Protein AF-0000000073246845 (afdb_homodimer)

Radius of gyration: 29.86 Å; Cα contacts (8 Å, |Δi|>4): 1501; chains: 2; bounding box: 59×100×62 Å

Structure (mmCIF, N/CA/C/O backbone):
data_AF-0000000073246845-model_v1
#
loop_
_entity.id
_entity.type
_entity.pdbx_description
1 polymer 'Chromosome 1, complete genome'
#
loop_
_atom_site.group_PDB
_atom_site.id
_atom_site.type_symbol
_atom_site.label_atom_id
_atom_site.label_alt_id
_atom_site.label_comp_id
_atom_site.label_asym_id
_atom_site.label_entity_id
_atom_site.label_seq_id
_atom_site.pdbx_PDB_ins_code
_atom_site.Cartn_x
_atom_site.Cartn_y
_atom_site.Cartn_z
_atom_site.occupancy
_atom_site.B_iso_or_equiv
_atom_site.auth_seq_id
_atom_site.auth_comp_id
_atom_site.auth_asym_id
_atom_site.auth_atom_id
_atom_site.pdbx_PDB_model_num
ATOM 1 N N . MET A 1 1 ? 7.84 8.164 -20.188 1 82.81 1 MET A N 1
ATOM 2 C CA . MET A 1 1 ? 6.77 8.5 -21.125 1 82.81 1 MET A CA 1
ATOM 3 C C . MET A 1 1 ? 5.914 9.641 -20.578 1 82.81 1 MET A C 1
ATOM 5 O O . MET A 1 1 ? 5.57 9.656 -19.391 1 82.81 1 MET A O 1
ATOM 9 N N . ALA A 1 2 ? 5.559 10.523 -21.375 1 90.88 2 ALA A N 1
ATOM 10 C CA . ALA A 1 2 ? 4.773 11.672 -20.938 1 90.88 2 ALA A CA 1
ATOM 11 C C . ALA A 1 2 ? 3.365 11.25 -20.531 1 90.88 2 ALA A C 1
ATOM 13 O O . ALA A 1 2 ? 2.775 10.359 -21.141 1 90.88 2 ALA A O 1
ATOM 14 N N . PRO A 1 3 ? 2.818 11.828 -19.531 1 93.88 3 PRO A N 1
ATOM 15 C CA . PRO A 1 3 ? 1.464 11.5 -19.078 1 93.88 3 PRO A CA 1
ATOM 16 C C . PRO A 1 3 ? 0.438 11.555 -20.203 1 93.88 3 PRO A C 1
ATOM 18 O O . PRO A 1 3 ? -0.422 10.672 -20.312 1 93.88 3 PRO A O 1
ATOM 21 N N . SER A 1 4 ? 0.585 12.523 -21.094 1 93.38 4 SER A N 1
ATOM 22 C CA . SER A 1 4 ? -0.365 12.664 -22.188 1 93.38 4 SER A CA 1
ATOM 23 C C . SER A 1 4 ? -0.311 11.453 -23.125 1 93.38 4 SER A C 1
ATOM 25 O O . SER A 1 4 ? -1.34 11.023 -23.656 1 93.38 4 SER A O 1
ATOM 27 N N . GLU A 1 5 ? 0.818 10.953 -23.344 1 94.06 5 GLU A N 1
ATOM 28 C CA . GLU A 1 5 ? 0.982 9.773 -24.188 1 94.06 5 GLU A CA 1
ATOM 29 C C . GLU A 1 5 ? 0.367 8.539 -23.531 1 94.06 5 GLU A C 1
ATOM 31 O O . GLU A 1 5 ? -0.268 7.727 -24.203 1 94.06 5 GLU A O 1
ATOM 36 N N . ILE A 1 6 ? 0.563 8.383 -22.25 1 96.31 6 ILE A N 1
ATOM 37 C CA . ILE A 1 6 ? 0 7.258 -21.516 1 96.31 6 ILE A CA 1
ATOM 38 C C . ILE A 1 6 ? -1.524 7.312 -21.578 1 96.31 6 ILE A C 1
ATOM 40 O O . ILE A 1 6 ? -2.18 6.297 -21.812 1 96.31 6 ILE A O 1
ATOM 44 N N . ILE A 1 7 ? -2.055 8.492 -21.422 1 96.62 7 ILE A N 1
ATOM 45 C CA . ILE A 1 7 ? -3.5 8.68 -21.391 1 96.62 7 ILE A CA 1
ATOM 46 C C . ILE A 1 7 ? -4.086 8.391 -22.781 1 96.62 7 ILE A C 1
ATOM 48 O O . ILE A 1 7 ? -5.18 7.828 -22.891 1 96.62 7 ILE A O 1
ATOM 52 N N . LYS A 1 8 ? -3.363 8.727 -23.812 1 94.44 8 LYS A N 1
ATOM 53 C CA . LYS A 1 8 ? -3.799 8.375 -25.156 1 94.44 8 LYS A CA 1
ATOM 54 C C . LYS A 1 8 ? -3.893 6.859 -25.328 1 94.44 8 LYS A C 1
ATOM 56 O O . LYS A 1 8 ? -4.855 6.352 -25.906 1 94.44 8 LYS A O 1
ATOM 61 N N . ARG A 1 9 ? -2.912 6.191 -24.828 1 94.81 9 ARG A N 1
ATOM 62 C CA . ARG A 1 9 ? -2.938 4.734 -24.875 1 94.81 9 ARG A CA 1
ATOM 63 C C . ARG A 1 9 ? -4.082 4.176 -24.047 1 94.81 9 ARG A C 1
ATOM 65 O O . ARG A 1 9 ? -4.676 3.154 -24.391 1 94.81 9 ARG A O 1
ATOM 72 N N . MET A 1 10 ? -4.359 4.84 -22.938 1 96.38 10 MET A N 1
ATOM 73 C CA . MET A 1 10 ? -5.469 4.426 -22.094 1 96.38 10 MET A CA 1
ATOM 74 C C . MET A 1 10 ? -6.801 4.559 -22.828 1 96.38 10 MET A C 1
ATOM 76 O O . MET A 1 10 ? -7.707 3.744 -22.625 1 96.38 10 MET A O 1
ATOM 80 N N . GLN A 1 11 ? -6.938 5.543 -23.656 1 94.12 11 GLN A N 1
ATOM 81 C CA . GLN A 1 11 ? -8.164 5.738 -24.422 1 94.12 11 GLN A CA 1
ATOM 82 C C . GLN A 1 11 ? -8.422 4.555 -25.344 1 94.12 11 GLN A C 1
ATOM 84 O O . GLN A 1 11 ? -9.547 4.066 -25.438 1 94.12 11 GLN A O 1
ATOM 89 N N . ASP A 1 12 ? -7.395 4.152 -25.953 1 92.44 12 ASP A N 1
ATOM 90 C CA . ASP A 1 12 ? -7.508 2.994 -26.828 1 92.44 12 ASP A CA 1
ATOM 91 C C . ASP A 1 12 ? -7.879 1.738 -26.047 1 92.44 12 ASP A C 1
ATOM 93 O O . ASP A 1 12 ? -8.734 0.959 -26.469 1 92.44 12 ASP A O 1
ATOM 97 N N . ALA A 1 13 ? -7.23 1.567 -24.953 1 92.75 13 ALA A N 1
ATOM 98 C CA . ALA A 1 13 ? -7.492 0.401 -24.109 1 92.75 13 ALA A CA 1
ATOM 99 C C . ALA A 1 13 ? -8.906 0.444 -23.531 1 92.75 13 ALA A C 1
ATOM 101 O O . ALA A 1 13 ? -9.539 -0.599 -23.344 1 92.75 13 ALA A O 1
ATOM 102 N N . ALA A 1 14 ? -9.352 1.641 -23.25 1 93.81 14 ALA A N 1
ATOM 103 C CA . ALA A 1 14 ? -10.703 1.796 -22.719 1 93.81 14 ALA A CA 1
ATOM 104 C C . ALA A 1 14 ? -11.75 1.363 -23.734 1 93.81 14 ALA A C 1
ATOM 106 O O . ALA A 1 14 ? -12.781 0.782 -23.359 1 93.81 14 ALA A O 1
ATOM 107 N N . ALA A 1 15 ? -11.555 1.657 -24.984 1 92.56 15 ALA A N 1
ATOM 108 C CA . ALA A 1 15 ? -12.453 1.205 -26.047 1 92.56 15 ALA A CA 1
ATOM 109 C C . ALA A 1 15 ? -12.508 -0.319 -26.094 1 92.56 15 ALA A C 1
ATOM 111 O O . ALA A 1 15 ? -13.586 -0.904 -26.234 1 92.56 15 ALA A O 1
ATOM 112 N N . ALA A 1 16 ? -11.391 -0.897 -25.984 1 91.38 16 ALA A N 1
ATOM 113 C CA . ALA A 1 16 ? -11.305 -2.355 -25.953 1 91.38 16 ALA A CA 1
ATOM 114 C C . ALA A 1 16 ? -12.008 -2.918 -24.719 1 91.38 16 ALA A C 1
ATOM 116 O O . ALA A 1 16 ? -12.656 -3.965 -24.781 1 91.38 16 ALA A O 1
ATOM 117 N N . TYR A 1 17 ? -11.859 -2.238 -23.641 1 92.44 17 TYR A N 1
ATOM 118 C CA . TYR A 1 17 ? -12.492 -2.631 -22.391 1 92.44 17 TYR A CA 1
ATOM 119 C C . TYR A 1 17 ? -14.016 -2.568 -22.5 1 92.44 17 TYR A C 1
ATOM 121 O O . TYR A 1 17 ? -14.711 -3.48 -22.062 1 92.44 17 TYR A O 1
ATOM 129 N N . ASP A 1 18 ? -14.477 -1.591 -23.156 1 91.44 18 ASP A N 1
ATOM 130 C CA . ASP A 1 18 ? -15.914 -1.438 -23.359 1 91.44 18 ASP A CA 1
ATOM 131 C C . ASP A 1 18 ? -16.469 -2.557 -24.234 1 91.44 18 ASP A C 1
ATOM 133 O O . ASP A 1 18 ? -17.625 -2.971 -24.078 1 91.44 18 ASP A O 1
ATOM 137 N N . ARG A 1 19 ? -15.625 -3.062 -25.078 1 91 19 ARG A N 1
ATOM 138 C CA . ARG A 1 19 ? -16.016 -4.152 -25.969 1 91 19 ARG A CA 1
ATOM 139 C C . ARG A 1 19 ? -15.781 -5.508 -25.312 1 91 19 ARG A C 1
ATOM 141 O O . ARG A 1 19 ? -15.883 -6.547 -25.969 1 91 19 ARG A O 1
ATOM 148 N N . GLU A 1 20 ? -15.289 -5.488 -24.109 1 87.19 20 GLU A N 1
ATOM 149 C CA . GLU A 1 20 ? -15.062 -6.691 -23.312 1 87.19 20 GLU A CA 1
ATOM 150 C C . GLU A 1 20 ? -14.008 -7.586 -23.953 1 87.19 20 GLU A C 1
ATOM 152 O O . GLU A 1 20 ? -14.141 -8.812 -23.938 1 87.19 20 GLU A O 1
ATOM 157 N N . GLU A 1 21 ? -13.109 -6.906 -24.562 1 86.12 21 GLU A N 1
ATOM 158 C CA . GLU A 1 21 ? -12 -7.66 -25.141 1 86.12 21 GLU A CA 1
ATOM 159 C C . GLU A 1 21 ? -11.109 -8.25 -24.047 1 86.12 21 GLU A C 1
ATOM 161 O O . GLU A 1 21 ? -10.859 -7.605 -23.016 1 86.12 21 GLU A O 1
ATOM 166 N N . LEU A 1 22 ? -10.648 -9.445 -24.297 1 81.81 22 LEU A N 1
ATOM 167 C CA . LEU A 1 22 ? -9.781 -10.141 -23.344 1 81.81 22 LEU A CA 1
ATOM 168 C C . LEU A 1 22 ? -8.484 -9.367 -23.125 1 81.81 22 LEU A C 1
ATOM 170 O O . LEU A 1 22 ? -7.859 -8.914 -24.094 1 81.81 22 LEU A O 1
ATOM 174 N N . GLY A 1 23 ? -8.164 -9.07 -21.891 1 84.56 23 GLY A N 1
ATOM 175 C CA . GLY A 1 23 ? -6.898 -8.445 -21.547 1 84.56 23 GLY A CA 1
ATOM 176 C C . GLY A 1 23 ? -6.988 -6.934 -21.453 1 84.56 23 GLY A C 1
ATOM 177 O O . GLY A 1 23 ? -6.059 -6.281 -20.969 1 84.56 23 GLY A O 1
ATOM 178 N N . ALA A 1 24 ? -8.133 -6.449 -21.922 1 89.19 24 ALA A N 1
ATOM 179 C CA . ALA A 1 24 ? -8.273 -4.996 -21.953 1 89.19 24 ALA A CA 1
ATOM 180 C C . ALA A 1 24 ? -8.188 -4.406 -20.547 1 89.19 24 ALA A C 1
ATOM 182 O O . ALA A 1 24 ? -7.562 -3.361 -20.344 1 89.19 24 ALA A O 1
ATOM 183 N N . ARG A 1 25 ? -8.773 -5.074 -19.594 1 91.56 25 ARG A N 1
ATOM 184 C CA . ARG A 1 25 ? -8.719 -4.598 -18.203 1 91.56 25 ARG A CA 1
ATOM 185 C C . ARG A 1 25 ? -7.289 -4.578 -17.688 1 91.56 25 ARG A C 1
ATOM 187 O O . ARG A 1 25 ? -6.859 -3.6 -17.078 1 91.56 25 ARG A O 1
ATOM 194 N N . ALA A 1 26 ? -6.559 -5.605 -17.938 1 89.06 26 ALA A N 1
ATOM 195 C CA . ALA A 1 26 ? -5.168 -5.711 -17.484 1 89.06 26 ALA A CA 1
ATOM 196 C C . ALA A 1 26 ? -4.309 -4.617 -18.125 1 89.06 26 ALA A C 1
ATOM 198 O O . ALA A 1 26 ? -3.434 -4.051 -17.453 1 89.06 26 ALA A O 1
ATOM 199 N N . THR A 1 27 ? -4.594 -4.383 -19.359 1 91.19 27 THR A N 1
ATOM 200 C CA . THR A 1 27 ? -3.855 -3.33 -20.062 1 91.19 27 THR A CA 1
ATOM 201 C C . THR A 1 27 ? -4.117 -1.972 -19.422 1 91.19 27 THR A C 1
ATOM 203 O O . THR A 1 27 ? -3.184 -1.196 -19.188 1 91.19 27 THR A O 1
ATOM 206 N N . LEU A 1 28 ? -5.355 -1.724 -19.141 1 94.75 28 LEU A N 1
ATOM 207 C CA . LEU A 1 28 ? -5.727 -0.464 -18.5 1 94.75 28 LEU A CA 1
ATOM 208 C C . LEU A 1 28 ? -5.086 -0.34 -17.125 1 94.75 28 LEU A C 1
ATOM 210 O O . LEU A 1 28 ? -4.609 0.735 -16.75 1 94.75 28 LEU A O 1
ATOM 214 N N . LEU A 1 29 ? -5.055 -1.41 -16.406 1 94.06 29 LEU A N 1
ATOM 215 C CA . LEU A 1 29 ? -4.445 -1.409 -15.086 1 94.06 29 LEU A CA 1
ATOM 216 C C . LEU A 1 29 ? -2.949 -1.134 -15.172 1 94.06 29 LEU A C 1
ATOM 218 O O . LEU A 1 29 ? -2.402 -0.381 -14.367 1 94.06 29 LEU A O 1
ATOM 222 N N . ASN A 1 30 ? -2.336 -1.722 -16.125 1 91.81 30 ASN A N 1
ATOM 223 C CA . ASN A 1 30 ? -0.905 -1.501 -16.312 1 91.81 30 ASN A CA 1
ATOM 224 C C . ASN A 1 30 ? -0.604 -0.047 -16.656 1 91.81 30 ASN A C 1
ATOM 226 O O . ASN A 1 30 ? 0.362 0.531 -16.156 1 91.81 30 ASN A O 1
ATOM 230 N N . LEU A 1 31 ? -1.396 0.497 -17.562 1 95 31 LEU A N 1
ATOM 231 C CA . LEU A 1 31 ? -1.209 1.889 -17.953 1 95 31 LEU A CA 1
ATOM 232 C C . LEU A 1 31 ? -1.502 2.828 -16.781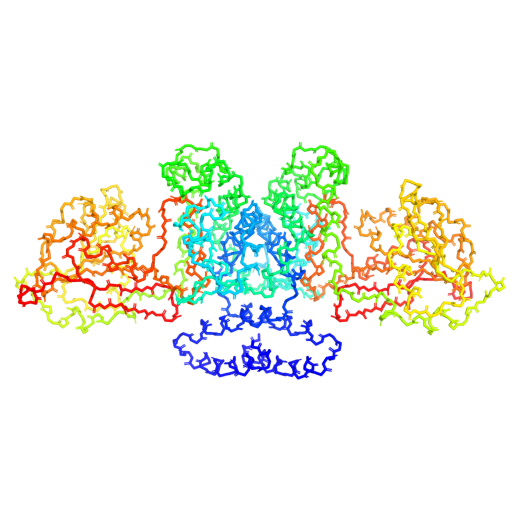 1 95 31 LEU A C 1
ATOM 234 O O . LEU A 1 31 ? -0.862 3.873 -16.641 1 95 31 LEU A O 1
ATOM 238 N N . ASN A 1 32 ? -2.48 2.475 -16.016 1 96.69 32 ASN A N 1
ATOM 239 C CA . ASN A 1 32 ? -2.779 3.236 -14.805 1 96.69 32 ASN A CA 1
ATOM 240 C C . ASN A 1 32 ? -1.578 3.295 -13.859 1 96.69 32 ASN A C 1
ATOM 242 O O . ASN A 1 32 ? -1.262 4.352 -13.312 1 96.69 32 ASN A O 1
ATOM 246 N N . ARG A 1 33 ? -0.924 2.209 -13.711 1 93.81 33 ARG A N 1
ATOM 247 C CA . ARG A 1 33 ? 0.26 2.139 -12.859 1 93.81 33 ARG A CA 1
ATOM 248 C C . ARG A 1 33 ? 1.408 2.949 -13.453 1 93.81 33 ARG A C 1
ATOM 250 O O . ARG A 1 33 ? 2.164 3.592 -12.719 1 93.81 33 ARG A O 1
ATOM 257 N N . GLN A 1 34 ? 1.519 2.838 -14.703 1 94.44 34 GLN A N 1
ATOM 258 C CA . GLN A 1 34 ? 2.561 3.604 -15.383 1 94.44 34 GLN A CA 1
ATOM 259 C C . GLN A 1 34 ? 2.344 5.105 -15.203 1 94.44 34 GLN A C 1
ATOM 261 O O . GLN A 1 34 ? 3.297 5.852 -14.969 1 94.44 34 GLN A O 1
ATOM 266 N N . LEU A 1 35 ? 1.121 5.527 -15.375 1 96.69 35 LEU A N 1
ATOM 267 C CA . LEU A 1 35 ? 0.8 6.938 -15.195 1 96.69 35 LEU A CA 1
ATOM 268 C C . LEU A 1 35 ? 1.1 7.387 -13.766 1 96.69 35 LEU A C 1
ATOM 270 O O . LEU A 1 35 ? 1.645 8.477 -13.555 1 96.69 35 LEU A O 1
ATOM 274 N N . LEU A 1 36 ? 0.759 6.598 -12.812 1 95.62 36 LEU A N 1
ATOM 275 C CA . LEU A 1 36 ? 1.051 6.902 -11.414 1 95.62 36 LEU A CA 1
ATOM 276 C C . LEU A 1 36 ? 2.549 7.098 -11.203 1 95.62 36 LEU A C 1
ATOM 278 O O . LEU A 1 36 ? 2.969 8.047 -10.539 1 95.62 36 LEU A O 1
ATOM 282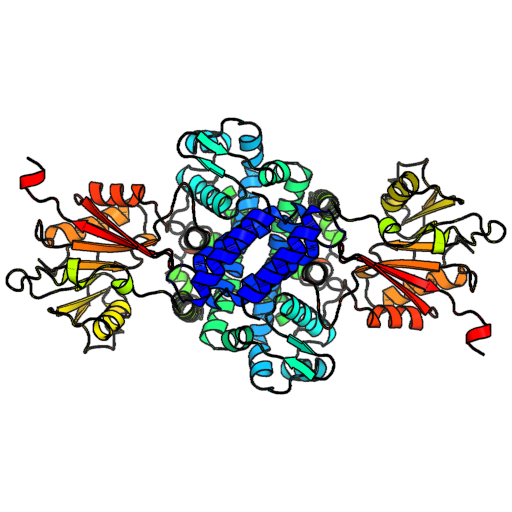 N N . ALA A 1 37 ? 3.303 6.18 -11.773 1 94.12 37 ALA A N 1
ATOM 283 C CA . ALA A 1 37 ? 4.754 6.227 -11.609 1 94.12 37 ALA A CA 1
ATOM 284 C C . ALA A 1 37 ? 5.328 7.52 -12.18 1 94.12 37 ALA A C 1
ATOM 286 O O . ALA A 1 37 ? 6.312 8.055 -11.664 1 94.12 37 ALA A O 1
ATOM 287 N N . GLU A 1 38 ? 4.691 7.988 -13.203 1 94.31 38 GLU A N 1
ATOM 288 C CA . GLU A 1 38 ? 5.16 9.219 -13.836 1 94.31 38 GLU A CA 1
ATOM 289 C C . GLU A 1 38 ? 4.77 10.445 -13.016 1 94.31 38 GLU A C 1
ATOM 291 O O . GLU A 1 38 ? 5.484 11.445 -13.016 1 94.31 38 GLU A O 1
ATOM 296 N N . LEU A 1 39 ? 3.689 10.328 -12.344 1 94.06 39 LEU A N 1
ATOM 297 C CA . LEU A 1 39 ? 3.123 11.5 -11.68 1 94.06 39 LEU A CA 1
ATOM 298 C C . LEU A 1 39 ? 3.629 11.609 -10.242 1 94.06 39 LEU A C 1
ATOM 300 O O . LEU A 1 39 ? 3.734 12.711 -9.703 1 94.06 39 LEU A O 1
ATOM 304 N N . GLU A 1 40 ? 3.91 10.578 -9.586 1 93 40 GLU A N 1
ATOM 305 C CA . GLU A 1 40 ? 4.277 10.555 -8.172 1 93 40 GLU A CA 1
ATOM 306 C C . GLU A 1 40 ? 5.676 11.117 -7.953 1 93 40 GLU A C 1
ATOM 308 O O . GLU A 1 40 ? 6.605 10.789 -8.688 1 93 40 GLU A O 1
ATOM 313 N N . THR A 1 41 ? 5.82 12.016 -7.004 1 91.81 41 THR A N 1
ATOM 314 C CA . THR A 1 41 ? 7.145 12.391 -6.512 1 91.81 41 THR A CA 1
ATOM 315 C C . THR A 1 41 ? 7.699 11.312 -5.586 1 91.81 41 THR A C 1
ATOM 317 O O . THR A 1 41 ? 6.961 10.445 -5.117 1 91.81 41 THR A O 1
ATOM 320 N N . PRO A 1 42 ? 9.016 11.32 -5.34 1 93.06 42 PRO A N 1
ATOM 321 C CA . PRO A 1 42 ? 9.57 10.367 -4.379 1 93.06 42 PRO A CA 1
ATOM 322 C C . PRO A 1 42 ? 8.906 10.461 -3.006 1 93.06 42 PRO A C 1
ATOM 324 O O . PRO A 1 42 ? 8.719 9.438 -2.336 1 93.06 42 PRO A O 1
ATOM 327 N N . SER A 1 43 ? 8.5 11.633 -2.615 1 91.06 43 SER A N 1
ATOM 328 C CA . SER A 1 43 ? 7.785 11.812 -1.355 1 91.06 43 SER A CA 1
ATOM 329 C C . SER A 1 43 ? 6.414 11.141 -1.398 1 91.06 43 SER A C 1
ATOM 331 O O . SER A 1 43 ? 6.004 10.484 -0.438 1 91.06 43 SER A O 1
ATOM 333 N N . ASP A 1 44 ? 5.68 11.336 -2.543 1 92 44 ASP A N 1
ATOM 334 C CA . ASP A 1 44 ? 4.395 10.664 -2.73 1 92 44 ASP A CA 1
ATOM 335 C C . ASP A 1 44 ? 4.551 9.148 -2.627 1 92 44 ASP A C 1
ATOM 337 O O . ASP A 1 44 ? 3.711 8.477 -2.025 1 92 44 ASP A O 1
ATOM 341 N N . PHE A 1 45 ? 5.633 8.703 -3.27 1 95.12 45 PHE A N 1
ATOM 342 C CA . PHE A 1 45 ? 5.926 7.273 -3.314 1 95.12 45 PHE A CA 1
ATOM 343 C C . PHE A 1 45 ? 6.105 6.715 -1.908 1 95.12 45 PHE A C 1
ATOM 345 O O . PHE A 1 45 ? 5.508 5.695 -1.556 1 95.12 45 PHE A O 1
ATOM 352 N N . VAL A 1 46 ? 6.883 7.355 -1.07 1 93.62 46 VAL A N 1
ATOM 353 C CA . VAL A 1 46 ? 7.148 6.93 0.299 1 93.62 46 VAL A CA 1
ATOM 354 C C . VAL A 1 46 ? 5.859 6.973 1.116 1 93.62 46 VAL A C 1
ATOM 356 O O . VAL A 1 46 ? 5.551 6.031 1.85 1 93.62 46 VAL A O 1
ATOM 359 N N . GLN A 1 47 ? 5.082 7.996 0.986 1 92.12 47 GLN A N 1
ATOM 360 C CA . GLN A 1 47 ? 3.836 8.156 1.731 1 92.12 47 GLN A CA 1
ATOM 361 C C . GLN A 1 47 ? 2.83 7.07 1.355 1 92.12 47 GLN A C 1
ATOM 363 O O . GLN A 1 47 ? 2.113 6.559 2.217 1 92.12 47 GLN A O 1
ATOM 368 N N . ARG A 1 48 ? 2.771 6.785 0.093 1 94.44 48 ARG A N 1
ATOM 369 C CA . ARG A 1 48 ? 1.822 5.777 -0.367 1 94.44 48 ARG A CA 1
ATOM 370 C C . ARG A 1 48 ? 2.113 4.422 0.264 1 94.44 48 ARG A C 1
ATOM 372 O O . ARG A 1 48 ? 1.196 3.727 0.708 1 94.44 48 ARG A O 1
ATOM 379 N N . ILE A 1 49 ? 3.359 4.078 0.323 1 95.25 49 ILE A N 1
ATOM 380 C CA . ILE A 1 49 ? 3.758 2.756 0.788 1 95.25 49 ILE A CA 1
ATOM 381 C C . ILE A 1 49 ? 3.561 2.656 2.299 1 95.25 49 ILE A C 1
ATOM 383 O O . ILE A 1 49 ? 2.861 1.765 2.783 1 95.25 49 ILE A O 1
ATOM 387 N N . TRP A 1 50 ? 4.016 3.619 3.033 1 94.88 50 TRP A N 1
ATOM 388 C CA . TRP A 1 50 ? 4.184 3.381 4.461 1 94.88 50 TRP A CA 1
ATOM 389 C C . TRP A 1 50 ? 3.092 4.082 5.266 1 94.88 50 TRP A C 1
ATOM 391 O O . TRP A 1 50 ? 2.924 3.816 6.457 1 94.88 50 TRP A O 1
ATOM 401 N N . PHE A 1 51 ? 2.309 4.949 4.645 1 93.12 51 PHE A N 1
ATOM 402 C CA . PHE A 1 51 ? 1.229 5.594 5.383 1 93.12 51 PHE A CA 1
ATOM 403 C C . PHE A 1 51 ? -0.124 5.246 4.773 1 93.12 51 PHE A C 1
ATOM 405 O O . PHE A 1 51 ? -0.983 4.668 5.441 1 93.12 51 PHE A O 1
ATOM 412 N N . THR A 1 52 ? -0.248 5.531 3.521 1 94.5 52 THR A N 1
ATOM 413 C CA . THR A 1 52 ? -1.549 5.398 2.873 1 94.5 52 THR A CA 1
ATOM 414 C C . THR A 1 52 ? -2.029 3.951 2.912 1 94.5 52 THR A C 1
ATOM 416 O O . THR A 1 52 ? -3.102 3.662 3.447 1 94.5 52 THR A O 1
ATOM 419 N N . THR A 1 53 ? -1.166 3.051 2.434 1 94.38 53 THR A N 1
ATOM 420 C CA . THR A 1 53 ? -1.609 1.671 2.275 1 94.38 53 THR A CA 1
ATOM 421 C C . THR A 1 53 ? -1.439 0.896 3.58 1 94.38 53 THR A C 1
ATOM 423 O O . THR A 1 53 ? -2.293 0.082 3.939 1 94.38 53 THR A O 1
ATOM 426 N N . ALA A 1 54 ? -0.339 1.139 4.305 1 92.81 54 ALA A N 1
ATOM 427 C CA . ALA A 1 54 ? -0.092 0.424 5.555 1 92.81 54 ALA A CA 1
ATOM 428 C C . ALA A 1 54 ? -1.191 0.707 6.574 1 92.81 54 ALA A C 1
ATOM 430 O O . ALA A 1 54 ? -1.659 -0.204 7.262 1 92.81 54 ALA A O 1
ATOM 431 N N . SER A 1 55 ? -1.608 1.948 6.641 1 95.88 55 SER A N 1
ATOM 432 C CA . SER A 1 55 ? -2.658 2.291 7.598 1 95.88 55 SER A CA 1
ATOM 433 C C . SER A 1 55 ? -4.004 1.724 7.164 1 95.88 55 SER A C 1
ATOM 435 O O . SER A 1 55 ? -4.84 1.384 8.008 1 95.88 55 SER A O 1
ATOM 437 N N . LEU A 1 56 ? -4.195 1.62 5.891 1 97.38 56 LEU A N 1
ATOM 438 C CA . LEU A 1 56 ? -5.449 1.092 5.371 1 97.38 56 LEU A CA 1
ATOM 439 C C . LEU A 1 56 ? -5.645 -0.361 5.789 1 97.38 56 LEU A C 1
ATOM 441 O O . LEU A 1 56 ? -6.742 -0.753 6.191 1 97.38 56 LEU A O 1
ATOM 445 N N . GLY A 1 57 ? -4.582 -1.149 5.691 1 96.19 57 GLY A N 1
ATOM 446 C CA . GLY A 1 57 ? -4.68 -2.541 6.105 1 96.19 57 GLY A CA 1
ATOM 447 C C . GLY A 1 57 ? -5.117 -2.707 7.547 1 96.19 57 GLY A C 1
ATOM 448 O O . GLY A 1 57 ? -6.078 -3.428 7.828 1 96.19 57 GLY A O 1
ATOM 449 N N . GLY A 1 58 ? -4.441 -2.039 8.445 1 95.88 58 GLY A N 1
ATOM 450 C CA . GLY A 1 58 ? -4.812 -2.09 9.852 1 95.88 58 GLY A CA 1
ATOM 451 C C . GLY A 1 58 ? -6.215 -1.581 10.117 1 95.88 58 GLY A C 1
ATOM 452 O O . GLY A 1 58 ? -6.949 -2.156 10.922 1 95.88 58 GLY A O 1
ATOM 453 N N . SER A 1 59 ? -6.613 -0.53 9.406 1 97.75 59 SER A N 1
ATOM 454 C CA . SER A 1 59 ? -7.938 0.064 9.578 1 97.75 59 SER A CA 1
ATOM 455 C C . SER A 1 59 ? -9.031 -0.877 9.086 1 97.75 59 SER A C 1
ATOM 457 O O . SER A 1 59 ? -10.109 -0.942 9.68 1 97.75 59 SER A O 1
ATOM 459 N N . LEU A 1 60 ? -8.758 -1.584 8.031 1 98.19 60 LEU A N 1
ATOM 460 C CA . LEU A 1 60 ? -9.727 -2.521 7.48 1 98.19 60 LEU A CA 1
ATOM 461 C C . LEU A 1 60 ? -9.969 -3.678 8.445 1 98.19 60 LEU A C 1
ATOM 463 O O . LEU A 1 60 ? -11.094 -4.176 8.555 1 98.19 60 LEU A O 1
ATOM 467 N N . GLU A 1 61 ? -8.922 -4.121 9.109 1 97.56 61 GLU A N 1
ATOM 468 C CA . GLU A 1 61 ? -9.109 -5.188 10.094 1 97.56 61 GLU A CA 1
ATOM 469 C C . GLU A 1 61 ? -9.914 -4.695 11.297 1 97.56 61 GLU A C 1
ATOM 471 O O . GLU A 1 61 ? -10.711 -5.449 11.867 1 97.56 61 GLU A O 1
ATOM 476 N N . VAL A 1 62 ? -9.719 -3.457 11.688 1 97.69 62 VAL A N 1
ATOM 477 C CA . VAL A 1 62 ? -10.547 -2.883 12.742 1 97.69 62 VAL A CA 1
ATOM 478 C C . VAL A 1 62 ? -12.008 -2.877 12.305 1 97.69 62 VAL A C 1
ATOM 480 O O . VAL A 1 62 ? -12.898 -3.234 13.086 1 97.69 62 VAL A O 1
ATOM 483 N N . ALA A 1 63 ? -12.25 -2.455 11.07 1 98.38 63 ALA A N 1
ATOM 484 C CA . ALA A 1 63 ? -13.602 -2.457 10.516 1 98.38 63 ALA A CA 1
ATOM 485 C C . ALA A 1 63 ? -14.188 -3.867 10.508 1 98.38 63 ALA A C 1
ATOM 487 O O . ALA A 1 63 ? -15.375 -4.059 10.797 1 98.38 63 ALA A O 1
ATOM 488 N N . ASN A 1 64 ? -13.328 -4.773 10.133 1 97.31 64 ASN A N 1
ATOM 489 C CA . ASN A 1 64 ? -13.727 -6.176 10.117 1 97.31 64 ASN A CA 1
ATOM 490 C C . ASN A 1 64 ? -14.117 -6.66 11.508 1 97.31 64 ASN A C 1
ATOM 492 O O . ASN A 1 64 ? -15.172 -7.273 11.68 1 97.31 64 ASN A O 1
ATOM 496 N N . ASN A 1 65 ? -13.367 -6.371 12.5 1 96.94 65 ASN A N 1
ATOM 497 C CA . ASN A 1 65 ? -13.578 -6.797 13.883 1 96.94 65 ASN A CA 1
ATOM 498 C C . ASN A 1 65 ? -14.852 -6.195 14.469 1 96.94 65 ASN A C 1
ATOM 500 O O . ASN A 1 65 ? -15.453 -6.77 15.383 1 96.94 65 ASN A O 1
ATOM 504 N N . THR A 1 66 ? -15.273 -5.102 13.945 1 98.19 66 THR A N 1
ATOM 505 C CA . THR A 1 66 ? -16.391 -4.379 14.531 1 98.19 66 THR A CA 1
ATOM 506 C C . THR A 1 66 ? -17.594 -4.379 13.578 1 98.19 66 THR A C 1
ATOM 508 O O . THR A 1 66 ? -18.594 -3.715 13.836 1 98.19 66 THR A O 1
ATOM 511 N N . LYS A 1 67 ? -17.453 -4.992 12.414 1 98.19 67 LYS A N 1
ATOM 512 C CA . LYS A 1 67 ? -18.516 -5.262 11.461 1 98.19 67 LYS A CA 1
ATOM 513 C C . LYS A 1 67 ? -19.062 -3.969 10.859 1 98.19 67 LYS A C 1
ATOM 515 O O . LYS A 1 67 ? -20.266 -3.816 10.68 1 98.19 67 LYS A O 1
ATOM 520 N N . ILE A 1 68 ? -18.188 -3.041 10.625 1 98.56 68 ILE A N 1
ATOM 521 C CA . ILE A 1 68 ? -18.562 -1.757 10.047 1 98.56 68 ILE A CA 1
ATOM 522 C C . ILE A 1 68 ? -19.281 -1.981 8.711 1 98.56 68 ILE A C 1
ATOM 524 O O . ILE A 1 68 ? -20.359 -1.43 8.477 1 98.56 68 ILE A O 1
ATOM 528 N N . PHE A 1 69 ? -18.75 -2.822 7.844 1 98.31 69 PHE A N 1
ATOM 529 C CA . PHE A 1 69 ? -19.25 -2.961 6.484 1 98.31 69 PHE A CA 1
ATOM 530 C C . PHE A 1 69 ? -20.578 -3.709 6.48 1 98.31 69 PHE A C 1
ATOM 532 O O . PHE A 1 69 ? -21.453 -3.438 5.648 1 98.31 69 PHE A O 1
ATOM 539 N N . GLN A 1 70 ? -20.766 -4.637 7.41 1 98.19 70 GLN A N 1
ATOM 540 C CA . GLN A 1 70 ? -22.047 -5.312 7.551 1 98.19 70 GLN A CA 1
ATOM 541 C C . GLN A 1 70 ? -23.141 -4.336 7.973 1 98.19 70 GLN A C 1
ATOM 543 O O . GLN A 1 70 ? -24.266 -4.395 7.461 1 98.19 70 GLN A O 1
ATOM 548 N N . HIS A 1 71 ? -22.812 -3.488 8.906 1 98.44 71 HIS A N 1
ATOM 549 C CA . HIS A 1 71 ? -23.781 -2.498 9.359 1 98.44 71 HIS A CA 1
ATOM 550 C C . HIS A 1 71 ? -24.156 -1.544 8.227 1 98.44 71 HIS A C 1
ATOM 552 O O . HIS A 1 71 ? -25.328 -1.188 8.078 1 98.44 71 HIS A O 1
ATOM 558 N N . LEU A 1 72 ? -23.188 -1.129 7.441 1 98.19 72 LEU A N 1
ATOM 559 C CA . LEU A 1 72 ? -23.453 -0.236 6.324 1 98.19 72 LEU A CA 1
ATOM 560 C C . LEU A 1 72 ? -24.312 -0.937 5.266 1 98.19 72 LEU A C 1
ATOM 562 O O . LEU A 1 72 ? -25.203 -0.329 4.684 1 98.19 72 LEU A O 1
ATOM 566 N N . GLN A 1 73 ? -23.953 -2.164 5 1 97.5 73 GLN A N 1
ATOM 567 C CA . GLN A 1 73 ? -24.688 -2.943 4.004 1 97.5 73 GLN A CA 1
ATOM 568 C C . GLN A 1 73 ? -26.172 -3.021 4.348 1 97.5 73 GLN A C 1
ATOM 570 O O . GLN A 1 73 ? -27.031 -2.936 3.461 1 97.5 73 GLN A O 1
ATOM 575 N N . LYS A 1 74 ? -26.453 -3.146 5.602 1 97.12 74 LYS A N 1
ATOM 576 C CA . LYS A 1 74 ? -27.828 -3.295 6.074 1 97.12 74 LYS A CA 1
ATOM 577 C C . LYS A 1 74 ? -28.562 -1.957 6.059 1 97.12 74 LYS A C 1
ATOM 579 O O . LYS A 1 74 ? -29.781 -1.918 5.98 1 97.12 74 LYS A O 1
ATOM 584 N N . ALA A 1 75 ? -27.828 -0.888 6.113 1 95.81 75 ALA A N 1
ATOM 585 C CA . ALA A 1 75 ? -28.422 0.444 6.191 1 95.81 75 ALA A CA 1
ATOM 586 C C . ALA A 1 75 ? -28.531 1.076 4.805 1 95.81 75 ALA A C 1
ATOM 588 O O . ALA A 1 75 ? -27.703 1.903 4.426 1 95.81 75 ALA A O 1
ATOM 589 N N . LYS A 1 76 ? -29.531 0.861 4.105 1 90 76 LYS A N 1
ATOM 590 C CA . LYS A 1 76 ? -29.688 1.299 2.723 1 90 76 LYS A CA 1
ATOM 591 C C . LYS A 1 76 ? -29.766 2.82 2.631 1 90 76 LYS A C 1
ATOM 593 O O . LYS A 1 76 ? -29.375 3.404 1.617 1 90 76 LYS A O 1
ATOM 598 N N . ASP A 1 77 ? -30.156 3.469 3.715 1 94.12 77 ASP A N 1
ATOM 599 C CA . ASP A 1 77 ? -30.297 4.922 3.686 1 94.12 77 ASP A CA 1
ATOM 600 C C . ASP A 1 77 ? -29.094 5.609 4.344 1 94.12 77 ASP A C 1
ATOM 602 O O . ASP A 1 77 ? -29.141 6.812 4.602 1 94.12 77 ASP A O 1
ATOM 606 N N . GLY A 1 78 ? -28.094 4.824 4.668 1 96.31 78 GLY A N 1
ATOM 607 C CA . GLY A 1 78 ? -26.906 5.395 5.285 1 96.31 78 GLY A CA 1
ATOM 608 C C . GLY A 1 78 ? -26.969 5.402 6.801 1 96.31 78 GLY A C 1
ATOM 609 O O . GLY A 1 78 ? -28.016 5.117 7.387 1 96.31 78 GLY A O 1
ATOM 610 N N . LEU A 1 79 ? -25.844 5.645 7.445 1 98 79 LEU A N 1
ATOM 611 C CA . LEU A 1 79 ? -25.734 5.766 8.898 1 98 79 LEU A CA 1
ATOM 612 C C . LEU A 1 79 ? -24.938 7.012 9.281 1 98 79 LEU A C 1
ATOM 614 O O . LEU A 1 79 ? -23.938 7.34 8.641 1 98 79 LEU A O 1
ATOM 618 N N . THR A 1 80 ? -25.391 7.641 10.273 1 97.31 80 THR A N 1
ATOM 619 C CA . THR A 1 80 ? -24.578 8.711 10.852 1 97.31 80 THR A CA 1
ATOM 620 C C . THR A 1 80 ? -23.406 8.141 11.633 1 97.31 80 THR A C 1
ATOM 622 O O . THR A 1 80 ? -23.406 6.961 11.992 1 97.31 80 THR A O 1
ATOM 625 N N . SER A 1 81 ? -22.453 9 11.914 1 96.81 81 SER A N 1
ATOM 626 C CA . SER A 1 81 ? -21.328 8.578 12.734 1 96.81 81 SER A CA 1
ATOM 627 C C . SER A 1 81 ? -21.797 8.086 14.102 1 96.81 81 SER A C 1
ATOM 629 O O . SER A 1 81 ? -21.281 7.09 14.617 1 96.81 81 SER A O 1
ATOM 631 N N . GLN A 1 82 ? -22.75 8.75 14.633 1 97.56 82 GLN A N 1
ATOM 632 C CA . GLN A 1 82 ? -23.25 8.383 15.945 1 97.56 82 GLN A CA 1
ATOM 633 C C . GLN A 1 82 ? -23.922 7.012 15.914 1 97.56 82 GLN A C 1
ATOM 635 O O . GLN A 1 82 ? -23.672 6.176 16.781 1 97.56 82 GLN A O 1
ATOM 640 N N . ALA A 1 83 ? -24.75 6.777 14.953 1 98.06 83 ALA A N 1
ATOM 641 C CA . ALA A 1 83 ? -25.438 5.496 14.828 1 98.06 83 ALA A CA 1
ATOM 642 C C . ALA A 1 83 ? -24.438 4.359 14.617 1 98.06 83 ALA A C 1
ATOM 644 O O . ALA A 1 83 ? -24.594 3.279 15.195 1 98.06 83 ALA A O 1
ATOM 645 N N . LEU A 1 84 ? -23.5 4.641 13.773 1 98.25 84 LEU A N 1
ATOM 646 C CA . LEU A 1 84 ? -22.484 3.629 13.492 1 98.25 84 LEU A CA 1
ATOM 647 C C . LEU A 1 84 ? -21.625 3.354 14.727 1 98.25 84 LEU A C 1
ATOM 649 O O . LEU A 1 84 ? -21.234 2.213 14.969 1 98.25 84 LEU A O 1
ATOM 653 N N . SER A 1 85 ? -21.328 4.398 15.461 1 98.38 85 SER A N 1
ATOM 654 C CA . SER A 1 85 ? -20.578 4.25 16.703 1 98.38 85 SER A CA 1
ATOM 655 C C . SER A 1 85 ? -21.344 3.365 17.703 1 98.38 85 SER A C 1
ATOM 657 O O . SER A 1 85 ? -20.75 2.496 18.344 1 98.38 85 SER A O 1
ATOM 659 N N . GLU A 1 86 ? -22.578 3.537 17.828 1 98.25 86 GLU A N 1
ATOM 660 C CA . GLU A 1 86 ? -23.406 2.752 18.75 1 98.25 86 GLU A CA 1
ATOM 661 C C . GLU A 1 86 ? -23.422 1.281 18.344 1 98.25 86 GLU A C 1
ATOM 663 O O . GLU A 1 86 ? -23.422 0.395 19.203 1 98.25 86 GLU A O 1
ATOM 668 N N . LYS A 1 87 ? -23.422 1.07 17.125 1 98 87 LYS A N 1
ATOM 669 C CA . LYS A 1 87 ? -23.5 -0.296 16.625 1 98 87 LYS A CA 1
ATOM 670 C C . LYS A 1 87 ? -22.156 -1.01 16.75 1 98 87 LYS A C 1
ATOM 672 O O . LYS A 1 87 ? -22.109 -2.232 16.891 1 98 87 LYS A O 1
ATOM 677 N N . THR A 1 88 ? -21.062 -0.275 16.625 1 98.19 88 THR A N 1
ATOM 678 C CA . THR A 1 88 ? -19.75 -0.888 16.516 1 98.19 88 THR A CA 1
ATOM 679 C C . THR A 1 88 ? -19 -0.8 17.828 1 98.19 88 THR A C 1
ATOM 681 O O . THR A 1 88 ? -18.031 -1.537 18.047 1 98.19 88 THR A O 1
ATOM 684 N N . GLY A 1 89 ? -19.344 0.204 18.641 1 97.94 89 GLY A N 1
ATOM 685 C CA . GLY A 1 89 ? -18.609 0.452 19.875 1 97.94 89 GLY A CA 1
ATOM 686 C C . GLY A 1 89 ? -17.391 1.336 19.688 1 97.94 89 GLY A C 1
ATOM 687 O O . GLY A 1 89 ? -16.703 1.672 20.656 1 97.94 89 GLY A O 1
ATOM 688 N N . ILE A 1 90 ? -17.125 1.759 18.469 1 98.19 90 ILE A N 1
ATOM 689 C CA . ILE A 1 90 ? -15.992 2.637 18.203 1 98.19 90 ILE A CA 1
ATOM 690 C C . ILE A 1 90 ? -16.359 4.074 18.562 1 98.19 90 ILE A C 1
ATOM 692 O O . ILE A 1 90 ? -17.391 4.582 18.141 1 98.19 90 ILE A O 1
ATOM 696 N N . ALA A 1 91 ? -15.523 4.754 19.375 1 97.12 91 ALA A N 1
ATOM 697 C CA . ALA A 1 91 ? -15.773 6.152 19.703 1 97.12 91 ALA A CA 1
ATOM 698 C C . ALA A 1 91 ? -15.891 7.004 18.438 1 97.12 91 ALA A C 1
ATOM 700 O O . ALA A 1 91 ? -15.133 6.809 17.484 1 97.12 91 ALA A O 1
ATOM 701 N N . VAL A 1 92 ? -16.75 7.949 18.438 1 96.19 92 VAL A N 1
ATOM 702 C CA . VAL A 1 92 ? -17.125 8.719 17.25 1 96.19 92 VAL A CA 1
ATOM 703 C C . VAL A 1 92 ? -15.883 9.406 16.672 1 96.19 92 VAL A C 1
ATOM 705 O O . VAL A 1 92 ? -15.641 9.344 15.469 1 96.19 92 VAL A O 1
ATOM 708 N N . PRO A 1 93 ? -15 10.055 17.469 1 93.06 93 PRO A N 1
ATOM 709 C CA . PRO A 1 93 ? -13.836 10.719 16.875 1 93.06 93 PRO A CA 1
ATOM 710 C C . PRO A 1 93 ? -12.906 9.742 16.156 1 93.06 93 PRO A C 1
ATOM 712 O O . PRO A 1 93 ? -12.352 10.078 15.102 1 93.06 93 PRO A O 1
ATOM 715 N N . LEU A 1 94 ? -12.734 8.609 16.75 1 95.19 94 LEU A N 1
ATOM 716 C CA . LEU A 1 94 ? -11.898 7.582 16.141 1 95.19 94 LEU A CA 1
ATOM 717 C C . LEU A 1 94 ? -12.555 7.02 14.891 1 95.19 94 LEU A C 1
ATOM 719 O O . LEU A 1 94 ? -11.898 6.84 13.867 1 95.19 94 LEU A O 1
ATOM 723 N N . LEU A 1 95 ? -13.836 6.77 14.961 1 97.62 95 LEU A N 1
ATOM 724 C CA . LEU A 1 95 ? -14.617 6.23 13.852 1 97.62 95 LEU A CA 1
ATOM 725 C C . LEU A 1 95 ? -14.547 7.145 12.641 1 97.62 95 LEU A C 1
ATOM 727 O O . LEU A 1 95 ? -14.367 6.676 11.516 1 97.62 95 LEU A O 1
ATOM 731 N N . ASN A 1 96 ? -14.688 8.383 12.852 1 95.81 96 ASN A N 1
ATOM 732 C CA . ASN A 1 96 ? -14.656 9.352 11.758 1 95.81 96 ASN A CA 1
ATOM 733 C C . ASN A 1 96 ? -13.328 9.305 11.008 1 95.81 96 ASN A C 1
ATOM 735 O O . ASN A 1 96 ? -13.289 9.484 9.789 1 95.81 96 ASN A O 1
ATOM 739 N N . ARG A 1 97 ? -12.281 9.141 11.703 1 95.94 97 ARG A N 1
ATOM 740 C CA . ARG A 1 97 ? -10.961 9.102 11.078 1 95.94 97 ARG A CA 1
ATOM 741 C C . ARG A 1 97 ? -10.828 7.883 10.164 1 95.94 97 ARG A C 1
ATOM 743 O O . ARG A 1 97 ? -10.367 7.996 9.031 1 95.94 97 ARG A O 1
ATOM 750 N N . PHE A 1 98 ? -11.258 6.688 10.664 1 97.62 98 PHE A N 1
ATOM 751 C CA . PHE A 1 98 ? -11.234 5.484 9.844 1 97.62 98 PHE A CA 1
ATOM 752 C C . PHE A 1 98 ? -12.141 5.629 8.633 1 97.62 98 PHE A C 1
ATOM 754 O O . PHE A 1 98 ? -11.742 5.312 7.508 1 97.62 98 PHE A O 1
ATOM 761 N N . MET A 1 99 ? -13.305 6.16 8.875 1 98 99 MET A N 1
ATOM 762 C CA . MET A 1 99 ? -14.305 6.25 7.816 1 98 99 MET A CA 1
ATOM 763 C C . MET A 1 99 ? -13.859 7.227 6.734 1 98 99 MET A C 1
ATOM 765 O O . MET A 1 99 ? -14.07 6.977 5.543 1 98 99 MET A O 1
ATOM 769 N N . ARG A 1 100 ? -13.281 8.352 7.094 1 97.06 100 ARG A N 1
ATOM 770 C CA . ARG A 1 100 ? -12.766 9.297 6.113 1 97.06 100 ARG A CA 1
ATOM 771 C C . ARG A 1 100 ? -11.672 8.664 5.258 1 97.06 100 ARG A C 1
ATOM 773 O O . ARG A 1 100 ? -11.594 8.922 4.055 1 97.06 100 ARG A O 1
ATOM 780 N N . HIS A 1 101 ? -10.844 7.922 5.93 1 97.75 101 HIS A N 1
ATOM 781 C CA . HIS A 1 101 ? -9.781 7.227 5.207 1 97.75 101 HIS A CA 1
ATOM 782 C C . HIS A 1 101 ? -10.359 6.203 4.234 1 97.75 101 HIS A C 1
ATOM 784 O O . HIS A 1 101 ? -9.883 6.074 3.105 1 97.75 101 HIS A O 1
ATOM 790 N N . PHE A 1 102 ? -11.438 5.469 4.664 1 98.19 102 PHE A N 1
ATOM 791 C CA . PHE A 1 102 ? -12.125 4.527 3.783 1 98.19 102 PHE A CA 1
ATOM 792 C C . PHE A 1 102 ? -12.758 5.254 2.602 1 98.19 102 PHE A C 1
ATOM 794 O O . PHE A 1 102 ? -12.727 4.758 1.474 1 98.19 102 PHE A O 1
ATOM 801 N N . ALA A 1 103 ? -13.289 6.414 2.889 1 97.19 103 ALA A N 1
ATOM 802 C CA . ALA A 1 103 ? -13.914 7.195 1.825 1 97.19 103 ALA A CA 1
ATOM 803 C C . ALA A 1 103 ? -12.883 7.664 0.805 1 97.19 103 ALA A C 1
ATOM 805 O O . ALA A 1 103 ? -13.141 7.645 -0.401 1 97.19 103 ALA A O 1
ATOM 806 N N . ALA A 1 104 ? -11.766 8.109 1.3 1 95.88 104 ALA A N 1
ATOM 807 C CA . ALA A 1 104 ? -10.695 8.562 0.415 1 95.88 104 ALA A CA 1
ATOM 808 C C . ALA A 1 104 ? -10.227 7.434 -0.504 1 95.88 104 ALA A C 1
ATOM 810 O O . ALA A 1 104 ? -9.82 7.68 -1.642 1 95.88 104 ALA A O 1
ATOM 811 N N . HIS A 1 105 ? -10.312 6.18 -0.042 1 96.62 105 HIS A N 1
ATOM 812 C CA . HIS A 1 105 ? -9.922 5.008 -0.814 1 96.62 105 HIS A CA 1
ATOM 813 C C . HIS A 1 105 ? -11.094 4.445 -1.602 1 96.62 105 HIS A C 1
ATOM 815 O O . HIS A 1 105 ? -10.984 3.375 -2.207 1 96.62 105 HIS A O 1
ATOM 821 N N . LYS A 1 106 ? -12.242 5.074 -1.537 1 95.81 106 LYS A N 1
ATOM 822 C CA . LYS A 1 106 ? -13.445 4.711 -2.275 1 95.81 106 LYS A CA 1
ATOM 823 C C . LYS A 1 106 ? -14.031 3.398 -1.764 1 95.81 106 LYS A C 1
ATOM 825 O O . LYS A 1 106 ? -14.727 2.689 -2.5 1 95.81 106 LYS A O 1
ATOM 830 N N . VAL A 1 107 ? -13.758 3.09 -0.505 1 97.44 107 VAL A N 1
ATOM 831 C CA . VAL A 1 107 ? -14.312 1.886 0.106 1 97.44 107 VAL A CA 1
ATOM 832 C C . VAL A 1 107 ? -15.75 2.141 0.54 1 97.44 107 VAL A C 1
ATOM 834 O O . VAL A 1 107 ? -16.609 1.26 0.423 1 97.44 107 VAL A O 1
ATOM 837 N N . VAL A 1 108 ? -15.945 3.324 1.064 1 97.81 108 VAL A N 1
ATOM 838 C CA . VAL A 1 108 ? -17.281 3.779 1.458 1 97.81 108 VAL A CA 1
ATOM 839 C C . VAL A 1 108 ? -17.547 5.152 0.853 1 97.81 108 VAL A C 1
ATOM 841 O O . VAL A 1 108 ? -16.688 5.738 0.201 1 97.81 108 VAL A O 1
ATOM 844 N N . ARG A 1 109 ? -18.75 5.59 1.013 1 95.88 109 ARG A N 1
ATOM 845 C CA . ARG A 1 109 ? -19.141 6.922 0.563 1 95.88 109 ARG A CA 1
ATOM 846 C C . ARG A 1 109 ? -19.766 7.719 1.697 1 95.88 109 ARG A C 1
ATOM 848 O O . ARG A 1 109 ? -20.312 7.141 2.641 1 95.88 109 ARG A O 1
ATOM 855 N N . PHE A 1 110 ? -19.641 9 1.562 1 96.19 110 PHE A N 1
ATOM 856 C CA . PHE A 1 110 ? -20.219 9.883 2.568 1 96.19 110 PHE A CA 1
ATOM 857 C C . PHE A 1 110 ? -21.047 10.984 1.912 1 96.19 110 PHE A C 1
ATOM 859 O O . PHE A 1 110 ? -20.672 11.5 0.857 1 96.19 110 PHE A O 1
ATOM 866 N N . SER A 1 111 ? -22.188 11.195 2.471 1 93.88 111 SER A N 1
ATOM 867 C CA . SER A 1 111 ? -23.031 12.359 2.168 1 93.88 111 SER A CA 1
ATOM 868 C C . SER A 1 111 ? -23.453 13.078 3.441 1 93.88 111 SER A C 1
ATOM 870 O O . SER A 1 111 ? -23.906 12.445 4.398 1 93.88 111 SER A O 1
ATOM 872 N N . LYS A 1 112 ? -23.328 14.328 3.432 1 90.06 112 LYS A N 1
ATOM 873 C CA . LYS A 1 112 ? -23.609 15.109 4.633 1 90.06 112 LYS A CA 1
ATOM 874 C C . LYS A 1 112 ? -25.031 14.844 5.137 1 90.06 112 LYS A C 1
ATOM 876 O O . LYS A 1 112 ? -25.234 14.633 6.332 1 90.06 112 LYS A O 1
ATOM 881 N N . PRO A 1 113 ? -25.984 14.781 4.266 1 92.06 113 PRO A N 1
ATOM 882 C CA . PRO A 1 113 ? -27.359 14.609 4.734 1 92.06 113 PRO A CA 1
ATOM 883 C C . PRO A 1 113 ? -27.641 13.203 5.266 1 92.06 113 PRO A C 1
ATOM 885 O O . PRO A 1 113 ? -28.453 13.031 6.164 1 92.06 113 PRO A O 1
ATOM 888 N N . THR A 1 114 ? -26.938 12.195 4.75 1 94.88 114 THR A N 1
ATOM 889 C CA . THR A 1 114 ? -27.375 10.836 5.035 1 94.88 114 THR A CA 1
ATOM 890 C C . THR A 1 114 ? -26.266 10.039 5.723 1 94.88 114 THR A C 1
ATOM 892 O O . THR A 1 114 ? -26.516 8.938 6.211 1 94.88 114 THR A O 1
ATOM 895 N N . GLY A 1 115 ? -25.109 10.664 5.703 1 96.69 115 GLY A N 1
ATOM 896 C CA . GLY A 1 115 ? -24.031 10.031 6.43 1 96.69 115 GLY A CA 1
ATOM 897 C C . GLY A 1 115 ? -23.234 9.047 5.586 1 96.69 115 GLY A C 1
ATOM 898 O O . GLY A 1 115 ? -22.953 9.32 4.418 1 96.69 115 GLY A O 1
ATOM 899 N N . TRP A 1 116 ? -22.875 7.926 6.195 1 97.94 116 TRP A N 1
ATOM 900 C CA . TRP A 1 116 ? -21.984 6.941 5.574 1 97.94 116 TRP A CA 1
ATOM 901 C C . TRP A 1 116 ? -22.797 5.895 4.816 1 97.94 116 TRP A C 1
ATOM 903 O O . TRP A 1 116 ? -23.812 5.398 5.316 1 97.94 116 TRP A O 1
ATOM 913 N N . HIS A 1 117 ? -22.297 5.555 3.613 1 97.94 117 HIS A N 1
ATOM 914 C CA . HIS A 1 117 ? -22.953 4.578 2.754 1 97.94 117 HIS A CA 1
ATOM 915 C C . HIS A 1 117 ? -21.984 3.486 2.312 1 97.94 117 HIS A C 1
ATOM 917 O O . HIS A 1 117 ? -20.797 3.742 2.139 1 97.94 117 HIS A O 1
ATOM 923 N N . ALA A 1 118 ? -22.578 2.307 2.102 1 97.75 118 ALA A N 1
ATOM 924 C CA . ALA A 1 118 ? -21.812 1.199 1.538 1 97.75 118 ALA A CA 1
ATOM 925 C C . ALA A 1 118 ? -21.547 1.418 0.051 1 97.75 118 ALA A C 1
ATOM 927 O O . ALA A 1 118 ? -22.188 2.25 -0.586 1 97.75 118 ALA A O 1
ATOM 928 N N . THR A 1 119 ? -20.531 0.846 -0.453 1 96.5 119 THR A N 1
ATOM 929 C CA . THR A 1 119 ? -20.25 0.684 -1.874 1 96.5 119 THR A CA 1
ATOM 930 C C . THR A 1 119 ? -20.266 -0.792 -2.266 1 96.5 119 THR A C 1
ATOM 932 O O . THR A 1 119 ? -20.469 -1.662 -1.414 1 96.5 119 THR A O 1
ATOM 935 N N . ASP A 1 120 ? -20.078 -1.048 -3.557 1 95.88 120 ASP A N 1
ATOM 936 C CA . ASP A 1 120 ? -19.953 -2.438 -3.99 1 95.88 120 ASP A CA 1
ATOM 937 C C . ASP A 1 120 ? -18.766 -3.121 -3.324 1 95.88 120 ASP A C 1
ATOM 939 O O . ASP A 1 120 ? -18.844 -4.293 -2.947 1 95.88 120 ASP A O 1
ATOM 943 N N . LEU A 1 121 ? -17.766 -2.381 -3.166 1 96.81 121 LEU A N 1
ATOM 944 C CA . LEU A 1 121 ? -16.562 -2.932 -2.555 1 96.81 121 LEU A CA 1
ATOM 945 C C . LEU A 1 121 ? -16.797 -3.268 -1.087 1 96.81 121 LEU A C 1
ATOM 947 O O . LEU A 1 121 ? -16.5 -4.379 -0.644 1 96.81 121 LEU A O 1
ATOM 951 N N . SER A 1 122 ? -17.344 -2.289 -0.334 1 97.88 122 SER A N 1
ATOM 952 C CA . SER A 1 122 ? -17.562 -2.553 1.083 1 97.88 122 SER A CA 1
ATOM 953 C C . SER A 1 122 ? -18.578 -3.684 1.278 1 97.88 122 SER A C 1
ATOM 955 O O . SER A 1 122 ? -18.469 -4.457 2.232 1 97.88 122 SER A O 1
ATOM 957 N N . ASN A 1 123 ? -19.578 -3.795 0.366 1 97.75 123 ASN A N 1
ATOM 958 C CA . ASN A 1 123 ? -20.516 -4.906 0.419 1 97.75 123 ASN A CA 1
ATOM 959 C C . ASN A 1 123 ? -19.812 -6.246 0.231 1 97.75 123 ASN A C 1
ATOM 961 O O . ASN A 1 123 ? -20.141 -7.223 0.909 1 97.75 123 ASN A O 1
ATOM 965 N N . THR A 1 124 ? -18.891 -6.281 -0.633 1 96.75 124 THR A N 1
ATOM 966 C CA . THR A 1 124 ? -18.141 -7.508 -0.868 1 96.75 124 THR A CA 1
ATOM 967 C C . THR A 1 124 ? -17.25 -7.832 0.329 1 96.75 124 THR A C 1
ATOM 969 O O . THR A 1 124 ? -17.172 -8.984 0.753 1 96.75 124 THR A O 1
ATOM 972 N N . LEU A 1 125 ? -16.625 -6.852 0.895 1 96.94 125 LEU A N 1
ATOM 973 C CA . LEU A 1 125 ? -15.719 -7.039 2.025 1 96.94 125 LEU A CA 1
ATOM 974 C C . LEU A 1 125 ? -16.484 -7.492 3.264 1 96.94 125 LEU A C 1
ATOM 976 O O . LEU A 1 125 ? -15.891 -8.039 4.199 1 96.94 125 LEU A O 1
ATOM 980 N N . ALA A 1 126 ? -17.797 -7.262 3.246 1 97.38 126 ALA A N 1
ATOM 981 C CA . ALA A 1 126 ? -18.641 -7.633 4.375 1 97.38 126 ALA A CA 1
ATOM 982 C C . ALA A 1 126 ? -18.906 -9.133 4.387 1 97.38 126 ALA A C 1
ATOM 984 O O . ALA A 1 126 ? -19.344 -9.688 5.402 1 97.38 126 ALA A O 1
ATOM 985 N N . LYS A 1 127 ? -18.672 -9.797 3.301 1 96.88 127 LYS A N 1
ATOM 986 C CA . LYS A 1 127 ? -18.922 -11.227 3.219 1 96.88 127 LYS A CA 1
ATOM 987 C C . LYS A 1 127 ? -17.922 -12.016 4.062 1 96.88 127 LYS A C 1
ATOM 989 O O . LYS A 1 127 ? -16.766 -11.602 4.211 1 96.88 127 LYS A O 1
ATOM 994 N N . GLU A 1 128 ? -18.297 -13.102 4.516 1 95.69 128 GLU A N 1
ATOM 995 C CA . GLU A 1 128 ? -17.531 -13.883 5.473 1 95.69 128 GLU A CA 1
ATOM 996 C C . GLU A 1 128 ? -16.156 -14.25 4.91 1 95.69 128 GLU A C 1
ATOM 998 O O . GLU A 1 128 ? -15.148 -14.133 5.602 1 95.69 128 GLU A O 1
ATOM 1003 N N . ASN A 1 129 ? -16.125 -14.742 3.705 1 93.5 129 ASN A N 1
ATOM 1004 C CA . ASN A 1 129 ? -14.859 -15.156 3.123 1 93.5 129 ASN A CA 1
ATOM 1005 C C . ASN A 1 129 ? -13.883 -13.992 3.018 1 93.5 129 ASN A C 1
ATOM 1007 O O . ASN A 1 129 ? -12.672 -14.172 3.182 1 93.5 129 ASN A O 1
ATOM 1011 N N . HIS A 1 130 ? -14.414 -12.844 2.725 1 95.62 130 HIS A N 1
ATOM 1012 C CA . HIS A 1 130 ? -13.547 -11.672 2.648 1 95.62 130 HIS A CA 1
ATOM 1013 C C . HIS A 1 130 ? -13.125 -11.203 4.039 1 95.62 130 HIS A C 1
ATOM 1015 O O . HIS A 1 130 ? -12 -10.734 4.227 1 95.62 130 HIS A O 1
ATOM 1021 N N . GLN A 1 131 ? -14 -11.344 5.02 1 96.25 131 GLN A N 1
ATOM 1022 C CA . GLN A 1 131 ? -13.641 -11.039 6.398 1 96.25 131 GLN A CA 1
ATOM 1023 C C . GLN A 1 131 ? -12.484 -11.914 6.875 1 96.25 131 GLN A C 1
ATOM 1025 O O . GLN A 1 131 ? -11.516 -11.422 7.449 1 96.25 131 GLN A O 1
ATOM 1030 N N . HIS A 1 132 ? -12.664 -13.18 6.594 1 95.75 132 HIS A N 1
ATOM 1031 C CA . HIS A 1 132 ? -11.602 -14.125 6.934 1 95.75 132 HIS A CA 1
ATOM 1032 C C . HIS A 1 132 ? -10.297 -13.758 6.227 1 95.75 132 HIS A C 1
ATOM 1034 O O . HIS A 1 132 ? -9.219 -13.836 6.828 1 95.75 132 HIS A O 1
ATOM 1040 N N . SER A 1 133 ? -10.438 -13.352 5.008 1 95.12 133 SER A N 1
ATOM 1041 C CA . SER A 1 133 ? -9.273 -13.016 4.199 1 95.12 133 SER A CA 1
ATOM 1042 C C . SER A 1 133 ? -8.539 -11.805 4.766 1 95.12 133 SER A C 1
ATOM 1044 O O . SER A 1 133 ? -7.309 -11.797 4.836 1 95.12 133 SER A O 1
ATOM 1046 N N . ILE A 1 134 ? -9.312 -10.812 5.156 1 96.44 134 ILE A N 1
ATOM 1047 C CA . ILE A 1 134 ? -8.727 -9.609 5.738 1 96.44 134 ILE A CA 1
ATOM 1048 C C . ILE A 1 134 ? -7.945 -9.977 7 1 96.44 134 ILE A C 1
ATOM 1050 O O . ILE A 1 134 ? -6.793 -9.57 7.164 1 96.44 134 ILE A O 1
ATOM 1054 N N . SER A 1 135 ? -8.523 -10.75 7.852 1 95.88 135 SER A N 1
ATOM 1055 C CA . SER A 1 135 ? -7.879 -11.141 9.102 1 95.88 135 SER A CA 1
ATOM 1056 C C . SER A 1 135 ? -6.617 -11.953 8.836 1 95.88 135 SER A C 1
ATOM 1058 O O . SER A 1 135 ? -5.586 -11.727 9.477 1 95.88 135 SER A O 1
ATOM 1060 N N . PHE A 1 136 ? -6.699 -12.852 7.93 1 94.88 136 PHE A N 1
ATOM 1061 C CA . PHE A 1 136 ? -5.543 -13.672 7.582 1 94.88 136 PHE A CA 1
ATOM 1062 C C . PHE A 1 136 ? -4.402 -12.812 7.066 1 94.88 136 PHE A C 1
ATOM 1064 O O . PHE A 1 136 ? -3.268 -12.922 7.535 1 94.88 136 PHE A O 1
ATOM 1071 N N . CYS A 1 137 ? -4.715 -11.93 6.094 1 95.44 137 CYS A N 1
ATOM 1072 C CA . CYS A 1 137 ? -3.697 -11.109 5.445 1 95.44 137 CYS A CA 1
ATOM 1073 C C . CYS A 1 137 ? -3.049 -10.156 6.438 1 95.44 137 CYS A C 1
ATOM 1075 O O . CYS A 1 137 ? -1.83 -9.969 6.426 1 95.44 137 CYS A O 1
ATOM 1077 N N . GLN A 1 138 ? -3.844 -9.609 7.277 1 94.25 138 GLN A N 1
ATOM 1078 C CA . GLN A 1 138 ? -3.336 -8.633 8.234 1 94.25 138 GLN A CA 1
ATOM 1079 C C . GLN A 1 138 ? -2.496 -9.297 9.32 1 94.25 138 GLN A C 1
ATOM 1081 O O . GLN A 1 138 ? -1.419 -8.812 9.664 1 94.25 138 GLN A O 1
ATOM 1086 N N . ARG A 1 139 ? -2.926 -10.414 9.82 1 90.94 139 ARG A N 1
ATOM 1087 C CA . ARG A 1 139 ? -2.328 -11 11.016 1 90.94 139 ARG A CA 1
ATOM 1088 C C . ARG A 1 139 ? -1.224 -11.984 10.648 1 90.94 139 ARG A C 1
ATOM 1090 O O . ARG A 1 139 ? -0.299 -12.211 11.438 1 90.94 139 ARG A O 1
ATOM 1097 N N . ALA A 1 140 ? -1.345 -12.531 9.531 1 89.75 140 ALA A N 1
ATOM 1098 C CA . ALA A 1 140 ? -0.352 -13.531 9.141 1 89.75 140 ALA A CA 1
ATOM 1099 C C . ALA A 1 140 ? 0.603 -12.977 8.086 1 89.75 140 ALA A C 1
ATOM 1101 O O . ALA A 1 140 ? 1.805 -12.852 8.336 1 89.75 140 ALA A O 1
ATOM 1102 N N . ALA A 1 141 ? 0.125 -12.469 6.996 1 87.44 141 ALA A N 1
ATOM 1103 C CA . ALA A 1 141 ? 0.948 -12.094 5.848 1 87.44 141 ALA A CA 1
ATOM 1104 C C . ALA A 1 141 ? 1.678 -10.773 6.109 1 87.44 141 ALA A C 1
ATOM 1106 O O . ALA A 1 141 ? 2.896 -10.688 5.938 1 87.44 141 ALA A O 1
ATOM 1107 N N . ALA A 1 142 ? 0.921 -9.742 6.492 1 89.94 142 ALA A N 1
ATOM 1108 C CA . ALA A 1 142 ? 1.499 -8.414 6.668 1 89.94 142 ALA A CA 1
ATOM 1109 C C . ALA A 1 142 ? 2.627 -8.438 7.695 1 89.94 142 ALA A C 1
ATOM 1111 O O . ALA A 1 142 ? 3.629 -7.73 7.543 1 89.94 142 ALA A O 1
ATOM 1112 N N . LYS A 1 143 ? 2.471 -9.219 8.695 1 89.56 143 LYS A N 1
ATOM 1113 C CA . LYS A 1 143 ? 3.486 -9.32 9.734 1 89.56 143 LYS A CA 1
ATOM 1114 C C . LYS A 1 143 ? 4.789 -9.891 9.18 1 89.56 143 LYS A C 1
ATOM 1116 O O . LYS A 1 143 ? 5.875 -9.445 9.547 1 89.56 143 LYS A O 1
ATOM 1121 N N . SER A 1 144 ? 4.664 -10.898 8.359 1 92.31 144 SER A N 1
ATOM 1122 C CA . SER A 1 144 ? 5.844 -11.508 7.75 1 92.31 144 SER A CA 1
ATOM 1123 C C . SER A 1 144 ? 6.629 -10.484 6.93 1 92.31 144 SER A C 1
ATOM 1125 O O . SER A 1 144 ? 7.855 -10.398 7.047 1 92.31 144 SER A O 1
ATOM 1127 N N . PHE A 1 145 ? 6.004 -9.68 6.129 1 93.62 145 PHE A N 1
ATOM 1128 C CA . PHE A 1 145 ? 6.648 -8.695 5.27 1 93.62 145 PHE A CA 1
ATOM 1129 C C . PHE A 1 145 ? 7.297 -7.598 6.105 1 93.62 145 PHE A C 1
ATOM 1131 O O . PHE A 1 145 ? 8.359 -7.082 5.742 1 93.62 145 PHE A O 1
ATOM 1138 N N . CYS A 1 146 ? 6.613 -7.262 7.199 1 91.62 146 CYS A N 1
ATOM 1139 C CA . CYS A 1 146 ? 7.121 -6.219 8.086 1 91.62 146 CYS A CA 1
ATOM 1140 C C . CYS A 1 146 ? 8.492 -6.59 8.633 1 91.62 146 CYS A C 1
ATOM 1142 O O . CYS A 1 146 ? 9.328 -5.715 8.883 1 91.62 146 CYS A O 1
ATOM 1144 N N . PHE A 1 147 ? 8.82 -7.852 8.695 1 92.44 147 PHE A N 1
ATOM 1145 C CA . PHE A 1 147 ? 10.062 -8.289 9.328 1 92.44 147 PHE A CA 1
ATOM 1146 C C . PHE A 1 147 ? 11.062 -8.773 8.281 1 92.44 147 PHE A C 1
ATOM 1148 O O . PHE A 1 147 ? 12.102 -9.344 8.625 1 92.44 147 PHE A O 1
ATOM 1155 N N . PHE A 1 148 ? 10.82 -8.594 6.98 1 94 148 PHE A N 1
ATOM 1156 C CA . PHE A 1 148 ? 11.742 -8.945 5.91 1 94 148 PHE A CA 1
ATOM 1157 C C . PHE A 1 148 ? 13.148 -8.445 6.223 1 94 148 PHE A C 1
ATOM 1159 O O . PHE A 1 148 ? 14.109 -9.219 6.176 1 94 148 PHE A O 1
ATOM 1166 N N . PRO A 1 149 ? 13.258 -7.16 6.594 1 95.06 149 PRO A N 1
ATOM 1167 C CA . PRO A 1 149 ? 14.617 -6.668 6.793 1 95.06 149 PRO A CA 1
ATOM 1168 C C . PRO A 1 149 ? 15.352 -7.391 7.918 1 95.06 149 PRO A C 1
ATOM 1170 O O . PRO A 1 149 ? 16.531 -7.742 7.773 1 95.06 149 PRO A O 1
ATOM 1173 N N . ASP A 1 150 ? 14.664 -7.66 9.023 1 94.25 150 ASP A N 1
ATOM 1174 C CA . ASP A 1 150 ? 15.281 -8.32 10.164 1 94.25 150 ASP A CA 1
ATOM 1175 C C . ASP A 1 150 ? 15.633 -9.773 9.836 1 94.25 150 ASP A C 1
ATOM 1177 O O . ASP A 1 150 ? 16.734 -10.227 10.125 1 94.25 150 ASP A O 1
ATOM 1181 N N . HIS A 1 151 ? 14.734 -10.438 9.25 1 95.12 151 HIS A N 1
ATOM 1182 C CA . HIS A 1 151 ? 14.961 -11.836 8.914 1 95.12 151 HIS A CA 1
ATOM 1183 C C . HIS A 1 151 ? 16.141 -11.984 7.953 1 95.12 151 HIS A C 1
ATOM 1185 O O . HIS A 1 151 ? 17.031 -12.805 8.18 1 95.12 151 HIS A O 1
ATOM 1191 N N . PHE A 1 152 ? 16.125 -11.195 6.898 1 96.5 152 PHE A N 1
ATOM 1192 C CA . PHE A 1 152 ? 17.141 -11.398 5.867 1 96.5 152 PHE A CA 1
ATOM 1193 C C . PHE A 1 152 ? 18.5 -10.906 6.34 1 96.5 152 PHE A C 1
ATOM 1195 O O . PHE A 1 152 ? 19.531 -11.469 5.961 1 96.5 152 PHE A O 1
ATOM 1202 N N . LYS A 1 153 ? 18.516 -9.938 7.18 1 96.12 153 LYS A N 1
ATOM 1203 C CA . LYS A 1 153 ? 19.766 -9.57 7.812 1 96.12 153 LYS A CA 1
ATOM 1204 C C . LYS A 1 153 ? 20.328 -10.711 8.656 1 96.12 153 LYS A C 1
ATOM 1206 O O . LYS A 1 153 ? 21.5 -11.055 8.555 1 96.12 153 LYS A O 1
ATOM 1211 N N . GLN A 1 154 ? 19.484 -11.273 9.461 1 95.19 154 GLN A N 1
ATOM 1212 C CA . GLN A 1 154 ? 19.891 -12.391 10.305 1 95.19 154 GLN A CA 1
ATOM 1213 C C . GLN A 1 154 ? 20.344 -13.586 9.469 1 95.19 154 GLN A C 1
ATOM 1215 O O . GLN A 1 154 ? 21.25 -14.312 9.859 1 95.19 154 GLN A O 1
ATOM 1220 N N . ALA A 1 155 ? 19.766 -13.75 8.328 1 95 155 ALA A N 1
ATOM 1221 C CA . ALA A 1 155 ? 20.062 -14.875 7.449 1 95 155 ALA A CA 1
ATOM 1222 C C . ALA A 1 155 ? 21.219 -14.547 6.512 1 95 155 ALA A C 1
ATOM 1224 O O . ALA A 1 155 ? 21.484 -15.289 5.562 1 95 155 ALA A O 1
ATOM 1225 N N . ASN A 1 156 ? 21.875 -13.422 6.734 1 96.56 156 ASN A N 1
ATOM 1226 C CA . ASN A 1 156 ? 23 -12.961 5.914 1 96.56 156 ASN A CA 1
ATOM 1227 C C . ASN A 1 156 ? 22.594 -12.852 4.441 1 96.56 156 ASN A C 1
ATOM 1229 O O . ASN A 1 156 ? 23.391 -13.188 3.557 1 96.56 156 ASN A O 1
ATOM 1233 N N . TYR A 1 157 ? 21.297 -12.562 4.207 1 96.75 157 TYR A N 1
ATOM 1234 C CA . TYR A 1 157 ? 20.734 -12.258 2.9 1 96.75 157 TYR A CA 1
ATOM 1235 C C . TYR A 1 157 ? 20.859 -13.453 1.962 1 96.75 157 TYR A C 1
ATOM 1237 O O . TYR A 1 157 ? 21.094 -13.289 0.762 1 96.75 157 TYR A O 1
ATOM 1245 N N . GLN A 1 158 ? 20.719 -14.602 2.59 1 94.5 158 GLN A N 1
ATOM 1246 C CA . GLN A 1 158 ? 20.641 -15.836 1.817 1 94.5 158 GLN A CA 1
ATOM 1247 C C . GLN A 1 158 ? 19.188 -16.219 1.557 1 94.5 158 GLN A C 1
ATOM 1249 O O . GLN A 1 158 ? 18.281 -15.773 2.266 1 94.5 158 GLN A O 1
ATOM 1254 N N . HIS A 1 159 ? 18.984 -16.969 0.498 1 91.44 159 HIS A N 1
ATOM 1255 C CA . HIS A 1 159 ? 17.641 -17.469 0.21 1 91.44 159 HIS A CA 1
ATOM 1256 C C . HIS A 1 159 ? 17.156 -18.406 1.312 1 91.44 159 HIS A C 1
ATOM 1258 O O . HIS A 1 159 ? 17.891 -19.281 1.766 1 91.44 159 HIS A O 1
ATOM 1264 N N . PRO A 1 160 ? 15.961 -18.203 1.711 1 88.12 160 PRO A N 1
ATOM 1265 C CA . PRO A 1 160 ? 15.492 -18.984 2.854 1 88.12 160 PRO A CA 1
ATOM 1266 C C . PRO A 1 160 ? 15.109 -20.422 2.467 1 88.12 160 PRO A C 1
ATOM 1268 O O . PRO A 1 160 ? 14.742 -20.672 1.314 1 88.12 160 PRO A O 1
ATOM 1271 N N . GLY A 1 161 ? 15.281 -21.297 3.455 1 79.12 161 GLY A N 1
ATOM 1272 C CA . GLY A 1 161 ? 14.766 -22.656 3.348 1 79.12 161 GLY A CA 1
ATOM 1273 C C . GLY A 1 161 ? 13.539 -22.891 4.203 1 79.12 161 GLY A C 1
ATOM 1274 O O . GLY A 1 161 ? 12.992 -21.969 4.793 1 79.12 161 GLY A O 1
ATOM 1275 N N . LEU A 1 162 ? 13.008 -24.141 4.172 1 73.75 162 LEU A N 1
ATOM 1276 C CA . LEU A 1 162 ? 11.977 -24.578 5.109 1 73.75 162 LEU A CA 1
ATOM 1277 C C . LEU A 1 162 ? 12.602 -25.172 6.363 1 73.75 162 LEU A C 1
ATOM 1279 O O . LEU A 1 162 ? 13.5 -26.016 6.277 1 73.75 162 LEU A O 1
ATOM 1283 N N . PRO A 1 163 ? 12.344 -24.641 7.488 1 77.81 163 PRO A N 1
ATOM 1284 C CA . PRO A 1 163 ? 11.398 -23.734 8.148 1 77.81 163 PRO A CA 1
ATOM 1285 C C . PRO A 1 163 ? 12.078 -22.484 8.711 1 77.81 163 PRO A C 1
ATOM 1287 O O . PRO A 1 163 ? 11.805 -22.094 9.844 1 77.81 163 PRO A O 1
ATOM 1290 N N . ASP A 1 164 ? 12.992 -22.031 8.016 1 85.5 164 ASP A N 1
ATOM 1291 C CA . ASP A 1 164 ? 13.711 -20.844 8.508 1 85.5 164 ASP A CA 1
ATOM 1292 C C . ASP A 1 164 ? 13.445 -19.641 7.617 1 85.5 164 ASP A C 1
ATOM 1294 O O . ASP A 1 164 ? 14.375 -18.922 7.242 1 85.5 164 ASP A O 1
ATOM 1298 N N . GLY A 1 165 ? 12.25 -19.469 7.344 1 91.75 165 GLY A N 1
ATOM 1299 C CA . GLY A 1 165 ? 11.859 -18.375 6.469 1 91.75 165 GLY A CA 1
ATOM 1300 C C . GLY A 1 165 ? 11.328 -17.172 7.219 1 91.75 165 GLY A C 1
ATOM 1301 O O . GLY A 1 165 ? 11.281 -17.172 8.453 1 91.75 165 GLY A O 1
ATOM 1302 N N . PRO A 1 166 ? 11.016 -16.109 6.48 1 93.19 166 PRO A N 1
ATOM 1303 C CA . PRO A 1 166 ? 10.484 -14.883 7.074 1 93.19 166 PRO A CA 1
ATOM 1304 C C . PRO A 1 166 ? 9.25 -15.125 7.938 1 93.19 166 PRO A C 1
ATOM 1306 O O . PRO A 1 166 ? 9.086 -14.477 8.977 1 93.19 166 PRO A O 1
ATOM 1309 N N . TYR A 1 167 ? 8.438 -16.031 7.52 1 93.5 167 TYR A N 1
ATOM 1310 C CA . TYR A 1 167 ? 7.223 -16.312 8.273 1 93.5 167 TYR A CA 1
ATOM 1311 C C . TYR A 1 167 ? 7.551 -16.828 9.664 1 93.5 167 TYR A C 1
ATOM 1313 O O . TYR A 1 167 ? 6.957 -16.406 10.656 1 93.5 167 TYR A O 1
ATOM 1321 N N . GLN A 1 168 ? 8.469 -17.781 9.758 1 93.94 168 GLN A N 1
ATOM 1322 C CA . GLN A 1 168 ? 8.875 -18.359 11.023 1 93.94 168 GLN A CA 1
ATOM 1323 C C . GLN A 1 168 ? 9.5 -17.312 11.945 1 93.94 168 GLN A C 1
ATOM 1325 O O . GLN A 1 168 ? 9.25 -17.312 13.148 1 93.94 168 GLN A O 1
ATOM 1330 N N . TYR A 1 169 ? 10.25 -16.531 11.367 1 93.88 169 TYR A N 1
ATOM 1331 C CA . TYR A 1 169 ? 10.836 -15.438 12.133 1 93.88 169 TYR A CA 1
ATOM 1332 C C . TYR A 1 169 ? 9.758 -14.523 12.711 1 93.88 169 TYR A C 1
ATOM 1334 O O . TYR A 1 169 ? 9.773 -14.211 13.898 1 93.88 169 TYR A O 1
ATOM 1342 N N . ALA A 1 170 ? 8.828 -14.117 11.867 1 92.88 170 ALA A N 1
ATOM 1343 C CA . ALA A 1 170 ? 7.809 -13.141 12.227 1 92.88 170 ALA A CA 1
ATOM 1344 C C . ALA A 1 170 ? 6.867 -13.703 13.289 1 92.88 170 ALA A C 1
ATOM 1346 O O . ALA A 1 170 ? 6.344 -12.961 14.125 1 92.88 170 ALA A O 1
ATOM 1347 N N . HIS A 1 171 ? 6.691 -14.977 13.266 1 94 171 HIS A N 1
ATOM 1348 C CA . HIS A 1 171 ? 5.699 -15.586 14.148 1 94 171 HIS A CA 1
ATOM 1349 C C . HIS A 1 171 ? 6.363 -16.406 15.242 1 94 171 HIS A C 1
ATOM 1351 O O . HIS A 1 171 ? 5.695 -17.156 15.953 1 94 171 HIS A O 1
ATOM 1357 N N . ASN A 1 172 ? 7.621 -16.297 15.336 1 92.81 172 ASN A N 1
ATOM 1358 C CA . ASN A 1 172 ? 8.391 -17.016 16.344 1 92.81 172 ASN A CA 1
ATOM 1359 C C . ASN A 1 172 ? 8.008 -18.5 16.406 1 92.81 172 ASN A C 1
ATOM 1361 O O . ASN A 1 172 ? 7.613 -19 17.453 1 92.81 172 ASN A O 1
ATOM 1365 N N . SER A 1 173 ? 8.164 -19.125 15.266 1 93.25 173 SER A N 1
ATOM 1366 C CA . SER A 1 173 ? 7.762 -20.531 15.117 1 93.25 173 SER A CA 1
ATOM 1367 C C . SER A 1 173 ? 8.781 -21.312 14.305 1 93.25 173 SER A C 1
ATOM 1369 O O . SER A 1 173 ? 9.562 -20.734 13.547 1 93.25 173 SER A O 1
ATOM 1371 N N . SER A 1 174 ? 8.781 -22.641 14.531 1 91.56 174 SER A N 1
ATOM 1372 C CA . SER A 1 174 ? 9.625 -23.531 13.742 1 91.56 174 SER A CA 1
ATOM 1373 C C . SER A 1 174 ? 8.789 -24.375 12.781 1 91.56 174 SER A C 1
ATOM 1375 O O . SER A 1 174 ? 9.328 -25.188 12.023 1 91.56 174 SER A O 1
ATOM 1377 N N . LEU A 1 175 ? 7.551 -24.125 12.781 1 90.81 175 LEU A N 1
ATOM 1378 C CA . LEU A 1 175 ? 6.66 -24.922 11.945 1 90.81 175 LEU A CA 1
ATOM 1379 C C . LEU A 1 175 ? 6.633 -24.391 10.516 1 90.81 175 LEU A C 1
ATOM 1381 O O . LEU A 1 175 ? 6.637 -23.172 10.305 1 90.81 175 LEU A O 1
ATOM 1385 N N . PRO A 1 176 ? 6.551 -25.344 9.57 1 88.12 176 PRO A N 1
ATOM 1386 C CA . PRO A 1 176 ? 6.246 -24.875 8.219 1 88.12 176 PRO A CA 1
ATOM 1387 C C . PRO A 1 176 ? 4.902 -24.156 8.125 1 88.12 176 PRO A C 1
ATOM 1389 O O . PRO A 1 176 ? 4.02 -24.391 8.961 1 88.12 176 PRO A O 1
ATOM 1392 N N . PHE A 1 177 ? 4.75 -23.438 7.176 1 88.94 177 PHE A N 1
ATOM 1393 C CA . PHE A 1 177 ? 3.627 -22.516 7.039 1 88.94 177 PHE A CA 1
ATOM 1394 C C . PHE A 1 177 ? 2.301 -23.25 7.227 1 88.94 177 PHE A C 1
ATOM 1396 O O . PHE A 1 177 ? 1.488 -22.859 8.07 1 88.94 177 PHE A O 1
ATOM 1403 N N . PHE A 1 178 ? 2.08 -24.281 6.523 1 84.06 178 PHE A N 1
ATOM 1404 C CA . PHE A 1 178 ? 0.795 -24.969 6.57 1 84.06 178 PHE A CA 1
ATOM 1405 C C . PHE A 1 178 ? 0.592 -25.641 7.922 1 84.06 178 PHE A C 1
ATOM 1407 O O . PHE A 1 178 ? -0.528 -25.703 8.438 1 84.06 178 PHE A O 1
ATOM 1414 N N . ASP A 1 179 ? 1.664 -26.172 8.461 1 87.5 179 ASP A N 1
ATOM 1415 C CA . ASP A 1 179 ? 1.581 -26.75 9.805 1 87.5 179 ASP A CA 1
ATOM 1416 C C . ASP A 1 179 ? 1.228 -25.672 10.836 1 87.5 179 ASP A C 1
ATOM 1418 O O . ASP A 1 179 ? 0.484 -25.938 11.781 1 87.5 179 ASP A O 1
ATOM 1422 N N . TRP A 1 180 ? 1.799 -24.547 10.641 1 91.12 180 TRP A N 1
ATOM 1423 C CA . TRP A 1 180 ? 1.501 -23.438 11.547 1 91.12 180 TRP A CA 1
ATOM 1424 C C . TRP A 1 180 ? 0.027 -23.062 11.469 1 91.12 180 TRP A C 1
ATOM 1426 O O . TRP A 1 180 ? -0.602 -22.781 12.492 1 91.12 180 TRP A O 1
ATOM 1436 N N . LEU A 1 181 ? -0.529 -23.047 10.281 1 91.44 181 LEU A N 1
ATOM 1437 C CA . LEU A 1 181 ? -1.938 -22.719 10.102 1 91.44 181 LEU A CA 1
ATOM 1438 C C . LEU A 1 181 ? -2.826 -23.672 10.883 1 91.44 181 LEU A C 1
ATOM 1440 O O . LEU A 1 181 ? -3.775 -23.25 11.547 1 91.44 181 LEU A O 1
ATOM 1444 N N . VAL A 1 182 ? -2.516 -24.906 10.789 1 87.38 182 VAL A N 1
ATOM 1445 C CA . VAL A 1 182 ? -3.305 -25.953 11.445 1 87.38 182 VAL A CA 1
ATOM 1446 C C . VAL A 1 182 ? -3.15 -25.828 12.961 1 87.38 182 VAL A C 1
ATOM 1448 O O . VAL A 1 182 ? -4.125 -25.984 13.695 1 87.38 182 VAL A O 1
ATOM 1451 N N . ALA A 1 183 ? -1.997 -25.562 13.414 1 93.31 183 ALA A N 1
ATOM 1452 C CA . ALA A 1 183 ? -1.687 -25.516 14.844 1 93.31 183 ALA A CA 1
ATOM 1453 C C . ALA A 1 183 ? -2.254 -24.25 15.484 1 93.31 183 ALA A C 1
ATOM 1455 O O . ALA A 1 183 ? -2.344 -24.156 16.703 1 93.31 183 ALA A O 1
ATOM 1456 N N . ASN A 1 184 ? -2.68 -23.297 14.648 1 94.12 184 ASN A N 1
ATOM 1457 C CA . ASN A 1 184 ? -3.123 -22 15.188 1 94.12 184 ASN A CA 1
ATOM 1458 C C . ASN A 1 184 ? -4.492 -21.609 14.641 1 94.12 184 ASN A C 1
ATOM 1460 O O . ASN A 1 184 ? -4.617 -20.609 13.93 1 94.12 184 ASN A O 1
ATOM 1464 N N . PRO A 1 185 ? -5.469 -22.422 15.094 1 92.81 185 PRO A N 1
ATOM 1465 C CA . PRO A 1 185 ? -6.793 -21.969 14.664 1 92.81 185 PRO A CA 1
ATOM 1466 C C . PRO A 1 185 ? -7.082 -20.516 15.047 1 92.81 185 PRO A C 1
ATOM 1468 O O . PRO A 1 185 ? -6.633 -20.062 16.094 1 92.81 185 PRO A O 1
ATOM 1471 N N . PRO A 1 186 ? -7.812 -19.812 14.172 1 94.38 186 PRO A N 1
ATOM 1472 C CA . PRO A 1 186 ? -8.594 -20.281 13.023 1 94.38 186 PRO A CA 1
ATOM 1473 C C . PRO A 1 186 ? -7.891 -20.031 11.695 1 94.38 186 PRO A C 1
ATOM 1475 O O . PRO A 1 186 ? -8.547 -19.828 10.664 1 94.38 186 PRO A O 1
ATOM 1478 N N . TYR A 1 187 ? -6.613 -20 11.648 1 93.25 187 TYR A N 1
ATOM 1479 C CA . TYR A 1 187 ? -5.863 -19.547 10.484 1 93.25 187 TYR A CA 1
ATOM 1480 C C . TYR A 1 187 ? -6.043 -20.484 9.305 1 93.25 187 TYR A C 1
ATOM 1482 O O . TYR A 1 187 ? -6.031 -20.062 8.148 1 93.25 187 TYR A O 1
ATOM 1490 N N . VAL A 1 188 ? -6.188 -21.719 9.586 1 86.69 188 VAL A N 1
ATOM 1491 C CA . VAL A 1 188 ? -6.375 -22.672 8.5 1 86.69 188 VAL A CA 1
ATOM 1492 C C . VAL A 1 188 ? -7.676 -22.359 7.758 1 86.69 188 VAL A C 1
ATOM 1494 O O . VAL A 1 188 ? -7.715 -22.391 6.527 1 86.69 188 VAL A O 1
ATOM 1497 N N . ASN A 1 189 ? -8.719 -22.047 8.516 1 88.5 189 ASN A N 1
ATOM 1498 C CA . ASN A 1 189 ? -10 -21.672 7.922 1 88.5 189 ASN A CA 1
ATOM 1499 C C . ASN A 1 189 ? -9.906 -20.344 7.191 1 88.5 189 ASN A C 1
ATOM 1501 O O . ASN A 1 189 ? -10.484 -20.172 6.113 1 88.5 189 ASN A O 1
ATOM 1505 N N . TRP A 1 190 ? -9.227 -19.406 7.781 1 93.38 190 TRP A N 1
ATOM 1506 C CA . TRP A 1 190 ? -9.031 -18.094 7.164 1 93.38 190 TRP A CA 1
ATOM 1507 C C . TRP A 1 190 ? -8.258 -18.219 5.855 1 93.38 190 TRP A C 1
ATOM 1509 O O . TRP A 1 190 ? -8.586 -17.562 4.867 1 93.38 190 TRP A O 1
ATOM 1519 N N . PHE A 1 191 ? -7.273 -19.078 5.895 1 89.94 191 PHE A N 1
ATOM 1520 C CA . PHE A 1 191 ? -6.488 -19.297 4.684 1 89.94 191 PHE A CA 1
ATOM 1521 C C . PHE A 1 191 ? -7.348 -19.906 3.584 1 89.94 191 PHE 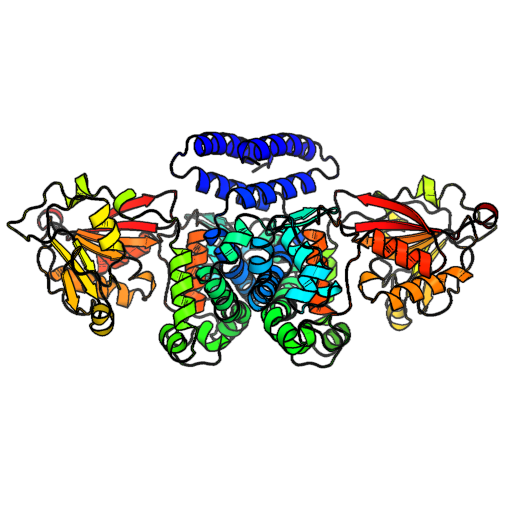A C 1
ATOM 1523 O O . PHE A 1 191 ? -7.238 -19.531 2.418 1 89.94 191 PHE A O 1
ATOM 1530 N N . GLY A 1 192 ? -8.141 -20.797 3.932 1 83.62 192 GLY A N 1
ATOM 1531 C CA . GLY A 1 192 ? -9.078 -21.375 2.973 1 83.62 192 GLY A CA 1
ATOM 1532 C C . GLY A 1 192 ? -9.977 -20.344 2.326 1 83.62 192 GLY A C 1
ATOM 1533 O O . GLY A 1 192 ? -10.172 -20.344 1.109 1 83.62 192 GLY A O 1
ATOM 1534 N N . SER A 1 193 ? -10.555 -19.469 3.119 1 89.12 193 SER A N 1
ATOM 1535 C CA . SER A 1 193 ? -11.383 -18.375 2.623 1 89.12 193 SER A CA 1
ATOM 1536 C C . SER A 1 193 ? -10.586 -17.453 1.701 1 89.12 193 SER A C 1
ATOM 1538 O O . SER A 1 193 ? -11.078 -17.047 0.647 1 89.12 193 SER A O 1
ATOM 1540 N N . PHE A 1 194 ? -9.383 -17.25 2.102 1 91.19 194 PHE A N 1
ATOM 1541 C CA . PHE A 1 194 ? -8.523 -16.375 1.312 1 91.19 194 PHE A CA 1
ATOM 1542 C C . PHE A 1 194 ? -8.25 -16.984 -0.062 1 91.19 194 PHE A C 1
ATOM 1544 O O . PHE A 1 194 ? -8.312 -16.281 -1.075 1 91.19 194 PHE A O 1
ATOM 1551 N N . MET A 1 195 ? -7.941 -18.219 -0.098 1 82.69 195 MET A N 1
ATOM 1552 C CA . MET A 1 195 ? -7.664 -18.875 -1.375 1 82.69 195 MET A CA 1
ATOM 1553 C C . MET A 1 195 ? -8.883 -18.797 -2.295 1 82.69 195 MET A C 1
ATOM 1555 O O . MET A 1 195 ? -8.734 -18.656 -3.51 1 82.69 195 MET A O 1
ATOM 1559 N N . SER A 1 196 ? -10.062 -18.891 -1.702 1 80.44 196 SER A N 1
ATOM 1560 C CA . SER A 1 196 ? -11.297 -18.781 -2.484 1 80.44 196 SER A CA 1
ATOM 1561 C C . SER A 1 196 ? -11.445 -17.375 -3.062 1 80.44 196 SER A C 1
ATOM 1563 O O . SER A 1 196 ? -11.844 -17.219 -4.219 1 80.44 196 SER A O 1
ATOM 1565 N N . VAL A 1 197 ? -11.141 -16.359 -2.312 1 86.25 197 VAL A N 1
ATOM 1566 C CA . VAL A 1 197 ? -11.219 -14.969 -2.736 1 86.25 197 VAL A CA 1
ATOM 1567 C C . VAL A 1 197 ? -10.172 -14.703 -3.814 1 86.25 197 VAL A C 1
ATOM 1569 O O . VAL A 1 197 ? -10.4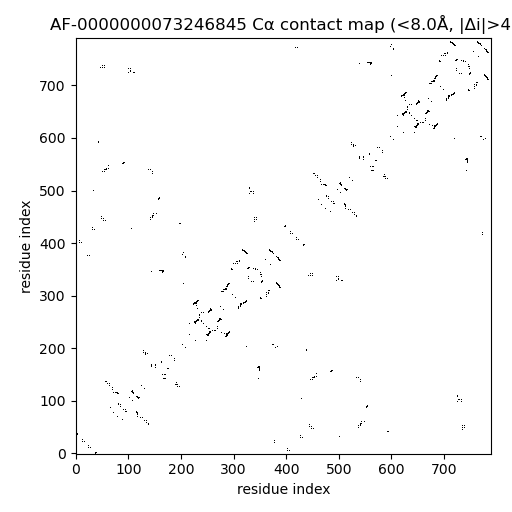61 -14.062 -4.828 1 86.25 197 VAL A O 1
ATOM 1572 N N . TYR A 1 198 ? -9.039 -15.242 -3.574 1 83.06 198 TYR A N 1
ATOM 1573 C CA . TYR A 1 198 ? -7.922 -15.031 -4.484 1 83.06 198 TYR A CA 1
ATOM 1574 C C . TYR A 1 198 ? -8.234 -15.586 -5.871 1 83.06 198 TYR A C 1
ATOM 1576 O O . TYR A 1 198 ? -7.852 -14.992 -6.883 1 83.06 198 TYR A O 1
ATOM 1584 N N . ARG A 1 199 ? -8.875 -16.609 -5.977 1 77.62 199 ARG A N 1
ATOM 1585 C CA . ARG A 1 199 ? -9.133 -17.297 -7.238 1 77.62 199 ARG A CA 1
ATOM 1586 C C . ARG A 1 199 ? -10.367 -16.734 -7.926 1 77.62 199 ARG A C 1
ATOM 1588 O O . ARG A 1 199 ? -10.578 -16.953 -9.125 1 77.62 199 ARG A O 1
ATOM 1595 N N . ALA A 1 200 ? -11.07 -15.953 -7.141 1 76.31 200 ALA A N 1
ATOM 1596 C CA . ALA A 1 200 ? -12.32 -15.438 -7.695 1 76.31 200 ALA A CA 1
ATOM 1597 C C . ALA A 1 200 ? -12.055 -14.508 -8.875 1 76.31 200 ALA A C 1
ATOM 1599 O O . ALA A 1 200 ? -11.227 -13.594 -8.781 1 76.31 200 ALA A O 1
ATOM 1600 N N . GLY A 1 201 ? -12.672 -14.836 -10.031 1 71.62 201 GLY A N 1
ATOM 1601 C CA . GLY A 1 201 ? -12.586 -13.984 -11.203 1 71.62 201 GLY A CA 1
ATOM 1602 C C . GLY A 1 201 ? -11.492 -14.398 -12.164 1 71.62 201 GLY A C 1
ATOM 1603 O O . GLY A 1 201 ? -11.398 -13.875 -13.281 1 71.62 201 GLY A O 1
ATOM 1604 N N . ASN A 1 202 ? -10.664 -15.344 -11.703 1 78.5 202 ASN A N 1
ATOM 1605 C CA . ASN A 1 202 ? -9.633 -15.82 -12.625 1 78.5 202 ASN A CA 1
ATOM 1606 C C . ASN A 1 202 ? -10.203 -16.781 -13.664 1 78.5 202 ASN A C 1
ATOM 1608 O O . ASN A 1 202 ? -11.086 -17.594 -13.352 1 78.5 202 ASN A O 1
ATOM 1612 N N . PRO A 1 203 ? -9.742 -16.641 -14.883 1 83.56 203 PRO A N 1
ATOM 1613 C CA . PRO A 1 203 ? -10.211 -17.578 -15.898 1 83.56 203 PRO A CA 1
ATOM 1614 C C . PRO A 1 203 ? -9.742 -19.016 -15.648 1 83.56 203 PRO A C 1
ATOM 1616 O O . PRO A 1 203 ? -8.664 -19.219 -15.078 1 83.56 203 PRO A O 1
ATOM 1619 N N . ASP A 1 204 ? -10.633 -19.875 -16.078 1 89.12 204 ASP A N 1
ATOM 1620 C CA . ASP A 1 204 ? -10.234 -21.281 -16.031 1 89.12 204 ASP A CA 1
ATOM 1621 C C . ASP A 1 204 ? -9.133 -21.578 -17.047 1 89.12 204 ASP A C 1
ATOM 1623 O O . ASP A 1 204 ? -9.062 -20.938 -18.094 1 89.12 204 ASP A O 1
ATOM 1627 N N . TRP A 1 205 ? -8.297 -22.531 -16.672 1 91.75 205 TRP A N 1
ATOM 1628 C CA . TRP A 1 205 ? -7.145 -22.844 -17.516 1 91.75 205 TRP A CA 1
ATOM 1629 C C . TRP A 1 205 ? -7.59 -23.25 -18.922 1 91.75 205 TRP A C 1
ATOM 1631 O O . TRP A 1 205 ? -6.906 -22.969 -19.906 1 91.75 205 TRP A O 1
ATOM 1641 N N . TRP A 1 206 ? -8.758 -23.875 -19.047 1 92.06 206 TRP A N 1
ATOM 1642 C CA . TRP A 1 206 ? -9.211 -24.406 -20.328 1 92.06 206 TRP A CA 1
ATOM 1643 C C . TRP A 1 206 ? -9.797 -23.297 -21.203 1 92.06 206 TRP A C 1
ATOM 1645 O O . TRP A 1 206 ? -10.094 -23.516 -22.375 1 92.06 206 TRP A O 1
ATOM 1655 N N . GLU A 1 207 ? -9.875 -22.125 -20.609 1 87.5 207 GLU A N 1
ATOM 1656 C CA . GLU A 1 207 ? -10.344 -20.984 -21.391 1 87.5 207 GLU A CA 1
ATOM 1657 C C . GLU A 1 207 ? -9.219 -20.391 -22.234 1 87.5 207 GLU A C 1
ATOM 1659 O O . GLU A 1 207 ? -9.477 -19.703 -23.234 1 87.5 207 GLU A O 1
ATOM 1664 N N . PHE A 1 208 ? -7.992 -20.656 -21.844 1 88.88 208 PHE A N 1
ATOM 1665 C CA . PHE A 1 208 ? -6.918 -20.062 -22.641 1 88.88 208 PHE A CA 1
ATOM 1666 C C . PHE A 1 208 ? -5.934 -21.125 -23.094 1 88.88 208 PHE A C 1
ATOM 1668 O O . PHE A 1 208 ? -4.961 -20.828 -23.781 1 88.88 208 PHE A O 1
ATOM 1675 N N . TYR A 1 209 ? -6.121 -22.297 -22.703 1 94.62 209 TYR A N 1
ATOM 1676 C CA . TYR A 1 209 ? -5.477 -23.469 -23.297 1 94.62 209 TYR A CA 1
ATOM 1677 C C . TYR A 1 209 ? -6.398 -24.156 -24.297 1 94.62 209 TYR A C 1
ATOM 1679 O O . TYR A 1 209 ? -7.539 -24.484 -23.969 1 94.62 209 TYR A O 1
ATOM 1687 N N . PRO A 1 210 ? -5.957 -24.328 -25.531 1 94.94 210 PRO A N 1
ATOM 1688 C CA . PRO A 1 210 ? -6.836 -24.906 -26.547 1 94.94 210 PRO A CA 1
ATOM 1689 C C . PRO A 1 210 ? -7.031 -26.406 -26.391 1 94.94 210 PRO A C 1
ATOM 1691 O O . PRO A 1 210 ? -6.477 -27.188 -27.172 1 94.94 210 PRO A O 1
ATOM 1694 N N . VAL A 1 211 ? -7.918 -26.75 -25.531 1 95.69 211 VAL A N 1
ATOM 1695 C CA . VAL A 1 211 ? -8.164 -28.125 -25.109 1 95.69 211 VAL A CA 1
ATOM 1696 C C . VAL A 1 211 ? -8.617 -28.953 -26.312 1 95.69 211 VAL A C 1
ATOM 1698 O O . VAL A 1 211 ? -8.172 -30.094 -26.484 1 95.69 211 VAL A O 1
ATOM 1701 N N . GLU A 1 212 ? -9.508 -28.469 -27.109 1 94.5 212 GLU A N 1
ATOM 1702 C CA . GLU A 1 212 ? -10.016 -29.203 -28.25 1 94.5 212 GLU A CA 1
ATOM 1703 C C . GLU A 1 212 ? -8.883 -29.578 -29.219 1 94.5 212 GLU A C 1
ATOM 1705 O O . GLU A 1 212 ? -8.75 -30.75 -29.594 1 94.5 212 GLU A O 1
ATOM 1710 N N . GLU A 1 213 ? -8.102 -28.625 -29.484 1 95 213 GLU A N 1
ATOM 1711 C CA . GLU A 1 213 ? -7.031 -28.828 -30.469 1 95 213 GLU A CA 1
ATOM 1712 C C . GLU A 1 213 ? -5.895 -29.656 -29.875 1 95 213 GLU A C 1
ATOM 1714 O O . GLU A 1 213 ? -5.297 -30.469 -30.578 1 95 213 GLU A O 1
ATOM 1719 N N . ARG A 1 214 ? -5.645 -29.453 -28.594 1 95.19 214 ARG A N 1
ATOM 1720 C CA . ARG A 1 214 ? -4.402 -29.984 -28.031 1 95.19 214 ARG A CA 1
ATOM 1721 C C . ARG A 1 214 ? -4.648 -31.297 -27.281 1 95.19 214 ARG A C 1
ATOM 1723 O O . ARG A 1 214 ? -3.738 -32.125 -27.156 1 95.19 214 ARG A O 1
ATOM 1730 N N . LEU A 1 215 ? -5.848 -31.516 -26.828 1 96.06 215 LEU A N 1
ATOM 1731 C CA . LEU A 1 215 ? -6.109 -32.719 -26.031 1 96.06 215 LEU A CA 1
ATOM 1732 C C . LEU A 1 215 ? -7.168 -33.594 -26.703 1 96.06 215 LEU A C 1
ATOM 1734 O O . LEU A 1 215 ? -6.945 -34.781 -26.922 1 96.06 215 LEU A O 1
ATOM 1738 N N . ALA A 1 216 ? -8.234 -33 -27.047 1 94.88 216 ALA A N 1
ATOM 1739 C CA . ALA A 1 216 ? -9.344 -33.781 -27.562 1 94.88 216 ALA A CA 1
ATOM 1740 C C . ALA A 1 216 ? -9.008 -34.375 -28.938 1 94.88 216 ALA A C 1
ATOM 1742 O O . ALA A 1 216 ? -9.312 -35.531 -29.203 1 94.88 216 ALA A O 1
ATOM 1743 N N . THR A 1 217 ? -8.484 -33.438 -29.734 1 94.31 217 THR A N 1
ATOM 1744 C CA . THR A 1 217 ? -8.055 -33.938 -31.047 1 94.31 217 THR A CA 1
ATOM 1745 C C . THR A 1 217 ? -6.895 -34.906 -30.891 1 94.31 217 THR A C 1
ATOM 1747 O O . THR A 1 217 ? -5.859 -34.562 -30.312 1 94.31 217 THR A O 1
ATOM 1750 N N . GLY A 1 218 ? -7.051 -36.125 -31.312 1 93.38 218 GLY A N 1
ATOM 1751 C CA . GLY A 1 218 ? -5.992 -37.125 -31.219 1 93.38 218 GLY A CA 1
ATOM 1752 C C . GLY A 1 218 ? -6.133 -38.031 -30 1 93.38 218 GLY A C 1
ATOM 1753 O O . GLY A 1 218 ? -5.324 -38.938 -29.797 1 93.38 218 GLY A O 1
ATOM 1754 N N . PHE A 1 219 ? -7.125 -37.656 -29.266 1 96.56 219 PHE A N 1
ATOM 1755 C CA . PHE A 1 219 ? -7.371 -38.531 -28.125 1 96.56 219 PHE A CA 1
ATOM 1756 C C . PHE A 1 219 ? -7.602 -39.969 -28.594 1 96.56 219 PHE A C 1
ATOM 1758 O O . PHE A 1 219 ? -8.414 -40.219 -29.484 1 96.56 219 PHE A O 1
ATOM 1765 N N . ASP A 1 220 ? -6.867 -40.875 -27.969 1 96.12 220 ASP A N 1
ATOM 1766 C CA . ASP A 1 220 ? -6.875 -42.281 -28.375 1 96.12 220 ASP A CA 1
ATOM 1767 C C . ASP A 1 220 ? -7.184 -43.219 -27.203 1 96.12 220 ASP A C 1
ATOM 1769 O O . ASP A 1 220 ? -6.301 -43.5 -26.391 1 96.12 220 ASP A O 1
ATOM 1773 N N . LYS A 1 221 ? -8.305 -43.719 -27.172 1 94.31 221 LYS A N 1
ATOM 1774 C CA . LYS A 1 221 ? -8.766 -44.531 -26.047 1 94.31 221 LYS A CA 1
ATOM 1775 C C . LYS A 1 221 ? -8 -45.875 -25.969 1 94.31 221 LYS A C 1
ATOM 1777 O O . LYS A 1 221 ? -8 -46.531 -24.938 1 94.31 221 LYS A O 1
ATOM 1782 N N . SER A 1 222 ? -7.449 -46.219 -27.078 1 94.31 222 SER A N 1
ATOM 1783 C CA . SER A 1 222 ? -6.68 -47.469 -27.094 1 94.31 222 SER A CA 1
ATOM 1784 C C . SER A 1 222 ? -5.402 -47.344 -26.266 1 94.31 222 SER A C 1
ATOM 1786 O O . SER A 1 222 ? -4.875 -48.312 -25.766 1 94.31 222 SER A O 1
ATOM 1788 N N . LYS A 1 223 ? -4.926 -46.156 -26.156 1 92.94 223 LYS A N 1
ATOM 1789 C CA . LYS A 1 223 ? -3.764 -45.906 -25.312 1 92.94 223 LYS A CA 1
ATOM 1790 C C . LYS A 1 223 ? -4.164 -45.781 -23.844 1 92.94 223 LYS A C 1
ATOM 1792 O O . LYS A 1 223 ? -3.566 -46.438 -22.969 1 92.94 223 LYS A O 1
ATOM 1797 N N . SER A 1 224 ? -5.113 -44.938 -23.625 1 95.38 224 SER A N 1
ATOM 1798 C CA . SER A 1 224 ? -5.727 -44.75 -22.328 1 95.38 224 SER A CA 1
ATOM 1799 C C . SER A 1 224 ? -7.066 -44.031 -22.453 1 95.38 224 SER A C 1
ATOM 1801 O O . SER A 1 224 ? -7.219 -43.125 -23.281 1 95.38 224 SER A O 1
ATOM 1803 N N . ASP A 1 225 ? -7.957 -44.406 -21.625 1 97.12 225 ASP A N 1
ATOM 1804 C CA . ASP A 1 225 ? -9.258 -43.75 -21.688 1 97.12 225 ASP A CA 1
ATOM 1805 C C . ASP A 1 225 ? -9.305 -42.531 -20.75 1 97.12 225 ASP A C 1
ATOM 1807 O O . ASP A 1 225 ? -10.367 -41.969 -20.516 1 97.12 225 ASP A O 1
ATOM 1811 N N . VAL A 1 226 ? -8.133 -42.219 -20.234 1 97.75 226 VAL A N 1
ATOM 1812 C CA . VAL A 1 226 ? -8.055 -41.062 -19.328 1 97.75 226 VAL A CA 1
ATOM 1813 C C . VAL A 1 226 ? -7.633 -39.844 -20.109 1 97.75 226 VAL A C 1
ATOM 1815 O O . VAL A 1 226 ? -6.602 -39.844 -20.781 1 97.75 226 VAL A O 1
ATOM 1818 N N . LEU A 1 227 ? -8.43 -38.781 -19.984 1 97.81 227 LEU A N 1
ATOM 1819 C CA . LEU A 1 227 ? -8.117 -37.531 -20.672 1 97.81 227 LEU A CA 1
ATOM 1820 C C . LEU A 1 227 ? -7.23 -36.656 -19.812 1 97.81 227 LEU A C 1
ATOM 1822 O O . LEU A 1 227 ? -6.246 -36.094 -20.297 1 97.81 227 LEU A O 1
ATOM 1826 N N . VAL A 1 228 ? -7.652 -36.438 -18.578 1 98.06 228 VAL A N 1
ATOM 1827 C CA . VAL A 1 228 ? -6.914 -35.562 -17.688 1 98.06 228 VAL A CA 1
ATOM 1828 C C . VAL A 1 228 ? -6.719 -36.219 -16.344 1 98.06 228 VAL A C 1
ATOM 1830 O O . VAL A 1 228 ? -7.68 -36.719 -15.742 1 98.06 228 VAL A O 1
ATOM 1833 N N . VAL A 1 229 ? -5.551 -36.344 -15.93 1 98.38 229 VAL A N 1
ATOM 1834 C CA . VAL A 1 229 ? -5.223 -36.625 -14.539 1 98.38 229 VAL A CA 1
ATOM 1835 C C . VAL A 1 229 ? -4.82 -35.344 -13.812 1 98.38 229 VAL A C 1
ATOM 1837 O O . VAL A 1 229 ? -3.779 -34.75 -14.109 1 98.38 229 VAL A O 1
ATOM 1840 N N . ASP A 1 230 ? -5.637 -34.906 -12.922 1 97.94 230 ASP A N 1
ATOM 1841 C CA . ASP A 1 230 ? -5.316 -33.719 -12.102 1 97.94 230 ASP A CA 1
ATOM 1842 C C . ASP A 1 230 ? -4.477 -34.125 -10.891 1 97.94 230 ASP A C 1
ATOM 1844 O O . ASP A 1 230 ? -5.016 -34.562 -9.875 1 97.94 230 ASP A O 1
ATOM 1848 N N . VAL A 1 231 ? -3.205 -33.938 -11.023 1 97.75 231 VAL A N 1
ATOM 1849 C CA . VAL A 1 231 ? -2.236 -34.375 -10.023 1 97.75 231 VAL A CA 1
ATOM 1850 C C . VAL A 1 231 ? -2.113 -33.312 -8.93 1 97.75 231 VAL A C 1
ATOM 1852 O O . VAL A 1 231 ? -1.733 -32.156 -9.211 1 97.75 231 VAL A O 1
ATOM 1855 N N . GLY A 1 232 ? -2.334 -33.719 -7.715 1 94.75 232 GLY A N 1
ATOM 1856 C CA . GLY A 1 232 ? -2.35 -32.719 -6.637 1 94.75 232 GLY A CA 1
ATOM 1857 C C . GLY A 1 232 ? -3.49 -31.734 -6.75 1 94.75 232 GLY A C 1
ATOM 1858 O O . GLY A 1 232 ? -3.303 -30.531 -6.523 1 94.75 232 GLY A O 1
ATOM 1859 N N . GLY A 1 233 ? -4.684 -32.188 -7.113 1 92.62 233 GLY A N 1
ATOM 1860 C CA . GLY A 1 233 ? -5.777 -31.312 -7.504 1 92.62 233 GLY A CA 1
ATOM 1861 C C . GLY A 1 233 ? -6.645 -30.891 -6.332 1 92.62 233 GLY A C 1
ATOM 1862 O O . GLY A 1 233 ? -7.66 -30.219 -6.52 1 92.62 233 GLY A O 1
ATOM 1863 N N . GLY A 1 234 ? -6.266 -31.328 -5.113 1 88.75 234 GLY A N 1
ATOM 1864 C CA . GLY A 1 234 ? -7.039 -30.938 -3.941 1 88.75 234 GLY A CA 1
ATOM 1865 C C . GLY A 1 234 ? -8.438 -31.531 -3.932 1 88.75 234 GLY A C 1
ATOM 1866 O O . GLY A 1 234 ? -8.602 -32.75 -4.082 1 88.75 234 GLY A O 1
ATOM 1867 N N . ARG A 1 235 ? -9.43 -30.641 -3.875 1 85.38 235 ARG A N 1
ATOM 1868 C CA . ARG A 1 235 ? -10.805 -31.109 -3.803 1 85.38 235 ARG A CA 1
ATOM 1869 C C . ARG A 1 235 ? -11.422 -31.219 -5.191 1 85.38 235 ARG A C 1
ATOM 1871 O O . ARG A 1 235 ? -12.617 -31.484 -5.328 1 85.38 235 ARG A O 1
ATOM 1878 N N . GLY A 1 236 ? -10.695 -30.859 -6.156 1 89.62 236 GLY A N 1
ATOM 1879 C CA . GLY A 1 236 ? -11.109 -31.141 -7.52 1 89.62 236 GLY A CA 1
ATOM 1880 C C . GLY A 1 236 ? -11.852 -29.984 -8.172 1 89.62 236 GLY A C 1
ATOM 1881 O O . GLY A 1 236 ? -12.625 -30.188 -9.109 1 89.62 236 GLY A O 1
ATOM 1882 N N . HIS A 1 237 ? -11.609 -28.781 -7.73 1 85.5 237 HIS A N 1
ATOM 1883 C CA . HIS A 1 237 ? -12.305 -27.625 -8.266 1 85.5 237 HIS A CA 1
ATOM 1884 C C . HIS A 1 237 ? -12 -27.422 -9.742 1 85.5 237 HIS A C 1
ATOM 1886 O O . HIS A 1 237 ? -12.898 -27.094 -10.523 1 85.5 237 HIS A O 1
ATOM 1892 N N . ASP A 1 238 ? -10.758 -27.625 -10.125 1 91.44 238 ASP A N 1
ATOM 1893 C CA . ASP A 1 238 ? -10.383 -27.453 -11.523 1 91.44 238 ASP A CA 1
ATOM 1894 C C . ASP A 1 238 ? -11.102 -28.469 -12.414 1 91.44 238 ASP A C 1
ATOM 1896 O O . ASP A 1 238 ? -11.633 -28.109 -13.469 1 91.44 238 ASP A O 1
ATOM 1900 N N . LEU A 1 239 ? -11.156 -29.703 -11.992 1 93.5 239 LEU A N 1
ATOM 1901 C CA . LEU A 1 239 ? -11.797 -30.734 -12.781 1 93.5 239 LEU A CA 1
ATOM 1902 C C . LEU A 1 239 ? -13.312 -30.531 -12.828 1 93.5 239 LEU A C 1
ATOM 1904 O O . LEU A 1 239 ? -13.945 -30.797 -13.852 1 93.5 239 LEU A O 1
ATOM 1908 N N . LEU A 1 240 ? -13.797 -30.125 -11.672 1 91.19 240 LEU A N 1
ATOM 1909 C CA . LEU A 1 240 ? -15.227 -29.844 -11.656 1 91.19 240 LEU A CA 1
ATOM 1910 C C . LEU A 1 240 ? -15.586 -28.75 -12.656 1 91.19 240 LEU A C 1
ATOM 1912 O O . LEU A 1 240 ? -16.516 -28.906 -13.438 1 91.19 240 LEU A O 1
ATOM 1916 N N . SER A 1 241 ? -14.898 -27.688 -12.609 1 90.62 241 SER A N 1
ATOM 1917 C CA . SER A 1 241 ? -15.117 -26.594 -13.555 1 90.62 241 SER A CA 1
ATOM 1918 C C . SER A 1 241 ? -14.914 -27.062 -14.992 1 90.62 241 SER A C 1
ATOM 1920 O O . SER A 1 241 ? -15.68 -26.703 -15.883 1 90.62 241 SER A O 1
ATOM 1922 N N . PHE A 1 242 ? -13.891 -27.828 -15.195 1 93.62 242 PHE A N 1
ATOM 1923 C CA . PHE A 1 242 ? -13.562 -28.359 -16.5 1 93.62 242 PHE A CA 1
ATOM 1924 C C . PHE A 1 242 ? -14.695 -29.234 -17.031 1 93.62 242 PHE A C 1
ATOM 1926 O O . PHE A 1 242 ? -15.109 -29.094 -18.188 1 93.62 242 PHE A O 1
ATOM 1933 N N . SER A 1 243 ? -15.195 -30.078 -16.203 1 93.25 243 SER A N 1
ATOM 1934 C CA . SER A 1 243 ? -16.266 -31 -16.578 1 93.25 243 SER A CA 1
ATOM 1935 C C . SER A 1 243 ? -17.547 -30.25 -16.906 1 93.25 243 SER A C 1
ATOM 1937 O O . SER A 1 243 ? -18.359 -30.703 -17.719 1 93.25 243 SER A O 1
ATOM 1939 N N . ASN A 1 244 ? -17.719 -29.156 -16.25 1 91.06 244 ASN A N 1
ATOM 1940 C CA . ASN A 1 244 ? -18.906 -28.328 -16.484 1 91.06 244 ASN A CA 1
ATOM 1941 C C . ASN A 1 244 ? -18.781 -27.516 -17.766 1 91.06 244 ASN A C 1
ATOM 1943 O O . ASN A 1 244 ? -19.781 -27.156 -18.391 1 91.06 244 ASN A O 1
ATOM 1947 N N . GLY A 1 245 ? -17.578 -27.266 -18.141 1 87.94 245 GLY A N 1
ATOM 1948 C CA . GLY A 1 245 ? -17.359 -26.359 -19.25 1 87.94 245 GLY A CA 1
ATOM 1949 C C . GLY A 1 245 ? -17.078 -27.062 -20.562 1 87.94 245 GLY A C 1
ATOM 1950 O O . GLY A 1 245 ? -17.328 -26.516 -21.641 1 87.94 245 GLY A O 1
ATOM 1951 N N . ILE A 1 246 ? -16.422 -28.156 -20.484 1 87.62 246 ILE A N 1
ATOM 1952 C CA . ILE A 1 246 ? -15.969 -28.875 -21.672 1 87.62 246 ILE A CA 1
ATOM 1953 C C . ILE A 1 246 ? -16.5 -30.312 -21.641 1 87.62 246 ILE A C 1
ATOM 1955 O O . ILE A 1 246 ? -16.438 -30.984 -20.609 1 87.62 246 ILE A O 1
ATOM 1959 N N . LYS A 1 247 ? -17.109 -30.688 -22.734 1 88.5 247 LYS A N 1
ATOM 1960 C CA . LYS A 1 247 ? -17.453 -32.094 -22.859 1 88.5 247 LYS A CA 1
ATOM 1961 C C . LYS A 1 247 ? -16.203 -32.969 -23.047 1 88.5 247 LYS A C 1
ATOM 1963 O O . LYS A 1 247 ? -15.555 -32.906 -24.094 1 88.5 247 LYS A O 1
ATOM 1968 N N . SER A 1 248 ? -15.93 -33.75 -22.094 1 88.69 248 SER A N 1
ATOM 1969 C CA . SER A 1 248 ? -14.695 -34.531 -22.094 1 88.69 248 SER A CA 1
ATOM 1970 C C . SER A 1 248 ? -14.898 -35.875 -22.828 1 88.69 248 SER A C 1
ATOM 1972 O O . SER A 1 248 ? -15.844 -36.594 -22.547 1 88.69 248 SER A O 1
ATOM 1974 N N . PRO A 1 249 ? -14.023 -36.156 -23.75 1 92.31 249 PRO A N 1
ATOM 1975 C CA . PRO A 1 249 ? -14.102 -37.469 -24.453 1 92.31 249 PRO A CA 1
ATOM 1976 C C . PRO A 1 249 ? -13.547 -38.625 -23.609 1 92.31 249 PRO A C 1
ATOM 1978 O O . PRO A 1 249 ? -13.641 -39.781 -24.016 1 92.31 249 PRO A O 1
ATOM 1981 N N . GLY A 1 250 ? -13.008 -38.375 -22.453 1 95.06 250 GLY A N 1
ATOM 1982 C CA . GLY A 1 250 ? -12.383 -39.406 -21.641 1 95.06 250 GLY A CA 1
ATOM 1983 C C . GLY A 1 250 ? -12.609 -39.188 -20.156 1 95.06 250 GLY A C 1
ATOM 1984 O O . GLY A 1 250 ? -13.32 -38.25 -19.75 1 95.06 250 GLY A O 1
ATOM 1985 N N . ARG A 1 251 ? -12.016 -40.094 -19.406 1 96.12 251 ARG A N 1
ATOM 1986 C CA . ARG A 1 251 ? -12.148 -40.062 -17.953 1 96.12 251 ARG A CA 1
ATOM 1987 C C . ARG A 1 251 ? -11.289 -38.969 -17.344 1 96.12 251 ARG A C 1
ATOM 1989 O O . ARG A 1 251 ? -10.258 -38.594 -17.906 1 96.12 251 ARG A O 1
ATOM 1996 N N . LEU A 1 252 ? -11.812 -38.438 -16.25 1 97.25 252 LEU A N 1
ATOM 1997 C CA . LEU A 1 252 ? -11.109 -37.469 -15.438 1 97.25 252 LEU A CA 1
ATOM 1998 C C . LEU A 1 252 ? -10.742 -38.031 -14.078 1 97.25 252 LEU A C 1
ATOM 2000 O O . LEU A 1 252 ? -11.578 -38.656 -13.414 1 97.25 252 LEU A O 1
ATOM 2004 N N . ILE A 1 253 ? -9.5 -37.906 -13.742 1 97.5 253 ILE A N 1
ATOM 2005 C CA . ILE A 1 253 ? -9.031 -38.469 -12.492 1 97.5 253 ILE A CA 1
ATOM 2006 C C . ILE A 1 253 ? -8.43 -37.375 -11.609 1 97.5 253 ILE A C 1
ATOM 2008 O O . ILE A 1 253 ? -7.609 -36.594 -12.07 1 97.5 253 ILE A O 1
ATOM 2012 N N . LEU A 1 254 ? -8.859 -37.312 -10.383 1 97.25 254 LEU A N 1
ATOM 2013 C CA . LEU A 1 254 ? -8.305 -36.438 -9.367 1 97.25 254 LEU A CA 1
ATOM 2014 C C . LEU A 1 254 ? -7.336 -37.188 -8.453 1 97.25 254 LEU A C 1
ATOM 2016 O O . LEU A 1 254 ? -7.691 -38.219 -7.891 1 97.25 254 LEU A O 1
ATOM 2020 N N . GLN A 1 255 ? -6.188 -36.688 -8.352 1 97.12 255 GLN A N 1
ATOM 2021 C CA . GLN A 1 255 ? -5.203 -37.281 -7.457 1 97.12 255 GLN A CA 1
ATOM 2022 C C . GLN A 1 255 ? -4.75 -36.312 -6.387 1 97.12 255 GLN A C 1
ATOM 2024 O O . GLN A 1 255 ? -4.527 -35.125 -6.672 1 97.12 255 GLN A O 1
ATOM 2029 N N . ASP A 1 256 ? -4.652 -36.719 -5.215 1 95.12 256 ASP A N 1
ATOM 2030 C CA . ASP A 1 256 ? -4.043 -36 -4.09 1 95.12 256 ASP A CA 1
ATOM 2031 C C . ASP A 1 256 ? -3.744 -36.969 -2.938 1 95.12 256 ASP A C 1
ATOM 2033 O O . ASP A 1 256 ? -4 -38.156 -3.039 1 95.12 256 ASP A O 1
ATOM 2037 N N . LEU A 1 257 ? -3.129 -36.469 -1.894 1 91.94 257 LEU A N 1
ATOM 2038 C CA . LEU A 1 257 ? -2.812 -37.281 -0.728 1 91.94 257 LEU A CA 1
ATOM 2039 C C . LEU A 1 257 ? -4.078 -37.906 -0.135 1 91.94 257 LEU A C 1
ATOM 2041 O O . LEU A 1 257 ? -5.172 -37.344 -0.302 1 91.94 257 LEU A O 1
ATOM 2045 N N . PRO A 1 258 ? -3.912 -39 0.569 1 92.25 258 PRO A N 1
ATOM 2046 C CA . PRO A 1 258 ? -5.066 -39.719 1.113 1 92.25 258 PRO A CA 1
ATOM 2047 C C . PRO A 1 258 ? -5.945 -38.844 1.998 1 92.25 258 PRO A C 1
ATOM 2049 O O . PRO A 1 258 ? -7.176 -38.875 1.896 1 92.25 258 PRO A O 1
ATOM 2052 N N . GLU A 1 259 ? -5.375 -38.031 2.791 1 85.94 259 GLU A N 1
ATOM 2053 C CA . GLU A 1 259 ? -6.129 -37.219 3.729 1 85.94 259 GLU A CA 1
ATOM 2054 C C . GLU A 1 259 ? -6.941 -36.156 2.994 1 85.94 259 GLU A C 1
ATOM 2056 O O . GLU A 1 259 ? -8.008 -35.75 3.461 1 85.94 259 GLU A O 1
ATOM 2061 N N . VAL A 1 260 ? -6.488 -35.719 1.886 1 85.44 260 VAL A N 1
ATOM 2062 C CA . VAL A 1 260 ? -7.18 -34.719 1.085 1 85.44 260 VAL A CA 1
ATOM 2063 C C . VAL A 1 260 ? -8.328 -35.375 0.317 1 85.44 260 VAL A C 1
ATOM 2065 O O . VAL A 1 260 ? -9.445 -34.875 0.303 1 85.44 260 VAL A O 1
ATOM 2068 N N . ILE A 1 261 ? -8.07 -36.5 -0.282 1 90.06 261 ILE A N 1
ATOM 2069 C CA . ILE A 1 261 ? -9.039 -37.219 -1.099 1 90.06 261 ILE A CA 1
ATOM 2070 C C . ILE A 1 261 ? -10.234 -37.625 -0.24 1 90.06 261 ILE A C 1
ATOM 2072 O O . ILE A 1 261 ? -11.367 -37.656 -0.714 1 90.06 261 ILE A O 1
ATOM 2076 N N . ALA A 1 262 ? -9.945 -37.875 1.028 1 88.19 262 ALA A N 1
ATOM 2077 C CA . ALA A 1 262 ? -11 -38.281 1.951 1 88.19 262 ALA A CA 1
ATOM 2078 C C . ALA A 1 262 ? -12.062 -37.219 2.092 1 88.19 262 ALA A C 1
ATOM 2080 O O . ALA A 1 262 ? -13.227 -37.5 2.387 1 88.19 262 ALA A O 1
ATOM 2081 N N . ASP A 1 263 ? -11.695 -36 1.778 1 83.31 263 ASP A N 1
ATOM 2082 C CA . ASP A 1 263 ? -12.594 -34.875 1.959 1 83.31 263 ASP A CA 1
ATOM 2083 C C . ASP A 1 263 ? -13.328 -34.531 0.661 1 83.31 263 ASP A C 1
ATOM 2085 O O . ASP A 1 263 ? -14.148 -33.625 0.624 1 83.31 263 ASP A O 1
ATOM 2089 N N . VAL A 1 264 ? -13 -35.25 -0.402 1 87.06 264 VAL A N 1
ATOM 2090 C CA . VAL A 1 264 ? -13.617 -34.938 -1.692 1 87.06 264 VAL A CA 1
ATOM 2091 C C . VAL A 1 264 ? -15.047 -35.5 -1.713 1 87.06 264 VAL A C 1
ATOM 2093 O O . VAL A 1 264 ? -15.273 -36.656 -1.395 1 87.06 264 VAL A O 1
ATOM 2096 N N . THR A 1 265 ? -15.984 -34.594 -2.008 1 80 265 THR A N 1
ATOM 2097 C CA . THR A 1 265 ? -17.391 -35 -1.955 1 80 265 THR A CA 1
ATOM 2098 C C . THR A 1 265 ? -17.969 -35.156 -3.361 1 80 265 THR A C 1
ATOM 2100 O O . THR A 1 265 ? -18.984 -35.812 -3.553 1 80 265 THR A O 1
ATOM 2103 N N . GLU A 1 266 ? -17.344 -34.438 -4.266 1 71.62 266 GLU A N 1
ATOM 2104 C CA . GLU A 1 266 ? -17.859 -34.5 -5.629 1 71.62 266 GLU A CA 1
ATOM 2105 C C . GLU A 1 266 ? -17.484 -35.812 -6.305 1 71.62 266 GLU A C 1
ATOM 2107 O O . GLU A 1 266 ? -16.344 -36 -6.711 1 71.62 266 GLU A O 1
ATOM 2112 N N . THR A 1 267 ? -18.375 -36.719 -6.461 1 69.19 267 THR A N 1
ATOM 2113 C CA . THR A 1 267 ? -18.016 -38.031 -6.945 1 69.19 267 THR A CA 1
ATOM 2114 C C . THR A 1 267 ? -18.531 -38.25 -8.367 1 69.19 267 THR A C 1
ATOM 2116 O O . THR A 1 267 ? -18.219 -39.25 -9 1 69.19 267 THR A O 1
ATOM 2119 N N . THR A 1 268 ? -19.109 -37.312 -8.914 1 77.56 268 THR A N 1
ATOM 2120 C CA . THR A 1 268 ? -19.703 -37.625 -10.219 1 77.56 268 THR A CA 1
ATOM 2121 C C . THR A 1 268 ? -18.859 -37 -11.344 1 77.56 268 THR A C 1
ATOM 2123 O O . THR A 1 268 ? -18.906 -37.469 -12.484 1 77.56 268 THR A O 1
ATOM 2126 N N . ALA A 1 269 ? -18.078 -36.156 -11.172 1 87.81 269 ALA A N 1
ATOM 2127 C CA . ALA A 1 269 ? -17.391 -35.406 -12.219 1 87.81 269 ALA A CA 1
ATOM 2128 C C . ALA A 1 269 ? -16.047 -36.031 -12.562 1 87.81 269 ALA A C 1
ATOM 2130 O O . ALA A 1 269 ? -15.555 -35.906 -13.688 1 87.81 269 ALA A O 1
ATOM 2131 N N . PHE A 1 270 ? -15.492 -36.656 -11.633 1 94.62 270 PHE A N 1
ATOM 2132 C CA . PHE A 1 270 ? -14.164 -37.219 -11.789 1 94.62 270 PHE A CA 1
ATOM 2133 C C . PHE A 1 270 ? -13.953 -38.375 -10.805 1 94.62 270 PHE A C 1
ATOM 2135 O O . PHE A 1 270 ? -14.734 -38.531 -9.867 1 94.62 270 PHE A O 1
ATOM 2142 N N . GLU A 1 271 ? -13.055 -39.281 -11.055 1 95.19 271 GLU A N 1
ATOM 2143 C CA . GLU A 1 271 ? -12.602 -40.312 -10.141 1 95.19 271 GLU A CA 1
ATOM 2144 C C . GLU A 1 271 ? -11.5 -39.812 -9.219 1 95.19 271 GLU A C 1
ATOM 2146 O O . GLU A 1 271 ? -10.602 -39.094 -9.664 1 95.19 271 GLU A O 1
ATOM 2151 N N . SER A 1 272 ? -11.633 -40.156 -7.949 1 95.06 272 SER A N 1
ATOM 2152 C CA . SER A 1 272 ? -10.617 -39.719 -6.988 1 95.06 272 SER A CA 1
ATOM 2153 C C . SER A 1 272 ? -9.656 -40.875 -6.672 1 95.06 272 SER A C 1
ATOM 2155 O O . SER A 1 272 ? -10.07 -42.031 -6.527 1 95.06 272 SER A O 1
ATOM 2157 N N . GLN A 1 273 ? -8.453 -40.531 -6.598 1 95.88 273 GLN A N 1
ATOM 2158 C CA . GLN A 1 273 ? -7.395 -41.5 -6.324 1 95.88 273 GLN A CA 1
ATOM 2159 C C . GLN A 1 273 ? -6.363 -40.938 -5.355 1 95.88 273 GLN A C 1
ATOM 2161 O O . GLN A 1 273 ? -5.84 -39.844 -5.574 1 95.88 273 GLN A O 1
ATOM 2166 N N . ALA A 1 274 ? -6.051 -41.688 -4.242 1 95.94 274 ALA A N 1
ATOM 2167 C CA . ALA A 1 274 ? -4.965 -41.281 -3.35 1 95.94 274 ALA A CA 1
ATOM 2168 C C . ALA A 1 274 ? -3.605 -41.469 -4.023 1 95.94 274 ALA A C 1
ATOM 2170 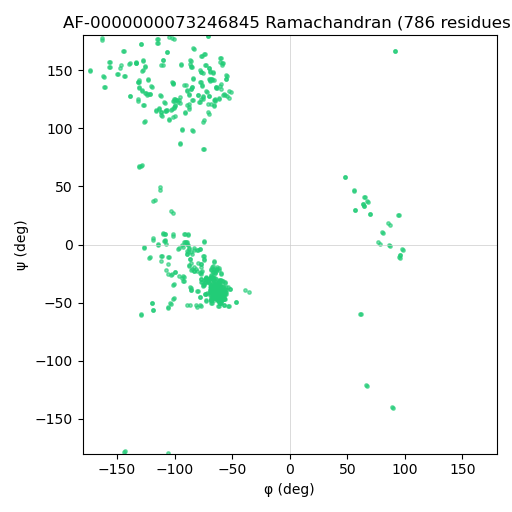O O . ALA A 1 274 ? -3.326 -42.531 -4.594 1 95.94 274 ALA A O 1
ATOM 2171 N N . TYR A 1 275 ? -2.803 -40.406 -4.02 1 96.31 275 TYR A N 1
ATOM 2172 C CA . TYR A 1 275 ? -1.532 -40.438 -4.734 1 96.31 275 TYR A CA 1
ATOM 2173 C C . TYR A 1 275 ? -0.594 -39.344 -4.227 1 96.31 275 TYR A C 1
ATOM 2175 O O . TYR A 1 275 ? -1.027 -38.219 -3.939 1 96.31 275 TYR A O 1
ATOM 2183 N N . ASP A 1 276 ? 0.66 -39.75 -4.039 1 95.38 276 ASP A N 1
ATOM 2184 C CA . ASP A 1 276 ? 1.756 -38.844 -3.746 1 95.38 276 ASP A CA 1
ATOM 2185 C C . ASP A 1 276 ? 2.586 -38.562 -4.996 1 95.38 276 ASP A C 1
ATOM 2187 O O . ASP A 1 276 ? 3.271 -39.438 -5.508 1 95.38 276 ASP A O 1
ATOM 2191 N N . PHE A 1 277 ? 2.631 -37.312 -5.414 1 96.25 277 PHE A N 1
ATOM 2192 C CA . PHE A 1 277 ? 3.209 -37 -6.719 1 96.25 277 PHE A CA 1
ATOM 2193 C C . PHE A 1 277 ? 4.73 -37.094 -6.672 1 96.25 277 PHE A C 1
ATOM 2195 O O . PHE A 1 277 ? 5.402 -36.906 -7.691 1 96.25 277 PHE A O 1
ATOM 2202 N N . PHE A 1 278 ? 5.297 -37.469 -5.555 1 95.44 278 PHE A N 1
ATOM 2203 C CA . PHE A 1 278 ? 6.723 -37.75 -5.469 1 95.44 278 PHE A CA 1
ATOM 2204 C C . PHE A 1 278 ? 7.008 -39.219 -5.793 1 95.44 278 PHE A C 1
ATOM 2206 O O . PHE A 1 278 ? 8.172 -39.625 -5.875 1 95.44 278 PHE A O 1
ATOM 2213 N N . THR A 1 279 ? 6 -39.969 -5.961 1 95.5 279 THR A N 1
ATOM 2214 C CA . THR A 1 279 ? 6.117 -41.375 -6.332 1 95.5 279 THR A CA 1
ATOM 2215 C C . THR A 1 279 ? 5.715 -41.594 -7.789 1 95.5 279 THR A C 1
ATOM 2217 O O . THR A 1 279 ? 5.113 -40.719 -8.406 1 95.5 279 THR A O 1
ATOM 2220 N N . PRO A 1 280 ? 6.043 -42.719 -8.281 1 94.94 280 PRO A N 1
ATOM 2221 C CA . PRO A 1 280 ? 5.707 -42.938 -9.688 1 94.94 280 PRO A CA 1
ATOM 2222 C C . PRO A 1 280 ? 4.207 -42.844 -9.961 1 94.94 280 PRO A C 1
ATOM 2224 O O . PRO A 1 280 ? 3.398 -43.312 -9.156 1 94.94 280 PRO A O 1
ATOM 2227 N N . GLN A 1 281 ? 3.889 -42.219 -11.031 1 97.88 281 GLN A N 1
ATOM 2228 C CA . GLN A 1 281 ? 2.504 -42 -11.445 1 97.88 281 GLN A CA 1
ATOM 2229 C C . GLN A 1 281 ? 1.821 -43.312 -11.781 1 97.88 281 GLN A C 1
ATOM 2231 O O . GLN A 1 281 ? 2.275 -44.062 -12.664 1 97.88 281 GLN A O 1
ATOM 2236 N N . PRO A 1 282 ? 0.705 -43.594 -11.133 1 97.31 282 PRO A N 1
ATOM 2237 C CA . PRO A 1 282 ? 0.055 -44.906 -11.32 1 97.31 282 PRO A CA 1
ATOM 2238 C C . PRO A 1 282 ? -0.827 -44.969 -12.562 1 97.31 282 PRO A C 1
ATOM 2240 O O . PRO A 1 282 ? -1.193 -46.031 -13.023 1 97.31 282 PRO A O 1
ATOM 2243 N N . VAL A 1 283 ? -1.29 -43.875 -13.062 1 98.06 283 VAL A N 1
ATOM 2244 C CA . VAL A 1 283 ? -2.119 -43.844 -14.266 1 98.06 283 VAL A CA 1
ATOM 2245 C C . VAL A 1 283 ? -1.234 -43.688 -15.5 1 98.06 283 VAL A C 1
ATOM 2247 O O . VAL A 1 283 ? -0.646 -42.625 -15.711 1 98.06 283 VAL A O 1
ATOM 2250 N N . HIS A 1 284 ? -1.218 -44.688 -16.297 1 97.62 284 HIS A N 1
ATOM 2251 C CA . HIS A 1 284 ? -0.303 -44.688 -17.438 1 97.62 284 HIS A CA 1
ATOM 2252 C C . HIS A 1 284 ? -1.031 -44.344 -18.734 1 97.62 284 HIS A C 1
ATOM 2254 O O . HIS A 1 284 ? -2.189 -44.719 -18.906 1 97.62 284 HIS A O 1
ATOM 2260 N N . GLY A 1 285 ? -0.323 -43.531 -19.547 1 97.38 285 GLY A N 1
ATOM 2261 C CA . GLY A 1 285 ? -0.752 -43.312 -20.922 1 97.38 285 GLY A CA 1
ATOM 2262 C C . GLY A 1 285 ? -1.876 -42.312 -21.047 1 97.38 285 GLY A C 1
ATOM 2263 O O . GLY A 1 285 ? -2.467 -42.125 -22.109 1 97.38 285 GLY A O 1
ATOM 2264 N N . ALA A 1 286 ? -2.193 -41.594 -19.984 1 98.06 286 ALA A N 1
ATOM 2265 C CA . ALA A 1 286 ? -3.238 -40.594 -20.062 1 98.06 286 ALA A CA 1
ATOM 2266 C C . ALA A 1 286 ? -2.887 -39.531 -21.094 1 98.06 286 ALA A C 1
ATOM 2268 O O . ALA A 1 286 ? -1.717 -39.344 -21.453 1 98.06 286 ALA A O 1
ATOM 2269 N N . ARG A 1 287 ? -3.938 -38.844 -21.594 1 98.12 287 ARG A N 1
ATOM 2270 C CA . ARG A 1 287 ? -3.729 -37.781 -22.578 1 98.12 287 ARG A CA 1
ATOM 2271 C C . ARG A 1 287 ? -2.971 -36.625 -21.953 1 98.12 287 ARG A C 1
ATOM 2273 O O . ARG A 1 287 ? -2.154 -36 -22.625 1 98.12 287 ARG A O 1
ATOM 2280 N N . SER A 1 288 ? -3.32 -36.312 -20.688 1 98.38 288 SER A N 1
ATOM 2281 C CA . SER A 1 288 ? -2.639 -35.219 -20.031 1 98.38 288 SER A CA 1
ATOM 2282 C C . SER A 1 288 ? -2.553 -35.438 -18.531 1 98.38 288 SER A C 1
ATOM 2284 O O . SER A 1 288 ? -3.418 -36.094 -17.938 1 98.38 288 SER A O 1
ATOM 2286 N N . TYR A 1 289 ? -1.535 -35 -17.969 1 98.69 289 TYR A N 1
ATOM 2287 C CA . TYR A 1 289 ? -1.305 -34.844 -16.531 1 98.69 289 TYR A CA 1
ATOM 2288 C C . TYR A 1 289 ? -1.196 -33.375 -16.156 1 98.69 289 TYR A C 1
ATOM 2290 O O . TYR A 1 289 ? -0.288 -32.688 -16.609 1 98.69 289 TYR A O 1
ATOM 2298 N N . PHE A 1 290 ? -2.113 -32.938 -15.328 1 98.38 290 PHE A N 1
ATOM 2299 C CA . PHE A 1 290 ? -2.32 -31.516 -15.062 1 98.38 290 PHE A CA 1
ATOM 2300 C C . PHE A 1 290 ? -1.855 -31.156 -13.656 1 98.38 290 PHE A C 1
ATOM 2302 O O . PHE A 1 290 ? -2.246 -31.797 -12.688 1 98.38 290 PHE A O 1
ATOM 2309 N N . LEU A 1 291 ? -0.952 -30.234 -13.578 1 97.62 291 LEU A N 1
ATOM 2310 C CA . LEU A 1 291 ? -0.477 -29.672 -12.32 1 97.62 291 LEU A CA 1
ATOM 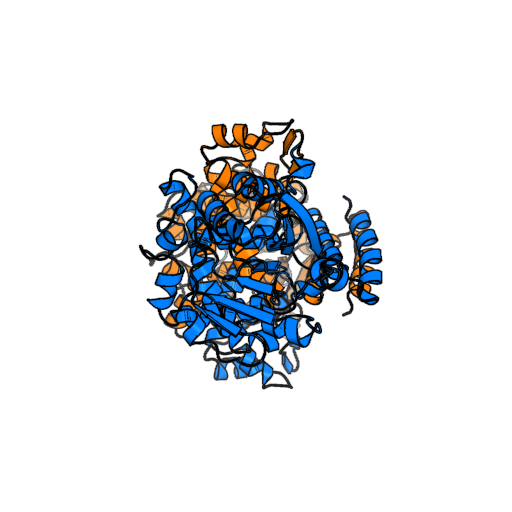2311 C C . LEU A 1 291 ? -0.814 -28.188 -12.227 1 97.62 291 LEU A C 1
ATOM 2313 O O . LEU A 1 291 ? -0.353 -27.391 -13.047 1 97.62 291 LEU A O 1
ATOM 2317 N N . HIS A 1 292 ? -1.658 -27.891 -11.25 1 95.25 292 HIS A N 1
ATOM 2318 C CA . HIS A 1 292 ? -2.043 -26.5 -11.062 1 95.25 292 HIS A CA 1
ATOM 2319 C C . HIS A 1 292 ? -1.486 -25.953 -9.758 1 95.25 292 HIS A C 1
ATOM 2321 O O . HIS A 1 292 ? -1.894 -26.375 -8.672 1 95.25 292 HIS A O 1
ATOM 2327 N N . SER A 1 293 ? -0.557 -24.969 -9.891 1 91.44 293 SER A N 1
ATOM 2328 C CA . SER A 1 293 ? 0.018 -24.312 -8.719 1 91.44 293 SER A CA 1
ATOM 2329 C C . SER A 1 293 ? 0.647 -25.328 -7.77 1 91.44 293 SER A C 1
ATOM 2331 O O . SER A 1 293 ? 0.352 -25.328 -6.57 1 91.44 293 SER A O 1
ATOM 2333 N N . ILE A 1 294 ? 1.425 -26.234 -8.32 1 92.69 294 ILE A N 1
ATOM 2334 C CA . ILE A 1 294 ? 2.104 -27.266 -7.551 1 92.69 294 ILE A CA 1
ATOM 2335 C C . ILE A 1 294 ? 3.58 -26.906 -7.402 1 92.69 294 ILE A C 1
ATOM 2337 O O . ILE A 1 294 ? 4.09 -26.812 -6.281 1 92.69 294 ILE A O 1
ATOM 2341 N N . LEU A 1 295 ? 4.211 -26.594 -8.523 1 93.75 295 LEU A N 1
ATOM 2342 C CA . LEU A 1 295 ? 5.66 -26.438 -8.516 1 93.75 295 LEU A CA 1
ATOM 2343 C C . LEU A 1 295 ? 6.059 -25.188 -7.742 1 93.75 295 LEU A C 1
ATOM 2345 O O . LEU A 1 295 ? 7.141 -25.125 -7.152 1 93.75 295 LEU A O 1
ATOM 2349 N N . HIS A 1 296 ? 5.211 -24.188 -7.719 1 91.88 296 HIS A N 1
ATOM 2350 C CA . HIS A 1 296 ? 5.574 -22.938 -7.059 1 91.88 296 HIS A CA 1
ATOM 2351 C C . HIS A 1 296 ? 5.734 -23.141 -5.555 1 91.88 296 HIS A C 1
ATOM 2353 O O . HIS A 1 296 ? 6.34 -22.297 -4.879 1 91.88 296 HIS A O 1
ATOM 2359 N N . ASP A 1 297 ? 5.289 -24.219 -5.039 1 86.5 297 ASP A N 1
ATOM 2360 C CA . ASP A 1 297 ? 5.402 -24.5 -3.609 1 86.5 297 ASP A CA 1
ATOM 2361 C C . ASP A 1 297 ? 6.75 -25.125 -3.281 1 86.5 297 ASP A C 1
ATOM 2363 O O . ASP A 1 297 ? 7.086 -25.328 -2.111 1 86.5 297 ASP A O 1
ATOM 2367 N N . TRP A 1 298 ? 7.5 -25.453 -4.32 1 86.88 298 TRP A N 1
ATOM 2368 C CA . TRP A 1 298 ? 8.695 -26.266 -4.125 1 86.88 298 TRP A CA 1
ATOM 2369 C C . TRP A 1 298 ? 9.914 -25.609 -4.746 1 86.88 298 TRP A C 1
ATOM 2371 O O . TRP A 1 298 ? 9.789 -24.781 -5.652 1 86.88 298 TRP A O 1
ATOM 2381 N N . GLY A 1 299 ? 11.078 -26.047 -4.234 1 85.38 299 GLY A N 1
ATOM 2382 C CA . GLY A 1 299 ? 12.32 -25.656 -4.879 1 85.38 299 GLY A CA 1
ATOM 2383 C C . GLY A 1 299 ? 12.539 -26.328 -6.219 1 85.38 299 GLY A C 1
ATOM 2384 O O . GLY A 1 299 ? 11.727 -27.156 -6.648 1 85.38 299 GLY A O 1
ATOM 2385 N N . THR A 1 300 ? 13.641 -25.984 -6.832 1 88.69 300 THR A N 1
ATOM 2386 C CA . THR A 1 300 ? 13.945 -26.484 -8.164 1 88.69 300 THR A CA 1
ATOM 2387 C C . THR A 1 300 ? 14.133 -28 -8.141 1 88.69 300 THR A C 1
ATOM 2389 O O . THR A 1 300 ? 13.617 -28.703 -9.008 1 88.69 300 THR A O 1
ATOM 2392 N N . GLU A 1 301 ? 14.844 -28.453 -7.191 1 90.5 301 GLU A N 1
ATOM 2393 C CA . GLU A 1 301 ? 15.125 -29.891 -7.117 1 90.5 301 GLU A CA 1
ATOM 2394 C C . GLU A 1 301 ? 13.844 -30.688 -6.945 1 90.5 301 GLU A C 1
ATOM 2396 O O . GLU A 1 301 ? 13.656 -31.703 -7.613 1 90.5 301 GLU A O 1
ATOM 2401 N N . HIS A 1 302 ? 13.016 -30.203 -6.102 1 91.25 302 HIS A N 1
ATOM 2402 C CA . HIS A 1 302 ? 11.734 -30.875 -5.891 1 91.25 302 HIS A CA 1
ATOM 2403 C C . HIS A 1 302 ? 10.852 -30.766 -7.125 1 91.25 302 HIS A C 1
ATOM 2405 O O . HIS A 1 302 ? 10.117 -31.703 -7.453 1 91.25 302 HIS A O 1
ATOM 2411 N N . GLY A 1 303 ? 10.859 -29.656 -7.758 1 94 303 GLY A N 1
ATOM 2412 C CA . GLY A 1 303 ? 10.117 -29.5 -9 1 94 303 GLY A CA 1
ATOM 2413 C C . GLY A 1 303 ? 10.516 -30.5 -10.062 1 94 303 GLY A C 1
ATOM 2414 O O . GLY A 1 303 ? 9.656 -31.094 -10.719 1 94 303 GLY A O 1
ATOM 2415 N N . VAL A 1 304 ? 11.805 -30.688 -10.188 1 96.56 304 VAL A N 1
ATOM 2416 C CA . VAL A 1 304 ? 12.328 -31.672 -11.141 1 96.56 304 VAL A CA 1
ATOM 2417 C C . VAL A 1 304 ? 11.844 -33.062 -10.766 1 96.56 304 VAL A C 1
ATOM 2419 O O . VAL A 1 304 ? 11.422 -33.844 -11.625 1 96.56 304 VAL A O 1
ATOM 2422 N N . GLU A 1 305 ? 11.906 -33.344 -9.508 1 96.75 305 GLU A N 1
ATOM 2423 C CA . GLU A 1 305 ? 11.477 -34.656 -9.023 1 96.75 305 GLU A CA 1
ATOM 2424 C C . GLU A 1 305 ? 10.008 -34.906 -9.344 1 96.75 305 GLU A C 1
ATOM 2426 O O . GLU A 1 305 ? 9.641 -36 -9.766 1 96.75 305 GLU A O 1
ATOM 2431 N N . ILE A 1 306 ? 9.188 -33.906 -9.125 1 96.81 306 ILE A N 1
ATOM 2432 C CA . ILE A 1 306 ? 7.754 -34.031 -9.359 1 96.81 306 ILE A CA 1
ATOM 2433 C C . ILE A 1 306 ? 7.492 -34.312 -10.836 1 96.81 306 ILE A C 1
ATOM 2435 O O . ILE A 1 306 ? 6.734 -35.219 -11.18 1 96.81 306 ILE A O 1
ATOM 2439 N N . VAL A 1 307 ? 8.109 -33.562 -11.703 1 97.62 307 VAL A N 1
ATOM 2440 C CA . VAL A 1 307 ? 7.918 -33.719 -13.141 1 97.62 307 VAL A CA 1
ATOM 2441 C C . VAL A 1 307 ? 8.492 -35.062 -13.594 1 97.62 307 VAL A C 1
ATOM 2443 O O . VAL A 1 307 ? 7.883 -35.781 -14.406 1 97.62 307 VAL A O 1
ATOM 2446 N N . LYS A 1 308 ? 9.602 -35.406 -13.055 1 96.75 308 LYS A N 1
ATOM 2447 C CA . LYS A 1 308 ? 10.266 -36.688 -13.406 1 96.75 308 LYS A CA 1
ATOM 2448 C C . LYS A 1 308 ? 9.398 -37.875 -13.031 1 96.75 308 LYS A C 1
ATOM 2450 O O . LYS A 1 308 ? 9.398 -38.906 -13.727 1 96.75 308 LYS A O 1
ATOM 2455 N N . SER A 1 309 ? 8.711 -37.781 -11.961 1 96.94 309 SER A N 1
ATOM 2456 C CA . SER A 1 309 ? 7.855 -38.844 -11.484 1 96.94 309 SER A CA 1
ATOM 2457 C C . SER A 1 309 ? 6.746 -39.156 -12.477 1 96.94 309 SER A C 1
ATOM 2459 O O . SER A 1 309 ? 6.164 -40.25 -12.453 1 96.94 309 SER A O 1
ATOM 2461 N N . LEU A 1 310 ? 6.438 -38.25 -13.367 1 97.69 310 LEU A N 1
ATOM 2462 C CA . LEU A 1 310 ? 5.383 -38.438 -14.359 1 97.69 310 LEU A CA 1
ATOM 2463 C C . LEU A 1 310 ? 5.914 -39.156 -15.594 1 97.69 310 LEU A C 1
ATOM 2465 O O . LEU A 1 310 ? 5.141 -39.719 -16.359 1 97.69 310 LEU A O 1
ATOM 2469 N N . LYS A 1 311 ? 7.184 -39.094 -15.781 1 96.19 311 LYS A N 1
ATOM 2470 C CA . LYS A 1 311 ? 7.828 -39.469 -17.031 1 96.19 311 LYS A CA 1
ATOM 2471 C C . LYS A 1 311 ? 7.5 -40.906 -17.391 1 96.19 311 LYS A C 1
ATOM 2473 O O . LYS A 1 311 ? 7.117 -41.219 -18.531 1 96.19 311 LYS A O 1
ATOM 2478 N N . PRO A 1 312 ? 7.566 -41.844 -16.406 1 96 312 PRO A N 1
ATOM 2479 C CA . PRO A 1 312 ? 7.312 -43.25 -16.766 1 96 312 PRO A CA 1
ATOM 2480 C C . PRO A 1 312 ? 5.883 -43.469 -17.266 1 96 312 PRO A C 1
ATOM 2482 O O . PRO A 1 312 ? 5.617 -44.469 -17.953 1 96 312 PRO A O 1
ATOM 2485 N N . ALA A 1 313 ? 4.996 -42.625 -16.922 1 97.38 313 ALA A N 1
ATOM 2486 C CA . ALA A 1 313 ? 3.588 -42.812 -17.266 1 97.38 313 ALA A CA 1
ATOM 2487 C C . ALA A 1 313 ? 3.268 -42.188 -18.625 1 97.38 313 ALA A C 1
ATOM 2489 O O . ALA A 1 313 ? 2.205 -42.438 -19.188 1 97.38 313 ALA A O 1
ATOM 2490 N N . LEU A 1 314 ? 4.168 -41.469 -19.203 1 97.38 314 LEU A N 1
ATOM 2491 C CA . LEU A 1 314 ? 3.904 -40.719 -20.422 1 97.38 314 LEU A CA 1
ATOM 2492 C C . LEU A 1 314 ? 4.102 -41.594 -21.656 1 97.38 314 LEU A C 1
ATOM 2494 O O . LEU A 1 314 ? 5.062 -42.375 -21.719 1 97.38 314 LEU A O 1
ATOM 2498 N N . THR A 1 315 ? 3.176 -41.5 -22.516 1 95.88 315 THR A N 1
ATOM 2499 C CA . THR A 1 315 ? 3.355 -42.094 -23.844 1 95.88 315 THR A CA 1
ATOM 2500 C C . THR A 1 315 ? 4.035 -41.094 -24.781 1 95.88 315 THR A C 1
ATOM 2502 O O . THR A 1 315 ? 3.494 -40.031 -25.047 1 95.88 315 THR A O 1
ATOM 2505 N N . PRO A 1 316 ? 5.219 -41.469 -25.219 1 94.31 316 PRO A N 1
ATOM 2506 C CA . PRO A 1 316 ? 5.949 -40.562 -26.094 1 94.31 316 PRO A CA 1
ATOM 2507 C C . PRO A 1 316 ? 5.113 -40.062 -27.281 1 94.31 316 PRO A C 1
ATOM 2509 O O . PRO A 1 316 ? 4.43 -40.875 -27.922 1 94.31 316 PRO A O 1
ATOM 2512 N N . GLY A 1 317 ? 5.129 -38.781 -27.5 1 91.81 317 GLY A N 1
ATOM 2513 C CA . GLY A 1 317 ? 4.449 -38.188 -28.641 1 91.81 317 GLY A CA 1
ATOM 2514 C C . GLY A 1 317 ? 2.949 -38.094 -28.453 1 91.81 317 GLY A C 1
ATOM 2515 O O . GLY A 1 317 ? 2.24 -37.594 -29.328 1 91.81 317 GLY A O 1
ATOM 2516 N N . TYR A 1 318 ? 2.498 -38.5 -27.328 1 95.31 318 TYR A N 1
ATOM 2517 C CA . TYR A 1 318 ? 1.058 -38.5 -27.094 1 95.31 318 TYR A CA 1
ATOM 2518 C C . TYR A 1 318 ? 0.703 -37.812 -25.781 1 95.31 318 TYR A C 1
ATOM 2520 O O . TYR A 1 318 ? 0.018 -36.781 -25.781 1 95.31 318 TYR A O 1
ATOM 2528 N N . SER A 1 319 ? 1.222 -38.344 -24.703 1 97.5 319 SER A N 1
ATOM 2529 C CA . SER A 1 319 ? 0.912 -37.812 -23.375 1 97.5 319 SER A CA 1
ATOM 2530 C C . SER A 1 319 ? 1.517 -36.406 -23.203 1 97.5 319 SER A C 1
ATOM 2532 O O . SER A 1 319 ? 2.625 -36.156 -23.672 1 97.5 319 SER A O 1
ATOM 2534 N N . LYS A 1 320 ? 0.752 -35.562 -22.516 1 97.75 320 LYS A N 1
ATOM 2535 C CA . LYS A 1 320 ? 1.211 -34.188 -22.219 1 97.75 320 LYS A CA 1
ATOM 2536 C C . LYS A 1 320 ? 1.203 -33.938 -20.719 1 97.75 320 LYS A C 1
ATOM 2538 O O . LYS A 1 320 ? 0.349 -34.438 -20 1 97.75 320 LYS A O 1
ATOM 2543 N N . VAL A 1 321 ? 2.182 -33.219 -20.312 1 98.62 321 VAL A N 1
ATOM 2544 C CA . VAL A 1 321 ? 2.143 -32.625 -18.969 1 98.62 321 VAL A CA 1
ATOM 2545 C C . VAL A 1 321 ? 1.764 -31.156 -19.078 1 98.62 321 VAL A C 1
ATOM 2547 O O . VAL A 1 321 ? 2.383 -30.406 -19.828 1 98.62 321 VAL A O 1
ATOM 2550 N N . LEU A 1 322 ? 0.719 -30.781 -18.406 1 98.62 322 LEU A N 1
ATOM 2551 C CA . LEU A 1 322 ? 0.269 -29.391 -18.359 1 98.62 322 LEU A CA 1
ATOM 2552 C C . LEU A 1 322 ? 0.551 -28.766 -17 1 98.62 322 LEU A C 1
ATOM 2554 O O . LEU A 1 322 ? -0.022 -29.188 -15.992 1 98.62 322 LEU A O 1
ATOM 2558 N N . ILE A 1 323 ? 1.403 -27.812 -17.016 1 98.19 323 ILE A N 1
ATOM 2559 C CA . ILE A 1 323 ? 1.732 -27.078 -15.797 1 98.19 323 ILE A CA 1
ATOM 2560 C C . ILE A 1 323 ? 1.071 -25.703 -15.836 1 98.19 323 ILE A C 1
ATOM 2562 O O . ILE A 1 323 ? 1.47 -24.828 -16.609 1 98.19 323 ILE A O 1
ATOM 2566 N N . ASN A 1 324 ? 0.055 -25.562 -15.016 1 96.44 324 ASN A N 1
ATOM 2567 C CA . ASN A 1 324 ? -0.633 -24.281 -14.891 1 96.44 324 ASN A CA 1
ATOM 2568 C C . ASN A 1 324 ? -0.064 -23.453 -13.742 1 96.44 324 ASN A C 1
ATOM 2570 O O . ASN A 1 324 ? -0.395 -23.688 -12.578 1 96.44 324 ASN A O 1
ATOM 2574 N N . GLU A 1 325 ? 0.789 -22.516 -14.109 1 95.31 325 GLU A N 1
ATOM 2575 C CA . GLU A 1 325 ? 1.54 -21.719 -13.148 1 95.31 325 GLU A CA 1
ATOM 2576 C C . GLU A 1 325 ? 1.733 -20.297 -13.648 1 95.31 325 GLU A C 1
ATOM 2578 O O . GLU A 1 325 ? 1.485 -20 -14.82 1 95.31 325 GLU A O 1
ATOM 2583 N N . ILE A 1 326 ? 2.152 -19.453 -12.719 1 93.88 326 ILE A N 1
ATOM 2584 C CA . ILE A 1 326 ? 2.576 -18.109 -13.086 1 93.88 326 ILE A CA 1
ATOM 2585 C C . ILE A 1 326 ? 3.953 -18.156 -13.742 1 93.88 326 ILE A C 1
ATOM 2587 O O . ILE A 1 326 ? 4.871 -18.812 -13.227 1 93.88 326 ILE A O 1
ATOM 2591 N N . VAL A 1 327 ? 4.062 -17.578 -14.906 1 94.44 327 VAL A N 1
ATOM 2592 C CA . VAL A 1 327 ? 5.352 -17.469 -15.586 1 94.44 327 VAL A CA 1
ATOM 2593 C C . VAL A 1 327 ? 5.84 -16.016 -15.523 1 94.44 327 VAL A C 1
ATOM 2595 O O . VAL A 1 327 ? 5.242 -15.125 -16.125 1 94.44 327 VAL A O 1
ATOM 2598 N N . LEU A 1 328 ? 6.895 -15.812 -14.883 1 94.06 328 LEU A N 1
ATOM 2599 C CA . LEU A 1 328 ? 7.453 -14.477 -14.703 1 94.06 328 LEU A CA 1
ATOM 2600 C C . LEU A 1 328 ? 8.133 -13.992 -15.977 1 94.06 328 LEU A C 1
ATOM 2602 O O . LEU A 1 328 ? 8.812 -14.758 -16.656 1 94.06 328 LEU A O 1
ATOM 2606 N N . SER A 1 329 ? 7.887 -12.773 -16.281 1 90.06 329 SER A N 1
ATOM 2607 C CA . SER A 1 329 ? 8.648 -12.102 -17.328 1 90.06 329 SER A CA 1
ATOM 2608 C C . SER A 1 329 ? 9.898 -11.438 -16.766 1 90.06 329 SER A C 1
ATOM 2610 O O . SER A 1 329 ? 9.836 -10.75 -15.75 1 90.06 329 SER A O 1
ATOM 2612 N N . GLU A 1 330 ? 10.992 -11.648 -17.375 1 84.94 330 GLU A N 1
ATOM 2613 C CA . GLU A 1 330 ? 12.227 -11.008 -16.922 1 84.94 330 GLU A CA 1
ATOM 2614 C C . GLU A 1 330 ? 12.234 -9.523 -17.266 1 84.94 330 GLU A C 1
ATOM 2616 O O . GLU A 1 330 ? 12.594 -8.695 -16.422 1 84.94 330 GLU A O 1
ATOM 2621 N N . GLU A 1 331 ? 11.828 -9.219 -18.375 1 87.44 331 GLU A N 1
ATOM 2622 C CA . GLU A 1 331 ? 11.969 -7.855 -18.859 1 87.44 331 GLU A CA 1
ATOM 2623 C C . GLU A 1 331 ? 10.797 -6.988 -18.422 1 87.44 331 GLU A C 1
ATOM 2625 O O . GLU A 1 331 ? 10.961 -5.793 -18.172 1 87.44 331 GLU A O 1
ATOM 2630 N N . ASN A 1 332 ? 9.672 -7.629 -18.422 1 88.94 332 ASN A N 1
ATOM 2631 C CA . ASN A 1 332 ? 8.477 -6.879 -18.062 1 88.94 332 ASN A CA 1
ATOM 2632 C C . ASN A 1 332 ? 7.648 -7.609 -17.016 1 88.94 332 ASN A C 1
ATOM 2634 O O . ASN A 1 332 ? 6.496 -7.973 -17.266 1 88.94 332 ASN A O 1
ATOM 2638 N N . PRO A 1 333 ? 8.211 -7.707 -15.844 1 92.94 333 PRO A N 1
ATOM 2639 C CA . PRO A 1 333 ? 7.445 -8.406 -14.812 1 92.94 333 PRO A CA 1
ATOM 2640 C C . PRO A 1 333 ? 6.148 -7.688 -14.445 1 92.94 333 PRO A C 1
ATOM 2642 O O . PRO A 1 333 ? 6.125 -6.457 -14.359 1 92.94 333 PRO A O 1
ATOM 2645 N N . SER A 1 334 ? 5.121 -8.461 -14.344 1 91.62 334 SER A N 1
ATOM 2646 C CA . SER A 1 334 ? 3.842 -7.875 -13.953 1 91.62 334 SER A CA 1
ATOM 2647 C C . SER A 1 334 ? 3.707 -7.801 -12.438 1 91.62 334 SER A C 1
ATOM 2649 O O . SER A 1 334 ? 4.309 -8.594 -11.719 1 91.62 334 SER A O 1
ATOM 2651 N N . LEU A 1 335 ? 2.932 -6.891 -12.008 1 91.88 335 LEU A N 1
ATOM 2652 C CA . LEU A 1 335 ? 2.748 -6.68 -10.578 1 91.88 335 LEU A CA 1
ATOM 2653 C C . LEU A 1 335 ? 2.037 -7.867 -9.938 1 91.88 335 LEU A C 1
ATOM 2655 O O . LEU A 1 335 ? 2.451 -8.352 -8.883 1 91.88 335 LEU A O 1
ATOM 2659 N N . PRO A 1 336 ? 1.012 -8.391 -10.539 1 90.44 336 PRO A N 1
ATOM 2660 C CA . PRO A 1 336 ? 0.371 -9.547 -9.906 1 90.44 336 PRO A CA 1
ATOM 2661 C C . PRO A 1 336 ? 1.313 -10.742 -9.773 1 90.44 336 PRO A C 1
ATOM 2663 O O . PRO A 1 336 ? 1.309 -11.422 -8.742 1 90.44 336 PRO A O 1
ATOM 2666 N N . ALA A 1 337 ? 2.123 -10.938 -10.758 1 92.5 337 ALA A N 1
ATOM 2667 C CA . ALA A 1 337 ? 3.037 -12.078 -10.734 1 92.5 337 ALA A CA 1
ATOM 2668 C C . ALA A 1 337 ? 4.105 -11.906 -9.656 1 92.5 337 ALA A C 1
ATOM 2670 O O . ALA A 1 337 ? 4.371 -12.836 -8.883 1 92.5 337 ALA A O 1
ATOM 2671 N N . THR A 1 338 ? 4.711 -10.773 -9.617 1 95.5 338 THR A N 1
ATOM 2672 C CA . THR A 1 338 ? 5.777 -10.562 -8.648 1 95.5 338 THR A CA 1
ATOM 2673 C C . THR A 1 338 ? 5.215 -10.477 -7.234 1 95.5 338 THR A C 1
ATOM 2675 O O . THR A 1 338 ? 5.879 -10.867 -6.27 1 95.5 338 THR A O 1
ATOM 2678 N N . SER A 1 339 ? 4.043 -9.953 -7.109 1 94.25 339 SER A N 1
ATOM 2679 C CA . SER A 1 339 ? 3.383 -9.922 -5.809 1 94.25 339 SER A CA 1
ATOM 2680 C C . SER A 1 339 ? 3.15 -11.328 -5.27 1 94.25 339 SER A C 1
ATOM 2682 O O . SER A 1 339 ? 3.346 -11.578 -4.078 1 94.25 339 SER A O 1
ATOM 2684 N N . MET A 1 340 ? 2.742 -12.141 -6.145 1 92.56 340 MET A N 1
ATOM 2685 C CA . MET A 1 340 ? 2.564 -13.531 -5.73 1 92.56 340 MET A CA 1
ATOM 2686 C C . MET A 1 340 ? 3.895 -14.148 -5.316 1 92.56 340 MET A C 1
ATOM 2688 O O . MET A 1 340 ? 3.957 -14.898 -4.336 1 92.56 340 MET A O 1
ATOM 2692 N N . ASP A 1 341 ? 4.859 -13.867 -6.059 1 95.19 341 ASP A N 1
ATOM 2693 C CA . ASP A 1 341 ? 6.176 -14.383 -5.699 1 95.19 341 ASP A CA 1
ATOM 2694 C C . ASP A 1 341 ? 6.598 -13.891 -4.316 1 95.19 341 ASP A C 1
ATOM 2696 O O . ASP A 1 341 ? 7.199 -14.641 -3.543 1 95.19 341 ASP A O 1
ATOM 2700 N N . MET A 1 342 ? 6.305 -12.656 -4.008 1 95.62 342 MET A N 1
ATOM 2701 C CA . MET A 1 342 ? 6.629 -12.117 -2.688 1 95.62 342 MET A CA 1
ATOM 2702 C C . MET A 1 342 ? 5.82 -12.82 -1.604 1 95.62 342 MET A C 1
ATOM 2704 O O . MET A 1 342 ? 6.324 -13.07 -0.507 1 95.62 342 MET A O 1
ATOM 2708 N N . MET A 1 343 ? 4.633 -13.078 -1.945 1 92.94 343 MET A N 1
ATOM 2709 C CA . MET A 1 343 ? 3.799 -13.812 -0.999 1 92.94 343 MET A CA 1
ATOM 2710 C C . MET A 1 343 ? 4.387 -15.188 -0.712 1 92.94 343 MET A C 1
ATOM 2712 O O . MET A 1 343 ? 4.445 -15.617 0.443 1 92.94 343 MET A O 1
ATOM 2716 N N . MET A 1 344 ? 4.824 -15.805 -1.722 1 92.62 344 MET A N 1
ATOM 2717 C CA . MET A 1 344 ? 5.453 -17.109 -1.555 1 92.62 344 MET A CA 1
ATOM 2718 C C . MET A 1 344 ? 6.703 -17 -0.692 1 92.62 344 MET A C 1
ATOM 2720 O O . MET A 1 344 ? 6.918 -17.828 0.202 1 92.62 344 MET A O 1
ATOM 2724 N N . LEU A 1 345 ? 7.477 -16.062 -0.957 1 93.5 345 LEU A N 1
ATOM 2725 C CA . LEU A 1 345 ? 8.695 -15.828 -0.187 1 93.5 345 LEU A CA 1
ATOM 2726 C C . LEU A 1 345 ? 8.367 -15.578 1.282 1 93.5 345 LEU A C 1
ATOM 2728 O O . LEU A 1 345 ? 9.047 -16.109 2.168 1 93.5 345 LEU A O 1
ATOM 2732 N N . GLY A 1 346 ? 7.383 -14.797 1.521 1 92.94 346 GLY A N 1
ATOM 2733 C CA . GLY A 1 346 ? 7.016 -14.406 2.875 1 92.94 346 GLY A CA 1
ATOM 2734 C C . GLY A 1 346 ? 6.367 -15.531 3.66 1 92.94 346 GLY A C 1
ATOM 2735 O O . GLY A 1 346 ? 6.484 -15.586 4.887 1 92.94 346 GLY A O 1
ATOM 2736 N N . HIS A 1 347 ? 5.691 -16.453 2.965 1 90.19 347 HIS A N 1
ATOM 2737 C CA . HIS A 1 347 ? 4.914 -17.484 3.641 1 90.19 347 HIS A CA 1
ATOM 2738 C C . HIS A 1 347 ? 5.664 -18.812 3.676 1 90.19 347 HIS A C 1
ATOM 2740 O O . HIS A 1 347 ? 5.762 -19.438 4.727 1 90.19 347 HIS A O 1
ATOM 2746 N N . ILE A 1 348 ? 6.223 -19.188 2.516 1 85 348 ILE A N 1
ATOM 2747 C CA . ILE A 1 348 ? 6.727 -20.547 2.395 1 85 348 ILE A CA 1
ATOM 2748 C C . ILE A 1 348 ? 8.234 -20.516 2.129 1 85 348 ILE A C 1
ATOM 2750 O O . ILE A 1 348 ? 8.867 -21.562 2.016 1 85 348 ILE A O 1
ATOM 2754 N N . GLY A 1 349 ? 8.883 -19.453 2.109 1 79.38 349 GLY A N 1
ATOM 2755 C CA . GLY A 1 349 ? 10.32 -19.25 2.033 1 79.38 349 GLY A CA 1
ATOM 2756 C C . GLY A 1 349 ? 10.938 -19.797 0.754 1 79.38 349 GLY A C 1
ATOM 2757 O O . GLY A 1 349 ? 11.383 -19.031 -0.1 1 79.38 349 GLY A O 1
ATOM 2758 N N . GLU A 1 350 ? 10.758 -21.156 0.558 1 81.44 350 GLU A N 1
ATOM 2759 C CA . GLU A 1 350 ? 11.391 -21.812 -0.586 1 81.44 350 GLU A CA 1
ATOM 2760 C C . GLU A 1 350 ? 10.492 -21.734 -1.822 1 81.44 350 GLU A C 1
ATOM 2762 O O . GLU A 1 350 ? 10.969 -21.938 -2.945 1 81.44 350 GLU A O 1
ATOM 2767 N N . ALA A 1 351 ? 9.273 -21.484 -1.559 1 86.56 351 ALA A N 1
ATOM 2768 C CA . ALA A 1 351 ? 8.328 -21.359 -2.666 1 86.56 351 ALA A CA 1
ATOM 2769 C C . ALA A 1 351 ? 8.641 -20.141 -3.529 1 86.56 351 ALA A C 1
ATOM 2771 O O . ALA A 1 351 ? 9.078 -19.109 -3.02 1 86.56 351 ALA A O 1
ATOM 2772 N N . CYS A 1 352 ? 8.469 -20.312 -4.859 1 91.38 352 CYS A N 1
ATOM 2773 C CA . CYS A 1 352 ? 8.805 -19.219 -5.754 1 91.38 352 CYS A CA 1
ATOM 2774 C C . CYS A 1 352 ? 8.055 -19.344 -7.078 1 91.38 352 CYS A C 1
ATOM 2776 O O . CYS A 1 352 ? 7.668 -20.438 -7.477 1 91.38 352 CYS A O 1
ATOM 2778 N N . GLU A 1 353 ? 7.828 -18.234 -7.695 1 94 353 GLU A N 1
ATOM 2779 C CA . GLU A 1 353 ? 7.441 -18.203 -9.102 1 94 353 GLU A CA 1
ATOM 2780 C C . GLU A 1 353 ? 8.664 -18.234 -10.008 1 94 353 GLU A C 1
ATOM 2782 O O . GLU A 1 353 ? 9.766 -17.891 -9.586 1 94 353 GLU A O 1
ATOM 2787 N N . ARG A 1 354 ? 8.414 -18.656 -11.211 1 95.25 354 ARG A N 1
ATOM 2788 C CA . ARG A 1 354 ? 9.562 -18.953 -12.062 1 95.25 354 ARG A CA 1
ATOM 2789 C C . ARG A 1 354 ? 9.391 -18.344 -13.445 1 95.25 354 ARG A C 1
ATOM 2791 O O . ARG A 1 354 ? 8.273 -18.062 -13.875 1 95.25 354 ARG A O 1
ATOM 2798 N N . THR A 1 355 ? 10.547 -18.125 -14.094 1 93.44 355 THR A N 1
ATOM 2799 C CA . THR A 1 355 ? 10.555 -17.641 -15.469 1 93.44 355 THR A CA 1
ATOM 2800 C C . THR A 1 355 ? 10.375 -18.812 -16.453 1 93.44 355 THR A C 1
ATOM 2802 O O . THR A 1 355 ? 10.422 -19.969 -16.047 1 93.44 355 THR A O 1
ATOM 2805 N N . GLU A 1 356 ? 10.133 -18.391 -17.703 1 94 356 GLU A N 1
ATOM 2806 C CA . GLU A 1 356 ? 10.062 -19.406 -18.75 1 94 356 GLU A CA 1
ATOM 2807 C C . GLU A 1 356 ? 11.344 -20.234 -18.812 1 94 356 GLU A C 1
ATOM 2809 O O . GLU A 1 356 ? 11.297 -21.453 -18.969 1 94 356 GLU A O 1
ATOM 2814 N N . GLU A 1 357 ? 12.445 -19.562 -18.641 1 92.94 357 GLU A N 1
ATOM 2815 C CA . GLU A 1 357 ? 13.742 -20.234 -18.688 1 92.94 357 GLU A CA 1
ATOM 2816 C C . GLU A 1 357 ? 13.867 -21.25 -17.547 1 92.94 357 GLU A C 1
ATOM 2818 O O . GLU A 1 357 ? 14.406 -22.344 -17.734 1 92.94 357 GLU A O 1
ATOM 2823 N N . ASP A 1 358 ? 13.383 -20.891 -16.438 1 94.31 358 ASP A N 1
ATOM 2824 C CA . ASP A 1 358 ? 13.406 -21.797 -15.297 1 94.31 358 ASP A CA 1
ATOM 2825 C C . ASP A 1 358 ? 12.578 -23.062 -15.57 1 94.31 358 ASP A C 1
ATOM 2827 O O . ASP A 1 358 ? 13.016 -24.172 -15.266 1 94.31 358 ASP A O 1
ATOM 2831 N N . PHE A 1 359 ? 11.391 -22.891 -16.125 1 96.31 359 PHE A N 1
ATOM 2832 C CA . PHE A 1 359 ? 10.516 -24.016 -16.406 1 96.31 359 PHE A CA 1
ATOM 2833 C C . PHE A 1 359 ? 11.125 -24.922 -17.469 1 96.31 359 PHE A C 1
ATOM 2835 O O . PHE A 1 359 ? 11.031 -26.156 -17.375 1 96.31 359 PHE A O 1
ATOM 2842 N N . ARG A 1 360 ? 11.727 -24.312 -18.453 1 96.75 360 ARG A N 1
ATOM 2843 C CA . ARG A 1 360 ? 12.398 -25.094 -19.484 1 96.75 360 ARG A CA 1
ATOM 2844 C C . ARG A 1 360 ? 13.547 -25.906 -18.891 1 96.75 360 ARG A C 1
ATOM 2846 O O . ARG A 1 360 ? 13.766 -27.062 -19.281 1 96.75 360 ARG A O 1
ATOM 2853 N N . ALA A 1 361 ? 14.242 -25.312 -17.984 1 96.38 361 ALA A N 1
ATOM 2854 C CA . ALA A 1 361 ? 15.344 -26.016 -17.328 1 96.38 361 ALA A CA 1
ATOM 2855 C C . ALA A 1 361 ? 14.82 -27.172 -16.5 1 96.38 361 ALA A C 1
ATOM 2857 O O . ALA A 1 361 ? 15.406 -28.266 -16.5 1 96.38 361 ALA A O 1
ATOM 2858 N N . ILE A 1 362 ? 13.773 -26.953 -15.766 1 97 362 ILE A N 1
ATOM 2859 C CA . ILE A 1 362 ? 13.164 -28 -14.961 1 97 362 ILE A CA 1
ATOM 2860 C C . ILE A 1 362 ? 12.703 -29.141 -15.859 1 97 362 ILE A C 1
ATOM 2862 O O . ILE A 1 362 ? 12.953 -30.312 -15.57 1 97 362 ILE A O 1
ATOM 2866 N N . ALA A 1 363 ? 12.047 -28.797 -16.969 1 97.5 363 ALA A N 1
ATOM 2867 C CA . ALA A 1 363 ? 11.562 -29.797 -17.906 1 97.5 363 ALA A CA 1
ATOM 2868 C C . ALA A 1 363 ? 12.719 -30.609 -18.5 1 97.5 363 ALA A C 1
ATOM 2870 O O . ALA A 1 363 ? 12.672 -31.828 -18.547 1 97.5 363 ALA A O 1
ATOM 2871 N N . ALA A 1 364 ? 13.75 -29.906 -18.859 1 97 364 ALA A N 1
ATOM 2872 C CA . ALA A 1 364 ? 14.906 -30.547 -19.484 1 97 364 ALA A CA 1
ATOM 2873 C C . ALA A 1 364 ? 15.578 -31.516 -18.5 1 97 364 ALA A C 1
ATOM 2875 O O . ALA A 1 364 ? 15.938 -32.625 -18.875 1 97 364 ALA A O 1
ATOM 2876 N N . GLU A 1 365 ? 15.734 -31.031 -17.328 1 97.25 365 GLU A N 1
ATOM 2877 C CA . GLU A 1 365 ? 16.375 -31.875 -16.328 1 97.25 365 GLU A CA 1
ATOM 2878 C C . GLU A 1 365 ? 15.516 -33.094 -16.016 1 97.25 365 GLU A C 1
ATOM 2880 O O . GLU A 1 365 ? 16.047 -34.156 -15.695 1 97.25 365 GLU A O 1
ATOM 2885 N N . ALA A 1 366 ? 14.242 -32.969 -16.156 1 96.88 366 ALA A N 1
ATOM 2886 C CA . ALA A 1 366 ? 13.328 -34.062 -15.914 1 96.88 366 ALA A CA 1
ATOM 2887 C C . ALA A 1 366 ? 13.227 -34.969 -17.141 1 96.88 366 ALA A C 1
ATOM 2889 O O . ALA A 1 366 ? 12.555 -36 -17.109 1 96.88 366 ALA A O 1
ATOM 2890 N N . GLY A 1 367 ? 13.891 -34.562 -18.203 1 96 367 GLY A N 1
ATOM 2891 C CA . GLY A 1 367 ? 13.891 -35.375 -19.422 1 96 367 GLY A CA 1
ATOM 2892 C C . GLY A 1 367 ? 12.695 -35.062 -20.312 1 96 367 GLY A C 1
ATOM 2893 O O . GLY A 1 367 ? 12.312 -35.906 -21.141 1 96 367 GLY A O 1
ATOM 2894 N N . LEU A 1 368 ? 12.023 -34 -20.141 1 97.75 368 LEU A N 1
ATOM 2895 C CA . LEU A 1 368 ? 10.898 -33.594 -20.953 1 97.75 368 LEU A CA 1
ATOM 2896 C C . LEU A 1 368 ? 11.227 -32.312 -21.719 1 97.75 368 LEU A C 1
ATOM 2898 O O . LEU A 1 368 ? 12.289 -31.719 -21.516 1 97.75 368 LEU A O 1
ATOM 2902 N N . GLU A 1 369 ? 10.336 -31.938 -22.578 1 96.62 369 GLU A N 1
ATOM 2903 C CA . GLU A 1 369 ? 10.516 -30.719 -23.359 1 96.62 369 GLU A CA 1
ATOM 2904 C C . GLU A 1 369 ? 9.273 -29.828 -23.312 1 96.62 369 GLU A C 1
ATOM 2906 O O . GLU A 1 369 ? 8.148 -30.328 -23.359 1 96.62 369 GLU A O 1
ATOM 2911 N N . VAL A 1 370 ? 9.531 -28.547 -23.203 1 97.5 370 VAL A N 1
ATOM 2912 C CA . VAL A 1 370 ? 8.438 -27.594 -23.328 1 97.5 370 VAL A CA 1
ATOM 2913 C C . VAL A 1 370 ? 8.062 -27.406 -24.797 1 97.5 370 VAL A C 1
ATOM 2915 O O . VAL A 1 370 ? 8.891 -26.969 -25.594 1 97.5 370 VAL A O 1
ATOM 2918 N N . ILE A 1 371 ? 6.848 -27.656 -25.078 1 96.44 371 ILE A N 1
ATOM 2919 C CA . ILE A 1 371 ? 6.473 -27.578 -26.484 1 96.44 371 ILE A CA 1
ATOM 2920 C C . ILE A 1 371 ? 5.547 -26.375 -26.719 1 96.44 371 ILE A C 1
ATOM 2922 O O . ILE A 1 371 ? 5.238 -26.031 -27.859 1 96.44 371 ILE A O 1
ATOM 2926 N N . GLY A 1 372 ? 5.105 -25.781 -25.641 1 96.19 372 GLY A N 1
ATOM 2927 C CA . GLY A 1 372 ? 4.273 -24.594 -25.766 1 96.19 372 GLY A CA 1
ATOM 2928 C C . GLY A 1 372 ? 3.98 -23.938 -24.422 1 96.19 372 GLY A C 1
ATOM 2929 O O . GLY A 1 372 ? 3.947 -24.609 -23.391 1 96.19 372 GLY A O 1
ATOM 2930 N N . ILE A 1 373 ? 3.807 -22.688 -24.422 1 96.38 373 ILE A N 1
ATOM 2931 C CA . ILE A 1 373 ? 3.355 -21.891 -23.281 1 96.38 373 ILE A CA 1
ATOM 2932 C C . ILE A 1 373 ? 2.152 -21.047 -23.688 1 96.38 373 ILE A C 1
ATOM 2934 O O . ILE A 1 373 ? 2.234 -20.234 -24.609 1 96.38 373 ILE A O 1
ATOM 2938 N N . PHE A 1 374 ? 1.085 -21.25 -23.031 1 95.62 374 PHE A N 1
ATOM 2939 C CA . PHE A 1 374 ? -0.18 -20.594 -23.328 1 95.62 374 PHE A CA 1
ATOM 2940 C C . PHE A 1 374 ? -0.557 -19.625 -22.219 1 95.62 374 PHE A C 1
ATOM 2942 O O . PHE A 1 374 ? -0.863 -20.047 -21.094 1 95.62 374 PHE A O 1
ATOM 2949 N N . SER A 1 375 ? -0.486 -18.422 -22.609 1 90.25 375 SER A N 1
ATOM 2950 C CA . SER A 1 375 ? -0.723 -17.359 -21.625 1 90.25 375 SER A CA 1
ATOM 2951 C C . SER A 1 375 ? -2.033 -16.641 -21.906 1 90.25 375 SER A C 1
ATOM 2953 O O . SER A 1 375 ? -2.664 -16.844 -22.938 1 90.25 375 SER A O 1
ATOM 2955 N N . ASN A 1 376 ? -2.457 -16.047 -20.844 1 81.62 376 ASN A N 1
ATOM 2956 C CA . ASN A 1 376 ? -3.664 -15.219 -20.875 1 81.62 376 ASN A CA 1
ATOM 2957 C C . ASN A 1 376 ? -3.393 -13.812 -20.344 1 81.62 376 ASN A C 1
ATOM 2959 O O . ASN A 1 376 ? -2.775 -13.641 -19.297 1 81.62 376 ASN A O 1
ATOM 2963 N N . ALA A 1 377 ? -3.822 -12.836 -21.125 1 76.12 377 ALA A N 1
ATOM 2964 C CA . ALA A 1 377 ? -3.566 -11.461 -20.719 1 76.12 377 ALA A CA 1
ATOM 2965 C C . ALA A 1 377 ? -4.344 -11.117 -19.453 1 76.12 377 ALA A C 1
ATOM 2967 O O . ALA A 1 377 ? -3.982 -10.18 -18.734 1 76.12 377 ALA A O 1
ATOM 2968 N N . ALA A 1 378 ? -5.395 -11.883 -19.203 1 75.69 378 ALA A N 1
ATOM 2969 C CA . ALA A 1 378 ? -6.262 -11.602 -18.047 1 75.69 378 ALA A CA 1
ATOM 2970 C C . ALA A 1 378 ? -5.742 -12.281 -16.797 1 75.69 378 ALA A C 1
ATOM 2972 O O . ALA A 1 378 ? -6.281 -12.086 -15.703 1 75.69 378 ALA A O 1
ATOM 2973 N N . SER A 1 379 ? -4.699 -13.031 -16.953 1 81.56 379 SER A N 1
ATOM 2974 C CA . SER A 1 379 ? -4.176 -13.789 -15.812 1 81.56 379 SER A CA 1
ATOM 2975 C C . SER A 1 379 ? -2.652 -13.836 -15.836 1 81.56 379 SER A C 1
ATOM 2977 O O . SER A 1 379 ? -2.045 -13.93 -16.906 1 81.56 379 SER A O 1
ATOM 2979 N N . PRO A 1 380 ? -2.154 -13.812 -14.633 1 84.81 380 PRO A N 1
ATOM 2980 C CA . PRO A 1 380 ? -0.705 -14.031 -14.609 1 84.81 380 PRO A CA 1
ATOM 2981 C C . PRO A 1 380 ? -0.318 -15.484 -14.867 1 84.81 380 PRO A C 1
ATOM 2983 O O . PRO A 1 380 ? 0.858 -15.789 -15.086 1 84.81 380 PRO A O 1
ATOM 2986 N N . GLU A 1 381 ? -1.265 -16.344 -14.867 1 90.94 381 GLU A N 1
ATOM 2987 C CA . GLU A 1 381 ? -0.968 -17.75 -15.031 1 90.94 381 GLU A CA 1
ATOM 2988 C C . GLU A 1 381 ? -0.869 -18.125 -16.516 1 90.94 381 GLU A C 1
ATOM 2990 O O . GLU A 1 381 ? -1.441 -17.453 -17.375 1 90.94 381 GLU A O 1
ATOM 2995 N N . SER A 1 382 ? -0.112 -19.125 -16.734 1 94.69 382 SER A N 1
ATOM 2996 C CA . SER A 1 382 ? 0.045 -19.75 -18.031 1 94.69 382 SER A CA 1
ATOM 2997 C C . SER A 1 382 ? -0.043 -21.281 -17.922 1 94.69 382 SER A C 1
ATOM 2999 O O . SER A 1 382 ? 0.076 -21.828 -16.828 1 94.69 382 SER A O 1
ATOM 3001 N N . VAL A 1 383 ? -0.401 -21.844 -19.031 1 97.19 383 VAL A N 1
ATOM 3002 C CA . VAL A 1 383 ? -0.298 -23.297 -19.125 1 97.19 383 VAL A CA 1
ATOM 3003 C C . VAL A 1 383 ? 0.936 -23.672 -19.938 1 97.19 383 VAL A C 1
ATOM 3005 O O . VAL A 1 383 ? 1.043 -23.328 -21.125 1 97.19 383 VAL A O 1
ATOM 3008 N N . ILE A 1 384 ? 1.841 -24.344 -19.281 1 98.06 384 ILE A N 1
ATOM 3009 C CA . ILE A 1 384 ? 3.055 -24.828 -19.922 1 98.06 384 ILE A CA 1
ATOM 3010 C C . ILE A 1 384 ? 2.863 -26.297 -20.328 1 98.06 384 ILE A C 1
ATOM 3012 O O . ILE A 1 384 ? 2.561 -27.141 -19.484 1 98.06 384 ILE A O 1
ATOM 3016 N N . GLU A 1 385 ? 3.029 -26.531 -21.594 1 98.44 385 GLU A N 1
ATOM 3017 C CA . GLU A 1 385 ? 2.84 -27.875 -22.141 1 98.44 385 GLU A CA 1
ATOM 3018 C C . GLU A 1 385 ? 4.176 -28.578 -22.344 1 98.44 385 GLU A C 1
ATOM 3020 O O . GLU A 1 385 ? 5.039 -28.078 -23.062 1 98.44 385 GLU A O 1
ATOM 3025 N N . LEU A 1 386 ? 4.285 -29.688 -21.625 1 98.31 386 LEU A N 1
ATOM 3026 C CA . LEU A 1 386 ? 5.484 -30.516 -21.766 1 98.31 386 LEU A CA 1
ATOM 3027 C C . LEU A 1 386 ? 5.164 -31.828 -22.453 1 98.31 386 LEU A C 1
ATOM 3029 O O . LEU A 1 386 ? 4.043 -32.344 -22.359 1 98.31 386 LEU A O 1
ATOM 3033 N N . MET A 1 387 ? 6.195 -32.406 -23.094 1 97.12 387 MET A N 1
ATOM 3034 C CA . MET A 1 387 ? 6.07 -33.719 -23.719 1 97.12 387 MET A CA 1
ATOM 3035 C C . MET A 1 387 ? 7.391 -34.469 -23.641 1 97.12 387 MET A C 1
ATOM 3037 O O . MET A 1 387 ? 8.453 -33.875 -23.484 1 97.12 387 MET A O 1
ATOM 3041 N N . LEU A 1 388 ? 7.25 -35.75 -23.625 1 94.69 388 LEU A N 1
ATOM 3042 C CA . LEU A 1 388 ? 8.414 -36.594 -23.844 1 94.69 388 LEU A CA 1
ATOM 3043 C C . LEU A 1 388 ? 8.883 -36.531 -25.297 1 94.69 388 LEU A C 1
ATOM 3045 O O . LEU A 1 388 ? 8.086 -36.688 -26.219 1 94.69 388 LEU A O 1
ATOM 3049 N N . PRO A 1 389 ? 10.148 -36.094 -25.438 1 84.06 389 PRO A N 1
ATOM 3050 C CA . PRO A 1 389 ? 10.625 -36.031 -26.828 1 84.06 389 PRO A CA 1
ATOM 3051 C C . PRO A 1 389 ? 10.469 -37.375 -27.547 1 84.06 389 PRO A C 1
ATOM 3053 O O . PRO A 1 389 ? 10.594 -38.438 -26.938 1 84.06 389 PRO A O 1
ATOM 3056 N N . SER A 1 390 ? 9.789 -37.375 -28.797 1 74.69 390 SER A N 1
ATOM 3057 C CA . SER A 1 390 ? 9.664 -38.594 -29.578 1 74.69 390 SER A CA 1
ATOM 3058 C C . SER A 1 390 ? 11.031 -39.156 -29.938 1 74.69 390 SER A C 1
ATOM 3060 O O . SER A 1 390 ? 12.016 -38.406 -30.031 1 74.69 390 SER A O 1
ATOM 3062 N N . LYS A 1 391 ? 11.336 -40.469 -29.797 1 59.69 391 LYS A N 1
ATOM 3063 C CA . LYS A 1 391 ? 12.57 -41.125 -30.203 1 59.69 391 LYS A CA 1
ATOM 3064 C C . LYS A 1 391 ? 13.086 -40.594 -31.531 1 59.69 391 LYS A C 1
ATOM 3066 O O . LYS A 1 391 ? 14.297 -40.531 -31.766 1 59.69 391 LYS A O 1
ATOM 3071 N N . GLU A 1 392 ? 12.266 -40.312 -32.5 1 49.34 392 GLU A N 1
ATOM 3072 C CA . GLU A 1 392 ? 12.773 -39.906 -33.781 1 49.34 392 GLU A CA 1
ATOM 3073 C C . GLU A 1 392 ? 13.438 -38.531 -33.719 1 49.34 392 GLU A C 1
ATOM 3075 O O . GLU A 1 392 ? 14.25 -38.156 -34.562 1 49.34 392 GLU A O 1
ATOM 3080 N N . ASP A 1 393 ? 13.109 -37.656 -32.875 1 47.03 393 ASP A N 1
ATOM 3081 C CA . ASP A 1 393 ? 13.641 -36.312 -32.812 1 47.03 393 ASP A CA 1
ATOM 3082 C C . ASP A 1 393 ? 14.945 -36.281 -32 1 47.03 393 ASP A C 1
ATOM 3084 O O . ASP A 1 393 ? 15.602 -35.219 -31.922 1 47.03 393 ASP A O 1
ATOM 3088 N N . ARG A 1 394 ? 15.297 -37.125 -31.297 1 45.28 394 ARG A N 1
ATOM 3089 C CA . ARG A 1 394 ? 16.641 -37.25 -30.734 1 45.28 394 ARG A CA 1
ATOM 3090 C C . ARG A 1 394 ? 17.594 -37.844 -31.75 1 45.28 394 ARG A C 1
ATOM 3092 O O . ARG A 1 394 ? 18.797 -38 -31.484 1 45.28 394 ARG A O 1
ATOM 3099 N N . ALA A 1 395 ? 17.203 -38.469 -32.844 1 38.25 395 ALA A N 1
ATOM 3100 C CA . ALA A 1 395 ? 18.203 -38.938 -33.812 1 38.25 395 ALA A CA 1
ATOM 3101 C C . ALA A 1 395 ? 18.641 -37.781 -34.719 1 38.25 395 ALA A C 1
ATOM 3103 O O . ALA A 1 395 ? 17.828 -36.969 -35.188 1 38.25 395 ALA A O 1
ATOM 3104 N N . MET B 1 1 ? -18.562 5.688 -12.047 1 82.88 1 MET B N 1
ATOM 3105 C CA . MET B 1 1 ? -18.25 6.34 -13.312 1 82.88 1 MET B CA 1
ATOM 3106 C C . MET B 1 1 ? -17.547 5.383 -14.266 1 82.88 1 MET B C 1
ATOM 3108 O O . MET B 1 1 ? -16.641 4.641 -13.852 1 82.88 1 MET B O 1
ATOM 3112 N N . ALA B 1 2 ? -17.875 5.406 -15.469 1 90.81 2 ALA B N 1
ATOM 3113 C CA . ALA B 1 2 ? -17.281 4.488 -16.438 1 90.81 2 ALA B CA 1
ATOM 3114 C C . ALA B 1 2 ? -15.812 4.844 -16.688 1 90.81 2 ALA B C 1
ATOM 3116 O O . ALA B 1 2 ? -15.445 6.02 -16.703 1 90.81 2 ALA B O 1
ATOM 3117 N N . PRO B 1 3 ? -14.984 3.891 -16.859 1 93.75 3 PRO B N 1
ATOM 3118 C CA . PRO B 1 3 ? -13.562 4.137 -17.125 1 93.75 3 PRO B CA 1
ATOM 3119 C C . PRO B 1 3 ? -13.336 5.113 -18.281 1 93.75 3 PRO B C 1
ATOM 3121 O O . PRO B 1 3 ? -12.477 5.996 -18.188 1 93.75 3 PRO B O 1
ATOM 3124 N N . SER B 1 4 ? -14.156 5.012 -19.312 1 93.25 4 SER B N 1
ATOM 3125 C CA . SER B 1 4 ? -13.992 5.891 -20.469 1 93.25 4 SER B CA 1
ATOM 3126 C C . SER B 1 4 ? -14.242 7.348 -20.094 1 93.25 4 SER B C 1
ATOM 3128 O O . SER B 1 4 ? -13.578 8.25 -20.609 1 93.25 4 SER B O 1
ATOM 3130 N N . GLU B 1 5 ? -15.156 7.566 -19.25 1 94 5 GLU B N 1
ATOM 3131 C CA . GLU B 1 5 ? -15.453 8.922 -18.797 1 94 5 GLU B CA 1
ATOM 3132 C C . GLU B 1 5 ? -14.312 9.484 -17.953 1 94 5 GLU B C 1
ATOM 3134 O O . GLU B 1 5 ? -13.961 10.656 -18.078 1 94 5 GLU B O 1
ATOM 3139 N N . ILE B 1 6 ? -13.766 8.664 -17.109 1 96.31 6 ILE B N 1
ATOM 3140 C CA . ILE B 1 6 ? -12.648 9.078 -16.266 1 96.31 6 ILE B CA 1
ATOM 3141 C C . ILE B 1 6 ? -11.453 9.445 -17.125 1 96.31 6 ILE B C 1
ATOM 3143 O O . ILE B 1 6 ? -10.797 10.461 -16.906 1 96.31 6 ILE B O 1
ATOM 3147 N N . ILE B 1 7 ? -11.219 8.664 -18.141 1 96.5 7 ILE B N 1
ATOM 3148 C CA . ILE B 1 7 ? -10.07 8.859 -19.016 1 96.5 7 ILE B CA 1
ATOM 3149 C C . ILE B 1 7 ? -10.25 10.141 -19.828 1 96.5 7 ILE B C 1
ATOM 3151 O O . ILE B 1 7 ? -9.289 10.859 -20.078 1 96.5 7 ILE B O 1
ATOM 3155 N N . LYS B 1 8 ? -11.469 10.438 -20.188 1 94.31 8 LYS B N 1
ATOM 3156 C CA . LYS B 1 8 ? -11.742 11.703 -20.859 1 94.31 8 LYS B CA 1
ATOM 3157 C C . LYS B 1 8 ? -11.391 12.883 -19.969 1 94.31 8 LYS B C 1
ATOM 3159 O O . LYS B 1 8 ? -10.789 13.859 -20.422 1 94.31 8 LYS B O 1
ATOM 3164 N N . ARG B 1 9 ? -11.766 12.773 -18.75 1 94.75 9 ARG B N 1
ATOM 3165 C CA . ARG B 1 9 ? -11.422 13.828 -17.797 1 94.75 9 ARG B CA 1
ATOM 3166 C C . ARG B 1 9 ? -9.914 13.914 -17.594 1 94.75 9 ARG B C 1
ATOM 3168 O O . ARG B 1 9 ? -9.375 15.008 -17.391 1 94.75 9 ARG B O 1
ATOM 3175 N N . MET B 1 10 ? -9.273 12.773 -17.656 1 96.31 10 MET B N 1
ATOM 3176 C CA . MET B 1 10 ? -7.816 12.742 -17.531 1 96.31 10 MET B CA 1
ATOM 3177 C C . MET B 1 10 ? -7.156 13.477 -18.688 1 96.31 10 MET B C 1
ATOM 3179 O O . MET B 1 10 ? -6.121 14.125 -18.516 1 96.31 10 MET B O 1
ATOM 3183 N N . GLN B 1 11 ? -7.719 13.391 -19.844 1 94 11 GLN B N 1
ATOM 3184 C CA . GLN B 1 11 ? -7.176 14.07 -21.016 1 94 11 GLN B CA 1
ATOM 3185 C C . GLN B 1 11 ? -7.18 15.586 -20.828 1 94 11 GLN B C 1
ATOM 3187 O O . GLN B 1 11 ? -6.191 16.266 -21.141 1 94 11 GLN B O 1
ATOM 3192 N N . ASP B 1 12 ? -8.234 16.016 -20.297 1 92.31 12 ASP B N 1
ATOM 3193 C CA . ASP B 1 12 ? -8.336 17.453 -20.031 1 92.31 12 ASP B CA 1
ATOM 3194 C C . ASP B 1 12 ? -7.316 17.875 -18.969 1 92.31 12 ASP B C 1
ATOM 3196 O O . ASP B 1 12 ? -6.664 18.906 -19.109 1 92.31 12 ASP B O 1
ATOM 3200 N N . ALA B 1 13 ? -7.219 17.094 -17.953 1 92.75 13 ALA B N 1
ATOM 3201 C CA . ALA B 1 13 ? -6.285 17.391 -16.875 1 92.75 13 ALA B CA 1
ATOM 3202 C C . ALA B 1 13 ? -4.84 17.312 -17.359 1 92.75 13 ALA B C 1
ATOM 3204 O O . ALA B 1 13 ? -3.977 18.047 -16.875 1 92.75 13 ALA B O 1
ATOM 3205 N N . ALA B 1 14 ? -4.609 16.406 -18.281 1 93.81 14 ALA B N 1
ATOM 3206 C CA . ALA B 1 14 ? -3.264 16.25 -18.828 1 93.81 14 ALA B CA 1
ATOM 3207 C C . ALA B 1 14 ? -2.838 17.5 -19.594 1 93.81 14 ALA B C 1
ATOM 3209 O O . ALA B 1 14 ? -1.67 17.891 -19.562 1 93.81 14 ALA B O 1
ATOM 3210 N N . ALA B 1 15 ? -3.729 18.109 -20.312 1 92.62 15 ALA B N 1
ATOM 3211 C CA . ALA B 1 15 ? -3.443 19.359 -21.016 1 92.62 15 ALA B CA 1
ATOM 3212 C C . ALA B 1 15 ? -3.064 20.453 -20.031 1 92.62 15 ALA B C 1
ATOM 3214 O O . ALA B 1 15 ? -2.113 21.203 -20.266 1 92.62 15 ALA B O 1
ATOM 3215 N N . ALA B 1 16 ? -3.779 20.516 -19 1 91.5 16 ALA B N 1
ATOM 3216 C CA . ALA B 1 16 ? -3.477 21.484 -17.938 1 91.5 16 ALA B CA 1
ATOM 3217 C C . ALA B 1 16 ? -2.121 21.188 -17.297 1 91.5 16 ALA B C 1
ATOM 3219 O O . ALA B 1 16 ? -1.375 22.109 -16.969 1 91.5 16 ALA B O 1
ATOM 3220 N N . TYR B 1 17 ? -1.841 19.938 -17.141 1 92.69 17 TYR B N 1
ATOM 3221 C CA . TYR B 1 17 ? -0.568 19.516 -16.578 1 92.69 17 TYR B CA 1
ATOM 3222 C C . TYR B 1 17 ? 0.593 19.906 -17.484 1 92.69 17 TYR B C 1
ATOM 3224 O O . TYR B 1 17 ? 1.619 20.406 -17 1 92.69 17 TYR B O 1
ATOM 3232 N N . ASP B 1 18 ? 0.406 19.797 -18.719 1 91.5 18 ASP B N 1
ATOM 3233 C CA . ASP B 1 18 ? 1.437 20.172 -19.688 1 91.5 18 ASP B CA 1
ATOM 3234 C C . ASP B 1 18 ? 1.694 21.672 -19.656 1 91.5 18 ASP B C 1
ATOM 3236 O O . ASP B 1 18 ? 2.82 22.125 -19.891 1 91.5 18 ASP B O 1
ATOM 3240 N N . ARG B 1 19 ? 0.679 22.406 -19.281 1 91.19 19 ARG B N 1
ATOM 3241 C CA . ARG B 1 19 ? 0.795 23.844 -19.203 1 91.19 19 ARG B CA 1
ATOM 3242 C C . ARG B 1 19 ? 1.267 24.281 -17.828 1 91.19 19 ARG B C 1
ATOM 3244 O O . ARG B 1 19 ? 1.258 25.469 -17.5 1 91.19 19 ARG B O 1
ATOM 3251 N N . GLU B 1 20 ? 1.498 23.312 -16.953 1 87.31 20 GLU B N 1
ATOM 3252 C CA . GLU B 1 20 ? 2.018 23.547 -15.617 1 87.31 20 GLU B CA 1
ATOM 3253 C C . GLU B 1 20 ? 1.034 24.359 -14.773 1 87.31 20 GLU B C 1
ATOM 3255 O O . GLU B 1 20 ? 1.438 25.219 -14 1 87.31 20 GLU B O 1
ATOM 3260 N N . GLU B 1 21 ? -0.185 24.094 -15.07 1 86.38 21 GLU B N 1
ATOM 3261 C CA . GLU B 1 21 ? -1.215 24.734 -14.266 1 86.38 21 GLU B CA 1
ATOM 3262 C C . GLU B 1 21 ? -1.231 24.188 -12.844 1 86.38 21 GLU B C 1
ATOM 3264 O O . GLU B 1 21 ? -1.053 22.984 -12.641 1 86.38 21 GLU B O 1
ATOM 3269 N N . LEU B 1 22 ? -1.446 25.062 -11.898 1 82 22 LEU B N 1
ATOM 3270 C CA . LEU B 1 22 ? -1.496 24.688 -10.492 1 82 22 LEU B CA 1
ATOM 3271 C C . LEU B 1 22 ? -2.629 23.703 -10.234 1 82 22 LEU B C 1
ATOM 3273 O O . LEU B 1 22 ? -3.754 23.906 -10.695 1 82 22 LEU B O 1
ATOM 3277 N N . GLY B 1 23 ? -2.299 22.578 -9.648 1 85 23 GLY B N 1
ATOM 3278 C CA . GLY B 1 23 ? -3.312 21.625 -9.242 1 85 23 GLY B CA 1
ATOM 3279 C C . GLY B 1 23 ? -3.545 20.531 -10.266 1 85 23 GLY B C 1
ATOM 3280 O O . GLY B 1 23 ? -4.207 19.531 -9.977 1 85 23 GLY B O 1
ATOM 3281 N N . ALA B 1 24 ? -2.975 20.781 -11.438 1 89.38 24 ALA B N 1
ATOM 3282 C CA . ALA B 1 24 ? -3.223 19.828 -12.516 1 89.38 24 ALA B CA 1
ATOM 3283 C C . ALA B 1 24 ? -2.691 18.438 -12.156 1 89.38 24 ALA B C 1
ATOM 3285 O O . ALA B 1 24 ? -3.338 17.422 -12.438 1 89.38 24 ALA B O 1
ATOM 3286 N N . ARG B 1 25 ? -1.55 18.391 -11.531 1 91.69 25 ARG B N 1
ATOM 3287 C CA . ARG B 1 25 ? -0.974 17.109 -11.125 1 91.69 25 ARG B CA 1
ATOM 3288 C C . ARG B 1 25 ? -1.871 16.391 -10.117 1 91.69 25 ARG B C 1
ATOM 3290 O O . ARG B 1 25 ? -2.133 15.203 -10.25 1 91.69 25 ARG B O 1
ATOM 3297 N N . ALA B 1 26 ? -2.35 17.109 -9.156 1 89.38 26 ALA B N 1
ATOM 3298 C CA . ALA B 1 26 ? -3.223 16.547 -8.125 1 89.38 26 ALA B CA 1
ATOM 3299 C C . ALA B 1 26 ? -4.516 16.016 -8.734 1 89.38 26 ALA B C 1
ATOM 3301 O O . ALA B 1 26 ? -5.016 14.961 -8.328 1 89.38 26 ALA B O 1
ATOM 3302 N N . THR B 1 27 ? -5 16.766 -9.68 1 91.5 27 THR B N 1
ATOM 3303 C CA . THR B 1 27 ? -6.219 16.328 -10.359 1 91.5 27 THR B CA 1
ATOM 3304 C C . THR B 1 27 ? -5.988 15.016 -11.094 1 91.5 27 THR B C 1
ATOM 3306 O O . THR B 1 27 ? -6.812 14.102 -11.016 1 91.5 27 THR B O 1
ATOM 3309 N N . LEU B 1 28 ? -4.891 14.945 -11.773 1 94.94 28 LEU B N 1
ATOM 3310 C CA . LEU B 1 28 ? -4.555 13.727 -12.508 1 94.94 28 LEU B CA 1
ATOM 3311 C C . LEU B 1 28 ? -4.379 12.547 -11.547 1 94.94 28 LEU B C 1
ATOM 3313 O O . LEU B 1 28 ? -4.824 11.438 -11.836 1 94.94 28 LEU B O 1
ATOM 3317 N N . LEU B 1 29 ? -3.766 12.797 -10.445 1 94.25 29 LEU B N 1
ATOM 3318 C CA . LEU B 1 29 ? -3.564 11.75 -9.445 1 94.25 29 LEU B CA 1
ATOM 3319 C C . LEU B 1 29 ? -4.898 11.266 -8.891 1 94.25 29 LEU B C 1
ATOM 3321 O O . LEU B 1 29 ? -5.098 10.062 -8.711 1 94.25 29 LEU B O 1
ATOM 3325 N N . ASN B 1 30 ? -5.758 12.172 -8.641 1 92.06 30 ASN B N 1
ATOM 3326 C CA . ASN B 1 30 ? -7.074 11.805 -8.133 1 92.06 30 ASN B CA 1
ATOM 3327 C C . ASN B 1 30 ? -7.852 10.969 -9.141 1 92.06 30 ASN B C 1
ATOM 3329 O O . ASN B 1 30 ? -8.516 10 -8.773 1 92.06 30 ASN B O 1
ATOM 3333 N N . LEU B 1 31 ? -7.809 11.391 -10.383 1 95.12 31 LEU B N 1
ATOM 3334 C CA . LEU B 1 31 ? -8.5 10.648 -11.43 1 95.12 31 LEU B CA 1
ATOM 3335 C C . LEU B 1 31 ? -7.867 9.273 -11.633 1 95.12 31 LEU B C 1
ATOM 3337 O O . LEU B 1 31 ? -8.57 8.305 -11.938 1 95.12 31 LEU B O 1
ATOM 3341 N N . ASN B 1 32 ? -6.578 9.219 -11.516 1 96.75 32 ASN B N 1
ATOM 3342 C CA . ASN B 1 32 ? -5.879 7.938 -11.578 1 96.75 32 ASN B CA 1
ATOM 3343 C C . ASN B 1 32 ? -6.383 6.977 -10.5 1 96.75 32 ASN B C 1
ATOM 3345 O O . ASN B 1 32 ? -6.609 5.797 -10.781 1 96.75 32 ASN B O 1
ATOM 3349 N N . ARG B 1 33 ? -6.566 7.469 -9.344 1 93.88 33 ARG B N 1
ATOM 3350 C CA . ARG B 1 33 ? -7.066 6.656 -8.234 1 93.88 33 ARG B CA 1
ATOM 3351 C C . ARG B 1 33 ? -8.508 6.234 -8.477 1 93.88 33 ARG B C 1
ATOM 3353 O O . ARG B 1 33 ? -8.898 5.113 -8.141 1 93.88 33 ARG B O 1
ATOM 3360 N N . GLN B 1 34 ? -9.242 7.145 -8.984 1 94.5 34 GLN B N 1
ATOM 3361 C CA . GLN B 1 34 ? -10.633 6.824 -9.289 1 94.5 34 GLN B CA 1
ATOM 3362 C C . GLN B 1 34 ? -10.719 5.711 -10.336 1 94.5 34 GLN B C 1
ATOM 3364 O O . GLN B 1 34 ? -11.547 4.809 -10.219 1 94.5 34 GLN B O 1
ATOM 3369 N N . LEU B 1 35 ? -9.914 5.828 -11.352 1 96.75 35 LEU B N 1
ATOM 3370 C CA . LEU B 1 35 ? -9.898 4.805 -12.391 1 96.75 35 LEU B CA 1
ATOM 3371 C C . LEU B 1 35 ? -9.5 3.451 -11.812 1 96.75 35 LEU B C 1
ATOM 3373 O O . LEU B 1 35 ? -10.094 2.426 -12.156 1 96.75 35 LEU B O 1
ATOM 3377 N N . LEU B 1 36 ? -8.523 3.416 -10.984 1 95.62 36 LEU B N 1
ATOM 3378 C CA . LEU B 1 36 ? -8.102 2.184 -10.328 1 95.62 36 LEU B CA 1
ATOM 3379 C C . LEU B 1 36 ? -9.258 1.552 -9.562 1 95.62 36 LEU B C 1
ATOM 3381 O O . LEU B 1 36 ? -9.484 0.342 -9.656 1 95.62 36 LEU B O 1
ATOM 3385 N N . ALA B 1 37 ? -9.953 2.391 -8.828 1 94.19 37 ALA B N 1
ATOM 3386 C CA . ALA B 1 37 ? -11.062 1.904 -8.016 1 94.19 37 ALA B CA 1
ATOM 3387 C C . ALA B 1 37 ? -12.141 1.263 -8.883 1 94.19 37 ALA B C 1
ATOM 3389 O O . ALA B 1 37 ? -12.797 0.306 -8.461 1 94.19 37 ALA B O 1
ATOM 3390 N N . GLU B 1 38 ? -12.281 1.794 -10.055 1 94.38 38 GLU B N 1
ATOM 3391 C CA . GLU B 1 38 ? -13.297 1.264 -10.961 1 94.38 38 GLU B CA 1
ATOM 3392 C C . GLU B 1 38 ? -12.836 -0.05 -11.594 1 94.38 38 GLU B C 1
ATOM 3394 O O . GLU B 1 38 ? -13.656 -0.915 -11.898 1 94.38 38 GLU B O 1
ATOM 3399 N N . LEU B 1 39 ? -11.57 -0.182 -11.742 1 94 39 LEU B N 1
ATOM 3400 C CA . LEU B 1 39 ? -11.039 -1.31 -12.5 1 94 39 LEU B CA 1
ATOM 3401 C C . LEU B 1 39 ? -10.727 -2.482 -11.578 1 94 39 LEU B C 1
ATOM 3403 O O . LEU B 1 39 ? -10.781 -3.641 -11.992 1 94 39 LEU B O 1
ATOM 3407 N N . GLU B 1 40 ? -10.359 -2.279 -10.391 1 92.94 40 GLU B N 1
ATOM 3408 C CA . GLU B 1 40 ? -9.898 -3.312 -9.469 1 92.94 40 GLU B CA 1
ATOM 3409 C C . GLU B 1 40 ? -11.062 -4.184 -9 1 92.94 40 GLU B C 1
ATOM 3411 O O . GLU B 1 40 ? -12.133 -3.674 -8.664 1 92.94 40 GLU B O 1
ATOM 3416 N N . THR B 1 41 ? -10.891 -5.492 -9.039 1 91.75 41 THR B N 1
ATOM 3417 C CA . THR B 1 41 ? -11.797 -6.398 -8.352 1 91.75 41 THR B CA 1
ATOM 3418 C C . THR B 1 41 ? -11.508 -6.414 -6.852 1 91.75 41 THR B C 1
ATOM 3420 O O . THR B 1 41 ? -10.453 -5.953 -6.414 1 91.75 41 THR B O 1
ATOM 3423 N N . PRO B 1 42 ? -12.453 -6.898 -6.035 1 93.06 42 PRO B N 1
ATOM 3424 C CA . PRO B 1 42 ? -12.164 -7.02 -4.605 1 93.06 42 PRO B CA 1
ATOM 3425 C C . PRO B 1 42 ? -10.922 -7.859 -4.316 1 93.06 42 PRO B C 1
ATOM 3427 O O . PRO B 1 42 ? -10.172 -7.559 -3.383 1 93.06 42 PRO B O 1
ATOM 3430 N N . SER B 1 43 ? -10.656 -8.836 -5.133 1 90.94 43 SER B N 1
ATOM 3431 C CA . SER B 1 43 ? -9.453 -9.648 -4.988 1 90.94 43 SER B CA 1
ATOM 3432 C C . SER B 1 43 ? -8.203 -8.828 -5.277 1 90.94 43 SER B C 1
ATOM 3434 O O . SER B 1 43 ? -7.207 -8.93 -4.555 1 90.94 43 SER B O 1
ATOM 3436 N N . ASP B 1 44 ? -8.258 -8.016 -6.383 1 91.94 44 ASP B N 1
ATOM 3437 C CA . ASP B 1 44 ? -7.145 -7.121 -6.699 1 91.94 44 ASP B CA 1
ATOM 3438 C C . ASP B 1 44 ? -6.855 -6.172 -5.539 1 91.94 44 ASP B C 1
ATOM 3440 O O . ASP B 1 44 ? -5.695 -5.914 -5.219 1 91.94 44 ASP B O 1
ATOM 3444 N N . PHE B 1 45 ? -7.977 -5.684 -4.988 1 95.06 45 PHE B N 1
ATOM 3445 C CA . PHE B 1 45 ? -7.895 -4.727 -3.889 1 95.06 45 PHE B CA 1
ATOM 3446 C C . PHE B 1 45 ? -7.172 -5.34 -2.695 1 95.06 45 PHE B C 1
ATOM 3448 O O . PHE B 1 45 ? -6.258 -4.727 -2.139 1 95.06 45 PHE B O 1
ATOM 3455 N N . VAL B 1 46 ? -7.504 -6.535 -2.299 1 93.5 46 VAL B N 1
ATOM 3456 C CA . VAL B 1 46 ? -6.902 -7.234 -1.169 1 93.5 46 VAL B CA 1
ATOM 3457 C C . VAL B 1 46 ? -5.43 -7.516 -1.46 1 93.5 46 VAL B C 1
ATOM 3459 O O . VAL B 1 46 ? -4.566 -7.285 -0.609 1 93.5 46 VAL B O 1
ATOM 3462 N N . GLN B 1 47 ? -5.105 -7.957 -2.625 1 92 47 GLN B N 1
ATOM 3463 C CA . GLN B 1 47 ? -3.734 -8.281 -3.006 1 92 47 GLN B CA 1
ATOM 3464 C C . GLN B 1 47 ? -2.852 -7.039 -3.004 1 92 47 GLN B C 1
ATOM 3466 O O . GLN B 1 47 ? -1.688 -7.094 -2.598 1 92 47 GLN B O 1
ATOM 3471 N N . ARG B 1 48 ? -3.406 -5.965 -3.479 1 94.25 48 ARG B N 1
ATOM 3472 C CA . ARG B 1 48 ? -2.635 -4.73 -3.535 1 94.25 48 ARG B CA 1
ATOM 3473 C C . ARG B 1 48 ? -2.213 -4.281 -2.139 1 94.25 48 ARG B C 1
ATOM 3475 O O . ARG B 1 48 ? -1.065 -3.883 -1.93 1 94.25 48 ARG B O 1
ATOM 3482 N N . ILE B 1 49 ? -3.109 -4.383 -1.22 1 95.19 49 ILE B N 1
ATOM 3483 C CA . ILE B 1 49 ? -2.873 -3.873 0.127 1 95.19 49 ILE B CA 1
ATOM 3484 C C . ILE B 1 49 ? -1.89 -4.785 0.857 1 95.19 49 ILE B C 1
ATOM 3486 O O . ILE B 1 49 ? -0.847 -4.328 1.334 1 95.19 49 ILE B O 1
ATOM 3490 N N . TRP B 1 50 ? -2.102 -6.055 0.825 1 94.88 50 TRP B N 1
ATOM 3491 C CA . TRP B 1 50 ? -1.422 -6.898 1.8 1 94.88 50 TRP B CA 1
ATOM 3492 C C . TRP B 1 50 ? -0.276 -7.668 1.148 1 94.88 50 TRP B C 1
ATOM 3494 O O . TRP B 1 50 ? 0.56 -8.258 1.841 1 94.88 50 TRP B O 1
ATOM 3504 N N . PHE B 1 51 ? -0.174 -7.66 -0.174 1 93.06 51 PHE B N 1
ATOM 3505 C CA . PHE B 1 51 ? 0.939 -8.352 -0.813 1 93.06 51 PHE B CA 1
ATOM 3506 C C . PHE B 1 51 ? 1.803 -7.375 -1.602 1 93.06 51 PHE B C 1
ATOM 3508 O O . PHE B 1 51 ? 2.992 -7.223 -1.318 1 93.06 51 PHE B O 1
ATOM 3515 N N . THR B 1 52 ? 1.177 -6.695 -2.498 1 94.5 52 THR B N 1
ATOM 3516 C CA . THR B 1 52 ? 1.924 -5.852 -3.426 1 94.5 52 THR B CA 1
ATOM 3517 C C . THR B 1 52 ? 2.682 -4.762 -2.676 1 94.5 52 THR B C 1
ATOM 3519 O O . THR B 1 52 ? 3.906 -4.668 -2.777 1 94.5 52 THR B O 1
ATOM 3522 N N . THR B 1 53 ? 1.942 -4.012 -1.845 1 94.38 53 THR B N 1
ATOM 3523 C CA . THR B 1 53 ? 2.549 -2.84 -1.224 1 94.38 53 THR B CA 1
ATOM 3524 C C . THR B 1 53 ? 3.283 -3.227 0.057 1 94.38 53 THR B C 1
ATOM 3526 O O . THR B 1 53 ? 4.363 -2.705 0.342 1 94.38 53 THR B O 1
ATOM 3529 N N . ALA B 1 54 ? 2.709 -4.156 0.844 1 92.81 54 ALA B N 1
ATOM 3530 C CA . ALA B 1 54 ? 3.34 -4.57 2.096 1 92.81 54 ALA B CA 1
ATOM 3531 C C . ALA B 1 54 ? 4.707 -5.199 1.84 1 92.81 54 ALA B C 1
ATOM 3533 O O . ALA B 1 54 ? 5.668 -4.922 2.559 1 92.81 54 ALA B O 1
ATOM 3534 N N . SER B 1 55 ? 4.781 -6.008 0.817 1 95.88 55 SER B N 1
ATOM 3535 C CA . SER B 1 55 ? 6.059 -6.648 0.512 1 95.88 55 SER B CA 1
ATOM 3536 C C . SER B 1 55 ? 7.062 -5.641 -0.035 1 95.88 55 SER B C 1
ATOM 3538 O O . SER B 1 55 ? 8.266 -5.777 0.183 1 95.88 55 SER B O 1
ATOM 3540 N N . LEU B 1 56 ? 6.57 -4.656 -0.716 1 97.38 56 LEU B N 1
ATOM 3541 C CA . LEU B 1 56 ? 7.445 -3.635 -1.284 1 97.38 56 LEU B CA 1
ATOM 3542 C C . LEU B 1 56 ? 8.172 -2.869 -0.184 1 97.38 56 LEU B C 1
ATOM 3544 O O . LEU B 1 56 ? 9.375 -2.609 -0.294 1 97.38 56 LEU B O 1
ATOM 3548 N N . GLY B 1 57 ? 7.445 -2.51 0.864 1 96.19 57 GLY B N 1
ATOM 3549 C CA . GLY B 1 57 ? 8.07 -1.803 1.971 1 96.19 57 GLY B CA 1
ATOM 3550 C C . GLY B 1 57 ? 9.227 -2.564 2.588 1 96.19 57 GLY B C 1
ATOM 3551 O O . GLY B 1 57 ? 10.336 -2.029 2.715 1 96.19 57 GLY B O 1
ATOM 3552 N N . GLY B 1 58 ? 8.992 -3.803 2.938 1 95.88 58 GLY B N 1
ATOM 3553 C CA . GLY B 1 58 ? 10.047 -4.637 3.492 1 95.88 58 GLY B CA 1
ATOM 3554 C C . GLY B 1 58 ? 11.211 -4.836 2.543 1 95.88 58 GLY B C 1
ATOM 3555 O O . GLY B 1 58 ? 12.375 -4.812 2.961 1 95.88 58 GLY B O 1
ATOM 3556 N N . SER B 1 59 ? 10.914 -4.98 1.257 1 97.75 59 SER B N 1
ATOM 3557 C CA . SER B 1 59 ? 11.945 -5.199 0.243 1 97.75 59 SER B CA 1
ATOM 3558 C C . SER B 1 59 ? 12.805 -3.953 0.055 1 97.75 59 SER B C 1
ATOM 3560 O O . SER B 1 59 ? 14.016 -4.059 -0.171 1 97.75 59 SER B O 1
ATOM 3562 N N . LEU B 1 60 ? 12.188 -2.812 0.14 1 98.25 60 LEU B N 1
ATOM 3563 C CA . LEU B 1 60 ? 12.914 -1.557 -0.015 1 98.25 60 LEU B CA 1
ATOM 3564 C C . LEU B 1 60 ? 13.891 -1.352 1.134 1 98.25 60 LEU B C 1
ATOM 3566 O O . LEU B 1 60 ? 14.984 -0.815 0.934 1 98.25 60 LEU B O 1
ATOM 3570 N N . GLU B 1 61 ? 13.5 -1.755 2.328 1 97.62 61 GLU B N 1
ATOM 3571 C CA . GLU B 1 61 ? 14.422 -1.638 3.455 1 97.62 61 GLU B CA 1
ATOM 3572 C C . GLU B 1 61 ? 15.602 -2.602 3.309 1 97.62 61 GLU B C 1
ATOM 3574 O O . GLU B 1 61 ? 16.719 -2.279 3.691 1 97.62 61 GLU B O 1
ATOM 3579 N N . VAL B 1 62 ? 15.352 -3.775 2.771 1 97.75 62 VAL B N 1
ATOM 3580 C CA . VAL B 1 62 ? 16.438 -4.695 2.482 1 97.75 62 VAL B CA 1
ATOM 3581 C C . VAL B 1 62 ? 17.406 -4.055 1.483 1 97.75 62 VAL B C 1
ATOM 3583 O O . VAL B 1 62 ? 18.625 -4.125 1.654 1 97.75 62 VAL B O 1
ATOM 3586 N N . ALA B 1 63 ? 16.844 -3.449 0.44 1 98.38 63 ALA B N 1
ATOM 3587 C CA . ALA B 1 63 ? 17.656 -2.752 -0.554 1 98.38 63 ALA B CA 1
ATOM 3588 C C . ALA B 1 63 ? 18.469 -1.625 0.088 1 98.38 63 ALA B C 1
ATOM 3590 O O . ALA B 1 63 ? 19.625 -1.41 -0.259 1 98.38 63 ALA B O 1
ATOM 3591 N N . ASN B 1 64 ? 17.797 -0.951 0.967 1 97.31 64 ASN B N 1
ATOM 3592 C CA . ASN B 1 64 ? 18.438 0.127 1.705 1 97.31 64 ASN B CA 1
ATOM 3593 C C . ASN B 1 64 ? 19.609 -0.389 2.539 1 97.31 64 ASN B C 1
ATOM 3595 O O . ASN B 1 64 ? 20.703 0.167 2.486 1 97.31 64 ASN B O 1
ATOM 3599 N N . ASN B 1 65 ? 19.453 -1.442 3.244 1 97 65 ASN B N 1
ATOM 3600 C CA . ASN B 1 65 ? 20.453 -2.035 4.125 1 97 65 ASN B CA 1
ATOM 3601 C C . ASN B 1 65 ? 21.656 -2.547 3.342 1 97 65 ASN B C 1
ATOM 3603 O O . ASN B 1 65 ? 22.766 -2.631 3.879 1 97 65 ASN B O 1
ATOM 3607 N N . THR B 1 66 ? 21.453 -2.842 2.104 1 98.19 66 THR B N 1
ATOM 3608 C CA . THR B 1 66 ? 22.516 -3.473 1.318 1 98.19 66 THR B CA 1
ATOM 3609 C C . THR B 1 66 ? 22.984 -2.543 0.204 1 98.19 66 THR B C 1
ATOM 3611 O O . THR B 1 66 ? 23.781 -2.943 -0.649 1 98.19 66 THR B O 1
ATOM 3614 N N . LYS B 1 67 ? 22.406 -1.364 0.107 1 98.19 67 LYS B N 1
ATOM 3615 C CA . LYS B 1 67 ? 22.844 -0.274 -0.761 1 98.19 67 LYS B CA 1
ATOM 3616 C C . LYS B 1 67 ? 22.641 -0.63 -2.232 1 98.19 67 LYS B C 1
ATOM 3618 O O . LYS B 1 67 ? 23.5 -0.324 -3.068 1 98.19 67 LYS B O 1
ATOM 3623 N N . ILE B 1 68 ? 21.594 -1.321 -2.523 1 98.62 68 ILE B N 1
ATOM 3624 C CA . ILE B 1 68 ? 21.297 -1.727 -3.893 1 98.62 68 ILE B CA 1
ATOM 3625 C C . ILE B 1 68 ? 21.219 -0.494 -4.793 1 98.62 68 ILE B C 1
ATOM 3627 O O . ILE B 1 68 ? 21.844 -0.457 -5.859 1 98.62 68 ILE B O 1
ATOM 3631 N N . PHE B 1 69 ? 20.516 0.551 -4.383 1 98.31 69 PHE B N 1
ATOM 3632 C CA . PHE B 1 69 ? 20.25 1.695 -5.246 1 98.31 69 PHE B CA 1
ATOM 3633 C C . PHE B 1 69 ? 21.5 2.535 -5.441 1 98.31 69 PHE B C 1
ATOM 3635 O O . PHE B 1 69 ? 21.703 3.121 -6.508 1 98.31 69 PHE B O 1
ATOM 3642 N N . GLN B 1 70 ? 22.359 2.584 -4.422 1 98.19 70 GLN B N 1
ATOM 3643 C CA . GLN B 1 70 ? 23.656 3.264 -4.566 1 98.19 70 GLN B CA 1
ATOM 3644 C C . GLN B 1 70 ? 24.531 2.564 -5.598 1 98.19 70 GLN B C 1
ATOM 3646 O O . GLN B 1 70 ? 25.188 3.219 -6.414 1 98.19 70 GLN B O 1
ATOM 3651 N N . HIS B 1 71 ? 24.562 1.263 -5.535 1 98.44 71 HIS B N 1
ATOM 3652 C CA . HIS B 1 71 ? 25.359 0.502 -6.492 1 98.44 71 HIS B CA 1
ATOM 3653 C C . HIS B 1 71 ? 24.844 0.698 -7.914 1 98.44 71 HIS B C 1
ATOM 3655 O O . HIS B 1 71 ? 25.625 0.835 -8.852 1 98.44 71 HIS B O 1
ATOM 3661 N N . LEU B 1 72 ? 23.531 0.709 -8.078 1 98.19 72 LEU B N 1
ATOM 3662 C CA . LEU B 1 72 ? 22.953 0.915 -9.406 1 98.19 72 LEU B CA 1
ATOM 3663 C C . LEU B 1 72 ? 23.25 2.322 -9.914 1 98.19 72 LEU B C 1
ATOM 3665 O O . LEU B 1 72 ? 23.531 2.512 -11.102 1 98.19 72 LEU B O 1
ATOM 3669 N N . GLN B 1 73 ? 23.109 3.271 -9.031 1 97.5 73 GLN B N 1
ATOM 3670 C CA . GLN B 1 73 ? 23.375 4.664 -9.391 1 97.5 73 GLN B CA 1
ATOM 3671 C C . GLN B 1 73 ? 24.781 4.84 -9.953 1 97.5 73 GLN B C 1
ATOM 3673 O O . GLN B 1 73 ? 24.984 5.586 -10.914 1 97.5 73 GLN B O 1
ATOM 3678 N N . LYS B 1 74 ? 25.703 4.145 -9.367 1 97.12 74 LYS B N 1
ATOM 3679 C CA . LYS B 1 74 ? 27.109 4.258 -9.758 1 97.12 74 LYS B CA 1
ATOM 3680 C C . LYS B 1 74 ? 27.375 3.514 -11.062 1 97.12 74 LYS B C 1
ATOM 3682 O O . LYS B 1 74 ? 28.328 3.832 -11.781 1 97.12 74 LYS B O 1
ATOM 3687 N N . ALA B 1 75 ? 26.547 2.559 -11.375 1 95.88 75 ALA B N 1
ATOM 3688 C CA . ALA B 1 75 ? 26.75 1.725 -12.555 1 95.88 75 ALA B CA 1
ATOM 3689 C C . ALA B 1 75 ? 25.953 2.252 -13.75 1 95.88 75 ALA B C 1
ATOM 3691 O O . ALA B 1 75 ? 24.891 1.727 -14.07 1 95.88 75 ALA B O 1
ATOM 3692 N N . LYS B 1 76 ? 26.453 3.121 -14.484 1 90 76 LYS B N 1
ATOM 3693 C CA . LYS B 1 76 ? 25.734 3.797 -15.562 1 90 76 LYS B CA 1
ATOM 3694 C C . LYS B 1 76 ? 25.375 2.818 -16.688 1 90 76 LYS B C 1
ATOM 3696 O O . LYS B 1 76 ? 24.375 3.01 -17.391 1 90 76 LYS B O 1
ATOM 3701 N N . ASP B 1 77 ? 26.125 1.727 -16.781 1 94.19 77 ASP B N 1
ATOM 3702 C CA . ASP B 1 77 ? 25.875 0.776 -17.859 1 94.19 77 ASP B CA 1
ATOM 3703 C C . ASP B 1 77 ? 25.094 -0.434 -17.359 1 94.19 77 ASP B C 1
ATOM 3705 O O . ASP B 1 77 ? 24.969 -1.433 -18.078 1 94.19 77 ASP B O 1
ATOM 3709 N N . GLY B 1 78 ? 24.625 -0.349 -16.125 1 96.38 78 GLY B N 1
ATOM 3710 C CA . GLY B 1 78 ? 23.859 -1.448 -15.578 1 96.38 78 GLY B CA 1
ATOM 3711 C C . GLY B 1 78 ? 24.703 -2.471 -14.844 1 96.38 78 GLY B C 1
ATOM 3712 O O . GLY B 1 78 ? 25.938 -2.424 -14.914 1 96.38 78 GLY B O 1
ATOM 3713 N N . LEU B 1 79 ? 24.078 -3.346 -14.094 1 98.06 79 LEU B N 1
ATOM 3714 C CA . LEU B 1 79 ? 24.719 -4.441 -13.383 1 98.06 79 LEU B CA 1
ATOM 3715 C C . LEU B 1 79 ? 23.984 -5.754 -13.617 1 98.06 79 LEU B C 1
ATOM 3717 O O . LEU B 1 79 ? 22.75 -5.785 -13.633 1 98.06 79 LEU B O 1
ATOM 3721 N N . THR B 1 80 ? 24.719 -6.758 -13.773 1 97.25 80 THR B N 1
ATOM 3722 C CA . THR B 1 80 ? 24.109 -8.086 -13.789 1 97.25 80 THR B CA 1
ATOM 3723 C C . THR B 1 80 ? 23.703 -8.508 -12.375 1 97.25 80 THR B C 1
ATOM 3725 O O . THR B 1 80 ? 24.172 -7.926 -11.391 1 97.25 80 THR B O 1
ATOM 3728 N N . SER B 1 81 ? 22.875 -9.516 -12.328 1 96.81 81 SER B N 1
ATOM 3729 C CA . SER B 1 81 ? 22.484 -10.062 -11.023 1 96.81 81 SER B CA 1
ATOM 3730 C C . SER B 1 81 ? 23.703 -10.539 -10.242 1 96.81 81 SER B C 1
ATOM 3732 O O . SER B 1 81 ? 23.797 -10.312 -9.031 1 96.81 81 SER B O 1
ATOM 3734 N N . GLN B 1 82 ? 24.609 -11.125 -10.922 1 97.56 82 GLN B N 1
ATOM 3735 C CA . GLN B 1 82 ? 25.812 -11.641 -10.273 1 97.56 82 GLN B CA 1
ATOM 3736 C C . GLN B 1 82 ? 26.656 -10.508 -9.711 1 97.56 82 GLN B C 1
ATOM 3738 O O . GLN B 1 82 ? 27.125 -10.578 -8.57 1 97.56 82 GLN B O 1
ATOM 3743 N N . ALA B 1 83 ? 26.891 -9.5 -10.484 1 98.06 83 ALA B N 1
ATOM 3744 C CA . ALA B 1 83 ? 27.688 -8.359 -10.039 1 98.06 83 ALA B CA 1
ATOM 3745 C C . ALA B 1 83 ? 27.031 -7.664 -8.844 1 98.06 83 ALA B C 1
ATOM 3747 O O . ALA B 1 83 ? 27.719 -7.277 -7.895 1 98.06 83 ALA B O 1
ATOM 3748 N N . LEU B 1 84 ? 25.75 -7.52 -8.961 1 98.25 84 LEU B N 1
ATOM 3749 C CA . LEU B 1 84 ? 25.016 -6.863 -7.887 1 98.25 84 LEU B CA 1
ATOM 3750 C C . LEU B 1 84 ? 25.031 -7.715 -6.621 1 98.25 84 LEU B C 1
ATOM 3752 O O . LEU B 1 84 ? 25.109 -7.184 -5.512 1 98.25 84 LEU B O 1
ATOM 3756 N N . SER B 1 85 ? 24.938 -9.016 -6.785 1 98.38 85 SER B N 1
ATOM 3757 C CA . SER B 1 85 ? 25.031 -9.938 -5.66 1 98.38 85 SER B CA 1
ATOM 3758 C C . SER B 1 85 ? 26.375 -9.812 -4.953 1 98.38 85 SER B C 1
ATOM 3760 O O . SER B 1 85 ? 26.438 -9.789 -3.723 1 98.38 85 SER B O 1
ATOM 3762 N N . GLU B 1 86 ? 27.406 -9.727 -5.656 1 98.25 86 GLU B N 1
ATOM 3763 C CA . GLU B 1 86 ? 28.75 -9.602 -5.09 1 98.25 86 GLU B CA 1
ATOM 3764 C C . GLU B 1 86 ? 28.906 -8.305 -4.312 1 98.25 86 GLU B C 1
ATOM 3766 O O . GLU B 1 86 ? 29.562 -8.273 -3.27 1 98.25 86 GLU B O 1
ATOM 3771 N N . LYS B 1 87 ? 28.312 -7.328 -4.781 1 98 87 LYS B N 1
ATOM 3772 C CA . LYS B 1 87 ? 28.422 -6.016 -4.152 1 98 87 LYS B CA 1
ATOM 3773 C C . LYS B 1 87 ? 27.578 -5.926 -2.895 1 98 87 LYS B C 1
ATOM 3775 O O . LYS B 1 87 ? 27.906 -5.188 -1.965 1 98 87 LYS B O 1
ATOM 3780 N N . THR B 1 88 ? 26.453 -6.621 -2.877 1 98.19 88 THR B N 1
ATOM 3781 C CA . THR B 1 88 ? 25.469 -6.43 -1.825 1 98.19 88 THR B CA 1
ATOM 3782 C C . THR B 1 88 ? 25.516 -7.566 -0.811 1 98.19 88 THR B C 1
ATOM 3784 O O . THR B 1 88 ? 25.031 -7.434 0.311 1 98.19 88 THR B O 1
ATOM 3787 N N . GLY B 1 89 ? 25.984 -8.742 -1.267 1 97.94 89 GLY B N 1
ATOM 3788 C CA . GLY B 1 89 ? 25.984 -9.922 -0.422 1 97.94 89 GLY B CA 1
ATOM 3789 C C . GLY B 1 89 ? 24.688 -10.695 -0.479 1 97.94 89 GLY B C 1
ATOM 3790 O O . GLY B 1 89 ? 24.547 -11.75 0.147 1 97.94 89 GLY B O 1
ATOM 3791 N N . ILE B 1 90 ? 23.719 -10.227 -1.238 1 98.19 90 ILE B N 1
ATOM 3792 C CA . ILE B 1 90 ? 22.453 -10.938 -1.367 1 98.19 90 ILE B CA 1
ATOM 3793 C C . ILE B 1 90 ? 22.594 -12.086 -2.359 1 98.19 90 ILE B C 1
ATOM 3795 O O . ILE B 1 90 ? 23.094 -11.898 -3.473 1 98.19 90 ILE B O 1
ATOM 3799 N N . ALA B 1 91 ? 22.188 -13.297 -1.971 1 97.12 91 ALA B N 1
ATOM 3800 C CA . ALA B 1 91 ? 22.234 -14.438 -2.887 1 97.12 91 ALA B CA 1
ATOM 3801 C C . ALA B 1 91 ? 21.469 -14.141 -4.168 1 97.12 91 ALA B C 1
ATOM 3803 O O . ALA B 1 91 ? 20.391 -13.539 -4.125 1 97.12 91 ALA B O 1
ATOM 3804 N N . VAL B 1 92 ? 21.938 -14.586 -5.281 1 96.25 92 VAL B N 1
ATOM 3805 C CA . VAL B 1 92 ? 21.422 -14.227 -6.602 1 96.25 92 VAL B CA 1
ATOM 3806 C C . VAL B 1 92 ? 19.953 -14.602 -6.707 1 96.25 92 VAL B C 1
ATOM 3808 O O . VAL B 1 92 ? 19.125 -13.797 -7.145 1 96.25 92 VAL B O 1
ATOM 3811 N N . PRO B 1 93 ? 19.5 -15.805 -6.277 1 93.12 93 PRO B N 1
ATOM 3812 C CA . PRO B 1 93 ? 18.078 -16.141 -6.418 1 93.12 93 PRO B CA 1
ATOM 3813 C C . PRO B 1 93 ? 17.172 -15.203 -5.625 1 93.12 93 PRO B C 1
ATOM 3815 O O . PRO B 1 93 ? 16.078 -14.844 -6.094 1 93.12 93 PRO B O 1
ATOM 3818 N N . LEU B 1 94 ? 17.609 -14.867 -4.461 1 95.25 94 LEU B N 1
ATOM 3819 C CA . LEU B 1 94 ? 16.859 -13.938 -3.625 1 95.25 94 LEU B CA 1
ATOM 3820 C C . LEU B 1 94 ? 16.859 -12.539 -4.223 1 95.25 94 LEU B C 1
ATOM 3822 O O . LEU B 1 94 ? 15.828 -11.875 -4.273 1 95.25 94 LEU B O 1
ATOM 3826 N N . LEU B 1 95 ? 18 -12.109 -4.695 1 97.62 95 LEU B N 1
ATOM 3827 C CA . LEU B 1 95 ? 18.188 -10.789 -5.301 1 97.62 95 LEU B CA 1
ATOM 3828 C C . LEU B 1 95 ? 17.266 -10.609 -6.5 1 97.62 95 LEU B C 1
ATOM 3830 O O . LEU B 1 95 ? 16.625 -9.562 -6.656 1 97.62 95 LEU B O 1
ATOM 3834 N N . ASN B 1 96 ? 17.188 -11.578 -7.312 1 95.88 96 ASN B N 1
ATOM 3835 C CA . ASN B 1 96 ? 16.359 -11.516 -8.508 1 95.88 96 ASN B CA 1
ATOM 3836 C C . ASN B 1 96 ? 14.891 -11.289 -8.156 1 95.88 96 ASN B C 1
ATOM 3838 O O . ASN B 1 96 ? 14.172 -10.602 -8.883 1 95.88 96 ASN B O 1
ATOM 3842 N N . ARG B 1 97 ? 14.438 -11.898 -7.141 1 95.94 97 ARG B N 1
ATOM 3843 C CA . ARG B 1 97 ? 13.047 -11.758 -6.73 1 95.94 97 ARG B CA 1
ATOM 3844 C C . ARG B 1 97 ? 12.75 -10.32 -6.293 1 95.94 97 ARG B C 1
ATOM 3846 O O . ARG B 1 97 ? 11.742 -9.742 -6.707 1 95.94 97 ARG B O 1
ATOM 3853 N N . PHE B 1 98 ? 13.648 -9.734 -5.465 1 97.62 98 PHE B N 1
ATOM 3854 C CA . PHE B 1 98 ? 13.477 -8.344 -5.047 1 97.62 98 PHE B CA 1
ATOM 3855 C C . PHE B 1 98 ? 13.539 -7.406 -6.246 1 97.62 98 PHE B C 1
ATOM 3857 O O . PHE B 1 98 ? 12.703 -6.52 -6.387 1 97.62 98 PHE B O 1
ATOM 3864 N N . MET B 1 99 ? 14.5 -7.664 -7.09 1 98.06 99 MET B N 1
ATOM 3865 C CA . MET B 1 99 ? 14.734 -6.766 -8.219 1 98.06 99 MET B CA 1
ATOM 3866 C C . MET B 1 99 ? 13.562 -6.816 -9.203 1 98.06 99 MET B C 1
ATOM 3868 O O . MET B 1 99 ? 13.172 -5.785 -9.75 1 98.06 99 MET B O 1
ATOM 3872 N N . ARG B 1 100 ? 13.008 -7.977 -9.469 1 97.06 100 ARG B N 1
ATOM 3873 C CA . ARG B 1 100 ? 11.844 -8.094 -10.344 1 97.06 100 ARG B CA 1
ATOM 3874 C C . ARG B 1 100 ? 10.656 -7.332 -9.773 1 97.06 100 ARG B C 1
ATOM 3876 O O . ARG B 1 100 ? 9.891 -6.711 -10.516 1 97.06 100 ARG B O 1
ATOM 3883 N N . HIS B 1 101 ? 10.508 -7.469 -8.484 1 97.75 101 HIS B N 1
ATOM 3884 C CA . HIS B 1 101 ? 9.422 -6.746 -7.824 1 97.75 101 HIS B CA 1
ATOM 3885 C C . HIS B 1 101 ? 9.625 -5.238 -7.926 1 97.75 101 HIS B C 1
ATOM 3887 O O . HIS B 1 101 ? 8.672 -4.496 -8.164 1 97.75 101 HIS B O 1
ATOM 3893 N N . PHE B 1 102 ? 10.906 -4.762 -7.781 1 98.19 102 PHE B N 1
ATOM 3894 C CA . PHE B 1 102 ? 11.227 -3.35 -7.949 1 98.19 102 PHE B CA 1
ATOM 3895 C C . PHE B 1 102 ? 10.945 -2.9 -9.375 1 98.19 102 PHE B C 1
ATOM 3897 O O . PHE B 1 102 ? 10.438 -1.798 -9.602 1 98.19 102 PHE B O 1
ATOM 3904 N N . ALA B 1 103 ? 11.25 -3.779 -10.297 1 97.19 103 ALA B N 1
ATOM 3905 C CA . ALA B 1 103 ? 11.016 -3.445 -11.703 1 97.19 103 ALA B CA 1
ATOM 3906 C C . ALA B 1 103 ? 9.523 -3.326 -11.992 1 97.19 103 ALA B C 1
ATOM 3908 O O . ALA B 1 103 ? 9.102 -2.43 -12.727 1 97.19 103 ALA B O 1
ATOM 3909 N N . ALA B 1 104 ? 8.773 -4.246 -11.453 1 95.81 104 ALA B N 1
ATOM 3910 C CA . ALA B 1 104 ? 7.324 -4.211 -11.641 1 95.81 104 ALA B CA 1
ATOM 3911 C C . ALA B 1 104 ? 6.727 -2.916 -11.102 1 95.81 104 ALA B C 1
ATOM 3913 O O . ALA B 1 104 ? 5.734 -2.412 -11.633 1 95.81 104 ALA B O 1
ATOM 3914 N N . HIS B 1 105 ? 7.336 -2.332 -10.062 1 96.56 105 HIS B N 1
ATOM 3915 C CA . HIS B 1 105 ? 6.883 -1.089 -9.445 1 96.56 105 HIS B CA 1
ATOM 3916 C C . HIS B 1 105 ? 7.562 0.118 -10.086 1 96.56 105 HIS B C 1
ATOM 3918 O O . HIS B 1 105 ? 7.406 1.246 -9.609 1 96.56 105 HIS B O 1
ATOM 3924 N N . LYS B 1 106 ? 8.383 -0.089 -11.086 1 95.75 106 LYS B N 1
ATOM 3925 C CA . LYS B 1 106 ? 9.062 0.95 -11.852 1 95.75 106 LYS B CA 1
ATOM 3926 C C . LYS B 1 106 ? 10.125 1.649 -11.008 1 95.75 106 LYS B C 1
ATOM 3928 O O . LYS B 1 106 ? 10.477 2.803 -11.266 1 95.75 106 LYS B O 1
ATOM 3933 N N . VAL B 1 107 ? 10.641 0.942 -10.008 1 97.38 107 VAL B N 1
ATOM 3934 C CA . VAL B 1 107 ? 11.703 1.491 -9.172 1 97.38 107 VAL B CA 1
ATOM 3935 C C . VAL B 1 107 ? 13.047 1.358 -9.891 1 97.38 107 VAL B C 1
ATOM 3937 O O . VAL B 1 107 ? 13.891 2.25 -9.805 1 97.38 107 VAL B O 1
ATOM 3940 N N . VAL B 1 108 ? 13.195 0.237 -10.523 1 97.81 108 VAL B N 1
ATOM 3941 C CA . VAL B 1 108 ? 14.375 -0.029 -11.336 1 97.81 108 VAL B CA 1
ATOM 3942 C C . VAL B 1 108 ? 13.953 -0.506 -12.719 1 97.81 108 VAL B C 1
ATOM 3944 O O . VAL B 1 108 ? 12.766 -0.678 -12.992 1 97.81 108 VAL B O 1
ATOM 3947 N N . ARG B 1 109 ? 14.906 -0.629 -13.57 1 95.88 109 ARG B N 1
ATOM 3948 C CA . ARG B 1 109 ? 14.672 -1.153 -14.914 1 95.88 109 ARG B CA 1
ATOM 3949 C C . ARG B 1 109 ? 15.602 -2.326 -15.211 1 95.88 109 ARG B C 1
ATOM 3951 O O . ARG B 1 109 ? 16.672 -2.439 -14.625 1 95.88 109 ARG B O 1
ATOM 3958 N N . PHE B 1 110 ? 15.117 -3.156 -16.078 1 96.19 110 PHE B N 1
ATOM 3959 C CA . PHE B 1 110 ? 15.914 -4.312 -16.469 1 96.19 110 PHE B CA 1
ATOM 3960 C C . PHE B 1 110 ? 15.977 -4.434 -17.984 1 96.19 110 PHE B C 1
ATOM 3962 O O . PHE B 1 110 ? 14.992 -4.164 -18.672 1 96.19 110 PHE B O 1
ATOM 3969 N N . SER B 1 111 ? 17.156 -4.691 -18.469 1 93.88 111 SER B N 1
ATOM 3970 C CA . SER B 1 111 ? 17.406 -5.086 -19.844 1 93.88 111 SER B CA 1
ATOM 3971 C C . SER B 1 111 ? 18.25 -6.352 -19.922 1 93.88 111 SER B C 1
ATOM 3973 O O . SER B 1 111 ? 19.266 -6.461 -19.25 1 93.88 111 SER B O 1
ATOM 3975 N N . LYS B 1 112 ? 17.844 -7.25 -20.703 1 90.12 112 LYS B N 1
ATOM 3976 C CA . LYS B 1 112 ? 18.516 -8.539 -20.781 1 90.12 112 LYS B CA 1
ATOM 3977 C C . LYS B 1 112 ? 20 -8.367 -21.094 1 90.12 112 LYS B C 1
ATOM 3979 O O . LYS B 1 112 ? 20.859 -8.984 -20.453 1 90.12 112 LYS B O 1
ATOM 3984 N N . PRO B 1 113 ? 20.344 -7.484 -22 1 92.12 113 PRO B N 1
ATOM 3985 C CA . PRO B 1 113 ? 21.75 -7.363 -22.359 1 92.12 113 PRO B CA 1
ATOM 3986 C C . PRO B 1 113 ? 22.594 -6.684 -21.281 1 92.12 113 PRO B C 1
ATOM 3988 O O . PRO B 1 113 ? 23.781 -6.977 -21.141 1 92.12 113 PRO B O 1
ATOM 3991 N N . THR B 1 114 ? 21.984 -5.809 -20.484 1 94.88 114 THR B N 1
ATOM 3992 C CA . THR B 1 114 ? 22.812 -4.953 -19.656 1 94.88 114 THR B CA 1
ATOM 3993 C C . THR B 1 114 ? 22.469 -5.133 -18.172 1 94.88 114 THR B C 1
ATOM 3995 O O . THR B 1 114 ? 23.188 -4.645 -17.297 1 94.88 114 THR B O 1
ATOM 3998 N N . GLY B 1 115 ? 21.359 -5.824 -18 1 96.75 115 GLY B N 1
ATOM 3999 C CA . GLY B 1 115 ? 21.016 -6.137 -16.625 1 96.75 115 GLY B CA 1
ATOM 4000 C C . GLY B 1 115 ? 20.156 -5.07 -15.961 1 96.75 115 GLY B C 1
ATOM 4001 O O . GLY B 1 115 ? 19.25 -4.523 -16.594 1 96.75 115 GLY B O 1
ATOM 4002 N N . TRP B 1 116 ? 20.438 -4.797 -14.703 1 97.94 116 TRP B N 1
ATOM 4003 C CA . TRP B 1 116 ? 19.641 -3.898 -13.883 1 97.94 116 TRP B CA 1
ATOM 4004 C C . TRP B 1 116 ? 20.141 -2.465 -13.984 1 97.94 116 TRP B C 1
ATOM 4006 O O . TRP B 1 116 ? 21.359 -2.223 -13.93 1 97.94 116 TRP B O 1
ATOM 4016 N N . HIS B 1 117 ? 19.188 -1.532 -14.094 1 97.94 117 HIS B N 1
ATOM 4017 C CA . HIS B 1 117 ? 19.5 -0.114 -14.219 1 97.94 117 HIS B CA 1
ATOM 4018 C C . HIS B 1 117 ? 18.734 0.714 -13.188 1 97.94 117 HIS B C 1
ATOM 4020 O O . HIS B 1 117 ? 17.609 0.371 -12.812 1 97.94 117 HIS B O 1
ATOM 4026 N N . ALA B 1 118 ? 19.391 1.811 -12.797 1 97.75 118 ALA B N 1
ATOM 4027 C CA . ALA B 1 118 ? 18.734 2.779 -11.93 1 97.75 118 ALA B CA 1
ATOM 4028 C C . ALA B 1 118 ? 17.672 3.576 -12.688 1 97.75 118 ALA B C 1
ATOM 4030 O O . ALA B 1 118 ? 17.672 3.594 -13.922 1 97.75 118 ALA B O 1
ATOM 4031 N N . THR B 1 119 ? 16.719 4.07 -12.039 1 96.56 119 THR B N 1
ATOM 4032 C CA . THR B 1 119 ? 15.773 5.078 -12.5 1 96.56 119 THR B CA 1
ATOM 4033 C C . THR B 1 119 ? 15.93 6.371 -11.703 1 96.56 119 THR B C 1
ATOM 4035 O O . THR B 1 119 ? 16.75 6.445 -10.789 1 96.56 119 THR B O 1
ATOM 4038 N N . ASP B 1 120 ? 15.156 7.391 -12.086 1 95.88 120 ASP B N 1
ATOM 4039 C CA . ASP B 1 120 ? 15.164 8.617 -11.297 1 95.88 120 ASP B CA 1
ATOM 4040 C C . ASP B 1 120 ? 14.703 8.359 -9.867 1 95.88 120 ASP B C 1
ATOM 4042 O O . ASP B 1 120 ? 15.242 8.93 -8.922 1 95.88 120 ASP B O 1
ATOM 4046 N N . LEU B 1 121 ? 13.789 7.488 -9.758 1 96.75 121 LEU B N 1
ATOM 4047 C CA . LEU B 1 121 ? 13.266 7.168 -8.438 1 96.75 121 LEU B CA 1
ATOM 4048 C C . LEU B 1 121 ? 14.312 6.461 -7.59 1 96.75 121 LEU B C 1
ATOM 4050 O O . LEU B 1 121 ? 14.57 6.859 -6.449 1 96.75 121 LEU B O 1
ATOM 4054 N N . SER B 1 122 ? 14.922 5.402 -8.156 1 97.88 122 SER B N 1
ATOM 4055 C CA . SER B 1 122 ? 15.922 4.676 -7.375 1 97.88 122 SER B CA 1
ATOM 4056 C C . SER B 1 122 ? 17.109 5.566 -7.043 1 97.88 122 SER B C 1
ATOM 4058 O O . SER B 1 122 ? 17.719 5.43 -5.977 1 97.88 122 SER B O 1
ATOM 4060 N N . ASN B 1 123 ? 17.469 6.504 -7.961 1 97.75 123 ASN B N 1
ATOM 4061 C CA . ASN B 1 123 ? 18.531 7.465 -7.676 1 97.75 123 ASN B CA 1
ATOM 4062 C C . ASN B 1 123 ? 18.172 8.352 -6.484 1 97.75 123 ASN B C 1
ATOM 4064 O O . ASN B 1 123 ? 19.031 8.641 -5.648 1 97.75 123 ASN B O 1
ATOM 4068 N N . THR B 1 124 ? 16.969 8.75 -6.414 1 96.75 124 THR B N 1
ATOM 4069 C CA . THR B 1 124 ? 16.531 9.578 -5.301 1 96.75 124 THR B CA 1
ATOM 4070 C C . THR B 1 124 ? 16.516 8.781 -4 1 96.75 124 THR B C 1
ATOM 4072 O O . THR B 1 124 ? 16.953 9.273 -2.957 1 96.75 124 THR B O 1
ATOM 4075 N N . LEU B 1 125 ? 16.062 7.562 -4.051 1 97 125 LEU B N 1
ATOM 4076 C CA . LEU B 1 125 ? 15.977 6.707 -2.875 1 97 125 LEU B CA 1
ATOM 4077 C C . LEU B 1 125 ? 17.359 6.359 -2.34 1 97 125 LEU B C 1
ATOM 4079 O O . LEU B 1 125 ? 17.5 5.969 -1.181 1 97 125 LEU B O 1
ATOM 4083 N N . ALA B 1 126 ? 18.359 6.531 -3.199 1 97.38 126 ALA B N 1
ATOM 4084 C CA . ALA B 1 126 ? 19.75 6.227 -2.82 1 97.38 126 ALA B CA 1
ATOM 4085 C C . ALA B 1 126 ? 20.328 7.324 -1.935 1 97.38 126 ALA B C 1
ATOM 4087 O O . ALA B 1 126 ? 21.344 7.121 -1.272 1 97.38 126 ALA B O 1
ATOM 4088 N N . LYS B 1 127 ? 19.719 8.461 -1.91 1 96.88 127 LYS B N 1
ATOM 4089 C CA . LYS B 1 127 ? 20.219 9.57 -1.11 1 96.88 127 LYS B CA 1
ATOM 4090 C C . LYS B 1 127 ? 20.047 9.305 0.381 1 96.88 127 LYS B C 1
ATOM 4092 O O . LYS B 1 127 ? 19.078 8.648 0.785 1 96.88 127 LYS B O 1
ATOM 4097 N N . GLU B 1 128 ? 20.844 9.844 1.151 1 95.69 128 GLU B N 1
ATOM 4098 C CA . GLU B 1 128 ? 20.906 9.555 2.58 1 95.69 128 GLU B CA 1
ATOM 4099 C C . GLU B 1 128 ? 19.594 9.859 3.27 1 95.69 128 GLU B C 1
ATOM 4101 O O . GLU B 1 128 ? 19.109 9.07 4.078 1 95.69 128 GLU B O 1
ATOM 4106 N N . ASN B 1 129 ? 19.047 11.016 3.004 1 93.56 129 ASN B N 1
ATOM 4107 C CA . ASN B 1 129 ? 17.797 11.391 3.668 1 93.56 129 ASN B CA 1
ATOM 4108 C C . ASN B 1 129 ? 16.672 10.422 3.336 1 93.56 129 ASN B C 1
ATOM 4110 O O . ASN B 1 129 ? 15.812 10.148 4.18 1 93.56 129 ASN B O 1
ATOM 4114 N N . HIS B 1 130 ? 16.672 9.945 2.129 1 95.62 130 HIS B N 1
ATOM 4115 C CA . HIS B 1 130 ? 15.648 8.977 1.752 1 95.62 130 HIS B CA 1
ATOM 4116 C C . HIS B 1 130 ? 15.93 7.613 2.363 1 95.62 130 HIS B C 1
ATOM 4118 O O . HIS B 1 130 ? 15 6.891 2.734 1 95.62 130 HIS B O 1
ATOM 4124 N N . GLN B 1 131 ? 17.188 7.258 2.484 1 96.25 131 GLN B N 1
ATOM 4125 C CA . GLN B 1 131 ? 17.562 6.02 3.168 1 96.25 131 GLN B CA 1
ATOM 4126 C C . GLN B 1 131 ? 17.078 6.027 4.617 1 96.25 131 GLN B C 1
ATOM 4128 O O . GLN B 1 131 ? 16.469 5.059 5.078 1 96.25 131 GLN B O 1
ATOM 4133 N N . HIS B 1 132 ? 17.375 7.129 5.25 1 95.75 132 HIS B N 1
ATOM 4134 C CA . HIS B 1 132 ? 16.922 7.297 6.621 1 95.75 132 HIS B CA 1
ATOM 4135 C C . HIS B 1 132 ? 15.398 7.215 6.707 1 95.75 132 HIS B C 1
ATOM 4137 O O . HIS B 1 132 ? 14.852 6.602 7.629 1 95.75 132 HIS B O 1
ATOM 4143 N N . SER B 1 133 ? 14.766 7.801 5.734 1 95.12 133 SER B N 1
ATOM 4144 C CA . SER B 1 133 ? 13.312 7.836 5.711 1 95.12 133 SER B CA 1
ATOM 4145 C C . SER B 1 133 ? 12.727 6.438 5.562 1 95.12 133 SER B C 1
ATOM 4147 O O . SER B 1 133 ? 11.75 6.09 6.238 1 95.12 133 SER B O 1
ATOM 4149 N N . ILE B 1 134 ? 13.32 5.664 4.676 1 96.5 134 ILE B N 1
ATOM 4150 C CA . ILE B 1 134 ? 12.867 4.293 4.465 1 96.5 134 ILE B CA 1
ATOM 4151 C C . ILE B 1 134 ? 12.984 3.504 5.766 1 96.5 134 ILE B C 1
ATOM 4153 O O . ILE B 1 134 ? 12.039 2.836 6.184 1 96.5 134 ILE B O 1
ATOM 4157 N N . SER B 1 135 ? 14.102 3.604 6.414 1 95.94 135 SER B N 1
ATOM 4158 C CA . SER B 1 135 ? 14.328 2.871 7.656 1 95.94 135 SER B CA 1
ATOM 4159 C C . SER B 1 135 ? 13.352 3.309 8.742 1 95.94 135 SER B C 1
ATOM 4161 O O . SER B 1 135 ? 12.789 2.475 9.461 1 95.94 135 SER B O 1
ATOM 4163 N N . PHE B 1 136 ? 13.148 4.574 8.859 1 94.81 136 PHE B N 1
ATOM 4164 C CA . PHE B 1 136 ? 12.219 5.102 9.852 1 94.81 136 PHE B CA 1
ATOM 4165 C C . PHE B 1 136 ? 10.805 4.578 9.602 1 94.81 136 PHE B C 1
ATOM 4167 O O . PHE B 1 136 ? 10.164 4.066 10.523 1 94.81 136 PHE B O 1
ATOM 4174 N N . CYS B 1 137 ? 10.344 4.707 8.344 1 95.44 137 CYS B N 1
ATOM 4175 C CA . CYS B 1 137 ? 8.969 4.34 7.996 1 95.44 137 CYS B CA 1
ATOM 4176 C C . CYS B 1 137 ? 8.742 2.844 8.195 1 95.44 137 CYS B C 1
ATOM 4178 O O . CYS B 1 137 ? 7.699 2.436 8.703 1 95.44 137 CYS B O 1
ATOM 4180 N N . GLN B 1 138 ? 9.711 2.09 7.824 1 94.25 138 GLN B N 1
ATOM 4181 C CA . GLN B 1 138 ? 9.562 0.641 7.902 1 94.25 138 GLN B CA 1
ATOM 4182 C C . GLN B 1 138 ? 9.617 0.162 9.352 1 94.25 138 GLN B C 1
ATOM 4184 O O . GLN B 1 138 ? 8.812 -0.675 9.766 1 94.25 138 GLN B O 1
ATOM 4189 N N . ARG B 1 139 ? 10.508 0.69 10.133 1 91 139 ARG B N 1
ATOM 4190 C CA . ARG B 1 139 ? 10.797 0.132 11.453 1 91 139 ARG B CA 1
ATOM 4191 C C . ARG B 1 139 ? 9.945 0.798 12.531 1 91 139 ARG B C 1
ATOM 4193 O O . ARG B 1 139 ? 9.656 0.192 13.562 1 91 139 ARG B O 1
ATOM 4200 N N . ALA B 1 140 ? 9.586 1.976 12.289 1 89.75 140 ALA B N 1
ATOM 4201 C CA . ALA B 1 140 ? 8.82 2.691 13.305 1 89.75 140 ALA B CA 1
ATOM 4202 C C . ALA B 1 140 ? 7.352 2.799 12.906 1 89.75 140 ALA B C 1
ATOM 4204 O O . ALA B 1 140 ? 6.473 2.279 13.602 1 89.75 140 ALA B O 1
ATOM 4205 N N . ALA B 1 141 ? 7.039 3.305 11.75 1 87.5 141 ALA B N 1
ATOM 4206 C CA . ALA B 1 141 ? 5.672 3.639 11.359 1 87.5 141 ALA B CA 1
ATOM 4207 C C . ALA B 1 141 ? 4.891 2.387 10.969 1 87.5 141 ALA B C 1
ATOM 4209 O O . ALA B 1 141 ? 3.781 2.162 11.461 1 87.5 141 ALA B O 1
ATOM 4210 N N . ALA B 1 142 ? 5.457 1.589 10.055 1 89.88 142 ALA B N 1
ATOM 4211 C CA . ALA B 1 142 ? 4.754 0.42 9.531 1 89.88 142 ALA B CA 1
ATOM 4212 C C . ALA B 1 142 ? 4.375 -0.537 10.656 1 89.88 142 ALA B C 1
ATOM 4214 O O . ALA B 1 142 ? 3.305 -1.153 10.625 1 89.88 142 ALA B O 1
ATOM 4215 N N . LYS B 1 143 ? 5.203 -0.642 11.617 1 89.56 143 LYS B N 1
ATOM 4216 C CA . LYS B 1 143 ? 4.941 -1.528 12.75 1 89.56 143 LYS B CA 1
ATOM 4217 C C . LYS B 1 143 ? 3.721 -1.062 13.539 1 89.56 143 LYS B C 1
ATOM 4219 O O . LYS B 1 143 ? 2.916 -1.882 13.984 1 89.56 143 LYS B O 1
ATOM 4224 N N . SER B 1 144 ? 3.635 0.229 13.75 1 92.25 144 SER B N 1
ATOM 4225 C CA . SER B 1 144 ? 2.494 0.783 14.469 1 92.25 144 SER B CA 1
ATOM 4226 C C . SER B 1 144 ? 1.182 0.448 13.773 1 92.25 144 SER B C 1
ATOM 4228 O O . SER B 1 144 ? 0.222 0.017 14.414 1 92.25 144 S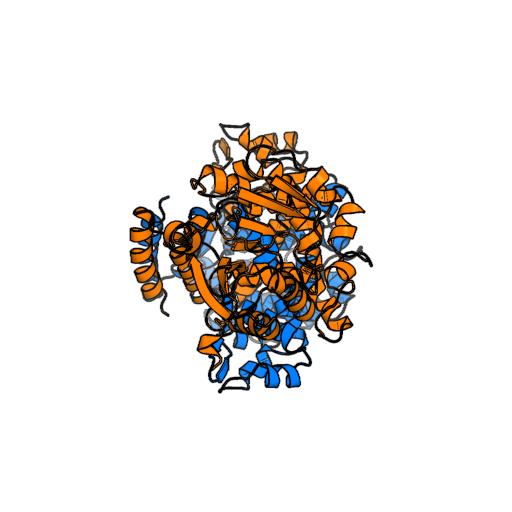ER B O 1
ATOM 4230 N N . PHE B 1 145 ? 1.075 0.59 12.484 1 93.62 145 PHE B N 1
ATOM 4231 C CA . PHE B 1 145 ? -0.139 0.335 11.719 1 93.62 145 PHE B CA 1
ATOM 4232 C C . PHE B 1 145 ? -0.489 -1.147 11.734 1 93.62 145 PHE B C 1
ATOM 4234 O O . PHE B 1 145 ? -1.666 -1.513 11.766 1 93.62 145 PHE B O 1
ATOM 4241 N N . CYS B 1 146 ? 0.567 -1.959 11.695 1 91.56 146 CYS B N 1
ATOM 4242 C CA . CYS B 1 146 ? 0.37 -3.404 11.703 1 91.56 146 CYS B CA 1
ATOM 4243 C C . CYS B 1 146 ? -0.373 -3.848 12.953 1 91.56 146 CYS B C 1
ATOM 4245 O O . CYS B 1 146 ? -1.128 -4.82 12.922 1 91.56 146 CYS B O 1
ATOM 4247 N N . PHE B 1 147 ? -0.302 -3.098 14.023 1 92.38 147 PHE B N 1
ATOM 4248 C CA . PHE B 1 147 ? -0.875 -3.518 15.297 1 92.38 147 PHE B CA 1
ATOM 4249 C C . PHE B 1 147 ? -2.123 -2.707 15.625 1 92.38 147 PHE B C 1
ATOM 4251 O O . PHE B 1 147 ? -2.656 -2.795 16.734 1 92.38 147 PHE B O 1
ATOM 4258 N N . PHE B 1 148 ? -2.646 -1.892 14.711 1 94.12 148 PHE B N 1
ATOM 4259 C CA . PHE B 1 148 ? -3.883 -1.14 14.891 1 94.12 148 PHE B CA 1
ATOM 4260 C C . PHE B 1 148 ? -4.984 -2.033 15.453 1 94.12 148 PHE B C 1
ATOM 4262 O O . PHE B 1 148 ? -5.602 -1.698 16.469 1 94.12 148 PHE B O 1
ATOM 4269 N N . PRO B 1 149 ? -5.184 -3.201 14.828 1 95.12 149 PRO B N 1
ATOM 4270 C CA . PRO B 1 149 ? -6.305 -4.008 15.312 1 95.12 149 PRO B CA 1
ATOM 4271 C C . PRO B 1 149 ? -6.133 -4.449 16.766 1 95.12 149 PRO B C 1
ATOM 4273 O O . PRO B 1 149 ? -7.086 -4.391 17.547 1 95.12 149 PRO B O 1
ATOM 4276 N N . ASP B 1 150 ? -4.934 -4.844 17.141 1 94.19 150 ASP B N 1
ATOM 4277 C CA . ASP B 1 150 ? -4.672 -5.309 18.5 1 94.19 150 ASP B CA 1
ATOM 4278 C C . ASP B 1 150 ? -4.793 -4.168 19.5 1 94.19 150 ASP B C 1
ATOM 4280 O O . ASP B 1 150 ? -5.438 -4.312 20.547 1 94.19 150 ASP B O 1
ATOM 4284 N N . HIS B 1 151 ? -4.203 -3.09 19.188 1 95.06 151 HIS B N 1
ATOM 4285 C CA . HIS B 1 151 ? -4.238 -1.948 20.094 1 95.06 151 HIS B CA 1
ATOM 4286 C C . HIS B 1 151 ? -5.672 -1.473 20.328 1 95.06 151 HIS B C 1
ATOM 4288 O O . HIS B 1 151 ? -6.086 -1.272 21.469 1 95.06 151 HIS B O 1
ATOM 4294 N N . PHE B 1 152 ? -6.406 -1.299 19.25 1 96.44 152 PHE B N 1
ATOM 4295 C CA . PHE B 1 152 ? -7.73 -0.699 19.391 1 96.44 152 PHE B CA 1
ATOM 4296 C C . PHE B 1 152 ? -8.703 -1.687 20.016 1 96.44 152 PHE B C 1
ATOM 4298 O O . PHE B 1 152 ? -9.617 -1.289 20.75 1 96.44 152 PHE B O 1
ATOM 4305 N N . LYS B 1 153 ? -8.5 -2.936 19.781 1 96.12 153 LYS B N 1
ATOM 4306 C CA . LYS B 1 153 ? -9.289 -3.922 20.516 1 96.12 153 LYS B CA 1
ATOM 4307 C C . LYS B 1 153 ? -9.016 -3.834 22.016 1 96.12 153 LYS B C 1
ATOM 4309 O O . LYS B 1 153 ? -9.953 -3.812 22.812 1 96.12 153 LYS B O 1
ATOM 4314 N N . GLN B 1 154 ? -7.773 -3.795 22.359 1 95.12 154 GLN B N 1
ATOM 4315 C CA . GLN B 1 154 ? -7.391 -3.695 23.766 1 95.12 154 GLN B CA 1
ATOM 4316 C C . GLN B 1 154 ? -7.918 -2.406 24.391 1 95.12 154 GLN B C 1
ATOM 4318 O O . GLN B 1 154 ? -8.289 -2.387 25.578 1 95.12 154 GLN B O 1
ATOM 4323 N N . ALA B 1 155 ? -8 -1.382 23.625 1 94.88 155 ALA B N 1
ATOM 4324 C CA . ALA B 1 155 ? -8.445 -0.075 24.109 1 94.88 155 ALA B CA 1
ATOM 4325 C C . ALA B 1 155 ? -9.961 0.058 24.016 1 94.88 155 ALA B C 1
ATOM 4327 O O . ALA B 1 155 ? -10.508 1.151 24.188 1 94.88 155 ALA B O 1
ATOM 4328 N N . ASN B 1 156 ? -10.656 -1.028 23.703 1 96.44 156 ASN B N 1
ATOM 4329 C CA . ASN B 1 156 ? -12.109 -1.057 23.562 1 96.44 156 ASN B CA 1
ATOM 4330 C C . ASN B 1 156 ? -12.594 -0.037 22.531 1 96.44 156 ASN B C 1
ATOM 4332 O O . ASN B 1 156 ? -13.617 0.613 22.734 1 96.44 156 ASN B O 1
ATOM 4336 N N . TYR B 1 157 ? -11.727 0.23 21.547 1 96.69 157 TYR B N 1
ATOM 4337 C CA . TYR B 1 157 ? -12.031 1.047 20.375 1 96.69 157 TYR B CA 1
ATOM 4338 C C . TYR B 1 157 ? -12.344 2.484 20.781 1 96.69 157 TYR B C 1
ATOM 4340 O O . TYR B 1 157 ? -13.203 3.133 20.172 1 96.69 157 TYR B O 1
ATOM 4348 N N . GLN B 1 158 ? -11.625 2.883 21.812 1 94.44 158 GLN B N 1
ATOM 4349 C CA . GLN B 1 158 ? -11.672 4.285 22.219 1 94.44 158 GLN B CA 1
ATOM 4350 C C . GLN B 1 158 ? -10.531 5.082 21.578 1 94.44 158 GLN B C 1
ATOM 4352 O O . GLN B 1 158 ? -9.531 4.508 21.156 1 94.44 158 GLN B O 1
ATOM 4357 N N . HIS B 1 159 ? -10.75 6.359 21.438 1 91.19 159 HIS B N 1
ATOM 4358 C CA . HIS B 1 159 ? -9.695 7.227 20.922 1 91.19 159 HIS B CA 1
ATOM 4359 C C . HIS B 1 159 ? -8.492 7.254 21.875 1 91.19 159 HIS B C 1
ATOM 4361 O O . HIS B 1 159 ? -8.656 7.371 23.078 1 91.19 159 HIS B O 1
ATOM 4367 N N . PRO B 1 160 ? -7.371 7.133 21.297 1 87.81 160 PRO B N 1
ATOM 4368 C CA . PRO B 1 160 ? -6.199 7.027 22.172 1 87.81 160 PRO B CA 1
ATOM 4369 C C . PRO B 1 160 ? -5.777 8.375 22.75 1 87.81 160 PRO B C 1
ATOM 4371 O O . PRO B 1 160 ? -6.02 9.422 22.156 1 87.81 160 PRO B O 1
ATOM 4374 N N . GLY B 1 161 ? -5.223 8.266 23.969 1 78.44 161 GLY B N 1
ATOM 4375 C CA . GLY B 1 161 ? -4.559 9.406 24.578 1 78.44 161 GLY B CA 1
ATOM 4376 C C . GLY B 1 161 ? -3.045 9.305 24.547 1 78.44 161 GLY B C 1
ATOM 4377 O O . GLY B 1 161 ? -2.492 8.398 23.922 1 78.44 161 GLY B O 1
ATOM 4378 N N . LEU B 1 162 ? -2.352 10.32 25.062 1 72.69 162 LEU B N 1
ATOM 4379 C CA . LEU B 1 162 ? -0.913 10.25 25.297 1 72.69 162 LEU B CA 1
ATOM 4380 C C . LEU B 1 162 ? -0.614 9.672 26.672 1 72.69 162 LEU B C 1
ATOM 4382 O O . LEU B 1 162 ? -1.207 10.094 27.672 1 72.69 162 LEU B O 1
ATOM 4386 N N . PRO B 1 163 ? 0.103 8.578 26.781 1 77.25 163 PRO B N 1
ATOM 4387 C CA . PRO B 1 163 ? 1.002 7.77 25.953 1 77.25 163 PRO B CA 1
ATOM 4388 C C . PRO B 1 163 ? 0.471 6.359 25.719 1 77.25 163 PRO B C 1
ATOM 4390 O O . PRO B 1 163 ? 1.215 5.383 25.859 1 77.25 163 PRO B O 1
ATOM 4393 N N . ASP B 1 164 ? -0.719 6.254 25.547 1 84.94 164 ASP B N 1
ATOM 4394 C CA . ASP B 1 164 ? -1.298 4.926 25.359 1 84.94 164 ASP B CA 1
ATOM 4395 C C . ASP B 1 164 ? -1.846 4.754 23.953 1 84.94 164 ASP B C 1
ATOM 4397 O O . ASP B 1 164 ? -2.973 4.289 23.766 1 84.94 164 ASP B O 1
ATOM 4401 N N . GLY B 1 165 ? -1.051 5.082 23.047 1 91.56 165 GLY B N 1
ATOM 4402 C CA . GLY B 1 165 ? -1.461 5.008 21.656 1 91.56 165 GLY B CA 1
ATOM 4403 C C . GLY B 1 165 ? -0.912 3.791 20.938 1 91.56 165 GLY B C 1
ATOM 4404 O O . GLY B 1 165 ? -0.222 2.965 21.531 1 91.56 165 GLY B O 1
ATOM 4405 N N . PRO B 1 166 ? -1.289 3.635 19.672 1 93.19 166 PRO B N 1
ATOM 4406 C CA . PRO B 1 166 ? -0.841 2.498 18.859 1 93.19 166 PRO B CA 1
ATOM 4407 C C . PRO B 1 166 ? 0.68 2.371 18.812 1 93.19 166 PRO B C 1
ATOM 4409 O O . PRO B 1 166 ? 1.21 1.257 18.828 1 93.19 166 PRO B O 1
ATOM 4412 N N . TYR B 1 167 ? 1.33 3.465 18.781 1 93.5 167 TYR B N 1
ATOM 4413 C CA . TYR B 1 167 ? 2.787 3.438 18.719 1 93.5 167 TYR B CA 1
ATOM 4414 C C . TYR B 1 167 ? 3.377 2.777 19.953 1 93.5 167 TYR B C 1
ATOM 4416 O O . TYR B 1 167 ? 4.281 1.947 19.859 1 93.5 167 TYR B O 1
ATOM 4424 N N . GLN B 1 168 ? 2.912 3.162 21.125 1 93.75 168 GLN B N 1
ATOM 4425 C CA . GLN B 1 168 ? 3.389 2.611 22.391 1 93.75 168 GLN B CA 1
ATOM 4426 C C . GLN B 1 168 ? 3.113 1.113 22.484 1 93.75 168 GLN B C 1
ATOM 4428 O O . GLN B 1 168 ? 3.955 0.349 22.953 1 93.75 168 GLN B O 1
ATOM 4433 N N . TYR B 1 169 ? 2.004 0.767 22.047 1 93.75 169 TYR B N 1
ATOM 4434 C CA . TYR B 1 169 ? 1.672 -0.653 22 1 93.75 169 TYR B CA 1
ATOM 4435 C C . TYR B 1 169 ? 2.641 -1.416 21.109 1 93.75 169 TYR B C 1
ATOM 4437 O O . TYR B 1 169 ? 3.182 -2.449 21.516 1 93.75 169 TYR B O 1
ATOM 4445 N N . ALA B 1 170 ? 2.854 -0.9 19.922 1 92.88 170 ALA B N 1
ATOM 4446 C CA . ALA B 1 170 ? 3.646 -1.585 18.891 1 92.88 170 ALA B CA 1
ATOM 4447 C C . ALA B 1 170 ? 5.109 -1.692 19.328 1 92.88 170 ALA B C 1
ATOM 4449 O O . ALA B 1 170 ? 5.797 -2.65 18.969 1 92.88 170 ALA B O 1
ATOM 4450 N N . HIS B 1 171 ? 5.543 -0.745 20.078 1 93.94 171 HIS B N 1
ATOM 4451 C CA . HIS B 1 171 ? 6.961 -0.692 20.422 1 93.94 171 HIS B CA 1
ATOM 4452 C C . HIS B 1 171 ? 7.191 -1.015 21.891 1 93.94 171 HIS B C 1
ATOM 4454 O O . HIS B 1 171 ? 8.297 -0.818 22.406 1 93.94 171 HIS B O 1
ATOM 4460 N N . ASN B 1 172 ? 6.188 -1.458 22.531 1 92.69 172 ASN B N 1
ATOM 4461 C CA . ASN B 1 172 ? 6.27 -1.83 23.938 1 92.69 172 ASN B CA 1
ATOM 4462 C C . ASN B 1 172 ? 6.961 -0.748 24.766 1 92.69 172 ASN B C 1
ATOM 4464 O O . ASN B 1 172 ? 7.957 -1.017 25.438 1 92.69 172 ASN B O 1
ATOM 4468 N N . SER B 1 173 ? 6.379 0.419 24.703 1 93.12 173 SER B N 1
ATOM 4469 C CA . SER B 1 173 ? 6.961 1.583 25.359 1 93.12 173 SER B CA 1
ATOM 4470 C C . SER B 1 173 ? 5.887 2.441 26.031 1 93.12 173 SER B C 1
ATOM 4472 O O . SER B 1 173 ? 4.715 2.377 25.641 1 93.12 173 SER B O 1
ATOM 4474 N N . SER B 1 174 ? 6.32 3.195 27.047 1 91.31 174 SER B N 1
ATOM 4475 C CA . SER B 1 174 ? 5.426 4.152 27.688 1 91.31 174 SER B CA 1
ATOM 4476 C C . SER B 1 174 ? 5.805 5.586 27.344 1 91.31 174 SER B C 1
ATOM 4478 O O . SER B 1 174 ? 5.152 6.531 27.781 1 91.31 174 SER B O 1
ATOM 4480 N N . LEU B 1 175 ? 6.762 5.719 26.516 1 90.5 175 LEU B N 1
ATOM 4481 C CA . LEU B 1 175 ? 7.234 7.051 26.172 1 90.5 175 LEU B CA 1
ATOM 4482 C C . LEU B 1 175 ? 6.379 7.66 25.062 1 90.5 175 LEU B C 1
ATOM 4484 O O . LEU B 1 175 ? 5.973 6.965 24.141 1 90.5 175 LEU B O 1
ATOM 4488 N N . PRO B 1 176 ? 6.168 8.977 25.203 1 87.81 176 PRO B N 1
ATOM 4489 C CA . PRO B 1 176 ? 5.59 9.648 24.031 1 87.81 176 PRO B CA 1
ATOM 4490 C C . PRO B 1 176 ? 6.469 9.531 22.781 1 87.81 176 PRO B C 1
ATOM 4492 O O . PRO B 1 176 ? 7.68 9.328 22.906 1 87.81 176 PRO B O 1
ATOM 4495 N N . PHE B 1 177 ? 5.926 9.719 21.734 1 88.69 177 PHE B N 1
ATOM 4496 C CA . PHE B 1 177 ? 6.551 9.438 20.438 1 88.69 177 PHE B CA 1
ATOM 4497 C C . PHE B 1 177 ? 7.902 10.133 20.328 1 88.69 177 PHE B C 1
ATOM 4499 O O . PHE B 1 177 ? 8.922 9.484 20.078 1 88.69 177 PHE B O 1
ATOM 4506 N N . PHE B 1 178 ? 7.957 11.375 20.562 1 83.94 178 PHE B N 1
ATOM 4507 C CA . PHE B 1 178 ? 9.195 12.117 20.375 1 83.94 178 PHE B CA 1
ATOM 4508 C C . PHE B 1 178 ? 10.234 11.719 21.406 1 83.94 178 PHE B C 1
ATOM 4510 O O . PHE B 1 178 ? 11.43 11.672 21.109 1 83.94 178 PHE B O 1
ATOM 4517 N N . ASP B 1 179 ? 9.773 11.461 22.609 1 87.25 179 ASP B N 1
ATOM 4518 C CA . ASP B 1 179 ? 10.688 10.969 23.641 1 87.25 179 ASP B CA 1
ATOM 4519 C C . ASP B 1 179 ? 11.266 9.609 23.25 1 87.25 179 ASP B C 1
ATOM 4521 O O . ASP B 1 179 ? 12.438 9.328 23.516 1 87.25 179 ASP B O 1
ATOM 4525 N N . TRP B 1 180 ? 10.43 8.828 22.688 1 91 180 TRP B N 1
ATOM 4526 C CA . TRP B 1 180 ? 10.883 7.516 22.234 1 91 180 TRP B CA 1
ATOM 4527 C C . TRP B 1 180 ? 11.953 7.652 21.156 1 91 180 TRP B C 1
ATOM 4529 O O . TRP B 1 180 ? 12.938 6.91 21.156 1 91 180 TRP B O 1
ATOM 4539 N N . LEU B 1 181 ? 11.781 8.578 20.25 1 91.31 181 LEU B N 1
ATOM 4540 C CA . LEU B 1 181 ? 12.758 8.797 19.188 1 91.31 181 LEU B CA 1
ATOM 4541 C C . LEU B 1 181 ? 14.125 9.148 19.766 1 91.31 181 LEU B C 1
ATOM 4543 O O . LEU B 1 181 ? 15.148 8.625 19.312 1 91.31 181 LEU B O 1
ATOM 4547 N N . VAL B 1 182 ? 14.117 9.992 20.734 1 87.38 182 VAL B N 1
ATOM 4548 C CA . VAL B 1 182 ? 15.352 10.453 21.344 1 87.38 182 VAL B CA 1
ATOM 4549 C C . VAL B 1 182 ? 16 9.305 22.125 1 87.38 182 VAL B C 1
ATOM 4551 O O . VAL B 1 182 ? 17.219 9.141 22.094 1 87.38 182 VAL B O 1
ATOM 4554 N N . ALA B 1 183 ? 15.227 8.531 22.781 1 93.31 183 ALA B N 1
ATOM 4555 C CA . ALA B 1 183 ? 15.711 7.453 23.641 1 93.31 183 ALA B CA 1
ATOM 4556 C C . ALA B 1 183 ? 16.219 6.273 22.812 1 93.31 183 ALA B C 1
ATOM 4558 O O . ALA B 1 183 ? 16.906 5.395 23.328 1 93.31 183 ALA B O 1
ATOM 4559 N N . ASN B 1 184 ? 15.891 6.285 21.516 1 94.12 184 ASN B N 1
ATOM 4560 C CA . ASN B 1 184 ? 16.234 5.137 20.672 1 94.12 184 ASN B CA 1
ATOM 4561 C C . ASN B 1 184 ? 16.969 5.562 19.406 1 94.12 184 ASN B C 1
ATOM 4563 O O . ASN B 1 184 ? 16.453 5.379 18.297 1 94.12 184 ASN B O 1
ATOM 4567 N N . PRO B 1 185 ? 18.203 6.035 19.672 1 92.88 185 PRO B N 1
ATOM 4568 C CA . PRO B 1 185 ? 18.938 6.336 18.453 1 92.88 185 PRO B CA 1
ATOM 4569 C C . PRO B 1 185 ? 19.031 5.141 17.5 1 92.88 185 PRO B C 1
ATOM 4571 O O . PRO B 1 185 ? 19.125 3.996 17.953 1 92.88 185 PRO B O 1
ATOM 4574 N N . PRO B 1 186 ? 19.016 5.422 16.203 1 94.44 186 PRO B N 1
ATOM 4575 C CA . PRO B 1 186 ? 19.156 6.703 15.508 1 94.44 186 PRO B CA 1
ATOM 4576 C C . PRO B 1 186 ? 17.812 7.273 15.039 1 94.44 186 PRO B C 1
ATOM 4578 O O . PRO B 1 186 ? 17.766 7.992 14.039 1 94.44 186 PRO B O 1
ATOM 4581 N N . TYR B 1 187 ? 16.75 6.98 15.664 1 93.19 187 TYR B N 1
ATOM 4582 C CA . TYR B 1 187 ? 15.406 7.27 15.156 1 93.19 187 TYR B CA 1
ATOM 4583 C C . TYR B 1 187 ? 15.156 8.773 15.109 1 93.19 187 TYR B C 1
ATOM 4585 O O . TYR B 1 187 ? 14.438 9.258 14.234 1 93.19 187 TYR B O 1
ATOM 4593 N N . VAL B 1 188 ? 15.711 9.469 16.016 1 86.75 188 VAL B N 1
ATOM 4594 C CA . VAL B 1 188 ? 15.516 10.914 16.016 1 86.75 188 VAL B CA 1
ATOM 4595 C C . VAL B 1 188 ? 16.109 11.516 14.742 1 86.75 188 VAL B C 1
ATOM 4597 O O . VAL B 1 188 ? 15.508 12.383 14.109 1 86.75 188 VAL B O 1
ATOM 4600 N N . ASN B 1 189 ? 17.297 11.023 14.352 1 88.69 189 ASN B N 1
ATOM 4601 C CA . ASN B 1 189 ? 17.938 11.477 13.117 1 88.69 189 ASN B CA 1
ATOM 4602 C C . ASN B 1 189 ? 17.156 11.023 11.883 1 88.69 189 ASN B C 1
ATOM 4604 O O . ASN B 1 189 ? 17.047 11.773 10.914 1 88.69 189 ASN B O 1
ATOM 4608 N N . TRP B 1 190 ? 16.688 9.82 11.914 1 93.44 190 TRP B N 1
ATOM 4609 C CA . TRP B 1 190 ? 15.898 9.289 10.805 1 93.44 190 TRP B CA 1
ATOM 4610 C C . TRP B 1 190 ? 14.602 10.078 10.633 1 93.44 190 TRP B C 1
ATOM 4612 O O . TRP B 1 190 ? 14.195 10.375 9.508 1 93.44 190 TRP B O 1
ATOM 4622 N N . PHE B 1 191 ? 14.023 10.406 11.773 1 89.75 191 PHE B N 1
ATOM 4623 C CA . PHE B 1 191 ? 12.797 11.188 11.719 1 89.75 191 PHE B CA 1
ATOM 4624 C C . PHE B 1 191 ? 13.062 12.57 11.125 1 89.75 191 PHE B C 1
ATOM 4626 O O . PHE B 1 191 ? 12.266 13.062 10.32 1 89.75 191 PHE B O 1
ATOM 4633 N N . GLY B 1 192 ? 14.102 13.141 11.469 1 83.62 192 GLY B N 1
ATOM 4634 C CA . GLY B 1 192 ? 14.492 14.406 10.883 1 83.62 192 GLY B CA 1
ATOM 4635 C C . GLY B 1 192 ? 14.641 14.344 9.375 1 83.62 192 GLY B C 1
ATOM 4636 O O . GLY B 1 192 ? 14.156 15.227 8.656 1 83.62 192 GLY B O 1
ATOM 4637 N N . SER B 1 193 ? 15.32 13.344 8.875 1 89.19 193 SER B N 1
ATOM 4638 C CA . SER B 1 193 ? 15.469 13.117 7.441 1 89.19 193 SER B CA 1
ATOM 4639 C C . SER B 1 193 ? 14.109 12.914 6.773 1 89.19 193 SER B C 1
ATOM 4641 O O . SER B 1 193 ? 13.859 13.469 5.699 1 89.19 193 SER B O 1
ATOM 4643 N N . PHE B 1 194 ? 13.297 12.219 7.465 1 91.19 194 PHE B N 1
ATOM 4644 C CA . PHE B 1 194 ? 11.969 11.945 6.926 1 91.19 194 PHE B CA 1
ATOM 4645 C C . PHE B 1 194 ? 11.172 13.227 6.781 1 91.19 194 PHE B C 1
ATOM 4647 O O . PHE B 1 194 ? 10.516 13.445 5.758 1 91.19 194 PHE B O 1
ATOM 4654 N N . MET B 1 195 ? 11.188 14.039 7.773 1 82.69 195 MET B N 1
ATOM 4655 C CA . MET B 1 195 ? 10.445 15.297 7.715 1 82.69 195 MET B CA 1
ATOM 4656 C C . MET B 1 195 ? 10.93 16.156 6.551 1 82.69 195 MET B C 1
ATOM 4658 O O . MET B 1 195 ? 10.133 16.844 5.91 1 82.69 195 MET B O 1
ATOM 4662 N N . SER B 1 196 ? 12.234 16.109 6.289 1 80.62 196 SER B N 1
ATOM 4663 C CA . SER B 1 196 ? 12.789 16.844 5.16 1 80.62 196 SER B CA 1
ATOM 4664 C C . SER B 1 196 ? 12.273 16.297 3.834 1 80.62 196 SER B C 1
ATOM 4666 O O . SER B 1 196 ? 11.953 17.062 2.924 1 80.62 196 SER B O 1
ATOM 4668 N N . VAL B 1 197 ? 12.188 15.016 3.689 1 86.44 197 VAL B N 1
ATOM 4669 C CA . VAL B 1 197 ? 11.688 14.352 2.488 1 86.44 197 VAL B CA 1
ATOM 4670 C C . VAL B 1 197 ? 10.203 14.648 2.311 1 86.44 197 VAL B C 1
ATOM 4672 O O . VAL B 1 197 ? 9.75 14.961 1.205 1 86.44 197 VAL B O 1
ATOM 4675 N N . TYR B 1 198 ? 9.539 14.594 3.402 1 83.12 198 TYR B N 1
ATOM 4676 C CA . TYR B 1 198 ? 8.094 14.797 3.383 1 83.12 198 TYR B CA 1
ATOM 4677 C C . TYR B 1 198 ? 7.75 16.203 2.895 1 83.12 198 TYR B C 1
ATOM 4679 O O . TYR B 1 198 ? 6.766 16.391 2.18 1 83.12 198 TYR B O 1
ATOM 4687 N N . ARG B 1 199 ? 8.461 17.141 3.195 1 77.81 199 ARG B N 1
ATOM 4688 C CA . ARG B 1 199 ? 8.172 18.531 2.885 1 77.81 199 ARG B CA 1
ATOM 4689 C C . ARG B 1 199 ? 8.68 18.906 1.497 1 77.81 199 ARG B C 1
ATOM 4691 O O . ARG B 1 199 ? 8.266 19.906 0.926 1 77.81 199 ARG B O 1
ATOM 4698 N N . ALA B 1 200 ? 9.484 17.984 1.005 1 76.5 200 ALA B N 1
ATOM 4699 C CA . ALA B 1 200 ? 10.078 18.297 -0.289 1 76.5 200 ALA B CA 1
ATOM 4700 C C . ALA B 1 200 ? 9.016 18.391 -1.378 1 76.5 200 ALA B C 1
ATOM 4702 O O . ALA B 1 200 ? 8.172 17.5 -1.511 1 76.5 200 ALA B O 1
ATOM 4703 N N . GLY B 1 201 ? 8.977 19.547 -2.066 1 71.75 201 GLY B N 1
ATOM 4704 C CA . GLY B 1 201 ? 8.078 19.734 -3.195 1 71.75 201 GLY B CA 1
ATOM 4705 C C . GLY B 1 201 ? 6.781 20.422 -2.816 1 71.75 201 GLY B C 1
ATOM 4706 O O . GLY B 1 201 ? 5.996 20.797 -3.689 1 71.75 201 GLY B O 1
ATOM 4707 N N . ASN B 1 202 ? 6.586 20.578 -1.499 1 78.94 202 ASN B N 1
ATOM 4708 C CA . ASN B 1 202 ? 5.375 21.281 -1.093 1 78.94 202 ASN B CA 1
ATOM 4709 C C . ASN B 1 202 ? 5.523 22.781 -1.274 1 78.94 202 ASN B C 1
ATOM 4711 O O . ASN B 1 202 ? 6.598 23.344 -1.035 1 78.94 202 ASN B O 1
ATOM 4715 N N . PRO B 1 203 ? 4.469 23.406 -1.744 1 83.94 203 PRO B N 1
ATOM 4716 C CA . PRO B 1 203 ? 4.539 24.859 -1.879 1 83.94 203 PRO B CA 1
ATOM 4717 C C . PRO B 1 203 ? 4.629 25.578 -0.532 1 83.94 203 PRO B C 1
ATOM 4719 O O . PRO B 1 203 ? 4.102 25.078 0.468 1 83.94 203 PRO B O 1
ATOM 4722 N N . ASP B 1 204 ? 5.336 26.688 -0.641 1 89.25 204 ASP B N 1
ATOM 4723 C CA . ASP B 1 204 ? 5.371 27.531 0.546 1 89.25 204 ASP B CA 1
ATOM 4724 C C . ASP B 1 204 ? 4.004 28.172 0.812 1 89.25 204 ASP B C 1
ATOM 4726 O O . ASP B 1 204 ? 3.238 28.422 -0.121 1 89.25 204 ASP B O 1
ATOM 4730 N N . TRP B 1 205 ? 3.744 28.391 2.096 1 91.88 205 TRP B N 1
ATOM 4731 C CA . TRP B 1 205 ? 2.439 28.906 2.49 1 91.88 205 TRP B CA 1
ATOM 4732 C C . TRP B 1 205 ? 2.158 30.25 1.816 1 91.88 205 TRP B C 1
ATOM 4734 O O . TRP B 1 205 ? 1.012 30.547 1.478 1 91.88 205 TRP B O 1
ATOM 4744 N N . TRP B 1 206 ? 3.184 31.047 1.558 1 92.31 206 TRP B N 1
ATOM 4745 C CA . TRP B 1 206 ? 2.998 32.406 1.02 1 92.31 206 TRP B CA 1
ATOM 4746 C C . TRP B 1 206 ? 2.758 32.344 -0.486 1 92.31 206 TRP B C 1
ATOM 4748 O O . TRP B 1 206 ? 2.439 33.375 -1.101 1 92.31 206 TRP B O 1
ATOM 4758 N N . GLU B 1 207 ? 2.861 31.156 -1.024 1 87.81 207 GLU B N 1
ATOM 4759 C CA . GLU B 1 207 ? 2.564 30.984 -2.445 1 87.81 207 GLU B CA 1
ATOM 4760 C C . GLU B 1 207 ? 1.061 30.891 -2.686 1 87.81 207 GLU B C 1
ATOM 4762 O O . GLU B 1 207 ? 0.587 31.141 -3.795 1 87.81 207 GLU B O 1
ATOM 4767 N N . PHE B 1 208 ? 0.329 30.516 -1.658 1 89 208 PHE B N 1
ATOM 4768 C CA . PHE B 1 208 ? -1.104 30.391 -1.895 1 89 208 PHE B CA 1
ATOM 4769 C C . PHE B 1 208 ? -1.895 31.203 -0.884 1 89 208 PHE B C 1
ATOM 4771 O O . PHE B 1 208 ? -3.127 31.234 -0.917 1 89 208 PHE B O 1
ATOM 4778 N N . TYR B 1 209 ? -1.263 31.812 -0.004 1 94.81 209 TYR B N 1
ATOM 4779 C CA . TYR B 1 209 ? -1.823 32.875 0.829 1 94.81 209 TYR B CA 1
ATOM 4780 C C . TYR B 1 209 ? -1.435 34.25 0.3 1 94.81 209 TYR B C 1
ATOM 4782 O O . TYR B 1 209 ? -0.25 34.531 0.108 1 94.81 209 TYR B O 1
ATOM 4790 N N . PRO B 1 210 ? -2.408 35.094 0.028 1 95.06 210 PRO B N 1
ATOM 4791 C CA . PRO B 1 210 ? -2.096 36.375 -0.575 1 95.06 210 PRO B CA 1
ATOM 4792 C C . PRO B 1 210 ? -1.496 37.375 0.425 1 95.06 210 PRO B C 1
ATOM 4794 O O . PRO B 1 210 ? -2.174 38.312 0.855 1 95.06 210 PRO B O 1
ATOM 4797 N N . VAL B 1 211 ? -0.225 37.219 0.632 1 95.81 211 VAL B N 1
ATOM 4798 C CA . VAL B 1 211 ? 0.52 37.969 1.647 1 95.81 211 VAL B CA 1
ATOM 4799 C C . VAL B 1 211 ? 0.447 39.469 1.357 1 95.81 211 VAL B C 1
ATOM 4801 O O . VAL B 1 211 ? 0.261 40.281 2.271 1 95.81 211 VAL B O 1
ATOM 4804 N N . GLU B 1 212 ? 0.638 39.875 0.143 1 94.56 212 GLU B N 1
ATOM 4805 C CA . GLU B 1 212 ? 0.619 41.281 -0.21 1 94.56 212 GLU B CA 1
ATOM 4806 C C . GLU B 1 212 ? -0.718 41.938 0.151 1 94.56 212 GLU B C 1
ATOM 4808 O O . GLU B 1 212 ? -0.756 42.969 0.814 1 94.56 212 GLU B O 1
ATOM 4813 N N . GLU B 1 213 ? -1.734 41.281 -0.212 1 95.06 213 GLU B N 1
ATOM 4814 C CA . GLU B 1 213 ? -3.078 41.812 -0.019 1 95.06 213 GLU B CA 1
ATOM 4815 C C . GLU B 1 213 ? -3.5 41.719 1.446 1 95.06 213 GLU B C 1
ATOM 4817 O O . GLU B 1 213 ? -4.16 42.625 1.958 1 95.06 213 GLU B O 1
ATOM 4822 N N . ARG B 1 214 ? -3.061 40.625 2.105 1 95.19 214 ARG B N 1
ATOM 4823 C CA . ARG B 1 214 ? -3.652 40.344 3.404 1 95.19 214 ARG B CA 1
ATOM 4824 C C . ARG B 1 214 ? -2.752 40.812 4.539 1 95.19 214 ARG B C 1
ATOM 4826 O O . ARG B 1 214 ? -3.229 41.062 5.645 1 95.19 214 ARG B O 1
ATOM 4833 N N . LEU B 1 215 ? -1.476 40.938 4.289 1 96.06 215 LEU B N 1
ATOM 4834 C CA . LEU B 1 215 ? -0.562 41.312 5.371 1 96.06 215 LEU B CA 1
ATOM 4835 C C . LEU B 1 215 ? 0.158 42.625 5.066 1 96.06 215 LEU B C 1
ATOM 4837 O O . LEU B 1 215 ? 0.152 43.531 5.887 1 96.06 215 LEU B O 1
ATOM 4841 N N . ALA B 1 216 ? 0.704 42.688 3.928 1 94.88 216 ALA B N 1
ATOM 4842 C CA . ALA B 1 216 ? 1.523 43.844 3.605 1 94.88 216 ALA B CA 1
ATOM 4843 C C . ALA B 1 216 ? 0.666 45.125 3.484 1 94.88 216 ALA B C 1
ATOM 4845 O O . ALA B 1 216 ? 1.048 46.188 3.969 1 94.88 216 ALA B O 1
ATOM 4846 N N . THR B 1 217 ? -0.407 44.875 2.721 1 94.38 217 THR B N 1
ATOM 4847 C CA . THR B 1 217 ? -1.329 46 2.613 1 94.38 217 THR B CA 1
ATOM 4848 C C . THR B 1 217 ? -1.962 46.312 3.967 1 94.38 217 THR B C 1
ATOM 4850 O O . THR B 1 217 ? -2.584 45.438 4.582 1 94.38 217 THR B O 1
ATOM 4853 N N . GLY B 1 218 ? -1.757 47.469 4.484 1 93.31 218 GLY B N 1
ATOM 4854 C CA . GLY B 1 218 ? -2.326 47.844 5.77 1 93.31 218 GLY B CA 1
ATOM 4855 C C . GLY B 1 218 ? -1.356 47.688 6.922 1 93.31 218 GLY B C 1
ATOM 4856 O O . GLY B 1 218 ? -1.689 47.969 8.07 1 93.31 218 GLY B O 1
ATOM 4857 N N . PHE B 1 219 ? -0.248 47.156 6.535 1 96.56 219 PHE B N 1
ATOM 4858 C CA . PHE B 1 219 ? 0.764 47.062 7.582 1 96.56 219 PHE B CA 1
ATOM 4859 C C . PHE B 1 219 ? 1.05 48.406 8.195 1 96.56 219 PHE B C 1
ATOM 4861 O O . PHE B 1 219 ? 1.303 49.406 7.48 1 96.56 219 PHE B O 1
ATOM 4868 N N . ASP B 1 220 ? 0.988 48.469 9.516 1 96.06 220 ASP B N 1
ATOM 4869 C CA . ASP B 1 220 ? 1.114 49.719 10.258 1 96.06 220 ASP B CA 1
ATOM 4870 C C . ASP B 1 220 ? 2.207 49.625 11.32 1 96.06 220 ASP B C 1
ATOM 4872 O O . ASP B 1 220 ? 1.981 49.094 12.406 1 96.06 220 ASP B O 1
ATOM 4876 N N . LYS B 1 221 ? 3.268 50.219 11.102 1 94.25 221 LYS B N 1
ATOM 4877 C CA . LYS B 1 221 ? 4.426 50.125 11.984 1 94.25 221 LYS B CA 1
ATOM 4878 C C . LYS B 1 221 ? 4.152 50.812 13.32 1 94.25 221 LYS B C 1
ATOM 4880 O O . LYS B 1 221 ? 4.859 50.594 14.305 1 94.25 221 LYS B O 1
ATOM 4885 N N . SER B 1 222 ? 3.211 51.688 13.289 1 94.31 222 SER B N 1
ATOM 4886 C CA . SER B 1 222 ? 2.875 52.375 14.531 1 94.31 222 SER B CA 1
ATOM 4887 C C . SER B 1 222 ? 2.232 51.438 15.539 1 94.31 222 SER B C 1
ATOM 4889 O O . SER B 1 222 ? 2.299 51.656 16.75 1 94.31 222 SER B O 1
ATOM 4891 N N . LYS B 1 223 ? 1.622 50.438 15.062 1 92.88 223 LYS B N 1
ATOM 4892 C CA . LYS B 1 223 ? 1.057 49.406 15.938 1 92.88 223 LYS B CA 1
ATOM 4893 C C . LYS B 1 223 ? 2.129 48.438 16.391 1 92.88 223 LYS B C 1
ATOM 4895 O O . LYS B 1 223 ? 2.256 48.156 17.578 1 92.88 223 LYS B O 1
ATOM 4900 N N . SER B 1 224 ? 2.801 47.906 15.438 1 95.31 224 SER B N 1
ATOM 4901 C CA . SER B 1 224 ? 3.943 47.031 15.633 1 95.31 224 SER B CA 1
ATOM 4902 C C . SER B 1 224 ? 4.797 46.938 14.367 1 95.31 224 SER B C 1
ATOM 4904 O O . SER B 1 224 ? 4.266 46.906 13.258 1 95.31 224 SER B O 1
ATOM 4906 N N . ASP B 1 225 ? 6.051 46.844 14.578 1 97.12 225 ASP B N 1
ATOM 4907 C CA . ASP B 1 225 ? 6.926 46.75 13.414 1 97.12 225 ASP B CA 1
ATOM 4908 C C . ASP B 1 225 ? 7.164 45.281 13.047 1 97.12 225 ASP B C 1
ATOM 4910 O O . ASP B 1 225 ? 8.023 44.969 12.219 1 97.12 225 ASP B O 1
ATOM 4914 N N . VAL B 1 226 ? 6.402 44.438 13.711 1 97.75 226 VAL B N 1
ATOM 4915 C CA . VAL B 1 226 ? 6.539 43 13.438 1 97.75 226 VAL B CA 1
ATOM 4916 C C . VAL B 1 226 ? 5.488 42.562 12.422 1 97.75 226 VAL B C 1
ATOM 4918 O O . VAL B 1 226 ? 4.293 42.781 12.625 1 97.75 226 VAL B O 1
ATOM 4921 N N . LEU B 1 227 ? 5.953 41.969 11.352 1 97.88 227 LEU B N 1
ATOM 4922 C CA . LEU B 1 227 ? 5.043 41.469 10.312 1 97.88 227 LEU B CA 1
ATOM 4923 C C . LEU B 1 227 ? 4.562 40.062 10.625 1 97.88 227 LEU B C 1
ATOM 4925 O O . LEU B 1 227 ? 3.371 39.781 10.516 1 97.88 227 LEU B O 1
ATOM 4929 N N . VAL B 1 228 ? 5.504 39.188 10.883 1 98.06 228 VAL B N 1
ATOM 4930 C CA . VAL B 1 228 ? 5.164 37.781 11.125 1 98.06 228 VAL B CA 1
ATOM 4931 C C . VAL B 1 228 ? 5.875 37.312 12.383 1 98.06 228 VAL B C 1
ATOM 4933 O O . VAL B 1 228 ? 7.09 37.469 12.523 1 98.06 228 VAL B O 1
ATOM 4936 N N . VAL B 1 229 ? 5.168 36.812 13.281 1 98.38 229 VAL B N 1
ATOM 4937 C CA . VAL B 1 229 ? 5.699 36 14.375 1 98.38 229 VAL B CA 1
ATOM 4938 C C . VAL B 1 229 ? 5.449 34.531 14.086 1 98.38 229 VAL B C 1
ATOM 4940 O O . VAL B 1 229 ? 4.301 34.094 14.078 1 98.38 229 VAL B O 1
ATOM 4943 N N . ASP B 1 230 ? 6.469 33.812 13.797 1 97.94 230 ASP B N 1
ATOM 4944 C CA . ASP B 1 230 ? 6.367 32.375 13.594 1 97.94 230 ASP B CA 1
ATOM 4945 C C . ASP B 1 230 ? 6.414 31.609 14.922 1 97.94 230 ASP B C 1
ATOM 4947 O O . ASP B 1 230 ? 7.492 31.359 15.461 1 97.94 230 ASP B O 1
ATOM 4951 N N . VAL B 1 231 ? 5.262 31.281 15.398 1 97.75 231 VAL B N 1
ATOM 4952 C CA . VAL B 1 231 ? 5.105 30.656 16.719 1 97.75 231 VAL B CA 1
ATOM 4953 C C . VAL B 1 231 ? 5.328 29.156 16.609 1 97.75 231 VAL B C 1
ATOM 4955 O O . VAL B 1 231 ? 4.602 28.453 15.883 1 97.75 231 VAL B O 1
ATOM 4958 N N . GLY B 1 232 ? 6.242 28.656 17.391 1 94.75 232 GLY B N 1
ATOM 4959 C CA . GLY B 1 232 ? 6.594 27.25 17.266 1 94.75 232 GLY B CA 1
ATOM 4960 C C . GLY B 1 232 ? 7.227 26.906 15.93 1 94.75 232 GLY B C 1
ATOM 4961 O O . GLY B 1 232 ? 6.91 25.875 15.336 1 94.75 232 GLY B O 1
ATOM 4962 N N . GLY B 1 233 ? 8.109 27.75 15.422 1 92.56 233 GLY B N 1
ATOM 4963 C CA . GLY B 1 233 ? 8.594 27.672 14.055 1 92.56 233 GLY B CA 1
ATOM 4964 C C . GLY B 1 233 ? 9.82 26.781 13.906 1 92.56 233 GLY B C 1
ATOM 4965 O O . GLY B 1 233 ? 10.391 26.688 12.82 1 92.56 233 GLY B O 1
ATOM 4966 N N . GLY B 1 234 ? 10.25 26.156 15.031 1 88.75 234 GLY B N 1
ATOM 4967 C CA . GLY B 1 234 ? 11.406 25.281 14.969 1 88.75 234 GLY B CA 1
ATOM 4968 C C . GLY B 1 234 ? 12.695 26.016 14.641 1 88.75 234 GLY B C 1
ATOM 4969 O O . GLY B 1 234 ? 13.039 27.016 15.297 1 88.75 234 GLY B O 1
ATOM 4970 N N . ARG B 1 235 ? 13.32 25.594 13.539 1 85.31 235 ARG B N 1
ATOM 4971 C CA . ARG B 1 235 ? 14.594 26.203 13.172 1 85.31 235 ARG B CA 1
ATOM 4972 C C . ARG B 1 235 ? 14.391 27.359 12.203 1 85.31 235 ARG B C 1
ATOM 4974 O O . ARG B 1 235 ? 15.359 27.922 11.688 1 85.31 235 ARG B O 1
ATOM 4981 N N . GLY B 1 236 ? 13.203 27.609 11.859 1 89.56 236 GLY B N 1
ATOM 4982 C CA . GLY B 1 236 ? 12.898 28.828 11.133 1 89.56 236 GLY B CA 1
ATOM 4983 C C . GLY B 1 236 ? 12.883 28.641 9.625 1 89.56 236 GLY B C 1
ATOM 4984 O O . GLY B 1 236 ? 13.07 29.594 8.875 1 89.56 236 GLY B O 1
ATOM 4985 N N . HIS B 1 237 ? 12.633 27.453 9.156 1 85.44 237 HIS B N 1
ATOM 4986 C CA . HIS B 1 237 ? 12.648 27.172 7.73 1 85.44 237 HIS B CA 1
ATOM 4987 C C . HIS B 1 237 ? 11.578 27.969 6.996 1 85.44 237 HIS B C 1
ATOM 4989 O O . HIS B 1 237 ? 11.82 28.484 5.898 1 85.44 237 HIS B O 1
ATOM 4995 N N . ASP B 1 238 ? 10.406 28.062 7.59 1 91.5 238 ASP B N 1
ATOM 4996 C CA . ASP B 1 238 ? 9.32 28.812 6.957 1 91.5 238 ASP B CA 1
ATOM 4997 C C . ASP B 1 238 ? 9.688 30.281 6.809 1 91.5 238 ASP B C 1
ATOM 4999 O O . ASP B 1 238 ? 9.477 30.875 5.75 1 91.5 238 ASP B O 1
ATOM 5003 N N . LEU B 1 239 ? 10.242 30.875 7.844 1 93.62 239 LEU B N 1
ATOM 5004 C CA . LEU B 1 239 ? 10.602 32.281 7.809 1 93.62 239 LEU B CA 1
ATOM 5005 C C . LEU B 1 239 ? 11.758 32.531 6.848 1 93.62 239 LEU B C 1
ATOM 5007 O O . LEU B 1 239 ? 11.805 33.562 6.176 1 93.62 239 LEU B O 1
ATOM 5011 N N . LEU B 1 240 ? 12.664 31.562 6.902 1 91.31 240 LEU B N 1
ATOM 5012 C CA . LEU B 1 240 ? 13.781 31.703 5.969 1 91.31 240 LEU B CA 1
ATOM 5013 C C . LEU B 1 240 ? 13.281 31.703 4.527 1 91.31 240 LEU B C 1
ATOM 5015 O O . LEU B 1 240 ? 13.672 32.562 3.734 1 91.31 240 LEU B O 1
ATOM 5019 N N . SER B 1 241 ? 12.492 30.766 4.191 1 90.75 241 SER B N 1
ATOM 5020 C CA . SER B 1 241 ? 11.914 30.703 2.85 1 90.75 241 SER B CA 1
ATOM 5021 C C . SER B 1 241 ? 11.102 31.953 2.539 1 90.75 241 SER B C 1
ATOM 5023 O O . SER B 1 241 ? 11.18 32.5 1.433 1 90.75 241 SER B O 1
ATOM 5025 N N . PHE B 1 242 ? 10.352 32.375 3.492 1 93.69 242 PHE B N 1
ATOM 5026 C CA . PHE B 1 242 ? 9.516 33.562 3.355 1 93.69 242 PHE B CA 1
ATOM 5027 C C . PHE B 1 242 ? 10.367 34.812 3.084 1 93.69 242 PHE B C 1
ATOM 5029 O O . PHE B 1 242 ? 10.07 35.594 2.178 1 93.69 242 PHE B O 1
ATOM 5036 N N . SER B 1 243 ? 11.414 34.938 3.826 1 93.19 243 SER B N 1
ATOM 5037 C CA . SER B 1 243 ? 12.305 36.094 3.689 1 93.19 243 SER B CA 1
ATOM 5038 C C . SER B 1 243 ? 13.008 36.094 2.338 1 93.19 243 SER B C 1
ATOM 5040 O O . SER B 1 243 ? 13.352 37.156 1.809 1 93.19 243 SER B O 1
ATOM 5042 N N . ASN B 1 244 ? 13.227 34.906 1.835 1 91.12 244 ASN B N 1
ATOM 5043 C CA . ASN B 1 244 ? 13.875 34.781 0.536 1 91.12 244 ASN B CA 1
ATOM 5044 C C . ASN B 1 244 ? 12.906 35.062 -0.608 1 91.12 244 ASN B C 1
ATOM 5046 O O . ASN B 1 244 ? 13.32 35.469 -1.693 1 91.12 244 ASN B O 1
ATOM 5050 N N . GLY B 1 245 ? 11.672 34.875 -0.351 1 87.94 245 GLY B N 1
ATOM 5051 C CA . GLY B 1 245 ? 10.695 34.938 -1.424 1 87.94 245 GLY B CA 1
ATOM 5052 C C . GLY B 1 245 ? 9.938 36.25 -1.461 1 87.94 245 GLY B C 1
ATOM 5053 O O . GLY B 1 245 ? 9.453 36.656 -2.516 1 87.94 245 GLY B O 1
ATOM 5054 N N . ILE B 1 246 ? 9.695 36.781 -0.331 1 87.69 246 ILE B N 1
ATOM 5055 C CA . ILE B 1 246 ? 8.875 38 -0.215 1 87.69 246 ILE B CA 1
ATOM 5056 C C . ILE B 1 246 ? 9.664 39.094 0.497 1 87.69 246 ILE B C 1
ATOM 5058 O O . ILE B 1 246 ? 10.305 38.844 1.519 1 87.69 246 ILE B O 1
ATOM 5062 N N . LYS B 1 247 ? 9.688 40.25 -0.114 1 88.5 247 LYS B N 1
ATOM 5063 C CA . LYS B 1 247 ? 10.242 41.375 0.598 1 88.5 247 LYS B CA 1
ATOM 5064 C C . LYS B 1 247 ? 9.32 41.812 1.738 1 88.5 247 LYS B C 1
ATOM 5066 O O . LYS B 1 247 ? 8.234 42.344 1.5 1 88.5 247 LYS B O 1
ATOM 5071 N N . SER B 1 248 ? 9.781 41.656 2.916 1 88.62 248 SER B N 1
ATOM 5072 C CA . SER B 1 248 ? 8.961 41.906 4.09 1 88.62 248 SER B CA 1
ATOM 5073 C C . SER B 1 248 ? 9.047 43.375 4.504 1 88.62 248 SER B C 1
ATOM 5075 O O . SER B 1 248 ? 10.148 43.938 4.656 1 88.62 248 SER B O 1
ATOM 5077 N N . PRO B 1 249 ? 7.922 44.031 4.703 1 92.31 249 PRO B N 1
ATOM 5078 C CA . PRO B 1 249 ? 7.93 45.406 5.18 1 92.31 249 PRO B CA 1
ATOM 5079 C C . PRO B 1 249 ? 8.195 45.5 6.68 1 92.31 249 PRO B C 1
ATOM 5081 O O . PRO B 1 249 ? 8.344 46.625 7.207 1 92.31 249 PRO B O 1
ATOM 5084 N N . GLY B 1 250 ? 8.305 44.438 7.395 1 95.12 250 GLY B N 1
ATOM 5085 C CA . GLY B 1 250 ? 8.469 44.438 8.844 1 95.12 250 GLY B CA 1
ATOM 5086 C C . GLY B 1 250 ? 9.391 43.344 9.336 1 95.12 250 GLY B C 1
ATOM 5087 O O . GLY B 1 250 ? 9.953 42.594 8.539 1 95.12 250 GLY B O 1
ATOM 5088 N N . ARG B 1 251 ? 9.5 43.312 10.633 1 96.12 251 ARG B N 1
ATOM 5089 C CA . ARG B 1 251 ? 10.375 42.344 11.289 1 96.12 251 ARG B CA 1
ATOM 5090 C C . ARG B 1 251 ? 9.734 40.969 11.312 1 96.12 251 ARG B C 1
ATOM 5092 O O . ARG B 1 251 ? 8.508 40.844 11.312 1 96.12 251 ARG B O 1
ATOM 5099 N N . LEU B 1 252 ? 10.609 39.969 11.25 1 97.31 252 LEU B N 1
ATOM 5100 C CA . LEU B 1 252 ? 10.227 38.594 11.375 1 97.31 252 LEU B CA 1
ATOM 5101 C C . LEU B 1 252 ? 10.781 37.969 12.664 1 97.31 252 LEU B C 1
ATOM 5103 O O . LEU B 1 252 ? 11.961 38.156 12.977 1 97.31 252 LEU B O 1
ATOM 5107 N N . ILE B 1 253 ? 9.906 37.375 13.383 1 97.44 253 ILE B N 1
ATOM 5108 C CA . ILE B 1 253 ? 10.312 36.812 14.664 1 97.44 253 ILE B CA 1
ATOM 5109 C C . ILE B 1 253 ? 10.031 35.312 14.688 1 97.44 253 ILE B C 1
ATOM 5111 O O . ILE B 1 253 ? 8.93 34.875 14.336 1 97.44 253 ILE B O 1
ATOM 5115 N N . LEU B 1 254 ? 11.016 34.531 15.055 1 97.25 254 LEU B N 1
ATOM 5116 C CA . LEU B 1 254 ? 10.883 33.094 15.258 1 97.25 254 LEU B CA 1
ATOM 5117 C C . LEU B 1 254 ? 10.75 32.75 16.75 1 97.25 254 LEU B C 1
ATOM 5119 O O . LEU B 1 254 ? 11.578 33.188 17.547 1 97.25 254 LEU B O 1
ATOM 5123 N N . GLN B 1 255 ? 9.742 32.062 17.062 1 97 255 GLN B N 1
ATOM 5124 C CA . GLN B 1 255 ? 9.555 31.656 18.453 1 97 255 GLN B CA 1
ATOM 5125 C C . GLN B 1 255 ? 9.516 30.125 18.562 1 97 255 GLN B C 1
ATOM 5127 O O . GLN B 1 255 ? 8.898 29.453 17.734 1 97 255 GLN B O 1
ATOM 5132 N N . ASP B 1 256 ? 10.156 29.594 19.484 1 95 256 ASP B N 1
ATOM 5133 C CA . ASP B 1 256 ? 10.078 28.203 19.906 1 95 256 ASP B CA 1
ATOM 5134 C C . ASP B 1 256 ? 10.664 28 21.297 1 95 256 ASP B C 1
ATOM 5136 O O . ASP B 1 256 ? 11.102 28.969 21.938 1 95 256 ASP B O 1
ATOM 5140 N N . LEU B 1 257 ? 10.609 26.812 21.812 1 91.88 257 LEU B N 1
ATOM 5141 C CA . LEU B 1 257 ? 11.156 26.5 23.141 1 91.88 257 LEU B CA 1
ATOM 5142 C C . LEU B 1 257 ? 12.641 26.828 23.188 1 91.88 257 LEU B C 1
ATOM 5144 O O . LEU B 1 257 ? 13.32 26.828 22.156 1 91.88 257 LEU B O 1
ATOM 5148 N N . PRO B 1 258 ? 13.133 27.094 24.391 1 92.25 258 PRO B N 1
ATOM 5149 C CA . PRO B 1 258 ? 14.531 27.5 24.547 1 92.25 258 PRO B CA 1
ATOM 5150 C C . PRO B 1 258 ? 15.516 26.5 23.938 1 92.25 258 PRO B C 1
ATOM 5152 O O . PRO B 1 258 ? 16.469 26.891 23.266 1 92.25 258 PRO B O 1
ATOM 5155 N N . GLU B 1 259 ? 15.281 25.266 24.109 1 85.75 259 GLU B N 1
ATOM 5156 C CA . GLU B 1 259 ? 16.203 24.234 23.625 1 85.75 259 GLU B CA 1
ATOM 5157 C C . GLU B 1 259 ? 16.234 24.188 22.094 1 85.75 259 GLU B C 1
ATOM 5159 O O . GLU B 1 259 ? 17.25 23.859 21.5 1 85.75 259 GLU B O 1
ATOM 5164 N N . VAL B 1 260 ? 15.172 24.531 21.484 1 85.25 260 VAL B N 1
ATOM 5165 C CA . VAL B 1 260 ? 15.086 24.547 20.031 1 85.25 260 VAL B CA 1
ATOM 5166 C C . VAL B 1 260 ? 15.766 25.797 19.484 1 85.25 260 VAL B C 1
ATOM 5168 O O . VAL B 1 260 ? 16.547 25.719 18.531 1 85.25 260 VAL B O 1
ATOM 5171 N N . ILE B 1 261 ? 15.492 26.922 20.078 1 90 261 ILE B N 1
ATOM 5172 C CA . ILE B 1 261 ? 16.016 28.203 19.641 1 90 261 ILE B CA 1
ATOM 5173 C C . ILE B 1 261 ? 17.547 28.203 19.734 1 90 261 ILE B C 1
ATOM 5175 O O . ILE B 1 261 ? 18.219 28.797 18.906 1 90 261 ILE B O 1
ATOM 5179 N N . ALA B 1 262 ? 18.047 27.438 20.688 1 88.12 262 ALA B N 1
ATOM 5180 C CA . ALA B 1 262 ? 19.484 27.344 20.891 1 88.12 262 ALA B CA 1
ATOM 5181 C C . ALA B 1 262 ? 20.172 26.75 19.672 1 88.12 262 ALA B C 1
ATOM 5183 O O . ALA B 1 262 ? 21.344 27.031 19.406 1 88.12 262 ALA B O 1
ATOM 5184 N N . ASP B 1 263 ? 19.422 26.047 18.875 1 83.31 263 ASP B N 1
ATOM 5185 C CA . ASP B 1 263 ? 19.984 25.359 17.719 1 83.31 263 ASP B CA 1
ATOM 5186 C C . ASP B 1 263 ? 19.812 26.172 16.453 1 83.31 263 ASP B C 1
ATOM 5188 O O . ASP B 1 263 ? 20.266 25.766 15.375 1 83.31 263 ASP B O 1
ATOM 5192 N N . VAL B 1 264 ? 19.141 27.297 16.547 1 86.94 264 VAL B N 1
ATOM 5193 C CA . VAL B 1 264 ? 18.906 28.125 15.367 1 86.94 264 VAL B CA 1
ATOM 5194 C C . VAL B 1 264 ? 20.172 28.859 14.977 1 86.94 264 VAL B C 1
ATOM 5196 O O . VAL B 1 264 ? 20.812 29.516 15.82 1 86.94 264 VAL B O 1
ATOM 5199 N N . THR B 1 265 ? 20.578 28.672 13.719 1 80.12 265 THR B N 1
ATOM 5200 C CA . THR B 1 265 ? 21.844 29.234 13.273 1 80.12 265 THR B CA 1
ATOM 5201 C C . THR B 1 265 ? 21.609 30.422 12.344 1 80.12 265 THR B C 1
ATOM 5203 O O . THR B 1 265 ? 22.516 31.219 12.117 1 80.12 265 THR B O 1
ATOM 5206 N N . GLU B 1 266 ? 20.422 30.406 11.789 1 71.25 266 GLU B N 1
ATOM 5207 C CA . GLU B 1 266 ? 20.156 31.484 10.844 1 71.25 266 GLU B CA 1
ATOM 5208 C C . GLU B 1 266 ? 19.922 32.812 11.562 1 71.25 266 GLU B C 1
ATOM 5210 O O . GLU B 1 266 ? 18.875 33 12.18 1 71.25 266 GLU B O 1
ATOM 5215 N N . THR B 1 267 ? 20.828 33.719 11.516 1 68.94 267 THR B N 1
ATOM 5216 C CA . THR B 1 267 ? 20.719 34.906 12.344 1 68.94 267 THR B CA 1
ATOM 5217 C C . THR B 1 267 ? 20.359 36.125 11.5 1 68.94 267 THR B C 1
ATOM 5219 O O . THR B 1 267 ? 20.047 37.188 12.031 1 68.94 267 THR B O 1
ATOM 5222 N N . THR B 1 268 ? 20.203 35.969 10.32 1 77.31 268 THR B N 1
ATOM 5223 C CA . THR B 1 268 ? 20.016 37.219 9.562 1 77.31 268 THR B CA 1
ATOM 5224 C C . THR B 1 268 ? 18.594 37.312 9.023 1 77.31 268 THR B C 1
ATOM 5226 O O . THR B 1 268 ? 18.125 38.406 8.695 1 77.31 268 THR B O 1
ATOM 5229 N N . ALA B 1 269 ? 17.828 36.406 8.984 1 87.62 269 ALA B N 1
ATOM 5230 C CA . ALA B 1 269 ? 16.547 36.438 8.305 1 87.62 269 ALA B CA 1
ATOM 5231 C C . ALA B 1 269 ? 15.414 36.781 9.273 1 87.62 269 ALA B C 1
ATOM 5233 O O . ALA B 1 269 ? 14.391 37.344 8.859 1 87.62 269 ALA B O 1
ATOM 5234 N N . PHE B 1 270 ? 15.594 36.469 10.469 1 94.69 270 PHE B N 1
ATOM 5235 C CA . PHE B 1 270 ? 14.562 36.656 11.484 1 94.69 270 PHE B CA 1
ATOM 5236 C C . PHE B 1 270 ? 15.18 36.75 12.867 1 94.69 270 PHE B C 1
ATOM 5238 O O . PHE B 1 270 ? 16.359 36.406 13.055 1 94.69 270 PHE B O 1
ATOM 5245 N N . GLU B 1 271 ? 14.539 37.344 13.82 1 95.19 271 GLU B N 1
ATOM 5246 C CA . GLU B 1 271 ? 14.906 37.344 15.234 1 95.19 271 GLU B CA 1
ATOM 5247 C C . GLU B 1 271 ? 14.367 36.094 15.938 1 95.19 271 GLU B C 1
ATOM 5249 O O . GLU B 1 271 ? 13.227 35.688 15.703 1 95.19 271 GLU B O 1
ATOM 5254 N N . SER B 1 272 ? 15.227 35.5 16.75 1 95 272 SER B N 1
ATOM 5255 C CA . SER B 1 272 ? 14.805 34.312 17.484 1 95 272 SER B CA 1
ATOM 5256 C C . SER B 1 272 ? 14.453 34.656 18.938 1 95 272 SER B C 1
ATOM 5258 O O . SER B 1 272 ? 15.141 35.469 19.562 1 95 272 SER B O 1
ATOM 5260 N N . GLN B 1 273 ? 13.43 34.094 19.375 1 95.81 273 GLN B N 1
ATOM 5261 C CA . GLN B 1 273 ? 12.938 34.312 20.734 1 95.81 273 GLN B CA 1
ATOM 5262 C C . GLN B 1 273 ? 12.469 33.031 21.391 1 95.81 273 GLN B C 1
ATOM 5264 O O . GLN B 1 273 ? 11.672 32.281 20.797 1 95.81 273 GLN B O 1
ATOM 5269 N N . ALA B 1 274 ? 12.977 32.719 22.641 1 95.88 274 ALA B N 1
ATOM 5270 C CA . ALA B 1 274 ? 12.461 31.594 23.391 1 95.88 274 ALA B CA 1
ATOM 5271 C C . ALA B 1 274 ? 11.039 31.859 23.891 1 95.88 274 ALA B C 1
ATOM 5273 O O . ALA B 1 274 ? 10.758 32.906 24.453 1 95.88 274 ALA B O 1
ATOM 5274 N N . TYR B 1 275 ? 10.148 30.906 23.578 1 96.25 275 TYR B N 1
ATOM 5275 C CA . TYR B 1 275 ? 8.734 31.109 23.891 1 96.25 275 TYR B CA 1
ATOM 5276 C C . TYR B 1 275 ? 7.984 29.781 23.906 1 96.25 275 TYR B C 1
ATOM 5278 O O . TYR B 1 275 ? 8.227 28.922 23.078 1 96.25 275 TYR B O 1
ATOM 5286 N N . ASP B 1 276 ? 7.152 29.656 24.953 1 95.31 276 ASP B N 1
ATOM 5287 C CA . ASP B 1 276 ? 6.195 28.562 25.062 1 95.31 276 ASP B CA 1
ATOM 5288 C C . ASP B 1 276 ? 4.793 29.016 24.672 1 95.31 276 ASP B C 1
ATOM 5290 O O . ASP B 1 276 ? 4.176 29.812 25.375 1 95.31 276 ASP B O 1
ATOM 5294 N N . PHE B 1 277 ? 4.242 28.422 23.625 1 96.25 277 PHE B N 1
ATOM 5295 C CA . PHE B 1 277 ? 3.012 28.953 23.062 1 96.25 277 PHE B CA 1
ATOM 5296 C C . PHE B 1 277 ? 1.819 28.625 23.953 1 96.25 277 PHE B C 1
ATOM 5298 O O . PHE B 1 277 ? 0.69 29.031 23.656 1 96.25 277 PHE B O 1
ATOM 5305 N N . PHE B 1 278 ? 2.027 28 25.078 1 95.44 278 PHE B N 1
ATOM 5306 C CA . PHE B 1 278 ? 0.975 27.797 26.078 1 95.44 278 PHE B CA 1
ATOM 5307 C C . PHE B 1 278 ? 0.92 28.969 27.047 1 95.44 278 PHE B C 1
ATOM 5309 O O . PHE B 1 278 ? 0.029 29.031 27.906 1 95.44 278 PHE B O 1
ATOM 5316 N N . THR B 1 279 ? 1.837 29.844 26.938 1 95.44 279 THR B N 1
ATOM 5317 C CA . THR B 1 279 ? 1.88 31.031 27.766 1 95.44 279 THR B CA 1
ATOM 5318 C C . THR B 1 279 ? 1.489 32.281 26.953 1 95.44 279 THR B C 1
ATOM 5320 O O . THR B 1 279 ? 1.443 32.219 25.719 1 95.44 279 THR B O 1
ATOM 5323 N N . PRO B 1 280 ? 1.229 33.312 27.625 1 94.88 280 PRO B N 1
ATOM 5324 C CA . PRO B 1 280 ? 0.817 34.5 26.891 1 94.88 280 PRO B CA 1
ATOM 5325 C C . PRO B 1 280 ? 1.876 35 25.906 1 94.88 280 PRO B C 1
ATOM 5327 O O . PRO B 1 280 ? 3.07 34.969 26.203 1 94.88 280 PRO B O 1
ATOM 5330 N N . GLN B 1 281 ? 1.413 35.344 24.75 1 97.81 281 GLN B N 1
ATOM 5331 C CA . GLN B 1 281 ? 2.277 35.781 23.672 1 97.81 281 GLN B CA 1
ATOM 5332 C C . GLN B 1 281 ? 2.969 37.094 24.031 1 97.81 281 GLN B C 1
ATOM 5334 O O . GLN B 1 281 ? 2.307 38.094 24.328 1 97.81 281 GLN B O 1
ATOM 5339 N N . PRO B 1 282 ? 4.285 37.125 23.969 1 97.25 282 PRO B N 1
ATOM 5340 C CA . PRO B 1 282 ? 5.027 38.312 24.422 1 97.25 282 PRO B CA 1
ATOM 5341 C C . PRO B 1 282 ? 5.102 39.406 23.344 1 97.25 282 PRO B C 1
ATOM 5343 O O . PRO B 1 282 ? 5.414 40.562 23.656 1 97.25 282 PRO B O 1
ATOM 5346 N N . VAL B 1 283 ? 4.973 39.125 22.125 1 98.06 283 VAL B N 1
ATOM 5347 C CA . VAL B 1 283 ? 5.008 40.094 21.047 1 98.06 283 VAL B CA 1
ATOM 5348 C C . VAL B 1 283 ? 3.598 40.594 20.766 1 98.06 283 VAL B C 1
ATOM 5350 O O . VAL B 1 283 ? 2.754 39.875 20.25 1 98.06 283 VAL B O 1
ATOM 5353 N N . HIS B 1 284 ? 3.406 41.844 21.062 1 97.62 284 HIS B N 1
ATOM 5354 C CA . HIS B 1 284 ? 2.061 42.406 20.953 1 97.62 284 HIS B CA 1
ATOM 5355 C C . HIS B 1 284 ? 1.899 43.219 19.672 1 97.62 284 HIS B C 1
ATOM 5357 O O . HIS B 1 284 ? 2.84 43.875 19.234 1 97.62 284 HIS B O 1
ATOM 5363 N N . GLY B 1 285 ? 0.7 43.031 19.062 1 97.31 285 GLY B N 1
ATOM 5364 C CA . GLY B 1 285 ? 0.283 43.906 18 1 97.31 285 GLY B CA 1
ATOM 5365 C C . GLY B 1 285 ? 0.896 43.562 16.656 1 97.31 285 GLY B C 1
ATOM 5366 O O . GLY B 1 285 ? 0.773 44.312 15.688 1 97.31 285 GLY B O 1
ATOM 5367 N N . ALA B 1 286 ? 1.552 42.438 16.562 1 98.06 286 ALA B N 1
ATOM 5368 C CA . ALA B 1 286 ? 2.117 42.031 15.273 1 98.06 286 ALA B CA 1
ATOM 5369 C C . ALA B 1 286 ? 1.029 41.906 14.211 1 98.06 286 ALA B C 1
ATOM 5371 O O . ALA B 1 286 ? -0.151 41.75 14.531 1 98.06 286 ALA B O 1
ATOM 5372 N N . ARG B 1 287 ? 1.467 42.031 12.953 1 98.12 287 ARG B N 1
ATOM 5373 C CA . ARG B 1 287 ? 0.526 41.906 11.844 1 98.12 287 ARG B CA 1
ATOM 5374 C C . ARG B 1 287 ? -0.05 40.5 11.758 1 98.12 287 ARG B C 1
ATOM 5376 O O . ARG B 1 287 ? -1.221 40.312 11.422 1 98.12 287 ARG B O 1
ATOM 5383 N N . SER B 1 288 ? 0.838 39.5 12.016 1 98.38 288 SER B N 1
ATOM 5384 C CA . SER B 1 288 ? 0.362 38.125 11.953 1 98.38 288 SER B CA 1
ATOM 5385 C C . SER B 1 288 ? 1.138 37.25 12.914 1 98.38 288 SER B C 1
ATOM 5387 O O . SER B 1 288 ? 2.307 37.5 13.211 1 98.38 288 SER B O 1
ATOM 5389 N N . TYR B 1 289 ? 0.496 36.312 13.445 1 98.69 289 TYR B N 1
ATOM 5390 C CA . TYR B 1 289 ? 1.025 35.188 14.195 1 98.69 289 TYR B CA 1
ATOM 5391 C C . TYR B 1 289 ? 0.79 33.875 13.453 1 98.69 289 TYR B C 1
ATOM 5393 O O . TYR B 1 289 ? -0.356 33.5 13.219 1 98.69 289 TYR B O 1
ATOM 5401 N N . PHE B 1 290 ? 1.871 33.25 13.094 1 98.38 290 PHE B N 1
ATOM 5402 C CA . PHE B 1 290 ? 1.845 32.125 12.156 1 98.38 290 PHE B CA 1
ATOM 5403 C C . PHE B 1 290 ? 2.119 30.812 12.867 1 98.38 290 PHE B C 1
ATOM 5405 O O . PHE B 1 290 ? 3.104 30.688 13.602 1 98.38 290 PHE B O 1
ATOM 5412 N N . LEU B 1 291 ? 1.21 29.906 12.766 1 97.62 291 LEU B N 1
ATOM 5413 C CA . LEU B 1 291 ? 1.352 28.547 13.273 1 97.62 291 LEU B CA 1
ATOM 5414 C C . LEU B 1 291 ? 1.327 27.531 12.141 1 97.62 291 LEU B C 1
ATOM 5416 O O . LEU B 1 291 ? 0.33 27.422 11.422 1 97.62 291 LEU B O 1
ATOM 5420 N N . HIS B 1 292 ? 2.459 26.875 11.992 1 95.31 292 HIS B N 1
ATOM 5421 C CA . HIS B 1 292 ? 2.547 25.875 10.938 1 95.31 292 HIS B CA 1
ATOM 5422 C C . HIS B 1 292 ? 2.648 24.469 11.523 1 95.31 292 HIS B C 1
ATOM 5424 O O . HIS B 1 292 ? 3.654 24.109 12.141 1 95.31 292 HIS B O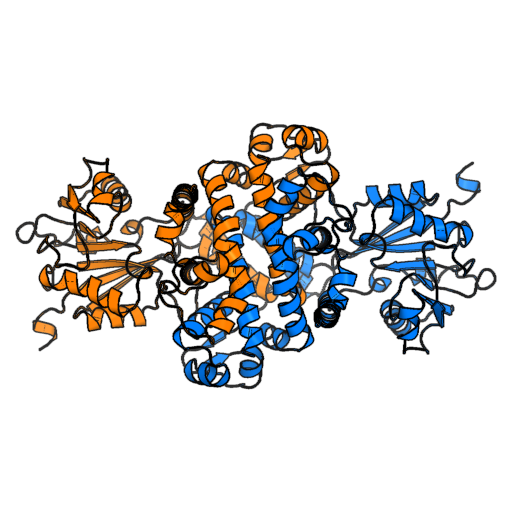 1
ATOM 5430 N N . SER B 1 293 ? 1.589 23.656 11.281 1 91.44 293 SER B N 1
ATOM 5431 C CA . SER B 1 293 ? 1.579 22.266 11.734 1 91.44 293 SER B CA 1
ATOM 5432 C C . SER B 1 293 ? 1.805 22.172 13.234 1 91.44 293 SER B C 1
ATOM 5434 O O . SER B 1 293 ? 2.674 21.438 13.695 1 91.44 293 SER B O 1
ATOM 5436 N N . ILE B 1 294 ? 1.097 23 13.977 1 92.69 294 ILE B N 1
ATOM 5437 C CA . ILE B 1 294 ? 1.191 23.031 15.43 1 92.69 294 ILE B CA 1
ATOM 5438 C C . ILE B 1 294 ? -0.021 22.328 16.047 1 92.69 294 ILE B C 1
ATOM 5440 O O . ILE B 1 294 ? 0.127 21.375 16.812 1 92.69 294 ILE B O 1
ATOM 5444 N N . LEU B 1 295 ? -1.197 22.734 15.594 1 93.81 295 LEU B N 1
ATOM 5445 C CA . LEU B 1 295 ? -2.418 22.266 16.25 1 93.81 295 LEU B CA 1
ATOM 5446 C C . LEU B 1 295 ? -2.627 20.781 16 1 93.81 295 LEU B C 1
ATOM 5448 O O . LEU B 1 295 ? -3.213 20.078 16.844 1 93.81 295 LEU B O 1
ATOM 5452 N N . HIS B 1 296 ? -2.162 20.266 14.898 1 91.88 296 HIS B N 1
ATOM 5453 C CA . HIS B 1 296 ? -2.404 18.875 14.57 1 91.88 296 HIS B CA 1
ATOM 5454 C C . HIS B 1 296 ? -1.697 17.953 15.555 1 91.88 296 HIS B C 1
ATOM 5456 O O . HIS B 1 296 ? -2.031 16.766 15.656 1 91.88 296 HIS B O 1
ATOM 5462 N N . ASP B 1 297 ? -0.799 18.453 16.312 1 86.44 297 ASP B N 1
ATOM 5463 C CA . ASP B 1 297 ? -0.075 17.641 17.297 1 86.44 297 ASP B CA 1
ATOM 5464 C C . ASP B 1 297 ? -0.852 17.547 18.609 1 86.44 297 ASP B C 1
ATOM 5466 O O . ASP B 1 297 ? -0.464 16.797 19.5 1 86.44 297 ASP B O 1
ATOM 5470 N N . TRP B 1 298 ? -1.937 18.297 18.688 1 86.88 298 TRP B N 1
ATOM 5471 C CA . TRP B 1 298 ? -2.611 18.453 19.969 1 86.88 298 TRP B CA 1
ATOM 5472 C C . TRP B 1 298 ? -4.098 18.125 19.844 1 86.88 298 TRP B C 1
ATOM 5474 O O . TRP B 1 298 ? -4.668 18.203 18.75 1 86.88 298 TRP B O 1
ATOM 5484 N N . GLY B 1 299 ? -4.672 17.797 21.031 1 85.38 299 GLY B N 1
ATOM 5485 C CA . GLY B 1 299 ? -6.117 17.672 21.078 1 85.38 299 GLY B CA 1
ATOM 5486 C C . GLY B 1 299 ? -6.844 19 20.969 1 85.38 299 GLY B C 1
ATOM 5487 O O . GLY B 1 299 ? -6.211 20.047 20.875 1 85.38 299 GLY B O 1
ATOM 5488 N N . THR B 1 300 ? -8.148 18.906 21 1 88.81 300 THR B N 1
ATOM 5489 C CA . THR B 1 300 ? -8.984 20.094 20.828 1 88.81 300 THR B CA 1
ATOM 5490 C C . THR B 1 300 ? -8.766 21.078 21.969 1 88.81 300 THR B C 1
ATOM 5492 O O . THR B 1 300 ? -8.641 22.281 21.734 1 88.81 300 THR B O 1
ATOM 5495 N N . GLU B 1 301 ? -8.742 20.578 23.141 1 90.69 301 GLU B N 1
ATOM 5496 C CA . GLU B 1 301 ? -8.594 21.453 24.297 1 90.69 301 GLU B CA 1
ATOM 5497 C C . GLU B 1 301 ? -7.266 22.219 24.25 1 90.69 301 GLU B C 1
ATOM 5499 O O . GLU B 1 301 ? -7.223 23.422 24.5 1 90.69 301 GLU B O 1
ATOM 5504 N N . HIS B 1 302 ? -6.258 21.484 23.922 1 91.31 302 HIS B N 1
ATOM 5505 C CA . HIS B 1 302 ? -4.945 22.125 23.812 1 91.31 302 HIS B CA 1
ATOM 5506 C C . HIS B 1 302 ? -4.898 23.094 22.641 1 91.31 302 HIS B C 1
ATOM 5508 O O . HIS B 1 302 ? -4.246 24.141 22.719 1 91.31 302 HIS B O 1
ATOM 5514 N N . GLY B 1 303 ? -5.504 22.734 21.547 1 94.12 303 GLY B N 1
ATOM 5515 C CA . GLY B 1 303 ? -5.59 23.656 20.422 1 94.12 303 GLY B CA 1
ATOM 5516 C C . GLY B 1 303 ? -6.242 24.969 20.766 1 94.12 303 GLY B C 1
ATOM 5517 O O . GLY B 1 303 ? -5.75 26.031 20.375 1 94.12 303 GLY B O 1
ATOM 5518 N N . VAL B 1 304 ? -7.316 24.891 21.516 1 96.62 304 VAL B N 1
ATOM 5519 C CA . VAL B 1 304 ? -8.008 26.094 21.969 1 96.62 304 VAL B CA 1
ATOM 5520 C C . VAL B 1 304 ? -7.086 26.922 22.859 1 96.62 304 VAL B C 1
ATOM 5522 O O . VAL B 1 304 ? -7.016 28.141 22.719 1 96.62 304 VAL B O 1
ATOM 5525 N N . GLU B 1 305 ? -6.41 26.234 23.719 1 96.81 305 GLU B N 1
ATOM 5526 C CA . GLU B 1 305 ? -5.5 26.922 24.625 1 96.81 305 GLU B CA 1
ATOM 5527 C C . GLU B 1 305 ? -4.406 27.656 23.859 1 96.81 305 GLU B C 1
ATOM 5529 O O . GLU B 1 305 ? -4.07 28.797 24.188 1 96.81 305 GLU B O 1
ATOM 5534 N N . ILE B 1 306 ? -3.855 27.031 22.875 1 96.81 306 ILE B N 1
ATOM 5535 C CA . ILE B 1 306 ? -2.779 27.609 22.078 1 96.81 306 ILE B CA 1
ATOM 5536 C C . ILE B 1 306 ? -3.279 28.859 21.375 1 96.81 306 ILE B C 1
ATOM 5538 O O . ILE B 1 306 ? -2.625 29.906 21.406 1 96.81 306 ILE B O 1
ATOM 5542 N N . VAL B 1 307 ? -4.41 28.797 20.766 1 97.62 307 VAL B N 1
ATOM 5543 C CA . VAL B 1 307 ? -4.973 29.922 20.031 1 97.62 307 VAL B CA 1
ATOM 5544 C C . VAL B 1 307 ? -5.371 31.031 21 1 97.62 307 VAL B C 1
ATOM 5546 O O . VAL B 1 307 ? -5.137 32.219 20.734 1 97.62 307 VAL B O 1
ATOM 5549 N N . LYS B 1 308 ? -5.902 30.641 22.094 1 96.81 308 LYS B N 1
ATOM 5550 C CA . LYS B 1 308 ? -6.328 31.594 23.125 1 96.81 308 LYS B CA 1
ATOM 5551 C C . LYS B 1 308 ? -5.145 32.375 23.672 1 96.81 308 LYS B C 1
ATOM 5553 O O . LYS B 1 308 ? -5.277 33.562 24 1 96.81 308 LYS B O 1
ATOM 5558 N N . SER B 1 309 ? -4.043 31.75 23.781 1 96.94 309 SER B N 1
ATOM 5559 C CA . SER B 1 309 ? -2.84 32.375 24.328 1 96.94 309 SER B CA 1
ATOM 5560 C C . SER B 1 309 ? -2.387 33.531 23.438 1 96.94 309 SER B C 1
ATOM 5562 O O . SER B 1 309 ? -1.642 34.406 23.891 1 96.94 309 SER B O 1
ATOM 5564 N N . LEU B 1 310 ? -2.822 33.562 22.188 1 97.62 310 LEU B N 1
ATOM 5565 C CA . LEU B 1 310 ? -2.439 34.625 21.25 1 97.62 310 LEU B CA 1
ATOM 5566 C C . LEU B 1 310 ? -3.355 35.844 21.391 1 97.62 310 LEU B C 1
ATOM 5568 O O . LEU B 1 310 ? -2.988 36.938 20.984 1 97.62 310 LEU B O 1
ATOM 5572 N N . LYS B 1 311 ? -4.5 35.625 21.938 1 96.19 311 LYS B N 1
ATOM 5573 C CA . LYS B 1 311 ? -5.594 36.594 21.906 1 96.19 311 LYS B CA 1
ATOM 5574 C C . LYS B 1 311 ? -5.176 37.906 22.516 1 96.19 311 LYS B C 1
ATOM 5576 O O . LYS B 1 311 ? -5.395 38.969 21.938 1 96.19 311 LYS B O 1
ATOM 5581 N N . PRO B 1 312 ? -4.496 37.875 23.688 1 95.94 312 PRO B N 1
ATOM 5582 C CA . PRO B 1 312 ? -4.145 39.156 24.312 1 95.94 312 PRO B CA 1
ATOM 5583 C C . PRO B 1 312 ? -3.182 39.969 23.469 1 95.94 312 PRO B C 1
ATOM 5585 O O . PRO B 1 312 ? -3.096 41.188 23.641 1 95.94 312 PRO B O 1
ATOM 5588 N N . ALA B 1 313 ? -2.48 39.375 22.594 1 97.31 313 ALA B N 1
ATOM 5589 C CA . ALA B 1 313 ? -1.467 40.062 21.797 1 97.31 313 ALA B CA 1
ATOM 5590 C C . ALA B 1 313 ? -2.068 40.625 20.516 1 97.31 313 ALA B C 1
ATOM 5592 O O . ALA B 1 313 ? -1.438 41.438 19.828 1 97.31 313 ALA B O 1
ATOM 5593 N N . LEU B 1 314 ? -3.285 40.312 20.203 1 97.31 314 LEU B N 1
ATOM 5594 C CA . LEU B 1 314 ? -3.891 40.688 18.938 1 97.31 314 LEU B CA 1
ATOM 5595 C C . LEU B 1 314 ? -4.492 42.094 19 1 97.31 314 LEU B C 1
ATOM 5597 O O . LEU B 1 314 ? -5.137 42.438 20 1 97.31 314 LEU B O 1
ATOM 5601 N N . THR B 1 315 ? -4.207 42.812 18.016 1 95.75 315 THR B N 1
ATOM 5602 C CA . THR B 1 315 ? -4.91 44.094 17.828 1 95.75 315 THR B CA 1
ATOM 5603 C C . THR B 1 315 ? -6.195 43.875 17.031 1 95.75 315 THR B C 1
ATOM 5605 O O . THR B 1 315 ? -6.152 43.438 15.883 1 95.75 315 THR B O 1
ATOM 5608 N N . PRO B 1 316 ? -7.312 44.188 17.672 1 94.19 316 PRO B N 1
ATOM 5609 C CA . PRO B 1 316 ? -8.586 43.969 16.984 1 94.19 316 PRO B CA 1
ATOM 5610 C C . PRO B 1 316 ? -8.633 44.625 15.609 1 94.19 316 PRO B C 1
ATOM 5612 O O . PRO B 1 316 ? -8.211 45.781 15.469 1 94.19 316 PRO B O 1
ATOM 5615 N N . GLY B 1 317 ? -9.07 43.875 14.633 1 91.88 317 GLY B N 1
ATOM 5616 C CA . GLY B 1 317 ? -9.25 44.406 13.289 1 91.88 317 GLY B CA 1
ATOM 5617 C C . GLY B 1 317 ? -7.945 44.531 12.523 1 91.88 317 GLY B C 1
ATOM 5618 O O . GLY B 1 317 ? -7.938 44.969 11.367 1 91.88 317 GLY B O 1
ATOM 5619 N N . TYR B 1 318 ? -6.891 44.156 13.148 1 95.31 318 TYR B N 1
ATOM 5620 C CA . TYR B 1 318 ? -5.59 44.344 12.523 1 95.31 318 TYR B CA 1
ATOM 5621 C C . TYR B 1 318 ? -4.777 43.062 12.539 1 95.31 318 TYR B C 1
ATOM 5623 O O . TYR B 1 318 ? -4.461 42.5 11.484 1 95.31 318 TYR B O 1
ATOM 5631 N N . SER B 1 319 ? -4.508 42.562 13.727 1 97.5 319 SER B N 1
ATOM 5632 C CA . SER B 1 319 ? -3.693 41.375 13.867 1 97.5 319 SER B CA 1
ATOM 5633 C C . SER B 1 319 ? -4.422 40.125 13.336 1 97.5 319 SER B C 1
ATOM 5635 O O . SER B 1 319 ? -5.641 40 13.492 1 97.5 319 SER B O 1
ATOM 5637 N N . LYS B 1 320 ? -3.641 39.25 12.703 1 97.75 320 LYS B N 1
ATOM 5638 C CA . LYS B 1 320 ? -4.18 38 12.172 1 97.75 320 LYS B CA 1
ATOM 5639 C C . LYS B 1 320 ? -3.443 36.812 12.758 1 97.75 320 LYS B C 1
ATOM 5641 O O . LYS B 1 320 ? -2.244 36.875 13.031 1 97.75 320 LYS B O 1
ATOM 5646 N N . VAL B 1 321 ? -4.195 35.812 13.008 1 98.62 321 VAL B N 1
ATOM 5647 C CA . VAL B 1 321 ? -3.598 34.5 13.266 1 98.62 321 VAL B CA 1
ATOM 5648 C C . VAL B 1 321 ? -3.691 33.625 12.016 1 98.62 321 VAL B C 1
ATOM 5650 O O . VAL B 1 321 ? -4.77 33.469 11.438 1 98.62 321 VAL B O 1
ATOM 5653 N N . LEU B 1 322 ? -2.568 33.156 11.555 1 98.62 322 LEU B N 1
ATOM 5654 C CA . LEU B 1 322 ? -2.51 32.281 10.391 1 98.62 322 LEU B CA 1
ATOM 5655 C C . LEU B 1 322 ? -2.172 30.859 10.812 1 98.62 322 LEU B C 1
ATOM 5657 O O . LEU B 1 322 ? -1.075 30.594 11.312 1 98.62 322 LEU B O 1
ATOM 5661 N N . ILE B 1 323 ? -3.1 30 10.602 1 98.19 323 ILE B N 1
ATOM 5662 C CA . ILE B 1 323 ? -2.902 28.578 10.898 1 98.19 323 ILE B CA 1
ATOM 5663 C C . ILE B 1 323 ? -2.705 27.797 9.594 1 98.19 323 ILE B C 1
ATOM 5665 O O . ILE B 1 323 ? -3.646 27.641 8.812 1 98.19 323 ILE B O 1
ATOM 5669 N N . ASN B 1 324 ? -1.471 27.391 9.398 1 96.5 324 ASN B N 1
ATOM 5670 C CA . ASN B 1 324 ? -1.142 26.578 8.227 1 96.5 324 ASN B CA 1
ATOM 5671 C C . ASN B 1 324 ? -1.199 25.094 8.547 1 96.5 324 ASN B C 1
ATOM 5673 O O . ASN B 1 324 ? -0.258 24.547 9.117 1 96.5 324 ASN B O 1
ATOM 5677 N N . GLU B 1 325 ? -2.307 24.5 8.188 1 95.31 325 GLU B N 1
ATOM 5678 C CA . GLU B 1 325 ? -2.6 23.109 8.523 1 95.31 325 GLU B CA 1
ATOM 5679 C C . GLU B 1 325 ? -3.359 22.422 7.398 1 95.31 325 GLU B C 1
ATOM 5681 O O . GLU B 1 325 ? -3.848 23.078 6.473 1 95.31 325 GLU B O 1
ATOM 5686 N N . ILE B 1 326 ? -3.41 21.094 7.516 1 94 326 ILE B N 1
ATOM 5687 C CA . ILE B 1 326 ? -4.266 20.312 6.633 1 94 326 ILE B CA 1
ATOM 5688 C C . ILE B 1 326 ? -5.727 20.469 7.059 1 94 326 ILE B C 1
ATOM 5690 O O . ILE B 1 326 ? -6.051 20.344 8.242 1 94 326 ILE B O 1
ATOM 5694 N N . VAL B 1 327 ? -6.57 20.828 6.121 1 94.5 327 VAL B N 1
ATOM 5695 C CA . VAL B 1 327 ? -8.008 20.906 6.371 1 94.5 327 VAL B CA 1
ATOM 5696 C C . VAL B 1 327 ? -8.711 19.734 5.676 1 94.5 327 VAL B C 1
ATOM 5698 O O . VAL B 1 327 ? -8.758 19.672 4.445 1 94.5 327 VAL B O 1
ATOM 5701 N N . LEU B 1 328 ? -9.289 18.906 6.426 1 94.19 328 LEU B N 1
ATOM 5702 C CA . LEU B 1 328 ? -9.961 17.734 5.906 1 94.19 328 LEU B CA 1
ATOM 5703 C C . LEU B 1 328 ? -11.305 18.094 5.281 1 94.19 328 LEU B C 1
ATOM 5705 O O . LEU B 1 328 ? -12.039 18.922 5.82 1 94.19 328 LEU B O 1
ATOM 5709 N N . SER B 1 329 ? -11.547 17.516 4.168 1 90.12 329 SER B N 1
ATOM 5710 C CA . SER B 1 329 ? -12.883 17.594 3.584 1 90.12 329 SER B CA 1
ATOM 5711 C C . SER B 1 329 ? -13.766 16.438 4.078 1 90.12 329 SER B C 1
ATOM 5713 O O . SER B 1 329 ? -13.336 15.289 4.102 1 90.12 329 SER B O 1
ATOM 5715 N N . GLU B 1 330 ? -14.93 16.75 4.48 1 85.06 330 GLU B N 1
ATOM 5716 C CA . GLU B 1 330 ? -15.844 15.703 4.926 1 85.06 330 GLU B CA 1
ATOM 5717 C C . GLU B 1 330 ? -16.391 14.906 3.744 1 85.06 330 GLU B C 1
ATOM 5719 O O . GLU B 1 330 ? -16.453 13.672 3.793 1 85.06 330 GLU B O 1
ATOM 5724 N N . GLU B 1 331 ? -16.719 15.547 2.77 1 87.31 331 GLU B N 1
ATOM 5725 C CA . GLU B 1 331 ? -17.406 14.906 1.658 1 87.31 331 GLU B CA 1
ATOM 5726 C C . GLU B 1 331 ? -16.422 14.281 0.676 1 87.31 331 GLU B C 1
ATOM 5728 O O . GLU B 1 331 ? -16.719 13.242 0.073 1 87.31 331 GLU B O 1
ATOM 5733 N N . ASN B 1 332 ? -15.359 14.992 0.52 1 88.88 332 ASN B N 1
ATOM 5734 C CA . ASN B 1 332 ? -14.375 14.508 -0.441 1 88.88 332 ASN B CA 1
ATOM 5735 C C . ASN B 1 332 ? -12.969 14.492 0.156 1 88.88 332 ASN B C 1
ATOM 5737 O O . ASN B 1 332 ? -12.07 15.18 -0.331 1 88.88 332 ASN B O 1
ATOM 5741 N N . PRO B 1 333 ? -12.789 13.633 1.122 1 93 333 PRO B N 1
ATOM 5742 C CA . PRO B 1 333 ? -11.453 13.594 1.721 1 93 333 PRO B CA 1
ATOM 5743 C C . PRO B 1 333 ? -10.383 13.148 0.732 1 93 333 PRO B C 1
ATOM 5745 O O . PRO B 1 333 ? -10.609 12.25 -0.074 1 93 333 PRO B O 1
ATOM 5748 N N . SER B 1 334 ? -9.297 13.859 0.769 1 91.69 334 SER B N 1
ATOM 5749 C CA . SER B 1 334 ? -8.195 13.484 -0.108 1 91.69 334 SER B CA 1
ATOM 5750 C C . SER B 1 334 ? -7.297 12.438 0.542 1 91.69 334 SER B C 1
ATOM 5752 O O . SER B 1 334 ? -7.219 12.352 1.77 1 91.69 334 SER B O 1
ATOM 5754 N N . LEU B 1 335 ? -6.645 11.703 -0.264 1 92 335 LEU B N 1
ATOM 5755 C CA . LEU B 1 335 ? -5.785 10.633 0.222 1 92 335 LEU B CA 1
ATOM 5756 C C . LEU B 1 335 ? -4.59 11.195 0.98 1 92 335 LEU B C 1
ATOM 5758 O O . LEU B 1 335 ? -4.254 10.711 2.066 1 92 335 LEU B O 1
ATOM 5762 N N . PRO B 1 336 ? -3.949 12.211 0.492 1 90.5 336 PRO B N 1
ATOM 5763 C CA . PRO B 1 336 ? -2.82 12.742 1.261 1 90.5 336 PRO B CA 1
ATOM 5764 C C . PRO B 1 336 ? -3.232 13.25 2.639 1 90.5 336 PRO B C 1
ATOM 5766 O O . PRO B 1 336 ? -2.527 13.023 3.623 1 90.5 336 PRO B O 1
ATOM 5769 N N . ALA B 1 337 ? -4.367 13.867 2.699 1 92.56 337 ALA B N 1
ATOM 5770 C CA . ALA B 1 337 ? -4.828 14.43 3.965 1 92.56 337 ALA B CA 1
ATOM 5771 C C . ALA B 1 337 ? -5.176 13.328 4.961 1 92.56 337 ALA B C 1
ATOM 5773 O O . ALA B 1 337 ? -4.77 13.383 6.125 1 92.56 337 ALA B O 1
ATOM 5774 N N . THR B 1 338 ? -5.914 12.359 4.523 1 95.56 338 THR B N 1
ATOM 5775 C CA . THR B 1 338 ? -6.324 11.305 5.438 1 95.56 338 THR B CA 1
ATOM 5776 C C . THR B 1 338 ? -5.137 10.414 5.805 1 95.56 338 THR B C 1
ATOM 5778 O O . THR B 1 338 ? -5.078 9.875 6.91 1 95.56 338 THR B O 1
ATOM 5781 N N . SER B 1 339 ? -4.238 10.25 4.891 1 94.31 339 SER B N 1
ATOM 5782 C CA . SER B 1 339 ? -3.023 9.5 5.184 1 94.31 339 SER B CA 1
ATOM 5783 C C . SER B 1 339 ? -2.217 10.164 6.293 1 94.31 339 SER B C 1
ATOM 5785 O O . SER B 1 339 ? -1.688 9.484 7.176 1 94.31 339 SER B O 1
ATOM 5787 N N . MET B 1 340 ? -2.156 11.43 6.191 1 92.62 340 MET B N 1
ATOM 5788 C CA . MET B 1 340 ? -1.466 12.156 7.25 1 92.62 340 MET B CA 1
ATOM 5789 C C . MET B 1 340 ? -2.184 11.984 8.586 1 92.62 340 MET B C 1
ATOM 5791 O O . MET B 1 340 ? -1.542 11.82 9.625 1 92.62 340 MET B O 1
ATOM 5795 N N . ASP B 1 341 ? -3.426 12.062 8.523 1 95.25 341 ASP B N 1
ATOM 5796 C CA . ASP B 1 341 ? -4.191 11.852 9.75 1 95.25 341 ASP B CA 1
ATOM 5797 C C . ASP B 1 341 ? -3.918 10.477 10.344 1 95.25 341 ASP B C 1
ATOM 5799 O O . ASP B 1 341 ? -3.822 10.328 11.57 1 95.25 341 ASP B O 1
ATOM 5803 N N . MET B 1 342 ? -3.809 9.477 9.508 1 95.69 342 MET B N 1
ATOM 5804 C CA . MET B 1 342 ? -3.5 8.133 9.984 1 95.69 342 MET B CA 1
ATOM 5805 C C . MET B 1 342 ? -2.1 8.078 10.586 1 95.69 342 MET B C 1
ATOM 5807 O O . MET B 1 342 ? -1.874 7.383 11.578 1 95.69 342 MET B O 1
ATOM 5811 N N . MET B 1 343 ? -1.259 8.766 9.961 1 93 343 MET B N 1
ATOM 5812 C CA . MET B 1 343 ? 0.096 8.836 10.5 1 93 343 MET B CA 1
ATOM 5813 C C . MET B 1 343 ? 0.098 9.453 11.898 1 93 343 MET B C 1
ATOM 5815 O O . MET B 1 343 ? 0.761 8.953 12.805 1 93 343 MET B O 1
ATOM 5819 N N . MET B 1 344 ? -0.648 10.461 12.031 1 92.44 344 MET B N 1
ATOM 5820 C CA . MET B 1 344 ? -0.76 11.109 13.336 1 92.44 344 MET B CA 1
ATOM 5821 C C . MET B 1 344 ? -1.349 10.148 14.367 1 92.44 344 MET B C 1
ATOM 5823 O O . MET B 1 344 ? -0.854 10.062 15.492 1 92.44 344 MET B O 1
ATOM 5827 N N . LEU B 1 345 ? -2.342 9.484 13.992 1 93.44 345 LEU B N 1
ATOM 5828 C CA . LEU B 1 345 ? -2.982 8.508 14.867 1 93.44 345 LEU B CA 1
ATOM 5829 C C . LEU B 1 345 ? -2 7.414 15.273 1 93.44 345 LEU B C 1
ATOM 5831 O O . LEU B 1 345 ? -1.962 7.012 16.438 1 93.44 345 LEU B O 1
ATOM 5835 N N . GLY B 1 346 ? -1.255 6.949 14.344 1 92.94 346 GLY B N 1
ATOM 5836 C CA . GLY B 1 346 ? -0.333 5.848 14.57 1 92.94 346 GLY B CA 1
ATOM 5837 C C . GLY B 1 346 ? 0.878 6.246 15.398 1 92.94 346 GLY B C 1
ATOM 5838 O O . GLY B 1 346 ? 1.445 5.418 16.109 1 92.94 346 GLY B O 1
ATOM 5839 N N . HIS B 1 347 ? 1.272 7.516 15.312 1 90.19 347 HIS B N 1
ATOM 5840 C CA . HIS B 1 347 ? 2.51 7.953 15.945 1 90.19 347 HIS B CA 1
ATOM 5841 C C . HIS B 1 347 ? 2.23 8.672 17.266 1 90.19 347 HIS B C 1
ATOM 5843 O O . HIS B 1 347 ? 2.852 8.375 18.281 1 90.19 347 HIS B O 1
ATOM 5849 N N . ILE B 1 348 ? 1.253 9.594 17.219 1 84.94 348 ILE B N 1
ATOM 5850 C CA . ILE B 1 348 ? 1.1 10.508 18.344 1 84.94 348 ILE B CA 1
ATOM 5851 C C . ILE B 1 348 ? -0.279 10.32 18.984 1 84.94 348 ILE B C 1
ATOM 5853 O O . ILE B 1 348 ? -0.619 10.992 19.953 1 84.94 348 ILE B O 1
ATOM 5857 N N . GLY B 1 349 ? -1.063 9.43 18.625 1 79 349 GLY B N 1
ATOM 5858 C CA . GLY B 1 349 ? -2.328 9 19.203 1 79 349 GLY B CA 1
ATOM 5859 C C . GLY B 1 349 ? -3.373 10.094 19.234 1 79 349 GLY B C 1
ATOM 5860 O O . GLY B 1 349 ? -4.359 10.047 18.5 1 79 349 GLY B O 1
ATOM 5861 N N . GLU B 1 350 ? -3.01 11.234 19.969 1 81.19 350 GLU B N 1
ATOM 5862 C CA . GLU B 1 350 ? -3.971 12.312 20.156 1 81.19 350 GLU B CA 1
ATOM 5863 C C . GLU B 1 350 ? -3.908 13.312 19 1 81.19 350 GLU B C 1
ATOM 5865 O O . GLU B 1 350 ? -4.836 14.102 18.812 1 81.19 350 GLU B O 1
ATOM 5870 N N . ALA B 1 351 ? -2.834 13.234 18.312 1 86.38 351 ALA B N 1
ATOM 5871 C CA . ALA B 1 351 ? -2.674 14.133 17.172 1 86.38 351 ALA B CA 1
ATOM 5872 C C . ALA B 1 351 ? -3.674 13.797 16.062 1 86.38 351 ALA B C 1
ATOM 5874 O O . ALA B 1 351 ? -4.004 12.625 15.852 1 86.38 351 ALA B O 1
ATOM 5875 N N . CYS B 1 352 ? -4.203 14.859 15.422 1 91.31 352 CYS B N 1
ATOM 5876 C CA . CYS B 1 352 ? -5.211 14.617 14.398 1 91.31 352 CYS B CA 1
ATOM 5877 C C . CYS B 1 352 ? -5.27 15.781 13.414 1 91.31 352 CYS B C 1
ATOM 5879 O O . CYS B 1 352 ? -4.898 16.906 13.75 1 91.31 352 CYS B O 1
ATOM 5881 N N . GLU B 1 353 ? -5.68 15.477 12.234 1 93.94 353 GLU B N 1
ATOM 5882 C CA . GLU B 1 353 ? -6.109 16.516 11.289 1 93.94 353 GLU B CA 1
ATOM 5883 C C . GLU B 1 353 ? -7.582 16.859 11.492 1 93.94 353 GLU B C 1
ATOM 5885 O O . GLU B 1 353 ? -8.344 16.062 12.047 1 93.94 353 GLU B O 1
ATOM 5890 N N . ARG B 1 354 ? -7.91 18.031 11.031 1 95.19 354 ARG B N 1
ATOM 5891 C CA . ARG B 1 354 ? -9.227 18.531 11.406 1 95.19 354 ARG B CA 1
ATOM 5892 C C . ARG B 1 354 ? -9.961 19.094 10.195 1 95.19 354 ARG B C 1
ATOM 5894 O O . ARG B 1 354 ? -9.336 19.469 9.195 1 95.19 354 ARG B O 1
ATOM 5901 N N . THR B 1 355 ? -11.297 19.125 10.32 1 93.44 355 THR B N 1
ATOM 5902 C CA . THR B 1 355 ? -12.141 19.719 9.297 1 93.44 355 THR B CA 1
ATOM 5903 C C . THR B 1 355 ? -12.234 21.234 9.492 1 93.44 355 THR B C 1
ATOM 5905 O O . THR B 1 355 ? -11.789 21.766 10.516 1 93.44 355 THR B O 1
ATOM 5908 N N . GLU B 1 356 ? -12.805 21.859 8.445 1 94.06 356 GLU B N 1
ATOM 5909 C CA . GLU B 1 356 ? -13.055 23.281 8.562 1 94.06 356 GLU B CA 1
ATOM 5910 C C . GLU B 1 356 ? -13.938 23.594 9.773 1 94.06 356 GLU B C 1
ATOM 5912 O O . GLU B 1 356 ? -13.695 24.562 10.5 1 94.06 356 GLU B O 1
ATOM 5917 N N . GLU B 1 357 ? -14.914 22.75 9.977 1 92.94 357 GLU B N 1
ATOM 5918 C CA . GLU B 1 357 ? -15.828 22.938 11.102 1 92.94 357 GLU B CA 1
ATOM 5919 C C . GLU B 1 357 ? -15.094 22.844 12.438 1 92.94 357 GLU B C 1
ATOM 5921 O O . GLU B 1 357 ? -15.383 23.594 13.367 1 92.94 357 GLU B O 1
ATOM 5926 N N . ASP B 1 358 ? -14.195 21.969 12.508 1 94.31 358 ASP B N 1
ATOM 5927 C CA . ASP B 1 358 ? -13.406 21.812 13.719 1 94.31 358 ASP B CA 1
ATOM 5928 C C . ASP B 1 358 ? -12.578 23.062 14 1 94.31 358 ASP B C 1
ATOM 5930 O O . ASP B 1 358 ? -12.5 23.531 15.141 1 94.31 358 ASP B O 1
ATOM 5934 N N . PHE B 1 359 ? -11.938 23.609 12.969 1 96.38 359 PHE B N 1
ATOM 5935 C CA . PHE B 1 359 ? -11.102 24.781 13.133 1 96.38 359 PHE B CA 1
ATOM 5936 C C . PHE B 1 359 ? -11.945 26 13.531 1 96.38 359 PHE B C 1
ATOM 5938 O O . PHE B 1 359 ? -11.531 26.797 14.367 1 96.38 359 PHE B O 1
ATOM 5945 N N . ARG B 1 360 ? -13.094 26.094 12.938 1 96.75 360 ARG B N 1
ATOM 5946 C CA . ARG B 1 360 ? -14.008 27.172 13.297 1 96.75 360 ARG B CA 1
ATOM 5947 C C . ARG B 1 360 ? -14.445 27.062 14.75 1 96.75 360 ARG B C 1
ATOM 5949 O O . ARG B 1 360 ? -14.555 28.078 15.453 1 96.75 360 ARG B O 1
ATOM 5956 N N . ALA B 1 361 ? -14.672 25.875 15.164 1 96.44 361 ALA B N 1
ATOM 5957 C CA . ALA B 1 361 ? -15.062 25.641 16.562 1 96.44 361 ALA B CA 1
ATOM 5958 C C . ALA B 1 361 ? -13.922 26.016 17.5 1 96.44 361 ALA B C 1
ATOM 5960 O O . ALA B 1 361 ? -14.148 26.625 18.547 1 96.44 361 ALA B O 1
ATOM 5961 N N . ILE B 1 362 ? -12.734 25.609 17.172 1 97 362 ILE B N 1
ATOM 5962 C CA . ILE B 1 362 ? -11.562 25.938 17.984 1 97 362 ILE B CA 1
ATOM 5963 C C . ILE B 1 362 ? -11.391 27.453 18.047 1 97 362 ILE B C 1
ATOM 5965 O O . ILE B 1 362 ? -11.164 28.016 19.125 1 97 362 ILE B O 1
ATOM 5969 N N . ALA B 1 363 ? -11.516 28.109 16.906 1 97.5 363 ALA B N 1
ATOM 5970 C CA . ALA B 1 363 ? -11.383 29.562 16.844 1 97.5 363 ALA B CA 1
ATOM 5971 C C . ALA B 1 363 ? -12.445 30.25 17.703 1 97.5 363 ALA B C 1
ATOM 5973 O O . ALA B 1 363 ? -12.133 31.156 18.484 1 97.5 363 ALA B O 1
ATOM 5974 N N . ALA B 1 364 ? -13.641 29.766 17.594 1 97 364 ALA B N 1
ATOM 5975 C CA . ALA B 1 364 ? -14.758 30.359 18.312 1 97 364 ALA B CA 1
ATOM 5976 C C . ALA B 1 364 ? -14.57 30.219 19.828 1 97 364 ALA B C 1
ATOM 5978 O O . ALA B 1 364 ? -14.797 31.156 20.578 1 97 364 ALA B O 1
ATOM 5979 N N . GLU B 1 365 ? -14.195 29.047 20.172 1 97.31 365 GLU B N 1
ATOM 5980 C CA . GLU B 1 365 ? -13.977 28.797 21.594 1 97.31 365 GLU B CA 1
ATOM 5981 C C . GLU B 1 365 ? -12.828 29.641 22.141 1 97.31 365 GLU B C 1
ATOM 5983 O O . GLU B 1 365 ? -12.844 30.031 23.312 1 97.31 365 GLU B O 1
ATOM 5988 N N . ALA B 1 366 ? -11.898 29.938 21.312 1 96.94 366 ALA B N 1
ATOM 5989 C CA . ALA B 1 366 ? -10.758 30.766 21.703 1 96.94 366 ALA B CA 1
ATOM 5990 C C . ALA B 1 366 ? -11.109 32.25 21.625 1 96.94 366 ALA B C 1
ATOM 5992 O O . ALA B 1 366 ? -10.305 33.094 22 1 96.94 366 ALA B O 1
ATOM 5993 N N . GLY B 1 367 ? -12.305 32.531 21.172 1 96.06 367 GLY B N 1
ATOM 5994 C CA . GLY B 1 367 ? -12.758 33.906 21.094 1 96.06 367 GLY B CA 1
ATOM 5995 C C . GLY B 1 367 ? -12.32 34.594 19.812 1 96.06 367 GLY B C 1
ATOM 5996 O O . GLY B 1 367 ? -12.25 35.812 19.75 1 96.06 367 GLY B O 1
ATOM 5997 N N . LEU B 1 368 ? -11.945 33.875 18.812 1 97.75 368 LEU B N 1
ATOM 5998 C CA . LEU B 1 368 ? -11.562 34.406 17.516 1 97.75 368 LEU B CA 1
ATOM 5999 C C . LEU B 1 368 ? -12.531 33.969 16.422 1 97.75 368 LEU B C 1
ATOM 6001 O O . LEU B 1 368 ? -13.438 33.156 16.688 1 97.75 368 LEU B O 1
ATOM 6005 N N . GLU B 1 369 ? -12.344 34.5 15.273 1 96.62 369 GLU B N 1
ATOM 6006 C CA . GLU B 1 369 ? -13.188 34.125 14.141 1 96.62 369 GLU B CA 1
ATOM 6007 C C . GLU B 1 369 ? -12.352 33.781 12.914 1 96.62 369 GLU B C 1
ATOM 6009 O O . GLU B 1 369 ? -11.352 34.438 12.633 1 96.62 369 GLU B O 1
ATOM 6014 N N . VAL B 1 370 ? -12.812 32.781 12.219 1 97.44 370 VAL B N 1
ATOM 6015 C CA . VAL B 1 370 ? -12.203 32.438 10.93 1 97.44 370 VAL B CA 1
ATOM 6016 C C . VAL B 1 370 ? -12.727 33.406 9.859 1 97.44 370 VAL B C 1
ATOM 6018 O O . VAL B 1 370 ? -13.922 33.438 9.586 1 97.44 370 VAL B O 1
ATOM 6021 N N . ILE B 1 371 ? -11.82 34.062 9.242 1 96.44 371 ILE B N 1
ATOM 6022 C CA . ILE B 1 371 ? -12.281 35.062 8.281 1 96.44 371 ILE B CA 1
ATOM 6023 C C . ILE B 1 371 ? -11.922 34.594 6.867 1 96.44 371 ILE B C 1
ATOM 6025 O O . ILE B 1 371 ? -12.359 35.219 5.883 1 96.44 371 ILE B O 1
ATOM 6029 N N . GLY B 1 372 ? -11.141 33.562 6.773 1 96.25 372 GLY B N 1
ATOM 6030 C CA . GLY B 1 372 ? -10.805 33.031 5.469 1 96.25 372 GLY B CA 1
ATOM 6031 C C . GLY B 1 372 ? -10.016 31.719 5.547 1 96.25 372 GLY B C 1
ATOM 6032 O O . GLY B 1 372 ? -9.289 31.5 6.516 1 96.25 372 GLY B O 1
ATOM 6033 N N . ILE B 1 373 ? -10.172 30.891 4.609 1 96.44 373 ILE B N 1
ATOM 6034 C CA . ILE B 1 373 ? -9.383 29.672 4.426 1 96.44 373 ILE B CA 1
ATOM 6035 C C . ILE B 1 373 ? -8.812 29.641 3.008 1 96.44 373 ILE B C 1
ATOM 6037 O O . ILE B 1 373 ? -9.562 29.688 2.029 1 96.44 373 ILE B O 1
ATOM 6041 N N . PHE B 1 374 ? -7.551 29.609 2.916 1 95.75 374 PHE B N 1
ATOM 6042 C CA . PHE B 1 374 ? -6.836 29.656 1.648 1 95.75 374 PHE B CA 1
ATOM 6043 C C . PHE B 1 374 ? -6.172 28.312 1.356 1 95.75 374 PHE B C 1
ATOM 6045 O O . PHE B 1 374 ? -5.238 27.906 2.053 1 95.75 374 PHE B O 1
ATOM 6052 N N . SER B 1 375 ? -6.73 27.719 0.376 1 90.44 375 SER B N 1
ATOM 6053 C CA . SER B 1 375 ? -6.266 26.375 0.037 1 90.44 375 SER B CA 1
ATOM 6054 C C . SER B 1 375 ? -5.52 26.375 -1.292 1 90.44 375 SER B C 1
ATOM 6056 O O . SER B 1 375 ? -5.5 27.375 -2.004 1 90.44 375 SER B O 1
ATOM 6058 N N . ASN B 1 376 ? -4.754 25.359 -1.383 1 82.19 376 ASN B N 1
ATOM 6059 C CA . ASN B 1 376 ? -3.979 25.094 -2.588 1 82.19 376 ASN B CA 1
ATOM 6060 C C . ASN B 1 376 ? -4.254 23.688 -3.131 1 82.19 376 ASN B C 1
ATOM 6062 O O . ASN B 1 376 ? -4.246 22.719 -2.377 1 82.19 376 ASN B O 1
ATOM 6066 N N . ALA B 1 377 ? -4.547 23.625 -4.422 1 76.88 377 ALA B N 1
ATOM 6067 C CA . ALA B 1 377 ? -4.859 22.328 -5.008 1 76.88 377 ALA B CA 1
ATOM 6068 C C . ALA B 1 377 ? -3.639 21.406 -4.996 1 76.88 377 ALA B C 1
ATOM 6070 O O . ALA B 1 377 ? -3.77 20.188 -5.062 1 76.88 377 ALA B O 1
ATOM 6071 N N . ALA B 1 378 ? -2.465 22.016 -4.906 1 76.31 378 ALA B N 1
ATOM 6072 C CA . ALA B 1 378 ? -1.221 21.25 -4.969 1 76.31 378 ALA B CA 1
ATOM 6073 C C . ALA B 1 378 ? -0.815 20.75 -3.584 1 76.31 378 ALA B C 1
ATOM 6075 O O . ALA B 1 378 ? 0.159 20.016 -3.447 1 76.31 378 ALA B O 1
ATOM 6076 N N . SER B 1 379 ? -1.583 21.125 -2.609 1 82 379 SER B N 1
ATOM 6077 C CA . SER B 1 379 ? -1.23 20.766 -1.242 1 82 379 SER B CA 1
ATOM 6078 C C . SER B 1 379 ? -2.475 20.453 -0.415 1 82 379 SER B C 1
ATOM 6080 O O . SER B 1 379 ? -3.508 21.109 -0.574 1 82 379 SER B O 1
ATOM 6082 N N . PRO B 1 380 ? -2.254 19.5 0.457 1 85.12 380 PRO B N 1
ATOM 6083 C CA . PRO B 1 380 ? -3.375 19.297 1.376 1 85.12 380 PRO B CA 1
ATOM 6084 C C . PRO B 1 380 ? -3.475 20.391 2.438 1 85.12 380 PRO B C 1
ATOM 6086 O O . PRO B 1 380 ? -4.48 20.484 3.148 1 85.12 380 PRO B O 1
ATOM 6089 N N . GLU B 1 381 ? -2.5 21.203 2.516 1 91.06 381 GLU B N 1
ATOM 6090 C CA . GLU B 1 381 ? -2.49 22.234 3.547 1 91.06 381 GLU B CA 1
ATOM 6091 C C . GLU B 1 381 ? -3.266 23.469 3.1 1 91.06 381 GLU B C 1
ATOM 6093 O O . GLU B 1 381 ? -3.412 23.719 1.9 1 91.06 381 GLU B O 1
ATOM 6098 N N . SER B 1 382 ? -3.76 24.125 4.051 1 94.81 382 SER B N 1
ATOM 6099 C CA . SER B 1 382 ? -4.426 25.422 3.898 1 94.81 382 SER B CA 1
ATOM 6100 C C . SER B 1 382 ? -3.938 26.422 4.938 1 94.81 382 SER B C 1
ATOM 6102 O O . SER B 1 382 ? -3.322 26.031 5.934 1 94.81 382 SER B O 1
ATOM 6104 N N . VAL B 1 383 ? -4.094 27.656 4.578 1 97.25 383 VAL B N 1
ATOM 6105 C CA . VAL B 1 383 ? -3.883 28.703 5.57 1 97.25 383 VAL B CA 1
ATOM 6106 C C . VAL B 1 383 ? -5.23 29.234 6.059 1 97.25 383 VAL B C 1
ATOM 6108 O O . VAL B 1 383 ? -6.02 29.766 5.273 1 97.25 383 VAL B O 1
ATOM 6111 N N . ILE B 1 384 ? -5.465 29.016 7.32 1 98.06 384 ILE B N 1
ATOM 6112 C CA . ILE B 1 384 ? -6.676 29.5 7.969 1 98.06 384 ILE B CA 1
ATOM 6113 C C . ILE B 1 384 ? -6.391 30.844 8.648 1 98.06 384 ILE B C 1
ATOM 6115 O O . ILE B 1 384 ? -5.496 30.938 9.492 1 98.06 384 ILE B O 1
ATOM 6119 N N . GLU B 1 385 ? -7.141 31.828 8.25 1 98.44 385 GLU B N 1
ATOM 6120 C CA . GLU B 1 385 ? -6.957 33.156 8.781 1 98.44 385 GLU B CA 1
ATOM 6121 C C . GLU B 1 385 ? -7.988 33.469 9.867 1 98.44 385 GLU B C 1
ATOM 6123 O O . GLU B 1 385 ? -9.195 33.438 9.617 1 98.44 385 GLU B O 1
ATOM 6128 N N . LEU B 1 386 ? -7.434 33.75 11.039 1 98.31 386 LEU B N 1
ATOM 6129 C CA . LEU B 1 386 ? -8.289 34.125 12.164 1 98.31 386 LEU B CA 1
ATOM 6130 C C . LEU B 1 386 ? -8.086 35.594 12.539 1 98.31 386 LEU B C 1
ATOM 6132 O O . LEU B 1 386 ? -6.996 36.125 12.344 1 98.31 386 LEU B O 1
ATOM 6136 N N . MET B 1 387 ? -9.125 36.188 13.141 1 97.19 387 MET B N 1
ATOM 6137 C CA . MET B 1 387 ? -9.047 37.531 13.664 1 97.19 387 MET B CA 1
ATOM 6138 C C . MET B 1 387 ? -9.914 37.688 14.906 1 97.19 387 MET B C 1
ATOM 6140 O O . MET B 1 387 ? -10.828 36.906 15.133 1 97.19 387 MET B O 1
ATOM 6144 N N . LEU B 1 388 ? -9.508 38.625 15.695 1 94.81 388 LEU B N 1
ATOM 6145 C CA . LEU B 1 388 ? -10.391 39.094 16.766 1 94.81 388 LEU B CA 1
ATOM 6146 C C . LEU B 1 388 ? -11.594 39.844 16.203 1 94.81 388 LEU B C 1
ATOM 6148 O O . LEU B 1 388 ? -11.438 40.719 15.375 1 94.81 388 LEU B O 1
ATOM 6152 N N . PRO B 1 389 ? -12.789 39.281 16.547 1 84 389 PRO B N 1
ATOM 6153 C CA . PRO B 1 389 ? -13.961 40.031 16.047 1 84 389 PRO B CA 1
ATOM 6154 C C . PRO B 1 389 ? -13.93 41.5 16.422 1 84 389 PRO B C 1
ATOM 6156 O O . PRO B 1 389 ? -13.453 41.875 17.5 1 84 389 PRO B O 1
ATOM 6159 N N . SER B 1 390 ? -14.055 42.469 15.398 1 73.69 390 SER B N 1
ATOM 6160 C CA . SER B 1 390 ? -14.109 43.875 15.688 1 73.69 390 SER B CA 1
ATOM 6161 C C . SER B 1 390 ? -15.266 44.219 16.625 1 73.69 390 SER B C 1
ATOM 6163 O O . SER B 1 390 ? -16.266 43.5 16.656 1 73.69 390 SER B O 1
ATOM 6165 N N . LYS B 1 391 ? -15.102 44.938 17.734 1 59.16 391 LYS B N 1
ATOM 6166 C CA . LYS B 1 391 ? -16.141 45.406 18.641 1 59.16 391 LYS B CA 1
ATOM 6167 C C . LYS B 1 391 ? -17.422 45.781 17.891 1 59.16 391 LYS B C 1
ATOM 6169 O O . LYS B 1 391 ? -18.531 45.594 18.406 1 59.16 391 LYS B O 1
ATOM 6174 N N . GLU B 1 392 ? -17.359 46.406 16.766 1 48.78 392 GLU B N 1
ATOM 6175 C CA . GLU B 1 392 ? -18.594 46.844 16.125 1 48.78 392 GLU B CA 1
ATOM 6176 C C . GLU B 1 392 ? -19.422 45.656 15.641 1 48.78 392 GLU B C 1
ATOM 6178 O O . GLU B 1 392 ? -20.625 45.812 15.438 1 48.78 392 GLU B O 1
ATOM 6183 N N . ASP B 1 393 ? -18.938 44.594 15.312 1 46.22 393 ASP B N 1
ATOM 6184 C CA . ASP B 1 393 ? -19.672 43.438 14.781 1 46.22 393 ASP B CA 1
ATOM 6185 C C . ASP B 1 393 ? -20.281 42.594 15.898 1 46.22 393 ASP B C 1
ATOM 6187 O O . ASP B 1 393 ? -21 41.625 15.641 1 46.22 393 ASP B O 1
ATOM 6191 N N . ARG B 1 394 ? -19.938 42.625 17.016 1 44.53 394 ARG B N 1
ATOM 6192 C CA . ARG B 1 394 ? -20.656 42.062 18.156 1 44.53 394 ARG B CA 1
ATOM 6193 C C . ARG B 1 394 ? -21.828 42.969 18.547 1 44.53 394 ARG B C 1
ATOM 6195 O O . ARG B 1 394 ? -22.578 42.625 19.469 1 44.53 394 ARG B O 1
ATOM 6202 N N . ALA B 1 395 ? -21.938 44.219 18.203 1 38.31 395 ALA B N 1
ATOM 6203 C CA . ALA B 1 395 ? -23.125 44.969 18.578 1 38.31 395 ALA B CA 1
ATOM 6204 C C . ALA B 1 395 ? -24.297 44.656 17.641 1 38.31 395 ALA B C 1
ATOM 6206 O O . ALA B 1 395 ? -24.109 44.562 16.422 1 38.31 395 ALA B O 1
#

Secondary structure (DSSP, 8-state):
--HHHHHHHHHHHHHHHHTT-TTHHHHHHHHHHHHHHHH--HHHHHHIIIIIIHHHHHHHHHHHHHTHHHHHHH-TT-B-HHHHHHHH---HHHHHHHHHHHHHTTSSEEETTTEEE--HHHHHHTSHHHHHHHHHIIIIIHHHHHTHHHHHHHTTTPPP-TTSSHHHHHTT--S-HHHHHHHSTTHHHHHHHHHHHHHTTPPPGGGTS-HIIIIITT--TTT-SEEEEEET-TT-HHHHHHHHHS--SSEEEEEE-HHHHTT----SSSEEEE--TTS--SS-S-SEEEEES-GGGS-HHHHHHHHHTTGGGPPTTT-EEEEEEEEE-SSS--HHHHHHHHHHHHHHSS---EEHHHHHHHHHHTT-EEEEEEEETTEEEEEEEEEPPPGGGG-/--HHHHHHHHHHHHHHHHTT-TTHHHHHHHHHHHHHHHH--HHHHHHIIIIIIHHHHHHHHHHHHHTHHHHHHH-TT-B-HHHHHHHH---HHHHHHHHHHHHHTTSSEEETTTEEE--HHHHHHTSHHHHHHHHHIIIIIHHHHHTHHHHHHHTTTPPP-TTSSHHHHHTT--S-HHHHHHHSTTHHHHHHHHHHHHHTTPPPGGGTS-HIIIIITT--TTT-SEEEEEET-TT-HHHHHHHHHS--SSEEEEEE-HHHHTT----SSSEEEE--TTS--SS-S-SEEEEES-GGGS-HHHHHHHHHTTGGGPPTTT-EEEEEEEEE-SSS--HHHHHHHHHHHHHHSS---EEHHHHHHHHHHTT-EEEEEEEETTEEEEEEEEEPPPGGGG-

Solvent-accessible surface area (backbone atoms only — not comparable to full-atom values): 39581 Å² total; per-residue (Å²): 126,55,64,60,58,50,51,53,52,40,52,56,29,38,56,35,37,75,67,65,40,88,28,19,62,48,51,39,53,52,47,50,51,50,44,47,62,65,68,50,49,71,44,52,50,53,42,43,44,44,30,43,40,37,39,46,51,21,48,49,39,40,34,54,78,39,40,48,38,48,54,28,54,72,29,84,73,31,38,41,63,65,58,47,20,70,73,44,54,31,33,51,76,46,43,51,55,53,48,44,39,33,34,37,69,62,36,31,42,54,39,88,92,42,25,37,30,55,35,74,56,25,46,53,50,44,35,66,46,41,40,30,23,46,48,36,34,49,69,53,46,34,44,9,22,65,34,35,39,60,42,33,57,75,52,60,33,46,66,40,43,86,41,64,18,32,30,19,62,54,65,73,44,72,50,45,53,70,58,40,25,64,75,40,75,66,41,45,61,18,47,52,27,29,55,54,46,63,51,54,90,57,76,57,70,69,76,54,35,64,48,59,73,70,49,57,50,81,61,46,60,88,66,23,52,32,39,39,35,30,47,61,37,58,72,32,62,67,53,45,52,43,55,74,71,40,91,69,96,43,40,37,36,33,22,15,45,58,78,47,44,71,67,44,75,74,67,81,66,35,46,80,41,69,41,58,63,79,40,74,49,84,70,54,32,26,44,24,40,34,30,59,68,54,54,42,67,34,42,69,69,54,35,23,46,40,56,35,23,42,50,86,20,47,34,65,74,60,18,32,37,36,40,38,35,53,57,44,43,82,67,66,33,48,53,71,47,38,23,48,28,48,45,26,32,31,50,48,20,39,12,39,66,40,37,61,66,52,52,45,49,38,28,46,74,34,62,30,36,70,78,46,74,34,64,38,69,72,42,61,42,25,40,34,34,28,31,40,69,43,74,73,75,76,103,125,56,62,60,60,51,50,53,53,40,53,55,29,37,54,36,37,75,68,66,40,87,27,19,62,48,51,39,52,51,48,50,52,51,44,47,63,66,67,50,48,72,44,52,50,52,43,43,46,44,30,43,39,38,36,45,52,20,47,50,40,40,34,54,77,40,40,47,38,47,55,29,55,72,29,84,72,31,38,40,63,64,58,48,19,70,73,44,54,30,32,50,76,47,42,51,55,53,51,43,39,33,34,38,71,63,35,31,42,53,39,89,92,42,25,38,32,55,34,75,58,25,46,52,50,44,36,66,46,42,39,31,24,45,48,36,35,48,69,54,47,34,45,9,22,64,34,34,40,60,42,34,57,75,53,60,33,46,65,41,44,85,44,64,18,32,30,19,61,57,63,72,43,73,49,45,51,70,57,42,25,63,75,41,75,66,41,44,62,16,47,53,28,28,55,54,44,64,50,54,89,57,76,56,70,71,77,51,35,64,45,59,72,69,49,58,51,82,61,46,60,88,65,23,53,33,40,40,33,30,47,60,40,59,71,32,62,68,53,45,52,43,55,74,72,39,90,68,94,42,43,37,35,33,22,16,45,58,79,48,44,71,68,44,75,72,70,82,65,37,46,79,44,69,40,59,65,80,37,73,48,83,70,54,31,27,44,24,39,34,32,60,68,53,53,41,67,33,43,70,70,55,34,23,46,39,55,32,23,42,50,85,18,48,34,66,76,59,19,32,39,36,41,37,36,52,56,46,44,82,68,67,31,47,54,72,48,39,22,48,29,47,46,27,32,31,50,49,20,39,12,36,65,40,37,61,69,51,52,44,50,36,29,45,75,35,62,29,36,70,78,45,73,36,64,38,70,73,40,61,43,24,40,35,34,30,30,42,69,45,73,74,75,76,104

Foldseek 3Di:
DDLVVLVVVLVVLVVCVVVVHFLSVVSNVVSVVVSCVVPDDPVNVVCCVCPLVVVLLVLLLLCLQQLLLVVQVVVQQADALVRSCVSRVDDSVVSVVSQVSCVVVVQWHQDPVRGIHGDPNSNVCSDPLNSLQSCLCSVQVVQLVVCVVVLCVVVVNDQDAQPSASRCVSVVHNDAQQVVCVVDPPNNVSVVSNVVVVCPPPDQQCVFDVCCVQQVVVDDCVQPQAREEEAQCQLCPNQVVVQVPDPDSGAYEYEEAPVRLVPHDDPPRHHYDYDDLLAADPAARHQEYEYEPDPLLAALVVLLSSLLSDVVRHDAPGYKYKYKFQAADPVDGDPVQVVVQVSSCSRRSRGGHYHPVSVQVSQVSSQKGFPDWTDGSNDSIIITIIGHHHPVVVD/DDLVVLVVVLVVLVVCVVVVHFLSVVSNVVSVVVSCVVPDDPVNVVCCVCPLVVVLLVLLLLCLQQLLLVVQVVVQQADALVRSCVSRVDDSVVSVVSQVSCVVVVQWHQDPVRGIHGDPNSNVCSDPLNSLQSCLCSVQVVQLVVCVVVLCVVVVNDQDDPPSASRCVSVVHNDAQQVVCVVDPPNNVSVVSNVVVVCPPPDQQCVFPVCCVQQVVPDDCVQPQAREEEAQCQLCPNQVVVQVPDPDSGAYEYEEAPVRLVPHDDPPRHHYDYDDLLAADPAARHQEYEYEPDPLLAALVVLLSSLLSDVVRHDAPGYKYKYKFQAADPVDGDPVQVVVQVSSCSRRSRGGHYHPVSVQVSQVSSQKGFPDWTDGSNDSIIITIIGHHHPVVVD

Organism: Gibberella zeae (strain ATCC MYA-4620 / CBS 123657 / FGSC 9075 / NRRL 31084 / PH-1) (NCBI:txid229533)

Sequence (790 aa):
MAPSEIIKRMQDAAAAYDREELGARATLLNLNRQLLAELETPSDFVQRIWFTTASLGGSLEVANNTKIFQHLQKAKDGLTSQALSEKTGIAVPLLNRFMRHFAAHKVVRFSKPTGWHATDLSNTLAKENHQHSISFCQRAAAKSFCFFPDHFKQANYQHPGLPDGPYQYAHNSSLPFFDWLVANPPYVNWFGSFMSVYRAGNPDWWEFYPVEERLATGFDKSKSDVLVVDVGGGRGHDLLSFSNGIKSPGRLILQDLPEVIADVTETTAFESQAYDFFTPQPVHGARSYFLHSILHDWGTEHGVEIVKSLKPALTPGYSKVLINEIVLSEENPSLPATSMDMMMLGHIGEACERTEEDFRAIAAEAGLEVIGIFSNAASPESVIELMLPSKEDRAMAPSEIIKRMQDAAAAYDREELGARATLLNLNRQLLAELETPSDFVQRIWFTTASLGGSLEVANNTKIFQHLQKAKDGLTSQALSEKTGIAVPLLNRFMRHFAAHKVVRFSKPTGWHATDLSNTLAKENHQHSISFCQRAAAKSFCFFPDHFKQANYQHPGLPDGPYQYAHNSSLPFFDWLVANPPYVNWFGSFMSVYRAGNPDWWEFYPVEERLATGFDKSKSDVLVVDVGGGRGHDLLSFSNGIKSPGRLILQDLPEVIADVTETTAFESQAYDFFTPQPVHGARSYFLHSILHDWGTEHGVEIVKSLKPALTPGYSKVLINEIVLSEENPSLPATSMDMMMLGHIGEACERTEEDFRAIAAEAGLEVIGIFSNAASPESVIELMLPSKEDRA

pLDDT: mean 92.51, std 7.28, range [38.25, 98.69]

Nearest PDB structures (foldseek):
  8xte-assembly3_D  TM=9.077E-01  e=2.532E-45  Penicillium brevicompactum
  6inw-assembly1_A  TM=8.776E-01  e=2.710E-28  Aspergillus flavus NRRL3357
  6ix7-assembly1_A  TM=8.599E-01  e=1.945E-28  Aspergillus flavus NRRL3357
  6ix3-assembly1_B-2  TM=8.682E-01  e=2.710E-28  Aspergillus flavus NRRL3357
  6ix3-assembly1_A  TM=8.675E-01  e=3.027E-28  Aspergillus flavus NRRL3357

InterPro domains:
  IPR001077 O-methyltransferase, C-terminal domain [PF00891] (227-368)
  IPR012967 Caffeic acid 3-O-methyltransferase-like, dimerisation domain [PF08100] (60-127)
  IPR016461 O-methyltransferase-like [PS51683] (48-388)
  IPR029063 S-adenosyl-L-methionine-dependent methyltransferase superfamily [G3DSA:3.40.50.150] (132-388)
  IPR029063 S-adenosyl-L-methionine-dependent methyltransferase superfamily [SSF53335] (139-385)
  IPR036388 Winged helix-like DNA-binding domain superfamily [G3DSA:1.10.10.10] (49-131)
  IPR036390 Winged helix DNA-binding domain superfamily [SSF46785] (39-127)